Protein 6NAN (pdb70)

Foldseek 3Di:
DLLVLQVFWWQDADPDPPAKWWFNDLVQQGIDIGHDDRPDIISGTHPDRQVNQVSVQPHPPQLLSHDDDLDDAQAFDWWWFAHNVVRAIDIDGRRPHRHHNRTHRDRCCNVVSVVPHD

Organism: Ixodes scapularis (NCBI:txid6945)

Radius of gyration: 14.97 Å; Cα contacts (8 Å, |Δi|>4): 282; chains: 1; bounding box: 37×30×39 Å

InterPro domains:
  IPR002223 Pancreatic trypsin inhibitor Kunitz domain [PF00014] (101-152)
  IPR002223 Pancreatic trypsin inhibitor Kunitz domain [PR00759] (126-136)
  IPR002223 Pancreatic trypsin inhibitor Kunitz domain [PR00759] (136-151)
  IPR002223 Pancreatic trypsin inhibitor Kunitz domain [PS50279] (101-151)
  IPR002223 Pancreatic trypsin inhibitor Kunitz domain [SM00131] (99-152)
  IPR036880 Pancreatic trypsin inhibitor Kunitz domain superfamily [G3DSA:4.10.410.10] (41-96)
  IPR036880 Pancreatic trypsin inhibitor Kunitz domain superfamily [G3DSA:4.10.410.10] (98-155)
  IPR036880 Pancreatic trypsin inhibitor Kunitz domain superfamily [SSF57362] (42-94)
  IPR036880 Pancreatic trypsin inhibitor Kunitz domain superfamily [SSF57362] (95-153)

Structure (mmCIF, N/CA/C/O backbone):
data_6NAN
#
_entry.id   6NAN
#
loop_
_atom_site.group_PDB
_atom_site.id
_atom_site.type_symbol
_atom_site.label_atom_id
_atom_site.label_alt_id
_atom_site.label_comp_id
_atom_site.label_asym_id
_atom_site.label_entity_id
_atom_site.label_seq_id
_atom_site.pdbx_PDB_ins_code
_atom_site.Cartn_x
_atom_site.Cartn_y
_atom_site.Cartn_z
_atom_site.occupancy
_atom_site.B_iso_or_equiv
_atom_site.auth_seq_id
_atom_site.auth_comp_id
_atom_site.auth_asym_id
_atom_site.auth_atom_id
_atom_site.pdbx_PDB_model_num
ATOM 1 N N . GLU A 1 13 ? 1.722 -1.051 1.393 1.00 0.00 13 GLU A N 1
ATOM 2 C CA . GLU A 1 13 ? 1.996 -0.404 0.116 1.00 0.00 13 GLU A CA 1
ATOM 3 C C . GLU A 1 13 ? 2.327 1.071 0.305 1.00 0.00 13 GLU A C 1
ATOM 4 O O . GLU A 1 13 ? 1.535 1.945 -0.047 1.00 0.00 13 GLU A O 1
ATOM 16 N N . SER A 1 14 ? 3.501 1.342 0.865 1.00 0.00 14 SER A N 1
ATOM 17 C CA . SER A 1 14 ? 3.904 2.708 1.178 1.00 0.00 14 SER A CA 1
ATOM 18 C C . SER A 1 14 ? 4.196 3.501 -0.089 1.00 0.00 14 SER A C 1
ATOM 19 O O . SER A 1 14 ? 4.208 4.732 -0.073 1.00 0.00 14 SER A O 1
ATOM 27 N N . TRP A 1 15 ? 4.432 2.788 -1.185 1.00 0.00 15 TRP A N 1
ATOM 28 C CA . TRP A 1 15 ? 4.662 3.424 -2.477 1.00 0.00 15 TRP A CA 1
ATOM 29 C C . TRP A 1 15 ? 3.434 4.199 -2.936 1.00 0.00 15 TRP A C 1
ATOM 30 O O . TRP A 1 15 ? 3.529 5.083 -3.787 1.00 0.00 15 TRP A O 1
ATOM 51 N N . VAL A 1 16 ? 2.282 3.862 -2.367 1.00 0.00 16 VAL A N 1
ATOM 52 C CA . VAL A 1 16 ? 1.052 4.599 -2.633 1.00 0.00 16 VAL A CA 1
ATOM 53 C C . VAL A 1 16 ? 1.143 6.028 -2.114 1.00 0.00 16 VAL A C 1
ATOM 54 O O . VAL A 1 16 ? 0.756 6.974 -2.800 1.00 0.00 16 VAL A O 1
ATOM 67 N N . SER A 1 17 ? 1.656 6.179 -0.897 1.00 0.00 17 SER A N 1
ATOM 68 C CA . SER A 1 17 ? 1.868 7.498 -0.313 1.00 0.00 17 SER A CA 1
ATOM 69 C C . SER A 1 17 ? 2.777 8.349 -1.190 1.00 0.00 17 SER A C 1
ATOM 70 O O . SER A 1 17 ? 2.538 9.543 -1.374 1.00 0.00 17 SER A O 1
ATOM 78 N N . CYS A 1 18 ? 3.821 7.729 -1.730 1.00 0.00 18 CYS A N 1
ATOM 79 C CA . CYS A 1 18 ? 4.725 8.409 -2.649 1.00 0.00 18 CYS A CA 1
ATOM 80 C C . CYS A 1 18 ? 3.962 9.045 -3.804 1.00 0.00 18 CYS A C 1
ATOM 81 O O . CYS A 1 18 ? 4.235 10.182 -4.190 1.00 0.00 18 CYS A O 1
ATOM 88 N N . LEU A 1 19 ? 3.005 8.304 -4.353 1.00 0.00 19 LEU A N 1
ATOM 89 C CA . LEU A 1 19 ? 2.277 8.748 -5.535 1.00 0.00 19 LEU A CA 1
ATOM 90 C C . LEU A 1 19 ? 0.967 9.425 -5.154 1.00 0.00 19 LEU A C 1
ATOM 91 O O . LEU A 1 19 ? 0.085 9.609 -5.993 1.00 0.00 19 LEU A O 1
ATOM 107 N N . ASP A 1 20 ? 0.845 9.794 -3.883 1.00 0.00 20 ASP A N 1
ATOM 108 C CA . ASP A 1 20 ? -0.302 10.563 -3.415 1.00 0.00 20 ASP A CA 1
ATOM 109 C C . ASP A 1 20 ? -0.003 12.057 -3.423 1.00 0.00 20 ASP A C 1
ATOM 110 O O . ASP A 1 20 ? 1.157 12.467 -3.470 1.00 0.00 20 ASP A O 1
ATOM 119 N N . PRO A 1 21 ? -1.056 12.866 -3.375 1.00 0.00 21 PRO A N 1
ATOM 120 C CA . PRO A 1 21 ? -0.907 14.313 -3.288 1.00 0.00 21 PRO A CA 1
ATOM 121 C C . PRO A 1 21 ? -0.011 14.705 -2.119 1.00 0.00 21 PRO A C 1
ATOM 122 O O . PRO A 1 21 ? -0.087 14.115 -1.042 1.00 0.00 21 PRO A O 1
ATOM 133 N N . GLU A 1 22 ? 0.837 15.704 -2.339 1.00 0.00 22 GLU A N 1
ATOM 134 C CA . GLU A 1 22 ? 1.835 16.093 -1.350 1.00 0.00 22 GLU A CA 1
ATOM 135 C C . GLU A 1 22 ? 1.183 16.447 -0.020 1.00 0.00 22 GLU A C 1
ATOM 136 O O . GLU A 1 22 ? 0.109 17.048 0.016 1.00 0.00 22 GLU A O 1
ATOM 148 N N . GLN A 1 23 ? 1.838 16.071 1.073 1.00 0.00 23 GLN A N 1
ATOM 149 C CA . GLN A 1 23 ? 1.431 16.513 2.401 1.00 0.00 23 GLN A CA 1
ATOM 150 C C . GLN A 1 23 ? 1.620 18.016 2.563 1.00 0.00 23 GLN A C 1
ATOM 151 O O . GLN A 1 23 ? 2.680 18.556 2.246 1.00 0.00 23 GLN A O 1
ATOM 165 N N . VAL A 1 24 ? 0.585 18.687 3.058 1.00 0.00 24 VAL A N 1
ATOM 166 C CA . VAL A 1 24 ? 0.637 20.130 3.266 1.00 0.00 24 VAL A CA 1
ATOM 167 C C . VAL A 1 24 ? 1.406 20.476 4.534 1.00 0.00 24 VAL A C 1
ATOM 168 O O . VAL A 1 24 ? 1.225 19.842 5.574 1.00 0.00 24 VAL A O 1
ATOM 181 N N . THR A 1 25 ? 2.266 21.484 4.442 1.00 0.00 25 THR A N 1
ATOM 182 C CA . THR A 1 25 ? 3.093 21.892 5.572 1.00 0.00 25 THR A CA 1
ATOM 183 C C . THR A 1 25 ? 2.254 22.553 6.658 1.00 0.00 25 THR A C 1
ATOM 184 O O . THR A 1 25 ? 1.117 22.959 6.417 1.00 0.00 25 THR A O 1
ATOM 195 N N . CYS A 1 26 ? 2.822 22.659 7.854 1.00 0.00 26 CYS A N 1
ATOM 196 C CA . CYS A 1 26 ? 2.082 23.146 9.013 1.00 0.00 26 CYS A CA 1
ATOM 197 C C . CYS A 1 26 ? 2.961 24.017 9.901 1.00 0.00 26 CYS A C 1
ATOM 198 O O . CYS A 1 26 ? 4.124 23.695 10.147 1.00 0.00 26 CYS A O 1
ATOM 205 N N . GLU A 1 27 ? 2.399 25.121 10.381 1.00 0.00 27 GLU A N 1
ATOM 206 C CA . GLU A 1 27 ? 3.148 26.069 11.197 1.00 0.00 27 GLU A CA 1
ATOM 207 C C . GLU A 1 27 ? 2.805 25.918 12.673 1.00 0.00 27 GLU A C 1
ATOM 208 O O . GLU A 1 27 ? 3.142 26.775 13.490 1.00 0.00 27 GLU A O 1
ATOM 220 N N . SER A 1 28 ? 2.133 24.822 13.010 1.00 0.00 28 SER A N 1
ATOM 221 C CA . SER A 1 28 ? 1.768 24.542 14.393 1.00 0.00 28 SER A CA 1
ATOM 222 C C . SER A 1 28 ? 2.929 23.914 15.153 1.00 0.00 28 SER A C 1
ATOM 223 O O . SER A 1 28 ? 3.327 24.402 16.211 1.00 0.00 28 SER A O 1
ATOM 231 N N . GLN A 1 29 ? 3.470 22.830 14.608 1.00 0.00 29 GLN A N 1
ATOM 232 C CA . GLN A 1 29 ? 4.563 22.111 15.252 1.00 0.00 29 GLN A CA 1
ATOM 233 C C . GLN A 1 29 ? 5.890 22.392 14.559 1.00 0.00 29 GLN A C 1
ATOM 234 O O . GLN A 1 29 ? 5.921 22.857 13.420 1.00 0.00 29 GLN A O 1
ATOM 248 N N . GLU A 1 30 ? 6.986 22.107 15.254 1.00 0.00 30 GLU A N 1
ATOM 249 C CA . GLU A 1 30 ? 8.319 22.321 14.704 1.00 0.00 30 GLU A CA 1
ATOM 250 C C . GLU A 1 30 ? 8.878 21.040 14.100 1.00 0.00 30 GLU A C 1
ATOM 251 O O . GLU A 1 30 ? 9.982 21.029 13.554 1.00 0.00 30 GLU A O 1
ATOM 263 N N . GLY A 1 31 ? 8.110 19.960 14.200 1.00 0.00 31 GLY A N 1
ATOM 264 C CA . GLY A 1 31 ? 8.533 18.668 13.673 1.00 0.00 31 GLY A CA 1
ATOM 265 C C . GLY A 1 31 ? 8.516 18.662 12.150 1.00 0.00 31 GLY A C 1
ATOM 266 O O . GLY A 1 31 ? 7.686 19.323 11.526 1.00 0.00 31 GLY A O 1
ATOM 270 N N . THR A 1 32 ? 9.437 17.911 11.556 1.00 0.00 32 THR A N 1
ATOM 271 C CA . THR A 1 32 ? 9.547 17.838 10.104 1.00 0.00 32 THR A CA 1
ATOM 272 C C . THR A 1 32 ? 9.307 16.419 9.604 1.00 0.00 32 THR A C 1
ATOM 273 O O . THR A 1 32 ? 9.309 15.467 10.384 1.00 0.00 32 THR A O 1
ATOM 284 N N . HIS A 1 33 ? 9.100 16.285 8.299 1.00 0.00 33 HIS A N 1
ATOM 285 C CA . HIS A 1 33 ? 8.858 14.982 7.691 1.00 0.00 33 HIS A CA 1
ATOM 286 C C . HIS A 1 33 ? 9.301 14.962 6.234 1.00 0.00 33 HIS A C 1
ATOM 287 O O . HIS A 1 33 ? 9.535 16.010 5.632 1.00 0.00 33 HIS A O 1
ATOM 301 N N . ALA A 1 34 ? 9.416 13.763 5.672 1.00 0.00 34 ALA A N 1
ATOM 302 C CA . ALA A 1 34 ? 9.777 13.607 4.269 1.00 0.00 34 ALA A CA 1
ATOM 303 C C . ALA A 1 34 ? 8.539 13.462 3.394 1.00 0.00 34 ALA A C 1
ATOM 304 O O . ALA A 1 34 ? 7.534 12.888 3.813 1.00 0.00 34 ALA A O 1
ATOM 311 N N . SER A 1 35 ? 8.617 13.985 2.175 1.00 0.00 35 SER A N 1
ATOM 312 C CA . SER A 1 35 ? 7.520 13.872 1.221 1.00 0.00 35 SER A CA 1
ATOM 313 C C . SER A 1 35 ? 8.032 13.914 -0.214 1.00 0.00 35 SER A C 1
ATOM 314 O O . SER A 1 35 ? 8.953 14.666 -0.533 1.00 0.00 35 SER A O 1
ATOM 322 N N . TYR A 1 36 ? 7.429 13.102 -1.075 1.00 0.00 36 TYR A N 1
ATOM 323 C CA . TYR A 1 36 ? 7.816 13.051 -2.480 1.00 0.00 36 TYR A CA 1
ATOM 324 C C . TYR A 1 36 ? 7.204 14.206 -3.263 1.00 0.00 36 TYR A C 1
ATOM 325 O O . TYR A 1 36 ? 5.995 14.240 -3.493 1.00 0.00 36 TYR A O 1
ATOM 343 N N . ASN A 1 37 ? 8.045 15.151 -3.669 1.00 0.00 37 ASN A N 1
ATOM 344 C CA . ASN A 1 37 ? 7.586 16.318 -4.411 1.00 0.00 37 ASN A CA 1
ATOM 345 C C . ASN A 1 37 ? 7.549 16.040 -5.908 1.00 0.00 37 ASN A C 1
ATOM 346 O O . ASN A 1 37 ? 8.590 15.891 -6.548 1.00 0.00 37 ASN A O 1
ATOM 357 N N . ARG A 1 38 ? 6.343 15.971 -6.463 1.00 0.00 38 ARG A N 1
ATOM 358 C CA . ARG A 1 38 ? 6.161 15.573 -7.854 1.00 0.00 38 ARG A CA 1
ATOM 359 C C . ARG A 1 38 ? 6.658 16.653 -8.806 1.00 0.00 38 ARG A C 1
ATOM 360 O O . ARG A 1 38 ? 6.892 16.394 -9.986 1.00 0.00 38 ARG A O 1
ATOM 381 N N . LYS A 1 39 ? 6.818 17.865 -8.285 1.00 0.00 39 LYS A N 1
ATOM 382 C CA . LYS A 1 39 ? 7.264 18.993 -9.094 1.00 0.00 39 LYS A CA 1
ATOM 383 C C . LYS A 1 39 ? 8.764 18.929 -9.351 1.00 0.00 39 LYS A C 1
ATOM 384 O O . LYS A 1 39 ? 9.269 19.541 -10.292 1.00 0.00 39 LYS A O 1
ATOM 403 N N . THR A 1 40 ? 9.471 18.183 -8.510 1.00 0.00 40 THR A N 1
ATOM 404 C CA . THR A 1 40 ? 10.921 18.069 -8.619 1.00 0.00 40 THR A CA 1
ATOM 405 C C . THR A 1 40 ? 11.345 16.622 -8.835 1.00 0.00 40 THR A C 1
ATOM 406 O O . THR A 1 40 ? 12.463 16.352 -9.275 1.00 0.00 40 THR A O 1
ATOM 417 N N . GLY A 1 41 ? 10.446 15.694 -8.523 1.00 0.00 41 GLY A N 1
ATOM 418 C CA . GLY A 1 41 ? 10.692 14.278 -8.764 1.00 0.00 41 GLY A CA 1
ATOM 419 C C . GLY A 1 41 ? 11.667 13.706 -7.743 1.00 0.00 41 GLY A C 1
ATOM 420 O O . GLY A 1 41 ? 12.532 12.898 -8.080 1.00 0.00 41 GLY A O 1
ATOM 424 N N . GLN A 1 42 ? 11.521 14.130 -6.492 1.00 0.00 42 GLN A N 1
ATOM 425 C CA . GLN A 1 42 ? 12.424 13.705 -5.429 1.00 0.00 42 GLN A CA 1
ATOM 426 C C . GLN A 1 42 ? 11.774 13.859 -4.060 1.00 0.00 42 GLN A C 1
ATOM 427 O O . GLN A 1 42 ? 10.792 14.585 -3.906 1.00 0.00 42 GLN A O 1
ATOM 441 N N . CYS A 1 43 ? 12.327 13.172 -3.067 1.00 0.00 43 CYS A N 1
ATOM 442 C CA . CYS A 1 43 ? 11.845 13.283 -1.695 1.00 0.00 43 CYS A CA 1
ATOM 443 C C . CYS A 1 43 ? 12.491 14.462 -0.979 1.00 0.00 43 CYS A C 1
ATOM 444 O O . CYS A 1 43 ? 13.711 14.619 -0.997 1.00 0.00 43 CYS A O 1
ATOM 451 N N . GLU A 1 44 ? 11.664 15.289 -0.348 1.00 0.00 44 GLU A N 1
ATOM 452 C CA . GLU A 1 44 ? 12.142 16.509 0.292 1.00 0.00 44 GLU A CA 1
ATOM 453 C C . GLU A 1 44 ? 11.628 16.619 1.722 1.00 0.00 44 GLU A C 1
ATOM 454 O O . GLU A 1 44 ? 10.523 16.173 2.031 1.00 0.00 44 GLU A O 1
ATOM 466 N N . GLU A 1 45 ? 12.436 17.215 2.592 1.00 0.00 45 GLU A N 1
ATOM 467 C CA . GLU A 1 45 ? 12.054 17.407 3.986 1.00 0.00 45 GLU A CA 1
ATOM 468 C C . GLU A 1 45 ? 11.313 18.724 4.178 1.00 0.00 45 GLU A C 1
ATOM 469 O O . GLU A 1 45 ? 11.720 19.759 3.650 1.00 0.00 45 GLU A O 1
ATOM 481 N N . GLN A 1 46 ? 10.223 18.678 4.936 1.00 0.00 46 GLN A N 1
ATOM 482 C CA . GLN A 1 46 ? 9.403 19.861 5.170 1.00 0.00 46 GLN A CA 1
ATOM 483 C C . GLN A 1 46 ? 8.786 19.836 6.563 1.00 0.00 46 GLN A C 1
ATOM 484 O O . GLN A 1 46 ? 8.577 18.770 7.141 1.00 0.00 46 GLN A O 1
ATOM 498 N N . LYS A 1 47 ? 8.496 21.018 7.097 1.00 0.00 47 LYS A N 1
ATOM 499 C CA . LYS A 1 47 ? 7.975 21.138 8.453 1.00 0.00 47 LYS A CA 1
ATOM 500 C C . LYS A 1 47 ? 6.455 21.047 8.470 1.00 0.00 47 LYS A C 1
ATOM 501 O O . LYS A 1 47 ? 5.774 21.720 7.696 1.00 0.00 47 LYS A O 1
ATOM 520 N N . GLY A 1 48 ? 5.927 20.210 9.356 1.00 0.00 48 GLY A N 1
ATOM 521 C CA . GLY A 1 48 ? 4.484 20.071 9.515 1.00 0.00 48 GLY A CA 1
ATOM 522 C C . GLY A 1 48 ? 4.121 18.704 10.080 1.00 0.00 48 GLY A C 1
ATOM 523 O O . GLY A 1 48 ? 4.911 17.763 10.012 1.00 0.00 48 GLY A O 1
ATOM 527 N N . THR A 1 49 ? 2.919 18.601 10.638 1.00 0.00 49 THR A N 1
ATOM 528 C CA . THR A 1 49 ? 2.459 17.355 11.239 1.00 0.00 49 THR A CA 1
ATOM 529 C C . THR A 1 49 ? 1.054 17.001 10.766 1.00 0.00 49 THR A C 1
ATOM 530 O O . THR A 1 49 ? 0.097 17.057 11.538 1.00 0.00 49 THR A O 1
ATOM 541 N N . GLU A 1 50 ? 0.938 16.637 9.494 1.00 0.00 50 GLU A N 1
ATOM 542 C CA . GLU A 1 50 ? -0.299 16.072 8.969 1.00 0.00 50 GLU A CA 1
ATOM 543 C C . GLU A 1 50 ? -1.450 17.063 9.086 1.00 0.00 50 GLU A C 1
ATOM 544 O O . GLU A 1 50 ? -2.588 16.678 9.354 1.00 0.00 50 GLU A O 1
ATOM 556 N N . CYS A 1 51 ? -1.147 18.341 8.883 1.00 0.00 51 CYS A N 1
ATOM 557 C CA . CYS A 1 51 ? -2.168 19.382 8.902 1.00 0.00 51 CYS A CA 1
ATOM 558 C C . CYS A 1 51 ? -2.832 19.527 7.539 1.00 0.00 51 CYS A C 1
ATOM 559 O O . CYS A 1 51 ? -2.710 20.563 6.885 1.00 0.00 51 CYS A O 1
ATOM 566 N N . GLY A 1 52 ? -3.536 18.482 7.116 1.00 0.00 52 GLY A N 1
ATOM 567 C CA . GLY A 1 52 ? -4.254 18.506 5.847 1.00 0.00 52 GLY A CA 1
ATOM 568 C C . GLY A 1 52 ? -3.355 18.072 4.697 1.00 0.00 52 GLY A C 1
ATOM 569 O O . GLY A 1 52 ? -2.145 17.922 4.865 1.00 0.00 52 GLY A O 1
ATOM 573 N N . GLY A 1 53 ? -3.953 17.874 3.527 1.00 0.00 53 GLY A N 1
ATOM 574 C CA . GLY A 1 53 ? -3.214 17.418 2.356 1.00 0.00 53 GLY A CA 1
ATOM 575 C C . GLY A 1 53 ? -3.476 15.943 2.078 1.00 0.00 53 GLY A C 1
ATOM 576 O O . GLY A 1 53 ? -4.490 15.392 2.506 1.00 0.00 53 GLY A O 1
ATOM 580 N N . GLY A 1 54 ? -2.556 15.309 1.359 1.00 0.00 54 GLY A N 1
ATOM 581 C CA . GLY A 1 54 ? -2.680 13.894 1.032 1.00 0.00 54 GLY A CA 1
ATOM 582 C C . GLY A 1 54 ? -1.958 13.027 2.055 1.00 0.00 54 GLY A C 1
ATOM 583 O O . GLY A 1 54 ? -1.644 13.479 3.156 1.00 0.00 54 GLY A O 1
ATOM 587 N N . GLU A 1 55 ? -1.696 11.778 1.684 1.00 0.00 55 GLU A N 1
ATOM 588 C CA . GLU A 1 55 ? -0.976 10.856 2.554 1.00 0.00 55 GLU A CA 1
ATOM 589 C C . GLU A 1 55 ? 0.506 10.811 2.203 1.00 0.00 55 GLU A C 1
ATOM 590 O O . GLU A 1 55 ? 1.242 9.950 2.686 1.00 0.00 55 GLU A O 1
ATOM 602 N N . ASN A 1 56 ? 0.938 11.743 1.361 1.00 0.00 56 ASN A N 1
ATOM 603 C CA . ASN A 1 56 ? 2.315 11.764 0.882 1.00 0.00 56 ASN A CA 1
ATOM 604 C C . ASN A 1 56 ? 3.252 12.352 1.929 1.00 0.00 56 ASN A C 1
ATOM 605 O O . ASN A 1 56 ? 3.651 13.513 1.837 1.00 0.00 56 ASN A O 1
ATOM 616 N N . HIS A 1 57 ? 3.601 11.543 2.924 1.00 0.00 57 HIS A N 1
ATOM 617 C CA . HIS A 1 57 ? 4.611 11.925 3.904 1.00 0.00 57 HIS A CA 1
ATOM 618 C C . HIS A 1 57 ? 5.211 10.701 4.583 1.00 0.00 57 HIS A C 1
ATOM 619 O O . HIS A 1 57 ? 4.554 9.669 4.716 1.00 0.00 57 HIS A O 1
ATOM 633 N N . PHE A 1 58 ? 6.463 10.823 5.010 1.00 0.00 58 PHE A N 1
ATOM 634 C CA . PHE A 1 58 ? 7.212 9.681 5.523 1.00 0.00 58 PHE A CA 1
ATOM 635 C C . PHE A 1 58 ? 8.010 10.059 6.764 1.00 0.00 58 PHE A C 1
ATOM 636 O O . PHE A 1 58 ? 8.268 11.236 7.014 1.00 0.00 58 PHE A O 1
ATOM 653 N N . GLU A 1 59 ? 8.400 9.053 7.540 1.00 0.00 59 GLU A N 1
ATOM 654 C CA . GLU A 1 59 ? 9.152 9.279 8.768 1.00 0.00 59 GLU A CA 1
ATOM 655 C C . GLU A 1 59 ? 10.496 9.936 8.478 1.00 0.00 59 GLU A C 1
ATOM 656 O O . GLU A 1 59 ? 10.948 10.802 9.226 1.00 0.00 59 GLU A O 1
ATOM 668 N N . THR A 1 60 ? 11.129 9.519 7.387 1.00 0.00 60 THR A N 1
ATOM 669 C CA . THR A 1 60 ? 12.409 10.087 6.980 1.00 0.00 60 THR A CA 1
ATOM 670 C C . THR A 1 60 ? 12.620 9.949 5.478 1.00 0.00 60 THR A C 1
ATOM 671 O O . THR A 1 60 ? 11.807 9.342 4.780 1.00 0.00 60 THR A O 1
ATOM 682 N N . LEU A 1 61 ? 13.716 10.515 4.985 1.00 0.00 61 LEU A N 1
ATOM 683 C CA . LEU A 1 61 ? 13.963 10.586 3.549 1.00 0.00 61 LEU A CA 1
ATOM 684 C C . LEU A 1 61 ? 14.235 9.205 2.968 1.00 0.00 61 LEU A C 1
ATOM 685 O O . LEU A 1 61 ? 13.852 8.911 1.836 1.00 0.00 61 LEU A O 1
ATOM 701 N N . LEU A 1 62 ? 14.899 8.360 3.750 1.00 0.00 62 LEU A N 1
ATOM 702 C CA . LEU A 1 62 ? 15.218 7.005 3.316 1.00 0.00 62 LEU A CA 1
ATOM 703 C C . LEU A 1 62 ? 13.954 6.181 3.110 1.00 0.00 62 LEU A C 1
ATOM 704 O O . LEU A 1 62 ? 13.852 5.411 2.154 1.00 0.00 62 LEU A O 1
ATOM 720 N N . LYS A 1 63 ? 12.991 6.346 4.011 1.00 0.00 63 LYS A N 1
ATOM 721 C CA . LYS A 1 63 ? 11.706 5.667 3.893 1.00 0.00 63 LYS A CA 1
ATOM 722 C C . LYS A 1 63 ? 10.944 6.140 2.662 1.00 0.00 63 LYS A C 1
ATOM 723 O O . LYS A 1 63 ? 10.325 5.341 1.959 1.00 0.00 63 LYS A O 1
ATOM 742 N N . CYS A 1 64 ? 10.992 7.443 2.407 1.00 0.00 64 CYS A N 1
ATOM 743 C CA . CYS A 1 64 ? 10.385 8.012 1.210 1.00 0.00 64 CYS A CA 1
ATOM 744 C C . CYS A 1 64 ? 11.036 7.460 -0.052 1.00 0.00 64 CYS A C 1
ATOM 745 O O . CYS A 1 64 ? 10.349 7.020 -0.974 1.00 0.00 64 CYS A O 1
ATOM 752 N N . ASN A 1 65 ? 12.364 7.487 -0.088 1.00 0.00 65 ASN A N 1
ATOM 753 C CA . ASN A 1 65 ? 13.108 7.046 -1.261 1.00 0.00 65 ASN A CA 1
ATOM 754 C C . ASN A 1 65 ? 12.814 5.587 -1.584 1.00 0.00 65 ASN A C 1
ATOM 755 O O . ASN A 1 65 ? 12.582 5.231 -2.739 1.00 0.00 65 ASN A O 1
ATOM 766 N N . GLU A 1 66 ? 12.825 4.745 -0.555 1.00 0.00 66 GLU A N 1
ATOM 767 C CA . GLU A 1 66 ? 12.550 3.324 -0.726 1.00 0.00 66 GLU A CA 1
ATOM 768 C C . GLU A 1 66 ? 11.125 3.092 -1.211 1.00 0.00 66 GLU A C 1
ATOM 769 O O . GLU A 1 66 ? 10.881 2.242 -2.068 1.00 0.00 66 GLU A O 1
ATOM 781 N N . SER A 1 67 ? 10.187 3.854 -0.659 1.00 0.00 67 SER A N 1
ATOM 782 C CA . SER A 1 67 ? 8.789 3.760 -1.062 1.00 0.00 67 SER A CA 1
ATOM 783 C C . SER A 1 67 ? 8.612 4.134 -2.528 1.00 0.00 67 SER A C 1
ATOM 784 O O . SER A 1 67 ? 7.838 3.506 -3.250 1.00 0.00 67 SER A O 1
ATOM 792 N N . CYS A 1 68 ? 9.333 5.162 -2.962 1.00 0.00 68 CYS A N 1
ATOM 793 C CA . CYS A 1 68 ? 9.234 5.642 -4.335 1.00 0.00 68 CYS A CA 1
ATOM 794 C C . CYS A 1 68 ? 10.033 4.760 -5.286 1.00 0.00 68 CYS A C 1
ATOM 795 O O . CYS A 1 68 ? 9.801 4.764 -6.495 1.00 0.00 68 CYS A O 1
ATOM 802 N N . ASN A 1 69 ? 10.976 4.005 -4.733 1.00 0.00 69 ASN A N 1
ATOM 803 C CA . ASN A 1 69 ? 11.684 2.983 -5.495 1.00 0.00 69 ASN A CA 1
ATOM 804 C C . ASN A 1 69 ? 10.805 1.761 -5.726 1.00 0.00 69 ASN A C 1
ATOM 805 O O . ASN A 1 69 ? 10.937 1.071 -6.738 1.00 0.00 69 ASN A O 1
ATOM 816 N N . ASP A 1 70 ? 9.907 1.497 -4.783 1.00 0.00 70 ASP A N 1
ATOM 817 C CA . ASP A 1 70 ? 8.965 0.391 -4.910 1.00 0.00 70 ASP A CA 1
ATOM 818 C C . ASP A 1 70 ? 7.744 0.798 -5.724 1.00 0.00 70 ASP A C 1
ATOM 819 O O . ASP A 1 70 ? 6.916 -0.041 -6.081 1.00 0.00 70 ASP A O 1
ATOM 828 N N . ALA A 1 71 ? 7.636 2.090 -6.015 1.00 0.00 71 ALA A N 1
ATOM 829 C CA . ALA A 1 71 ? 6.534 2.606 -6.818 1.00 0.00 71 ALA A CA 1
ATOM 830 C C . ALA A 1 71 ? 6.643 2.143 -8.265 1.00 0.00 71 ALA A C 1
ATOM 831 O O . ALA A 1 71 ? 7.743 1.976 -8.792 1.00 0.00 71 ALA A O 1
ATOM 838 N N . PRO A 1 72 ? 5.496 1.938 -8.903 1.00 0.00 72 PRO A N 1
ATOM 839 C CA . PRO A 1 72 ? 5.460 1.455 -10.278 1.00 0.00 72 PRO A CA 1
ATOM 840 C C . PRO A 1 72 ? 5.844 2.556 -11.259 1.00 0.00 72 PRO A C 1
ATOM 841 O O . PRO A 1 72 ? 6.106 2.291 -12.432 1.00 0.00 72 PRO A O 1
ATOM 852 N N . LYS A 1 73 ? 5.875 3.791 -10.771 1.00 0.00 73 LYS A N 1
ATOM 853 C CA . LYS A 1 73 ? 6.233 4.934 -11.602 1.00 0.00 73 LYS A CA 1
ATOM 854 C C . LYS A 1 73 ? 7.575 4.716 -12.289 1.00 0.00 73 LYS A C 1
ATOM 855 O O . LYS A 1 73 ? 8.586 4.467 -11.633 1.00 0.00 73 LYS A O 1
ATOM 874 N N . PRO A 1 74 ? 7.578 4.812 -13.615 1.00 0.00 74 PRO A N 1
ATOM 875 C CA . PRO A 1 74 ? 8.795 4.623 -14.394 1.00 0.00 74 PRO A CA 1
ATOM 876 C C . PRO A 1 74 ? 9.896 5.570 -13.933 1.00 0.00 74 PRO A C 1
ATOM 877 O O . PRO A 1 74 ? 9.629 6.710 -13.553 1.00 0.00 74 PRO A O 1
ATOM 888 N N . PRO A 1 75 ? 11.135 5.091 -13.969 1.00 0.00 75 PRO A N 1
ATOM 889 C CA . PRO A 1 75 ? 12.280 5.897 -13.562 1.00 0.00 75 PRO A CA 1
ATOM 890 C C . PRO A 1 75 ? 12.492 7.071 -14.509 1.00 0.00 75 PRO A C 1
ATOM 891 O O . PRO A 1 75 ? 13.081 8.085 -14.135 1.00 0.00 75 PRO A O 1
ATOM 902 N N . CYS A 1 76 ? 12.007 6.928 -15.738 1.00 0.00 76 CYS A N 1
ATOM 903 C CA . CYS A 1 76 ? 12.158 7.969 -16.747 1.00 0.00 76 CYS A CA 1
ATOM 904 C C . CYS A 1 76 ? 11.166 9.103 -16.522 1.00 0.00 76 CYS A C 1
ATOM 905 O O . CYS A 1 76 ? 11.220 10.131 -17.196 1.00 0.00 76 CYS A O 1
ATOM 912 N N . SER A 1 77 ? 10.259 8.908 -15.570 1.00 0.00 77 SER A N 1
ATOM 913 C CA . SER A 1 77 ? 9.296 9.941 -15.208 1.00 0.00 77 SER A CA 1
ATOM 914 C C . SER A 1 77 ? 9.816 10.802 -14.064 1.00 0.00 77 SER A C 1
ATOM 915 O O . SER A 1 77 ? 9.131 11.713 -13.599 1.00 0.00 77 SER A O 1
ATOM 923 N N . LEU A 1 78 ? 11.032 10.509 -13.615 1.00 0.00 78 LEU A N 1
ATOM 924 C CA . LEU A 1 78 ? 11.662 11.281 -12.550 1.00 0.00 78 LEU A CA 1
ATOM 925 C C . LEU A 1 78 ? 12.895 12.016 -13.059 1.00 0.00 78 LEU A C 1
ATOM 926 O O . LEU A 1 78 ? 13.507 11.612 -14.047 1.00 0.00 78 LEU A O 1
ATOM 942 N N . GLU A 1 79 ? 13.255 13.099 -12.377 1.00 0.00 79 GLU A N 1
ATOM 943 C CA . GLU A 1 79 ? 14.361 13.944 -12.811 1.00 0.00 79 GLU A CA 1
ATOM 944 C C . GLU A 1 79 ? 15.698 13.387 -12.340 1.00 0.00 79 GLU A C 1
ATOM 945 O O . GLU A 1 79 ? 15.749 12.540 -11.448 1.00 0.00 79 GLU A O 1
ATOM 957 N N . VAL A 1 80 ? 16.779 13.867 -12.944 1.00 0.00 80 VAL A N 1
ATOM 958 C CA . VAL A 1 80 ? 18.119 13.409 -12.596 1.00 0.00 80 VAL A CA 1
ATOM 959 C C . VAL A 1 80 ? 18.457 13.746 -11.149 1.00 0.00 80 VAL A C 1
ATOM 960 O O . VAL A 1 80 ? 18.292 14.885 -10.712 1.00 0.00 80 VAL A O 1
ATOM 973 N N . ASP A 1 81 ? 18.931 12.748 -10.410 1.00 0.00 81 ASP A N 1
ATOM 974 C CA . ASP A 1 81 ? 19.349 12.950 -9.028 1.00 0.00 81 ASP A CA 1
ATOM 975 C C . ASP A 1 81 ? 20.504 12.027 -8.662 1.00 0.00 81 ASP A C 1
ATOM 976 O O . ASP A 1 81 ? 20.298 10.859 -8.335 1.00 0.00 81 ASP A O 1
ATOM 985 N N . TYR A 1 82 ? 21.721 12.559 -8.719 1.00 0.00 82 TYR A N 1
ATOM 986 C CA . TYR A 1 82 ? 22.914 11.775 -8.424 1.00 0.00 82 TYR A CA 1
ATOM 987 C C . TYR A 1 82 ? 23.502 12.153 -7.071 1.00 0.00 82 TYR A C 1
ATOM 988 O O . TYR A 1 82 ? 24.676 11.902 -6.801 1.00 0.00 82 TYR A O 1
ATOM 1006 N N . GLY A 1 83 ? 22.677 12.758 -6.222 1.00 0.00 83 GLY A N 1
ATOM 1007 C CA . GLY A 1 83 ? 23.090 13.100 -4.866 1.00 0.00 83 GLY A CA 1
ATOM 1008 C C . GLY A 1 83 ? 23.916 14.380 -4.849 1.00 0.00 83 GLY A C 1
ATOM 1009 O O . GLY A 1 83 ? 24.195 14.965 -5.895 1.00 0.00 83 GLY A O 1
ATOM 1013 N N . VAL A 1 84 ? 24.306 14.810 -3.654 1.00 0.00 84 VAL A N 1
ATOM 1014 C CA . VAL A 1 84 ? 25.137 15.999 -3.501 1.00 0.00 84 VAL A CA 1
ATOM 1015 C C . VAL A 1 84 ? 26.388 15.696 -2.687 1.00 0.00 84 VAL A C 1
ATOM 1016 O O . VAL A 1 84 ? 26.854 16.532 -1.912 1.00 0.00 84 VAL A O 1
ATOM 1029 N N . GLY A 1 85 ? 26.929 14.496 -2.867 1.00 0.00 85 GLY A N 1
ATOM 1030 C CA . GLY A 1 85 ? 28.084 14.053 -2.096 1.00 0.00 85 GLY A CA 1
ATOM 1031 C C . GLY A 1 85 ? 29.385 14.361 -2.826 1.00 0.00 85 GLY A C 1
ATOM 1032 O O . GLY A 1 85 ? 29.428 15.229 -3.698 1.00 0.00 85 GLY A O 1
ATOM 1036 N N . ARG A 1 86 ? 30.444 13.646 -2.464 1.00 0.00 86 ARG A N 1
ATOM 1037 C CA . ARG A 1 86 ? 31.761 13.880 -3.044 1.00 0.00 86 ARG A CA 1
ATOM 1038 C C . ARG A 1 86 ? 32.410 12.574 -3.483 1.00 0.00 86 ARG A C 1
ATOM 1039 O O . ARG A 1 86 ? 33.634 12.477 -3.572 1.00 0.00 86 ARG A O 1
ATOM 1060 N N . ALA A 1 87 ? 31.583 11.571 -3.757 1.00 0.00 87 ALA A N 1
ATOM 1061 C CA . ALA A 1 87 ? 32.058 10.327 -4.351 1.00 0.00 87 ALA A CA 1
ATOM 1062 C C . ALA A 1 87 ? 32.207 10.459 -5.861 1.00 0.00 87 ALA A C 1
ATOM 1063 O O . ALA A 1 87 ? 31.741 11.429 -6.458 1.00 0.00 87 ALA A O 1
ATOM 1070 N N . ASN A 1 88 ? 32.860 9.477 -6.474 1.00 0.00 88 ASN A N 1
ATOM 1071 C CA . ASN A 1 88 ? 33.072 9.483 -7.916 1.00 0.00 88 ASN A CA 1
ATOM 1072 C C . ASN A 1 88 ? 32.668 8.152 -8.537 1.00 0.00 88 ASN A C 1
ATOM 1073 O O . ASN A 1 88 ? 33.518 7.367 -8.956 1.00 0.00 88 ASN A O 1
ATOM 1084 N N . ILE A 1 89 ? 31.363 7.904 -8.595 1.00 0.00 89 ILE A N 1
ATOM 1085 C CA . ILE A 1 89 ? 30.842 6.684 -9.199 1.00 0.00 89 ILE A CA 1
ATOM 1086 C C . ILE A 1 89 ? 30.004 6.994 -10.433 1.00 0.00 89 ILE A C 1
ATOM 1087 O O . ILE A 1 89 ? 28.875 7.472 -10.324 1.00 0.00 89 ILE A O 1
ATOM 1103 N N . PRO A 1 90 ? 30.564 6.720 -11.606 1.00 0.00 90 PRO A N 1
ATOM 1104 C CA . PRO A 1 90 ? 29.857 6.937 -12.862 1.00 0.00 90 PRO A CA 1
ATOM 1105 C C . PRO A 1 90 ? 28.554 6.149 -12.904 1.00 0.00 90 PRO A C 1
ATOM 1106 O O . PRO A 1 90 ? 28.555 4.924 -12.786 1.00 0.00 90 PRO A O 1
ATOM 1117 N N . ARG A 1 91 ? 27.444 6.859 -13.072 1.00 0.00 91 ARG A N 1
ATOM 1118 C CA . ARG A 1 91 ? 26.141 6.221 -13.219 1.00 0.00 91 ARG A CA 1
ATOM 1119 C C . ARG A 1 91 ? 25.277 6.959 -14.234 1.00 0.00 91 ARG A C 1
ATOM 1120 O O . ARG A 1 91 ? 25.522 8.125 -14.541 1.00 0.00 91 ARG A O 1
ATOM 1141 N N . TRP A 1 92 ? 24.266 6.271 -14.753 1.00 0.00 92 TRP A N 1
ATOM 1142 C CA . TRP A 1 92 ? 23.461 6.801 -15.848 1.00 0.00 92 TRP A CA 1
ATOM 1143 C C . TRP A 1 92 ? 22.124 7.329 -15.343 1.00 0.00 92 TRP A C 1
ATOM 1144 O O . TRP A 1 92 ? 21.449 6.677 -14.547 1.00 0.00 92 TRP A O 1
ATOM 1165 N N . TYR A 1 93 ? 21.748 8.514 -15.811 1.00 0.00 93 TYR A N 1
ATOM 1166 C CA . TYR A 1 93 ? 20.475 9.118 -15.433 1.00 0.00 93 TYR A CA 1
ATOM 1167 C C . TYR A 1 93 ? 19.738 9.658 -16.652 1.00 0.00 93 TYR A C 1
ATOM 1168 O O . TYR A 1 93 ? 20.358 10.127 -17.607 1.00 0.00 93 TYR A O 1
ATOM 1186 N N . TYR A 1 94 ? 18.412 9.590 -16.613 1.00 0.00 94 TYR A N 1
ATOM 1187 C CA . TYR A 1 94 ? 17.588 10.083 -17.710 1.00 0.00 94 TYR A CA 1
ATOM 1188 C C . TYR A 1 94 ? 17.266 11.562 -17.535 1.00 0.00 94 TYR A C 1
ATOM 1189 O O . TYR A 1 94 ? 16.692 11.967 -16.524 1.00 0.00 94 TYR A O 1
ATOM 1207 N N . ASP A 1 95 ? 17.637 12.365 -18.526 1.00 0.00 95 ASP A N 1
ATOM 1208 C CA . ASP A 1 95 ? 17.306 13.785 -18.528 1.00 0.00 95 ASP A CA 1
ATOM 1209 C C . ASP A 1 95 ? 15.927 14.028 -19.128 1.00 0.00 95 ASP A C 1
ATOM 1210 O O . ASP A 1 95 ? 15.728 13.871 -20.333 1.00 0.00 95 ASP A O 1
ATOM 1219 N N . THR A 1 96 ? 14.978 14.411 -18.281 1.00 0.00 96 THR A N 1
ATOM 1220 C CA . THR A 1 96 ? 13.587 14.539 -18.697 1.00 0.00 96 THR A CA 1
ATOM 1221 C C . THR A 1 96 ? 13.366 15.817 -19.497 1.00 0.00 96 THR A C 1
ATOM 1222 O O . THR A 1 96 ? 12.388 15.938 -20.234 1.00 0.00 96 THR A O 1
ATOM 1233 N N . ASN A 1 97 ? 14.281 16.768 -19.346 1.00 0.00 97 ASN A N 1
ATOM 1234 C CA . ASN A 1 97 ? 14.166 18.056 -20.021 1.00 0.00 97 ASN A CA 1
ATOM 1235 C C . ASN A 1 97 ? 14.698 17.980 -21.446 1.00 0.00 97 ASN A C 1
ATOM 1236 O O . ASN A 1 97 ? 14.169 18.627 -22.351 1.00 0.00 97 ASN A O 1
ATOM 1247 N N . ASN A 1 98 ? 15.746 17.188 -21.640 1.00 0.00 98 ASN A N 1
ATOM 1248 C CA . ASN A 1 98 ? 16.327 16.996 -22.964 1.00 0.00 98 ASN A CA 1
ATOM 1249 C C . ASN A 1 98 ? 15.954 15.634 -23.537 1.00 0.00 98 ASN A C 1
ATOM 1250 O O . ASN A 1 98 ? 16.278 15.323 -24.683 1.00 0.00 98 ASN A O 1
ATOM 1261 N N . ALA A 1 99 ? 15.272 14.826 -22.732 1.00 0.00 99 ALA A N 1
ATOM 1262 C CA . ALA A 1 99 ? 14.804 13.519 -23.177 1.00 0.00 99 ALA A CA 1
ATOM 1263 C C . ALA A 1 99 ? 15.959 12.664 -23.684 1.00 0.00 99 ALA A C 1
ATOM 1264 O O . ALA A 1 99 ? 15.912 12.137 -24.795 1.00 0.00 99 ALA A O 1
ATOM 1271 N N . THR A 1 100 ? 16.995 12.532 -22.863 1.00 0.00 100 THR A N 1
ATOM 1272 C CA . THR A 1 100 ? 18.189 11.790 -23.251 1.00 0.00 100 THR A CA 1
ATOM 1273 C C . THR A 1 100 ? 18.884 11.190 -22.035 1.00 0.00 100 THR A C 1
ATOM 1274 O O . THR A 1 100 ? 18.765 11.706 -20.923 1.00 0.00 100 THR A O 1
ATOM 1285 N N . CYS A 1 101 ? 19.609 10.098 -22.253 1.00 0.00 101 CYS A N 1
ATOM 1286 C CA . CYS A 1 101 ? 20.332 9.432 -21.176 1.00 0.00 101 CYS A CA 1
ATOM 1287 C C . CYS A 1 101 ? 21.788 9.877 -21.132 1.00 0.00 101 CYS A C 1
ATOM 1288 O O . CYS A 1 101 ? 22.500 9.803 -22.133 1.00 0.00 101 CYS A O 1
ATOM 1295 N N . GLU A 1 102 ? 22.224 10.340 -19.965 1.00 0.00 102 GLU A N 1
ATOM 1296 C CA . GLU A 1 102 ? 23.579 10.855 -19.804 1.00 0.00 102 GLU A CA 1
ATOM 1297 C C . GLU A 1 102 ? 24.236 10.291 -18.550 1.00 0.00 102 GLU A C 1
ATOM 1298 O O . GLU A 1 102 ? 23.554 9.901 -17.602 1.00 0.00 102 GLU A O 1
ATOM 1310 N N . MET A 1 103 ? 25.564 10.251 -18.552 1.00 0.00 103 MET A N 1
ATOM 1311 C CA . MET A 1 103 ? 26.318 9.787 -17.393 1.00 0.00 103 MET A CA 1
ATOM 1312 C C . MET A 1 103 ? 26.610 10.932 -16.432 1.00 0.00 103 MET A C 1
ATOM 1313 O O . MET A 1 103 ? 27.066 11.999 -16.843 1.00 0.00 103 MET A O 1
ATOM 1327 N N . PHE A 1 104 ? 26.346 10.704 -15.150 1.00 0.00 104 PHE A N 1
ATOM 1328 C CA . PHE A 1 104 ? 26.634 11.695 -14.121 1.00 0.00 104 PHE A CA 1
ATOM 1329 C C . PHE A 1 104 ? 27.505 11.107 -13.018 1.00 0.00 104 PHE A C 1
ATOM 1330 O O . PHE A 1 104 ? 27.581 9.888 -12.858 1.00 0.00 104 PHE A O 1
ATOM 1347 N N . THR A 1 105 ? 28.160 11.979 -12.260 1.00 0.00 105 THR A N 1
ATOM 1348 C CA . THR A 1 105 ? 29.014 11.547 -11.159 1.00 0.00 105 THR A CA 1
ATOM 1349 C C . THR A 1 105 ? 28.212 11.371 -9.876 1.00 0.00 105 THR A C 1
ATOM 1350 O O . THR A 1 105 ? 27.832 12.349 -9.231 1.00 0.00 105 THR A O 1
ATOM 1361 N N . TYR A 1 106 ? 27.957 10.120 -9.511 1.00 0.00 106 TYR A N 1
ATOM 1362 C CA . TYR A 1 106 ? 27.177 9.814 -8.317 1.00 0.00 106 TYR A CA 1
ATOM 1363 C C . TYR A 1 106 ? 27.919 10.231 -7.054 1.00 0.00 106 TYR A C 1
ATOM 1364 O O . TYR A 1 106 ? 29.049 9.806 -6.817 1.00 0.00 106 TYR A O 1
ATOM 1382 N N . GLY A 1 107 ? 27.275 11.066 -6.244 1.00 0.00 107 GLY A N 1
ATOM 1383 C CA . GLY A 1 107 ? 27.925 11.661 -5.083 1.00 0.00 107 GLY A CA 1
ATOM 1384 C C . GLY A 1 107 ? 27.875 10.724 -3.883 1.00 0.00 107 GLY A C 1
ATOM 1385 O O . GLY A 1 107 ? 28.660 10.860 -2.945 1.00 0.00 107 GLY A O 1
ATOM 1389 N N . GLY A 1 108 ? 26.948 9.774 -3.920 1.00 0.00 108 GLY A N 1
ATOM 1390 C CA . GLY A 1 108 ? 26.844 8.764 -2.873 1.00 0.00 108 GLY A CA 1
ATOM 1391 C C . GLY A 1 108 ? 25.710 9.086 -1.908 1.00 0.00 108 GLY A C 1
ATOM 1392 O O . GLY A 1 108 ? 25.526 8.402 -0.901 1.00 0.00 108 GLY A O 1
ATOM 1396 N N . ILE A 1 109 ? 24.952 10.131 -2.221 1.00 0.00 109 ILE A N 1
ATOM 1397 C CA . ILE A 1 109 ? 23.883 10.592 -1.344 1.00 0.00 109 ILE A CA 1
ATOM 1398 C C . ILE A 1 109 ? 22.517 10.178 -1.875 1.00 0.00 109 ILE A C 1
ATOM 1399 O O . ILE A 1 109 ? 21.936 10.858 -2.721 1.00 0.00 109 ILE A O 1
ATOM 1415 N N . THR A 1 110 ? 22.007 9.058 -1.374 1.00 0.00 110 THR A N 1
ATOM 1416 C CA . THR A 1 110 ? 20.661 8.611 -1.710 1.00 0.00 110 THR A CA 1
ATOM 1417 C C . THR A 1 110 ? 20.403 8.716 -3.207 1.00 0.00 110 THR A C 1
ATOM 1418 O O . THR A 1 110 ? 21.234 8.310 -4.020 1.00 0.00 110 THR A O 1
ATOM 1429 N N . GLY A 1 111 ? 19.247 9.262 -3.567 1.00 0.00 111 GLY A N 1
ATOM 1430 C CA . GLY A 1 111 ? 18.851 9.368 -4.966 1.00 0.00 111 GLY A CA 1
ATOM 1431 C C . GLY A 1 111 ? 17.352 9.157 -5.132 1.00 0.00 111 GLY A C 1
ATOM 1432 O O . GLY A 1 111 ? 16.584 9.314 -4.183 1.00 0.00 111 GLY A O 1
ATOM 1436 N N . ASN A 1 112 ? 16.940 8.801 -6.344 1.00 0.00 112 ASN A N 1
ATOM 1437 C CA . ASN A 1 112 ? 15.538 8.515 -6.624 1.00 0.00 112 ASN A CA 1
ATOM 1438 C C . ASN A 1 112 ? 15.396 7.351 -7.596 1.00 0.00 112 ASN A C 1
ATOM 1439 O O . ASN A 1 112 ? 16.373 6.673 -7.914 1.00 0.00 112 ASN A O 1
ATOM 1450 N N . LYS A 1 113 ? 14.174 7.123 -8.065 1.00 0.00 113 LYS A N 1
ATOM 1451 C CA . LYS A 1 113 ? 13.895 6.016 -8.971 1.00 0.00 113 LYS A CA 1
ATOM 1452 C C . LYS A 1 113 ? 14.697 6.142 -10.259 1.00 0.00 113 LYS A C 1
ATOM 1453 O O . LYS A 1 113 ? 15.120 5.142 -10.840 1.00 0.00 113 LYS A O 1
ATOM 1472 N N . ASN A 1 114 ? 14.905 7.378 -10.702 1.00 0.00 114 ASN A N 1
ATOM 1473 C CA . ASN A 1 114 ? 15.733 7.643 -11.872 1.00 0.00 114 ASN A CA 1
ATOM 1474 C C . ASN A 1 114 ? 17.202 7.360 -11.583 1.00 0.00 114 ASN A C 1
ATOM 1475 O O . ASN A 1 114 ? 17.960 8.262 -11.227 1.00 0.00 114 ASN A O 1
ATOM 1486 N N . ASN A 1 115 ? 17.598 6.101 -11.739 1.00 0.00 115 ASN A N 1
ATOM 1487 C CA . ASN A 1 115 ? 18.970 5.691 -11.465 1.00 0.00 115 ASN A CA 1
ATOM 1488 C C . ASN A 1 115 ? 19.306 4.384 -12.172 1.00 0.00 115 ASN A C 1
ATOM 1489 O O . ASN A 1 115 ? 18.783 3.326 -11.823 1.00 0.00 115 ASN A O 1
ATOM 1500 N N . PHE A 1 116 ? 20.181 4.464 -13.169 1.00 0.00 116 PHE A N 1
ATOM 1501 C CA . PHE A 1 116 ? 20.413 3.347 -14.076 1.00 0.00 116 PHE A CA 1
ATOM 1502 C C . PHE A 1 116 ? 21.862 2.880 -14.015 1.00 0.00 116 PHE A C 1
ATOM 1503 O O . PHE A 1 116 ? 22.764 3.662 -13.711 1.00 0.00 116 PHE A O 1
ATOM 1520 N N . GLU A 1 117 ? 22.080 1.602 -14.305 1.00 0.00 117 GLU A N 1
ATOM 1521 C CA . GLU A 1 117 ? 23.425 1.040 -14.331 1.00 0.00 117 GLU A CA 1
ATOM 1522 C C . GLU A 1 117 ? 24.088 1.261 -15.685 1.00 0.00 117 GLU A C 1
ATOM 1523 O O . GLU A 1 117 ? 25.311 1.363 -15.778 1.00 0.00 117 GLU A O 1
ATOM 1535 N N . SER A 1 118 ? 23.273 1.334 -16.732 1.00 0.00 118 SER A N 1
ATOM 1536 C CA . SER A 1 118 ? 23.783 1.414 -18.095 1.00 0.00 118 SER A CA 1
ATOM 1537 C C . SER A 1 118 ? 22.894 2.293 -18.966 1.00 0.00 118 SER A C 1
ATOM 1538 O O . SER A 1 118 ? 21.723 2.511 -18.652 1.00 0.00 118 SER A O 1
ATOM 1546 N N . GLU A 1 119 ? 23.456 2.795 -20.060 1.00 0.00 119 GLU A N 1
ATOM 1547 C CA . GLU A 1 119 ? 22.689 3.568 -21.029 1.00 0.00 119 GLU A CA 1
ATOM 1548 C C . GLU A 1 119 ? 21.548 2.743 -21.612 1.00 0.00 119 GLU A C 1
ATOM 1549 O O . GLU A 1 119 ? 20.429 3.233 -21.762 1.00 0.00 119 GLU A O 1
ATOM 1561 N N . GLU A 1 120 ? 21.839 1.489 -21.939 1.00 0.00 120 GLU A N 1
ATOM 1562 C CA . GLU A 1 120 ? 20.826 0.578 -22.459 1.00 0.00 120 GLU A CA 1
ATOM 1563 C C . GLU A 1 120 ? 19.632 0.488 -21.517 1.00 0.00 120 GLU A C 1
ATOM 1564 O O . GLU A 1 120 ? 18.485 0.645 -21.936 1.00 0.00 120 GLU A O 1
ATOM 1576 N N . GLU A 1 121 ? 19.908 0.233 -20.243 1.00 0.00 121 GLU A N 1
ATOM 1577 C CA . GLU A 1 121 ? 18.860 0.167 -19.230 1.00 0.00 121 GLU A CA 1
ATOM 1578 C C . GLU A 1 121 ? 18.012 1.433 -19.232 1.00 0.00 121 GLU A C 1
ATOM 1579 O O . GLU A 1 121 ? 16.783 1.368 -19.271 1.00 0.00 121 GLU A O 1
ATOM 1591 N N . CYS A 1 122 ? 18.675 2.583 -19.190 1.00 0.00 122 CYS A N 1
ATOM 1592 C CA . CYS A 1 122 ? 17.984 3.867 -19.223 1.00 0.00 122 CYS A CA 1
ATOM 1593 C C . CYS A 1 122 ? 16.979 3.923 -20.365 1.00 0.00 122 CYS A C 1
ATOM 1594 O O . CYS A 1 122 ? 15.796 4.187 -20.152 1.00 0.00 122 CYS A O 1
ATOM 1601 N N . LYS A 1 123 ? 17.456 3.672 -21.580 1.00 0.00 123 LYS A N 1
ATOM 1602 C CA . LYS A 1 123 ? 16.634 3.828 -22.774 1.00 0.00 123 LYS A CA 1
ATOM 1603 C C . LYS A 1 123 ? 15.492 2.819 -22.791 1.00 0.00 123 LYS A C 1
ATOM 1604 O O . LYS A 1 123 ? 14.373 3.141 -23.191 1.00 0.00 123 LYS A O 1
ATOM 1623 N N . GLU A 1 124 ? 15.781 1.598 -22.357 1.00 0.00 124 GLU A N 1
ATOM 1624 C CA . GLU A 1 124 ? 14.812 0.511 -22.424 1.00 0.00 124 GLU A CA 1
ATOM 1625 C C . GLU A 1 124 ? 13.679 0.722 -21.427 1.00 0.00 124 GLU A C 1
ATOM 1626 O O . GLU A 1 124 ? 12.525 0.394 -21.706 1.00 0.00 124 GLU A O 1
ATOM 1638 N N . THR A 1 125 ? 14.014 1.270 -20.265 1.00 0.00 125 THR A N 1
ATOM 1639 C CA . THR A 1 125 ? 13.017 1.574 -19.245 1.00 0.00 125 THR A CA 1
ATOM 1640 C C . THR A 1 125 ? 12.149 2.755 -19.659 1.00 0.00 125 THR A C 1
ATOM 1641 O O . THR A 1 125 ? 11.000 2.873 -19.231 1.00 0.00 125 THR A O 1
ATOM 1652 N N . CYS A 1 126 ? 12.704 3.628 -20.493 1.00 0.00 126 CYS A N 1
ATOM 1653 C CA . CYS A 1 126 ? 11.930 4.700 -21.106 1.00 0.00 126 CYS A CA 1
ATOM 1654 C C . CYS A 1 126 ? 10.980 4.157 -22.167 1.00 0.00 126 CYS A C 1
ATOM 1655 O O . CYS A 1 126 ? 9.877 4.672 -22.348 1.00 0.00 126 CYS A O 1
ATOM 1662 N N . LYS A 1 127 ? 11.416 3.114 -22.865 1.00 0.00 127 LYS A N 1
ATOM 1663 C CA . LYS A 1 127 ? 10.543 2.385 -23.778 1.00 0.00 127 LYS A CA 1
ATOM 1664 C C . LYS A 1 127 ? 9.408 1.701 -23.028 1.00 0.00 127 LYS A C 1
ATOM 1665 O O . LYS A 1 127 ? 8.300 1.568 -23.547 1.00 0.00 127 LYS A O 1
ATOM 1684 N N . GLY A 1 128 ? 9.691 1.268 -21.804 1.00 0.00 128 GLY A N 1
ATOM 1685 C CA . GLY A 1 128 ? 8.680 0.641 -20.961 1.00 0.00 128 GLY A CA 1
ATOM 1686 C C . GLY A 1 128 ? 9.104 -0.762 -20.544 1.00 0.00 128 GLY A C 1
ATOM 1687 O O . GLY A 1 128 ? 8.269 -1.653 -20.393 1.00 0.00 128 GLY A O 1
ATOM 1691 N N . PHE A 1 129 ? 10.406 -0.951 -20.360 1.00 0.00 129 PHE A N 1
ATOM 1692 C CA . PHE A 1 129 ? 10.935 -2.220 -19.873 1.00 0.00 129 PHE A CA 1
ATOM 1693 C C . PHE A 1 129 ? 10.558 -2.450 -18.415 1.00 0.00 129 PHE A C 1
ATOM 1694 O O . PHE A 1 129 ? 10.787 -1.592 -17.562 1.00 0.00 129 PHE A O 1
ATOM 1711 N N . SER A 1 130 ? 9.980 -3.613 -18.135 1.00 0.00 130 SER A N 1
ATOM 1712 C CA . SER A 1 130 ? 9.572 -3.959 -16.779 1.00 0.00 130 SER A CA 1
ATOM 1713 C C . SER A 1 130 ? 9.350 -5.459 -16.636 1.00 0.00 130 SER A C 1
ATOM 1714 O O . SER A 1 130 ? 10.287 -6.193 -16.489 1.00 0.00 130 SER A O 1
ATOM 1722 N N . GLU A 1 13 ? -0.115 0.670 0.624 1.00 0.00 13 GLU A N 2
ATOM 1723 C CA . GLU A 1 13 ? 1.323 0.590 0.399 1.00 0.00 13 GLU A CA 2
ATOM 1724 C C . GLU A 1 13 ? 1.934 1.977 0.241 1.00 0.00 13 GLU A C 2
ATOM 1725 O O . GLU A 1 13 ? 1.314 2.878 -0.325 1.00 0.00 13 GLU A O 2
ATOM 1737 N N . SER A 1 14 ? 3.152 2.143 0.746 1.00 0.00 14 SER A N 2
ATOM 1738 C CA . SER A 1 14 ? 3.704 3.469 0.993 1.00 0.00 14 SER A CA 2
ATOM 1739 C C . SER A 1 14 ? 4.075 4.163 -0.311 1.00 0.00 14 SER A C 2
ATOM 1740 O O . SER A 1 14 ? 4.158 5.390 -0.370 1.00 0.00 14 SER A O 2
ATOM 1748 N N . TRP A 1 15 ? 4.295 3.372 -1.355 1.00 0.00 15 TRP A N 2
ATOM 1749 C CA . TRP A 1 15 ? 4.793 3.896 -2.622 1.00 0.00 15 TRP A CA 2
ATOM 1750 C C . TRP A 1 15 ? 3.809 4.885 -3.233 1.00 0.00 15 TRP A C 2
ATOM 1751 O O . TRP A 1 15 ? 4.189 5.734 -4.040 1.00 0.00 15 TRP A O 2
ATOM 1772 N N . VAL A 1 16 ? 2.544 4.772 -2.843 1.00 0.00 16 VAL A N 2
ATOM 1773 C CA . VAL A 1 16 ? 1.500 5.643 -3.369 1.00 0.00 16 VAL A CA 2
ATOM 1774 C C . VAL A 1 16 ? 1.724 7.089 -2.946 1.00 0.00 16 VAL A C 2
ATOM 1775 O O . VAL A 1 16 ? 1.248 8.018 -3.598 1.00 0.00 16 VAL A O 2
ATOM 1788 N N . SER A 1 17 ? 2.453 7.274 -1.850 1.00 0.00 17 SER A N 2
ATOM 1789 C CA . SER A 1 17 ? 2.666 8.602 -1.287 1.00 0.00 17 SER A CA 2
ATOM 1790 C C . SER A 1 17 ? 3.525 9.459 -2.207 1.00 0.00 17 SER A C 2
ATOM 1791 O O . SER A 1 17 ? 3.539 10.685 -2.095 1.00 0.00 17 SER A O 2
ATOM 1799 N N . CYS A 1 18 ? 4.241 8.808 -3.117 1.00 0.00 18 CYS A N 2
ATOM 1800 C CA . CYS A 1 18 ? 5.088 9.511 -4.073 1.00 0.00 18 CYS A CA 2
ATOM 1801 C C . CYS A 1 18 ? 4.260 10.114 -5.201 1.00 0.00 18 CYS A C 2
ATOM 1802 O O . CYS A 1 18 ? 4.748 10.948 -5.964 1.00 0.00 18 CYS A O 2
ATOM 1809 N N . LEU A 1 19 ? 3.006 9.688 -5.301 1.00 0.00 19 LEU A N 2
ATOM 1810 C CA . LEU A 1 19 ? 2.091 10.227 -6.301 1.00 0.00 19 LEU A CA 2
ATOM 1811 C C . LEU A 1 19 ? 1.029 11.109 -5.657 1.00 0.00 19 LEU A C 2
ATOM 1812 O O . LEU A 1 19 ? 0.459 11.986 -6.307 1.00 0.00 19 LEU A O 2
ATOM 1828 N N . ASP A 1 20 ? 0.767 10.872 -4.376 1.00 0.00 20 ASP A N 2
ATOM 1829 C CA . ASP A 1 20 ? -0.244 11.629 -3.648 1.00 0.00 20 ASP A CA 2
ATOM 1830 C C . ASP A 1 20 ? 0.180 13.082 -3.469 1.00 0.00 20 ASP A C 2
ATOM 1831 O O . ASP A 1 20 ? 1.369 13.399 -3.494 1.00 0.00 20 ASP A O 2
ATOM 1840 N N . PRO A 1 21 ? -0.801 13.960 -3.288 1.00 0.00 21 PRO A N 2
ATOM 1841 C CA . PRO A 1 21 ? -0.531 15.379 -3.090 1.00 0.00 21 PRO A CA 2
ATOM 1842 C C . PRO A 1 21 ? 0.422 15.601 -1.923 1.00 0.00 21 PRO A C 2
ATOM 1843 O O . PRO A 1 21 ? 0.323 14.935 -0.892 1.00 0.00 21 PRO A O 2
ATOM 1854 N N . GLU A 1 22 ? 1.347 16.540 -2.091 1.00 0.00 22 GLU A N 2
ATOM 1855 C CA . GLU A 1 22 ? 2.341 16.829 -1.064 1.00 0.00 22 GLU A CA 2
ATOM 1856 C C . GLU A 1 22 ? 1.677 17.188 0.260 1.00 0.00 22 GLU A C 2
ATOM 1857 O O . GLU A 1 22 ? 0.718 17.959 0.295 1.00 0.00 22 GLU A O 2
ATOM 1869 N N . GLN A 1 23 ? 2.194 16.625 1.346 1.00 0.00 23 GLN A N 2
ATOM 1870 C CA . GLN A 1 23 ? 1.682 16.920 2.679 1.00 0.00 23 GLN A CA 2
ATOM 1871 C C . GLN A 1 23 ? 1.783 18.407 2.992 1.00 0.00 23 GLN A C 2
ATOM 1872 O O . GLN A 1 23 ? 2.831 19.022 2.796 1.00 0.00 23 GLN A O 2
ATOM 1886 N N . VAL A 1 24 ? 0.688 18.980 3.479 1.00 0.00 24 VAL A N 2
ATOM 1887 C CA . VAL A 1 24 ? 0.643 20.403 3.795 1.00 0.00 24 VAL A CA 2
ATOM 1888 C C . VAL A 1 24 ? 1.527 20.728 4.992 1.00 0.00 24 VAL A C 2
ATOM 1889 O O . VAL A 1 24 ? 1.468 20.055 6.021 1.00 0.00 24 VAL A O 2
ATOM 1902 N N . THR A 1 25 ? 2.345 21.765 4.852 1.00 0.00 25 THR A N 2
ATOM 1903 C CA . THR A 1 25 ? 3.203 22.217 5.941 1.00 0.00 25 THR A CA 2
ATOM 1904 C C . THR A 1 25 ? 2.381 22.642 7.151 1.00 0.00 25 THR A C 2
ATOM 1905 O O . THR A 1 25 ? 1.394 23.366 7.019 1.00 0.00 25 THR A O 2
ATOM 1916 N N . CYS A 1 26 ? 2.792 22.187 8.330 1.00 0.00 26 CYS A N 2
ATOM 1917 C CA . CYS A 1 26 ? 2.006 22.379 9.542 1.00 0.00 26 CYS A CA 2
ATOM 1918 C C . CYS A 1 26 ? 2.892 22.766 10.719 1.00 0.00 26 CYS A C 2
ATOM 1919 O O . CYS A 1 26 ? 3.957 22.184 10.924 1.00 0.00 26 CYS A O 2
ATOM 1926 N N . GLU A 1 27 ? 2.447 23.753 11.489 1.00 0.00 27 GLU A N 2
ATOM 1927 C CA . GLU A 1 27 ? 3.178 24.192 12.671 1.00 0.00 27 GLU A CA 2
ATOM 1928 C C . GLU A 1 27 ? 2.976 23.229 13.833 1.00 0.00 27 GLU A C 2
ATOM 1929 O O . GLU A 1 27 ? 2.346 23.571 14.834 1.00 0.00 27 GLU A O 2
ATOM 1941 N N . SER A 1 28 ? 3.514 22.022 13.695 1.00 0.00 28 SER A N 2
ATOM 1942 C CA . SER A 1 28 ? 3.381 21.001 14.727 1.00 0.00 28 SER A CA 2
ATOM 1943 C C . SER A 1 28 ? 4.539 21.062 15.715 1.00 0.00 28 SER A C 2
ATOM 1944 O O . SER A 1 28 ? 5.692 21.243 15.323 1.00 0.00 28 SER A O 2
ATOM 1952 N N . GLN A 1 29 ? 4.226 20.910 16.997 1.00 0.00 29 GLN A N 2
ATOM 1953 C CA . GLN A 1 29 ? 5.227 21.027 18.050 1.00 0.00 29 GLN A CA 2
ATOM 1954 C C . GLN A 1 29 ? 6.262 19.914 17.952 1.00 0.00 29 GLN A C 2
ATOM 1955 O O . GLN A 1 29 ? 5.968 18.752 18.234 1.00 0.00 29 GLN A O 2
ATOM 1969 N N . GLU A 1 30 ? 7.476 20.275 17.550 1.00 0.00 30 GLU A N 2
ATOM 1970 C CA . GLU A 1 30 ? 8.537 19.297 17.341 1.00 0.00 30 GLU A CA 2
ATOM 1971 C C . GLU A 1 30 ? 8.094 18.200 16.382 1.00 0.00 30 GLU A C 2
ATOM 1972 O O . GLU A 1 30 ? 8.441 17.032 16.556 1.00 0.00 30 GLU A O 2
ATOM 1984 N N . GLY A 1 31 ? 7.325 18.583 15.368 1.00 0.00 31 GLY A N 2
ATOM 1985 C CA . GLY A 1 31 ? 6.841 17.635 14.372 1.00 0.00 31 GLY A CA 2
ATOM 1986 C C . GLY A 1 31 ? 7.492 17.878 13.017 1.00 0.00 31 GLY A C 2
ATOM 1987 O O . GLY A 1 31 ? 7.497 19.001 12.513 1.00 0.00 31 GLY A O 2
ATOM 1991 N N . THR A 1 32 ? 8.040 16.819 12.431 1.00 0.00 32 THR A N 2
ATOM 1992 C CA . THR A 1 32 ? 8.735 16.924 11.154 1.00 0.00 32 THR A CA 2
ATOM 1993 C C . THR A 1 32 ? 8.642 15.623 10.367 1.00 0.00 32 THR A C 2
ATOM 1994 O O . THR A 1 32 ? 8.517 14.544 10.946 1.00 0.00 32 THR A O 2
ATOM 2005 N N . HIS A 1 33 ? 8.704 15.731 9.044 1.00 0.00 33 HIS A N 2
ATOM 2006 C CA . HIS A 1 33 ? 8.582 14.568 8.174 1.00 0.00 33 HIS A CA 2
ATOM 2007 C C . HIS A 1 33 ? 9.258 14.812 6.830 1.00 0.00 33 HIS A C 2
ATOM 2008 O O . HIS A 1 33 ? 9.554 15.952 6.472 1.00 0.00 33 HIS A O 2
ATOM 2022 N N . ALA A 1 34 ? 9.499 13.735 6.091 1.00 0.00 34 ALA A N 2
ATOM 2023 C CA . ALA A 1 34 ? 9.973 13.840 4.716 1.00 0.00 34 ALA A CA 2
ATOM 2024 C C . ALA A 1 34 ? 8.816 13.779 3.728 1.00 0.00 34 ALA A C 2
ATOM 2025 O O . ALA A 1 34 ? 7.772 13.195 4.016 1.00 0.00 34 ALA A O 2
ATOM 2032 N N . SER A 1 35 ? 9.008 14.386 2.562 1.00 0.00 35 SER A N 2
ATOM 2033 C CA . SER A 1 35 ? 7.969 14.426 1.539 1.00 0.00 35 SER A CA 2
ATOM 2034 C C . SER A 1 35 ? 8.573 14.404 0.140 1.00 0.00 35 SER A C 2
ATOM 2035 O O . SER A 1 35 ? 9.662 14.931 -0.084 1.00 0.00 35 SER A O 2
ATOM 2043 N N . TYR A 1 36 ? 7.858 13.792 -0.797 1.00 0.00 36 TYR A N 2
ATOM 2044 C CA . TYR A 1 36 ? 8.312 13.718 -2.181 1.00 0.00 36 TYR A CA 2
ATOM 2045 C C . TYR A 1 36 ? 7.766 14.878 -3.003 1.00 0.00 36 TYR A C 2
ATOM 2046 O O . TYR A 1 36 ? 6.569 14.945 -3.281 1.00 0.00 36 TYR A O 2
ATOM 2064 N N . ASN A 1 37 ? 8.650 15.791 -3.389 1.00 0.00 37 ASN A N 2
ATOM 2065 C CA . ASN A 1 37 ? 8.257 16.957 -4.171 1.00 0.00 37 ASN A CA 2
ATOM 2066 C C . ASN A 1 37 ? 8.175 16.623 -5.655 1.00 0.00 37 ASN A C 2
ATOM 2067 O O . ASN A 1 37 ? 9.196 16.494 -6.329 1.00 0.00 37 ASN A O 2
ATOM 2078 N N . ARG A 1 38 ? 6.953 16.482 -6.158 1.00 0.00 38 ARG A N 2
ATOM 2079 C CA . ARG A 1 38 ? 6.732 15.939 -7.493 1.00 0.00 38 ARG A CA 2
ATOM 2080 C C . ARG A 1 38 ? 7.160 16.930 -8.568 1.00 0.00 38 ARG A C 2
ATOM 2081 O O . ARG A 1 38 ? 7.362 16.557 -9.724 1.00 0.00 38 ARG A O 2
ATOM 2102 N N . LYS A 1 39 ? 7.296 18.194 -8.181 1.00 0.00 39 LYS A N 2
ATOM 2103 C CA . LYS A 1 39 ? 7.679 19.244 -9.116 1.00 0.00 39 LYS A CA 2
ATOM 2104 C C . LYS A 1 39 ? 9.168 19.186 -9.431 1.00 0.00 39 LYS A C 2
ATOM 2105 O O . LYS A 1 39 ? 9.620 19.720 -10.444 1.00 0.00 39 LYS A O 2
ATOM 2124 N N . THR A 1 40 ? 9.927 18.534 -8.556 1.00 0.00 40 THR A N 2
ATOM 2125 C CA . THR A 1 40 ? 11.370 18.418 -8.731 1.00 0.00 40 THR A CA 2
ATOM 2126 C C . THR A 1 40 ? 11.789 16.964 -8.905 1.00 0.00 40 THR A C 2
ATOM 2127 O O . THR A 1 40 ? 12.835 16.675 -9.486 1.00 0.00 40 THR A O 2
ATOM 2138 N N . GLY A 1 41 ? 10.966 16.052 -8.398 1.00 0.00 41 GLY A N 2
ATOM 2139 C CA . GLY A 1 41 ? 11.288 14.631 -8.425 1.00 0.00 41 GLY A CA 2
ATOM 2140 C C . GLY A 1 41 ? 12.232 14.259 -7.289 1.00 0.00 41 GLY A C 2
ATOM 2141 O O . GLY A 1 41 ? 12.956 13.266 -7.369 1.00 0.00 41 GLY A O 2
ATOM 2145 N N . GLN A 1 42 ? 12.221 15.061 -6.230 1.00 0.00 42 GLN A N 2
ATOM 2146 C CA . GLN A 1 42 ? 13.168 14.897 -5.134 1.00 0.00 42 GLN A CA 2
ATOM 2147 C C . GLN A 1 42 ? 12.448 14.786 -3.796 1.00 0.00 42 GLN A C 2
ATOM 2148 O O . GLN A 1 42 ? 11.253 15.062 -3.699 1.00 0.00 42 GLN A O 2
ATOM 2162 N N . CYS A 1 43 ? 13.183 14.379 -2.766 1.00 0.00 43 CYS A N 2
ATOM 2163 C CA . CYS A 1 43 ? 12.635 14.299 -1.418 1.00 0.00 43 CYS A CA 2
ATOM 2164 C C . CYS A 1 43 ? 13.231 15.372 -0.516 1.00 0.00 43 CYS A C 2
ATOM 2165 O O . CYS A 1 43 ? 14.399 15.735 -0.656 1.00 0.00 43 CYS A O 2
ATOM 2172 N N . GLU A 1 44 ? 12.423 15.876 0.410 1.00 0.00 44 GLU A N 2
ATOM 2173 C CA . GLU A 1 44 ? 12.862 16.926 1.321 1.00 0.00 44 GLU A CA 2
ATOM 2174 C C . GLU A 1 44 ? 12.135 16.837 2.657 1.00 0.00 44 GLU A C 2
ATOM 2175 O O . GLU A 1 44 ? 11.036 16.287 2.741 1.00 0.00 44 GLU A O 2
ATOM 2187 N N . GLU A 1 45 ? 12.754 17.380 3.699 1.00 0.00 45 GLU A N 2
ATOM 2188 C CA . GLU A 1 45 ? 12.158 17.380 5.030 1.00 0.00 45 GLU A CA 2
ATOM 2189 C C . GLU A 1 45 ? 11.451 18.699 5.316 1.00 0.00 45 GLU A C 2
ATOM 2190 O O . GLU A 1 45 ? 11.957 19.770 4.982 1.00 0.00 45 GLU A O 2
ATOM 2202 N N . GLN A 1 46 ? 10.280 18.614 5.937 1.00 0.00 46 GLN A N 2
ATOM 2203 C CA . GLN A 1 46 ? 9.485 19.798 6.238 1.00 0.00 46 GLN A CA 2
ATOM 2204 C C . GLN A 1 46 ? 8.744 19.643 7.560 1.00 0.00 46 GLN A C 2
ATOM 2205 O O . GLN A 1 46 ? 8.498 18.527 8.018 1.00 0.00 46 GLN A O 2
ATOM 2219 N N . LYS A 1 47 ? 8.390 20.769 8.170 1.00 0.00 47 LYS A N 2
ATOM 2220 C CA . LYS A 1 47 ? 7.699 20.761 9.454 1.00 0.00 47 LYS A CA 2
ATOM 2221 C C . LYS A 1 47 ? 6.219 20.445 9.280 1.00 0.00 47 LYS A C 2
ATOM 2222 O O . LYS A 1 47 ? 5.567 20.959 8.371 1.00 0.00 47 LYS A O 2
ATOM 2241 N N . GLY A 1 48 ? 5.693 19.598 10.158 1.00 0.00 48 GLY A N 2
ATOM 2242 C CA . GLY A 1 48 ? 4.264 19.308 10.182 1.00 0.00 48 GLY A CA 2
ATOM 2243 C C . GLY A 1 48 ? 4.005 17.842 10.505 1.00 0.00 48 GLY A C 2
ATOM 2244 O O . GLY A 1 48 ? 4.877 16.993 10.325 1.00 0.00 48 GLY A O 2
ATOM 2248 N N . THR A 1 49 ? 2.800 17.552 10.984 1.00 0.00 49 THR A N 2
ATOM 2249 C CA . THR A 1 49 ? 2.393 16.178 11.253 1.00 0.00 49 THR A CA 2
ATOM 2250 C C . THR A 1 49 ? 0.962 15.927 10.795 1.00 0.00 49 THR A C 2
ATOM 2251 O O . THR A 1 49 ? 0.036 15.905 11.606 1.00 0.00 49 THR A O 2
ATOM 2262 N N . GLU A 1 50 ? 0.788 15.737 9.492 1.00 0.00 50 GLU A N 2
ATOM 2263 C CA . GLU A 1 50 ? -0.480 15.263 8.949 1.00 0.00 50 GLU A CA 2
ATOM 2264 C C . GLU A 1 50 ? -1.603 16.253 9.227 1.00 0.00 50 GLU A C 2
ATOM 2265 O O . GLU A 1 50 ? -2.632 15.894 9.800 1.00 0.00 50 GLU A O 2
ATOM 2277 N N . CYS A 1 51 ? -1.400 17.501 8.818 1.00 0.00 51 CYS A N 2
ATOM 2278 C CA . CYS A 1 51 ? -2.435 18.522 8.931 1.00 0.00 51 CYS A CA 2
ATOM 2279 C C . CYS A 1 51 ? -3.033 18.853 7.570 1.00 0.00 51 CYS A C 2
ATOM 2280 O O . CYS A 1 51 ? -2.897 19.973 7.077 1.00 0.00 51 CYS A O 2
ATOM 2287 N N . GLY A 1 52 ? -3.696 17.872 6.967 1.00 0.00 52 GLY A N 2
ATOM 2288 C CA . GLY A 1 52 ? -4.358 18.072 5.683 1.00 0.00 52 GLY A CA 2
ATOM 2289 C C . GLY A 1 52 ? -3.420 17.758 4.525 1.00 0.00 52 GLY A C 2
ATOM 2290 O O . GLY A 1 52 ? -2.221 17.560 4.721 1.00 0.00 52 GLY A O 2
ATOM 2294 N N . GLY A 1 53 ? -3.972 17.715 3.317 1.00 0.00 53 GLY A N 2
ATOM 2295 C CA . GLY A 1 53 ? -3.200 17.356 2.134 1.00 0.00 53 GLY A CA 2
ATOM 2296 C C . GLY A 1 53 ? -3.406 15.893 1.764 1.00 0.00 53 GLY A C 2
ATOM 2297 O O . GLY A 1 53 ? -4.428 15.295 2.102 1.00 0.00 53 GLY A O 2
ATOM 2301 N N . GLY A 1 54 ? -2.430 15.321 1.068 1.00 0.00 54 GLY A N 2
ATOM 2302 C CA . GLY A 1 54 ? -2.478 13.912 0.696 1.00 0.00 54 GLY A CA 2
ATOM 2303 C C . GLY A 1 54 ? -1.753 13.047 1.719 1.00 0.00 54 GLY A C 2
ATOM 2304 O O . GLY A 1 54 ? -1.565 13.451 2.866 1.00 0.00 54 GLY A O 2
ATOM 2308 N N . GLU A 1 55 ? -1.347 11.854 1.296 1.00 0.00 55 GLU A N 2
ATOM 2309 C CA . GLU A 1 55 ? -0.581 10.958 2.153 1.00 0.00 55 GLU A CA 2
ATOM 2310 C C . GLU A 1 55 ? 0.910 11.049 1.854 1.00 0.00 55 GLU A C 2
ATOM 2311 O O . GLU A 1 55 ? 1.682 10.162 2.217 1.00 0.00 55 GLU A O 2
ATOM 2323 N N . ASN A 1 56 ? 1.310 12.128 1.190 1.00 0.00 56 ASN A N 2
ATOM 2324 C CA . ASN A 1 56 ? 2.696 12.302 0.774 1.00 0.00 56 ASN A CA 2
ATOM 2325 C C . ASN A 1 56 ? 3.568 12.753 1.938 1.00 0.00 56 ASN A C 2
ATOM 2326 O O . ASN A 1 56 ? 3.930 13.926 2.038 1.00 0.00 56 ASN A O 2
ATOM 2337 N N . HIS A 1 57 ? 3.903 11.816 2.818 1.00 0.00 57 HIS A N 2
ATOM 2338 C CA . HIS A 1 57 ? 4.847 12.079 3.897 1.00 0.00 57 HIS A CA 2
ATOM 2339 C C . HIS A 1 57 ? 5.499 10.792 4.385 1.00 0.00 57 HIS A C 2
ATOM 2340 O O . HIS A 1 57 ? 4.887 9.724 4.354 1.00 0.00 57 HIS A O 2
ATOM 2354 N N . PHE A 1 58 ? 6.744 10.900 4.836 1.00 0.00 58 PHE A N 2
ATOM 2355 C CA . PHE A 1 58 ? 7.556 9.725 5.132 1.00 0.00 58 PHE A CA 2
ATOM 2356 C C . PHE A 1 58 ? 8.307 9.892 6.446 1.00 0.00 58 PHE A C 2
ATOM 2357 O O . PHE A 1 58 ? 8.511 11.010 6.919 1.00 0.00 58 PHE A O 2
ATOM 2374 N N . GLU A 1 59 ? 8.718 8.772 7.033 1.00 0.00 59 GLU A N 2
ATOM 2375 C CA . GLU A 1 59 ? 9.542 8.796 8.236 1.00 0.00 59 GLU A CA 2
ATOM 2376 C C . GLU A 1 59 ? 10.820 9.594 8.013 1.00 0.00 59 GLU A C 2
ATOM 2377 O O . GLU A 1 59 ? 11.178 10.449 8.823 1.00 0.00 59 GLU A O 2
ATOM 2389 N N . THR A 1 60 ? 11.504 9.311 6.910 1.00 0.00 60 THR A N 2
ATOM 2390 C CA . THR A 1 60 ? 12.725 10.027 6.561 1.00 0.00 60 THR A CA 2
ATOM 2391 C C . THR A 1 60 ? 12.966 10.004 5.057 1.00 0.00 60 THR A C 2
ATOM 2392 O O . THR A 1 60 ? 12.120 9.546 4.289 1.00 0.00 60 THR A O 2
ATOM 2403 N N . LEU A 1 61 ? 14.126 10.501 4.641 1.00 0.00 61 LEU A N 2
ATOM 2404 C CA . LEU A 1 61 ? 14.424 10.668 3.224 1.00 0.00 61 LEU A CA 2
ATOM 2405 C C . LEU A 1 61 ? 14.722 9.328 2.562 1.00 0.00 61 LEU A C 2
ATOM 2406 O O . LEU A 1 61 ? 14.435 9.131 1.381 1.00 0.00 61 LEU A O 2
ATOM 2422 N N . LEU A 1 62 ? 15.298 8.410 3.330 1.00 0.00 62 LEU A N 2
ATOM 2423 C CA . LEU A 1 62 ? 15.556 7.059 2.846 1.00 0.00 62 LEU A CA 2
ATOM 2424 C C . LEU A 1 62 ? 14.257 6.319 2.556 1.00 0.00 62 LEU A C 2
ATOM 2425 O O . LEU A 1 62 ? 14.185 5.509 1.632 1.00 0.00 62 LEU A O 2
ATOM 2441 N N . LYS A 1 63 ? 13.230 6.603 3.350 1.00 0.00 63 LYS A N 2
ATOM 2442 C CA . LYS A 1 63 ? 11.928 5.971 3.176 1.00 0.00 63 LYS A CA 2
ATOM 2443 C C . LYS A 1 63 ? 11.142 6.629 2.050 1.00 0.00 63 LYS A C 2
ATOM 2444 O O . LYS A 1 63 ? 10.342 5.980 1.376 1.00 0.00 63 LYS A O 2
ATOM 2463 N N . CYS A 1 64 ? 11.375 7.922 1.850 1.00 0.00 64 CYS A N 2
ATOM 2464 C CA . CYS A 1 64 ? 10.825 8.630 0.700 1.00 0.00 64 CYS A CA 2
ATOM 2465 C C . CYS A 1 64 ? 11.353 8.053 -0.607 1.00 0.00 64 CYS A C 2
ATOM 2466 O O . CYS A 1 64 ? 10.580 7.704 -1.499 1.00 0.00 64 CYS A O 2
ATOM 2473 N N . ASN A 1 65 ? 12.674 7.954 -0.714 1.00 0.00 65 ASN A N 2
ATOM 2474 C CA . ASN A 1 65 ? 13.306 7.396 -1.903 1.00 0.00 65 ASN A CA 2
ATOM 2475 C C . ASN A 1 65 ? 12.932 5.931 -2.090 1.00 0.00 65 ASN A C 2
ATOM 2476 O O . ASN A 1 65 ? 12.606 5.500 -3.196 1.00 0.00 65 ASN A O 2
ATOM 2487 N N . GLU A 1 66 ? 12.981 5.170 -1.002 1.00 0.00 66 GLU A N 2
ATOM 2488 C CA . GLU A 1 66 ? 12.645 3.751 -1.044 1.00 0.00 66 GLU A CA 2
ATOM 2489 C C . GLU A 1 66 ? 11.239 3.534 -1.589 1.00 0.00 66 GLU A C 2
ATOM 2490 O O . GLU A 1 66 ? 11.030 2.715 -2.485 1.00 0.00 66 GLU A O 2
ATOM 2502 N N . SER A 1 67 ? 10.278 4.272 -1.044 1.00 0.00 67 SER A N 2
ATOM 2503 C CA . SER A 1 67 ? 8.885 4.137 -1.452 1.00 0.00 67 SER A CA 2
ATOM 2504 C C . SER A 1 67 ? 8.715 4.429 -2.937 1.00 0.00 67 SER A C 2
ATOM 2505 O O . SER A 1 67 ? 7.965 3.744 -3.633 1.00 0.00 67 SER A O 2
ATOM 2513 N N . CYS A 1 68 ? 9.415 5.451 -3.418 1.00 0.00 68 CYS A N 2
ATOM 2514 C CA . CYS A 1 68 ? 9.325 5.850 -4.817 1.00 0.00 68 CYS A CA 2
ATOM 2515 C C . CYS A 1 68 ? 9.917 4.786 -5.733 1.00 0.00 68 CYS A C 2
ATOM 2516 O O . CYS A 1 68 ? 9.469 4.609 -6.866 1.00 0.00 68 CYS A O 2
ATOM 2523 N N . ASN A 1 69 ? 10.925 4.079 -5.234 1.00 0.00 69 ASN A N 2
ATOM 2524 C CA . ASN A 1 69 ? 11.499 2.948 -5.956 1.00 0.00 69 ASN A CA 2
ATOM 2525 C C . ASN A 1 69 ? 10.564 1.746 -5.928 1.00 0.00 69 ASN A C 2
ATOM 2526 O O . ASN A 1 69 ? 10.522 0.958 -6.872 1.00 0.00 69 ASN A O 2
ATOM 2537 N N . ASP A 1 70 ? 9.814 1.611 -4.839 1.00 0.00 70 ASP A N 2
ATOM 2538 C CA . ASP A 1 70 ? 8.842 0.532 -4.707 1.00 0.00 70 ASP A CA 2
ATOM 2539 C C . ASP A 1 70 ? 7.666 0.732 -5.653 1.00 0.00 70 ASP A C 2
ATOM 2540 O O . ASP A 1 70 ? 7.035 -0.231 -6.089 1.00 0.00 70 ASP A O 2
ATOM 2549 N N . ALA A 1 71 ? 7.374 1.990 -5.969 1.00 0.00 71 ALA A N 2
ATOM 2550 C CA . ALA A 1 71 ? 6.316 2.316 -6.917 1.00 0.00 71 ALA A CA 2
ATOM 2551 C C . ALA A 1 71 ? 6.512 1.580 -8.236 1.00 0.00 71 ALA A C 2
ATOM 2552 O O . ALA A 1 71 ? 7.630 1.483 -8.744 1.00 0.00 71 ALA A O 2
ATOM 2559 N N . PRO A 1 72 ? 5.420 1.062 -8.787 1.00 0.00 72 PRO A N 2
ATOM 2560 C CA . PRO A 1 72 ? 5.479 0.277 -10.015 1.00 0.00 72 PRO A CA 2
ATOM 2561 C C . PRO A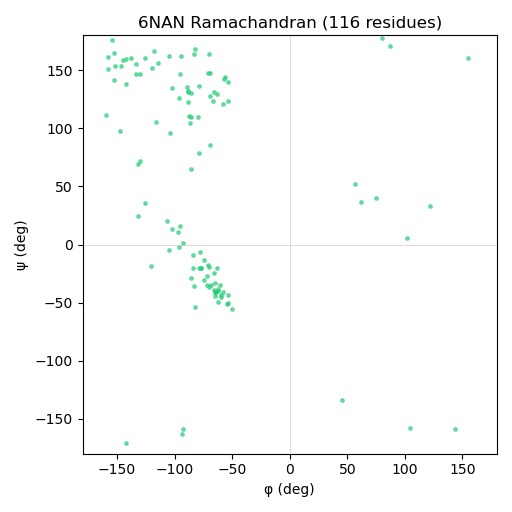 1 72 ? 5.693 1.169 -11.230 1.00 0.00 72 PRO A C 2
ATOM 2562 O O . PRO A 1 72 ? 6.047 0.692 -12.308 1.00 0.00 72 PRO A O 2
ATOM 2573 N N . LYS A 1 73 ? 5.476 2.468 -11.050 1.00 0.00 73 LYS A N 2
ATOM 2574 C CA . LYS A 1 73 ? 5.656 3.432 -12.129 1.00 0.00 73 LYS A CA 2
ATOM 2575 C C . LYS A 1 73 ? 7.049 3.325 -12.736 1.00 0.00 73 LYS A C 2
ATOM 2576 O O . LYS A 1 73 ? 8.053 3.491 -12.043 1.00 0.00 73 LYS A O 2
ATOM 2595 N N . PRO A 1 74 ? 7.104 3.049 -14.034 1.00 0.00 74 PRO A N 2
ATOM 2596 C CA . PRO A 1 74 ? 8.375 2.909 -14.735 1.00 0.00 74 PRO A CA 2
ATOM 2597 C C . PRO A 1 74 ? 9.237 4.154 -14.565 1.00 0.00 74 PRO A C 2
ATOM 2598 O O . PRO A 1 74 ? 8.752 5.278 -14.690 1.00 0.00 74 PRO A O 2
ATOM 2609 N N . PRO A 1 75 ? 10.518 3.945 -14.278 1.00 0.00 75 PRO A N 2
ATOM 2610 C CA . PRO A 1 75 ? 11.456 5.050 -14.119 1.00 0.00 75 PRO A CA 2
ATOM 2611 C C . PRO A 1 75 ? 11.774 5.700 -15.459 1.00 0.00 75 PRO A C 2
ATOM 2612 O O . PRO A 1 75 ? 12.300 6.812 -15.511 1.00 0.00 75 PRO A O 2
ATOM 2623 N N . CYS A 1 76 ? 11.453 5.000 -16.542 1.00 0.00 76 CYS A N 2
ATOM 2624 C CA . CYS A 1 76 ? 11.703 5.508 -17.885 1.00 0.00 76 CYS A CA 2
ATOM 2625 C C . CYS A 1 76 ? 10.610 6.475 -18.320 1.00 0.00 76 CYS A C 2
ATOM 2626 O O . CYS A 1 76 ? 10.645 7.009 -19.429 1.00 0.00 76 CYS A O 2
ATOM 2633 N N . SER A 1 77 ? 9.639 6.697 -17.441 1.00 0.00 77 SER A N 2
ATOM 2634 C CA . SER A 1 77 ? 8.654 7.755 -17.637 1.00 0.00 77 SER A CA 2
ATOM 2635 C C . SER A 1 77 ? 9.069 9.033 -16.919 1.00 0.00 77 SER A C 2
ATOM 2636 O O . SER A 1 77 ? 8.370 10.045 -16.979 1.00 0.00 77 SER A O 2
ATOM 2644 N N . LEU A 1 78 ? 10.209 8.980 -16.239 1.00 0.00 78 LEU A N 2
ATOM 2645 C CA . LEU A 1 78 ? 10.676 10.106 -15.438 1.00 0.00 78 LEU A CA 2
ATOM 2646 C C . LEU A 1 78 ? 11.838 10.820 -16.117 1.00 0.00 78 LEU A C 2
ATOM 2647 O O . LEU A 1 78 ? 12.522 10.246 -16.964 1.00 0.00 78 LEU A O 2
ATOM 2663 N N . GLU A 1 79 ? 12.056 12.075 -15.740 1.00 0.00 79 GLU A N 2
ATOM 2664 C CA . GLU A 1 79 ? 13.152 12.862 -16.292 1.00 0.00 79 GLU A CA 2
ATOM 2665 C C . GLU A 1 79 ? 14.425 12.683 -15.475 1.00 0.00 79 GLU A C 2
ATOM 2666 O O . GLU A 1 79 ? 14.392 12.152 -14.365 1.00 0.00 79 GLU A O 2
ATOM 2678 N N . VAL A 1 80 ? 15.547 13.128 -16.031 1.00 0.00 80 VAL A N 2
ATOM 2679 C CA . VAL A 1 80 ? 16.831 13.036 -15.347 1.00 0.00 80 VAL A CA 2
ATOM 2680 C C . VAL A 1 80 ? 16.836 13.869 -14.072 1.00 0.00 80 VAL A C 2
ATOM 2681 O O . VAL A 1 80 ? 16.402 15.021 -14.069 1.00 0.00 80 VAL A O 2
ATOM 2694 N N . ASP A 1 81 ? 17.331 13.280 -12.988 1.00 0.00 81 ASP A N 2
ATOM 2695 C CA . ASP A 1 81 ? 17.436 13.983 -11.715 1.00 0.00 81 ASP A CA 2
ATOM 2696 C C . ASP A 1 81 ? 18.630 13.488 -10.909 1.00 0.00 81 ASP A C 2
ATOM 2697 O O . ASP A 1 81 ? 18.545 12.477 -10.212 1.00 0.00 81 ASP A O 2
ATOM 2706 N N . TYR A 1 82 ? 19.744 14.206 -11.010 1.00 0.00 82 TYR A N 2
ATOM 2707 C CA . TYR A 1 82 ? 20.972 13.816 -10.328 1.00 0.00 82 TYR A CA 2
ATOM 2708 C C . TYR A 1 82 ? 21.207 14.666 -9.086 1.00 0.00 82 TYR A C 2
ATOM 2709 O O . TYR A 1 82 ? 22.318 14.717 -8.558 1.00 0.00 82 TYR A O 2
ATOM 2727 N N . GLY A 1 83 ? 20.154 15.332 -8.624 1.00 0.00 83 GLY A N 2
ATOM 2728 C CA . GLY A 1 83 ? 20.226 16.125 -7.402 1.00 0.00 83 GLY A CA 2
ATOM 2729 C C . GLY A 1 83 ? 20.863 17.484 -7.664 1.00 0.00 83 GLY A C 2
ATOM 2730 O O . GLY A 1 83 ? 21.291 17.775 -8.782 1.00 0.00 83 GLY A O 2
ATOM 2734 N N . VAL A 1 84 ? 20.924 18.313 -6.628 1.00 0.00 84 VAL A N 2
ATOM 2735 C CA . VAL A 1 84 ? 21.575 19.614 -6.725 1.00 0.00 84 VAL A CA 2
ATOM 2736 C C . VAL A 1 84 ? 22.559 19.824 -5.581 1.00 0.00 84 VAL A C 2
ATOM 2737 O O . VAL A 1 84 ? 22.596 20.891 -4.969 1.00 0.00 84 VAL A O 2
ATOM 2750 N N . GLY A 1 85 ? 23.355 18.799 -5.296 1.00 0.00 85 GLY A N 2
ATOM 2751 C CA . GLY A 1 85 ? 24.215 18.800 -4.118 1.00 0.00 85 GLY A CA 2
ATOM 2752 C C . GLY A 1 85 ? 25.640 19.200 -4.477 1.00 0.00 85 GLY A C 2
ATOM 2753 O O . GLY A 1 85 ? 25.857 20.132 -5.251 1.00 0.00 85 GLY A O 2
ATOM 2757 N N . ARG A 1 86 ? 26.609 18.489 -3.910 1.00 0.00 86 ARG A N 2
ATOM 2758 C CA . ARG A 1 86 ? 28.010 18.875 -4.026 1.00 0.00 86 ARG A CA 2
ATOM 2759 C C . ARG A 1 86 ? 28.903 17.656 -4.216 1.00 0.00 86 ARG A C 2
ATOM 2760 O O . ARG A 1 86 ? 30.104 17.785 -4.453 1.00 0.00 86 ARG A O 2
ATOM 2781 N N . ALA A 1 87 ? 28.310 16.471 -4.112 1.00 0.00 87 ALA A N 2
ATOM 2782 C CA . ALA A 1 87 ? 29.041 15.227 -4.318 1.00 0.00 87 ALA A CA 2
ATOM 2783 C C . ALA A 1 87 ? 29.347 15.006 -5.794 1.00 0.00 87 ALA A C 2
ATOM 2784 O O . ALA A 1 87 ? 28.754 15.646 -6.663 1.00 0.00 87 ALA A O 2
ATOM 2791 N N . ASN A 1 88 ? 30.275 14.097 -6.072 1.00 0.00 88 ASN A N 2
ATOM 2792 C CA . ASN A 1 88 ? 30.669 13.797 -7.443 1.00 0.00 88 ASN A CA 2
ATOM 2793 C C . ASN A 1 88 ? 30.638 12.298 -7.710 1.00 0.00 88 ASN A C 2
ATOM 2794 O O . ASN A 1 88 ? 31.682 11.662 -7.857 1.00 0.00 88 ASN A O 2
ATOM 2805 N N . ILE A 1 89 ? 29.435 11.738 -7.771 1.00 0.00 89 ILE A N 2
ATOM 2806 C CA . ILE A 1 89 ? 29.265 10.315 -8.041 1.00 0.00 89 ILE A CA 2
ATOM 2807 C C . ILE A 1 89 ? 28.655 10.084 -9.418 1.00 0.00 89 ILE A C 2
ATOM 2808 O O . ILE A 1 89 ? 27.547 10.538 -9.701 1.00 0.00 89 ILE A O 2
ATOM 2824 N N . PRO A 1 90 ? 29.387 9.376 -10.272 1.00 0.00 90 PRO A N 2
ATOM 2825 C CA . PRO A 1 90 ? 28.922 9.088 -11.623 1.00 0.00 90 PRO A CA 2
ATOM 2826 C C . PRO A 1 90 ? 27.789 8.070 -11.612 1.00 0.00 90 PRO A C 2
ATOM 2827 O O . PRO A 1 90 ? 27.987 6.911 -11.249 1.00 0.00 90 PRO A O 2
ATOM 2838 N N . ARG A 1 91 ? 26.600 8.511 -12.010 1.00 0.00 91 ARG A N 2
ATOM 2839 C CA . ARG A 1 91 ? 25.434 7.637 -12.053 1.00 0.00 91 ARG A CA 2
ATOM 2840 C C . ARG A 1 91 ? 24.634 7.848 -13.332 1.00 0.00 91 ARG A C 2
ATOM 2841 O O . ARG A 1 91 ? 24.672 8.924 -13.928 1.00 0.00 91 ARG A O 2
ATOM 2862 N N . TRP A 1 92 ? 23.910 6.815 -13.748 1.00 0.00 92 TRP A N 2
ATOM 2863 C CA . TRP A 1 92 ? 23.220 6.831 -15.033 1.00 0.00 92 TRP A CA 2
ATOM 2864 C C . TRP A 1 92 ? 21.751 7.197 -14.864 1.00 0.00 92 TRP A C 2
ATOM 2865 O O . TRP A 1 92 ? 21.072 6.685 -13.973 1.00 0.00 92 TRP A O 2
ATOM 2886 N N . TYR A 1 93 ? 21.264 8.085 -15.724 1.00 0.00 93 TYR A N 2
ATOM 2887 C CA . TYR A 1 93 ? 19.868 8.503 -15.686 1.00 0.00 93 TYR A CA 2
ATOM 2888 C C . TYR A 1 93 ? 19.248 8.479 -17.077 1.00 0.00 93 TYR A C 2
ATOM 2889 O O . TYR A 1 93 ? 19.906 8.800 -18.067 1.00 0.00 93 TYR A O 2
ATOM 2907 N N . TYR A 1 94 ? 17.977 8.096 -17.146 1.00 0.00 94 TYR A N 2
ATOM 2908 C CA . TYR A 1 94 ? 17.258 8.054 -18.414 1.00 0.00 94 TYR A CA 2
ATOM 2909 C C . TYR A 1 94 ? 16.627 9.403 -18.734 1.00 0.00 94 TYR A C 2
ATOM 2910 O O . TYR A 1 94 ? 15.857 9.943 -17.940 1.00 0.00 94 TYR A O 2
ATOM 2928 N N . ASP A 1 95 ? 16.957 9.942 -19.903 1.00 0.00 95 ASP A N 2
ATOM 2929 C CA . ASP A 1 95 ? 16.313 11.153 -20.397 1.00 0.00 95 ASP A CA 2
ATOM 2930 C C . ASP A 1 95 ? 15.103 10.820 -21.261 1.00 0.00 95 ASP A C 2
ATOM 2931 O O . ASP A 1 95 ? 15.242 10.481 -22.436 1.00 0.00 95 ASP A O 2
ATOM 2940 N N . THR A 1 96 ? 13.917 10.919 -20.672 1.00 0.00 96 THR A N 2
ATOM 2941 C CA . THR A 1 96 ? 12.686 10.554 -21.363 1.00 0.00 96 THR A CA 2
ATOM 2942 C C . THR A 1 96 ? 12.421 11.481 -22.543 1.00 0.00 96 THR A C 2
ATOM 2943 O O . THR A 1 96 ? 11.951 11.045 -23.593 1.00 0.00 96 THR A O 2
ATOM 2954 N N . ASN A 1 97 ? 12.727 12.761 -22.363 1.00 0.00 97 ASN A N 2
ATOM 2955 C CA . ASN A 1 97 ? 12.432 13.769 -23.374 1.00 0.00 97 ASN A CA 2
ATOM 2956 C C . ASN A 1 97 ? 13.227 13.519 -24.650 1.00 0.00 97 ASN A C 2
ATOM 2957 O O . ASN A 1 97 ? 12.726 13.724 -25.755 1.00 0.00 97 ASN A O 2
ATOM 2968 N N . ASN A 1 98 ? 14.469 13.075 -24.489 1.00 0.00 98 ASN A N 2
ATOM 2969 C CA . ASN A 1 98 ? 15.324 12.764 -25.628 1.00 0.00 98 ASN A CA 2
ATOM 2970 C C . ASN A 1 98 ? 15.434 11.259 -25.839 1.00 0.00 98 ASN A C 2
ATOM 2971 O O . ASN A 1 98 ? 16.033 10.801 -26.812 1.00 0.00 98 ASN A O 2
ATOM 2982 N N . ALA A 1 99 ? 14.853 10.494 -24.921 1.00 0.00 99 ALA A N 2
ATOM 2983 C CA . ALA A 1 99 ? 14.819 9.041 -25.044 1.00 0.00 99 ALA A CA 2
ATOM 2984 C C . ALA A 1 99 ? 16.225 8.466 -25.166 1.00 0.00 99 ALA A C 2
ATOM 2985 O O . ALA A 1 99 ? 16.527 7.733 -26.107 1.00 0.00 99 ALA A O 2
ATOM 2992 N N . THR A 1 100 ? 17.081 8.804 -24.208 1.00 0.00 100 THR A N 2
ATOM 2993 C CA . THR A 1 100 ? 18.468 8.355 -24.227 1.00 0.00 100 THR A CA 2
ATOM 2994 C C . THR A 1 100 ? 19.009 8.175 -22.814 1.00 0.00 100 THR A C 2
ATOM 2995 O O . THR A 1 100 ? 18.562 8.839 -21.879 1.00 0.00 100 THR A O 2
ATOM 3006 N N . CYS A 1 101 ? 19.973 7.273 -22.666 1.00 0.00 101 CYS A N 2
ATOM 3007 C CA . CYS A 1 101 ? 20.621 7.049 -21.379 1.00 0.00 101 CYS A CA 2
ATOM 3008 C C . CYS A 1 101 ? 21.967 7.758 -21.309 1.00 0.00 101 CYS A C 2
ATOM 3009 O O . CYS A 1 101 ? 22.829 7.559 -22.165 1.00 0.00 101 CYS A O 2
ATOM 3016 N N . GLU A 1 102 ? 22.141 8.587 -20.285 1.00 0.00 102 GLU A N 2
ATOM 3017 C CA . GLU A 1 102 ? 23.374 9.346 -20.115 1.00 0.00 102 GLU A CA 2
ATOM 3018 C C . GLU A 1 102 ? 23.839 9.325 -18.665 1.00 0.00 102 GLU A C 2
ATOM 3019 O O . GLU A 1 102 ? 23.044 9.105 -17.751 1.00 0.00 102 GLU A O 2
ATOM 3031 N N . MET A 1 103 ? 25.131 9.555 -18.460 1.00 0.00 103 MET A N 2
ATOM 3032 C CA . MET A 1 103 ? 25.708 9.544 -17.121 1.00 0.00 103 MET A CA 2
ATOM 3033 C C . MET A 1 103 ? 25.885 10.959 -16.585 1.00 0.00 103 MET A C 2
ATOM 3034 O O . MET A 1 103 ? 26.448 11.822 -17.258 1.00 0.00 103 MET A O 2
ATOM 3048 N N . PHE A 1 104 ? 25.400 11.191 -15.370 1.00 0.00 104 PHE A N 2
ATOM 3049 C CA . PHE A 1 104 ? 25.416 12.524 -14.781 1.00 0.00 104 PHE A CA 2
ATOM 3050 C C . PHE A 1 104 ? 26.116 12.521 -13.428 1.00 0.00 104 PHE A C 2
ATOM 3051 O O . PHE A 1 104 ? 26.344 11.464 -12.839 1.00 0.00 104 PHE A O 2
ATOM 3068 N N . THR A 1 105 ? 26.455 13.709 -12.940 1.00 0.00 105 THR A N 2
ATOM 3069 C CA . THR A 1 105 ? 27.117 13.846 -11.648 1.00 0.00 105 THR A CA 2
ATOM 3070 C C . THR A 1 105 ? 26.103 13.920 -10.514 1.00 0.00 105 THR A C 2
ATOM 3071 O O . THR A 1 105 ? 25.331 14.875 -10.420 1.00 0.00 105 THR A O 2
ATOM 3082 N N . TYR A 1 106 ? 26.110 12.908 -9.654 1.00 0.00 106 TYR A N 2
ATOM 3083 C CA . TYR A 1 106 ? 25.143 12.820 -8.566 1.00 0.00 106 TYR A CA 2
ATOM 3084 C C . TYR A 1 106 ? 25.590 13.642 -7.364 1.00 0.00 106 TYR A C 2
ATOM 3085 O O . TYR A 1 106 ? 26.668 13.420 -6.814 1.00 0.00 106 TYR A O 2
ATOM 3103 N N . GLY A 1 107 ? 24.754 14.594 -6.961 1.00 0.00 107 GLY A N 2
ATOM 3104 C CA . GLY A 1 107 ? 25.143 15.582 -5.962 1.00 0.00 107 GLY A CA 2
ATOM 3105 C C . GLY A 1 107 ? 24.864 15.079 -4.552 1.00 0.00 107 GLY A C 2
ATOM 3106 O O . GLY A 1 107 ? 25.385 15.618 -3.575 1.00 0.00 107 GLY A O 2
ATOM 3110 N N . GLY A 1 108 ? 24.039 14.042 -4.451 1.00 0.00 108 GLY A N 2
ATOM 3111 C CA . GLY A 1 108 ? 23.772 13.397 -3.171 1.00 0.00 108 GLY A CA 2
ATOM 3112 C C . GLY A 1 108 ? 22.482 13.917 -2.551 1.00 0.00 108 GLY A C 2
ATOM 3113 O O . GLY A 1 108 ? 22.289 13.837 -1.337 1.00 0.00 108 GLY A O 2
ATOM 3117 N N . ILE A 1 109 ? 21.601 14.451 -3.390 1.00 0.00 109 ILE A N 2
ATOM 3118 C CA . ILE A 1 109 ? 20.336 15.005 -2.922 1.00 0.00 109 ILE A CA 2
ATOM 3119 C C . ILE A 1 109 ? 19.173 14.078 -3.255 1.00 0.00 109 ILE A C 2
ATOM 3120 O O . ILE A 1 109 ? 18.437 14.310 -4.214 1.00 0.00 109 ILE A O 2
ATOM 3136 N N . THR A 1 110 ? 19.013 13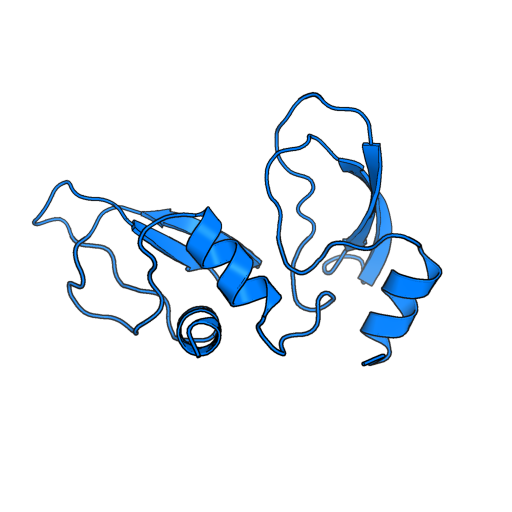.029 -2.456 1.00 0.00 110 THR A N 2
ATOM 3137 C CA . THR A 1 110 ? 17.911 12.091 -2.636 1.00 0.00 110 THR A CA 2
ATOM 3138 C C . THR A 1 110 ? 17.748 11.706 -4.101 1.00 0.00 110 THR A C 2
ATOM 3139 O O . THR A 1 110 ? 18.725 11.399 -4.784 1.00 0.00 110 THR A O 2
ATOM 3150 N N . GLY A 1 111 ? 16.508 11.725 -4.578 1.00 0.00 111 GLY A N 2
ATOM 3151 C CA . GLY A 1 111 ? 16.219 11.408 -5.971 1.00 0.00 111 GLY A CA 2
ATOM 3152 C C . GLY A 1 111 ? 14.940 10.589 -6.096 1.00 0.00 111 GLY A C 2
ATOM 3153 O O . GLY A 1 111 ? 14.064 10.654 -5.233 1.00 0.00 111 GLY A O 2
ATOM 3157 N N . ASN A 1 112 ? 14.839 9.819 -7.174 1.00 0.00 112 ASN A N 2
ATOM 3158 C CA . ASN A 1 112 ? 13.658 9.001 -7.423 1.00 0.00 112 ASN A CA 2
ATOM 3159 C C . ASN A 1 112 ? 14.029 7.694 -8.111 1.00 0.00 112 ASN A C 2
ATOM 3160 O O . ASN A 1 112 ? 15.206 7.352 -8.224 1.00 0.00 112 ASN A O 2
ATOM 3171 N N . LYS A 1 113 ? 13.017 6.965 -8.570 1.00 0.00 113 LYS A N 2
ATOM 3172 C CA . LYS A 1 113 ? 13.219 5.622 -9.101 1.00 0.00 113 LYS A CA 2
ATOM 3173 C C . LYS A 1 113 ? 14.171 5.637 -10.290 1.00 0.00 113 LYS A C 2
ATOM 3174 O O . LYS A 1 113 ? 14.907 4.677 -10.520 1.00 0.00 113 LYS A O 2
ATOM 3193 N N . ASN A 1 114 ? 14.151 6.731 -11.043 1.00 0.00 114 ASN A N 2
ATOM 3194 C CA . ASN A 1 114 ? 15.051 6.895 -12.179 1.00 0.00 114 ASN A CA 2
ATOM 3195 C C . ASN A 1 114 ? 16.488 7.099 -11.718 1.00 0.00 114 ASN A C 2
ATOM 3196 O O . ASN A 1 114 ? 16.969 8.229 -11.632 1.00 0.00 114 ASN A O 2
ATOM 3207 N N . ASN A 1 115 ? 17.171 5.998 -11.423 1.00 0.00 115 ASN A N 2
ATOM 3208 C CA . ASN A 1 115 ? 18.516 6.057 -10.863 1.00 0.00 115 ASN A CA 2
ATOM 3209 C C . ASN A 1 115 ? 19.272 4.757 -11.106 1.00 0.00 115 ASN A C 2
ATOM 3210 O O . ASN A 1 115 ? 19.086 3.776 -10.386 1.00 0.00 115 ASN A O 2
ATOM 3221 N N . PHE A 1 116 ? 20.125 4.756 -12.125 1.00 0.00 116 PHE A N 2
ATOM 3222 C CA . PHE A 1 116 ? 20.804 3.540 -12.554 1.00 0.00 116 PHE A CA 2
ATOM 3223 C C . PHE A 1 116 ? 22.303 3.626 -12.299 1.00 0.00 116 PHE A C 2
ATOM 3224 O O . PHE A 1 116 ? 22.866 4.718 -12.213 1.00 0.00 116 PHE A O 2
ATOM 3241 N N . GLU A 1 117 ? 22.945 2.470 -12.178 1.00 0.00 117 GLU A N 2
ATOM 3242 C CA . GLU A 1 117 ? 24.383 2.412 -11.941 1.00 0.00 117 GLU A CA 2
ATOM 3243 C C . GLU A 1 117 ? 25.119 1.849 -13.150 1.00 0.00 117 GLU A C 2
ATOM 3244 O O . GLU A 1 117 ? 26.322 1.597 -13.094 1.00 0.00 117 GLU A O 2
ATOM 3256 N N . SER A 1 118 ? 24.388 1.652 -14.242 1.00 0.00 118 SER A N 2
ATOM 3257 C CA . SER A 1 118 ? 24.976 1.145 -15.476 1.00 0.00 118 SER A CA 2
ATOM 3258 C C . SER A 1 118 ? 24.115 1.498 -16.682 1.00 0.00 118 SER A C 2
ATOM 3259 O O . SER A 1 118 ? 22.889 1.553 -16.587 1.00 0.00 118 SER A O 2
ATOM 3267 N N . GLU A 1 119 ? 24.765 1.737 -17.816 1.00 0.00 119 GLU A N 2
ATOM 3268 C CA . GLU A 1 119 ? 24.057 1.995 -19.064 1.00 0.00 119 GLU A CA 2
ATOM 3269 C C . GLU A 1 119 ? 23.103 0.857 -19.403 1.00 0.00 119 GLU A C 2
ATOM 3270 O O . GLU A 1 119 ? 21.973 1.088 -19.833 1.00 0.00 119 GLU A O 2
ATOM 3282 N N . GLU A 1 120 ? 23.565 -0.373 -19.206 1.00 0.00 120 GLU A N 2
ATOM 3283 C CA . GLU A 1 120 ? 22.738 -1.550 -19.448 1.00 0.00 120 GLU A CA 2
ATOM 3284 C C . GLU A 1 120 ? 21.458 -1.502 -18.624 1.00 0.00 120 GLU A C 2
ATOM 3285 O O . GLU A 1 120 ? 20.367 -1.740 -19.141 1.00 0.00 120 GLU A O 2
ATOM 3297 N N . GLU A 1 121 ? 21.598 -1.195 -17.339 1.00 0.00 121 GLU A N 2
ATOM 3298 C CA . GLU A 1 121 ? 20.452 -1.112 -16.442 1.00 0.00 121 GLU A CA 2
ATOM 3299 C C . GLU A 1 121 ? 19.423 -0.113 -16.954 1.00 0.00 121 GLU A C 2
ATOM 3300 O O . GLU A 1 121 ? 18.223 -0.387 -16.952 1.00 0.00 121 GLU A O 2
ATOM 3312 N N . CYS A 1 122 ? 19.899 1.048 -17.391 1.00 0.00 122 CYS A N 2
ATOM 3313 C CA . CYS A 1 122 ? 19.022 2.084 -17.923 1.00 0.00 122 CYS A CA 2
ATOM 3314 C C . CYS A 1 122 ? 18.242 1.579 -19.130 1.00 0.00 122 CYS A C 2
ATOM 3315 O O . CYS A 1 122 ? 17.014 1.659 -19.165 1.00 0.00 122 CYS A O 2
ATOM 3322 N N . LYS A 1 123 ? 18.962 1.059 -20.118 1.00 0.00 123 LYS A N 2
ATOM 3323 C CA . LYS A 1 123 ? 18.357 0.679 -21.389 1.00 0.00 123 LYS A CA 2
ATOM 3324 C C . LYS A 1 123 ? 17.454 -0.538 -21.227 1.00 0.00 123 LYS A C 2
ATOM 3325 O O . LYS A 1 123 ? 16.347 -0.577 -21.764 1.00 0.00 123 LYS A O 2
ATOM 3344 N N . GLU A 1 124 ? 17.934 -1.529 -20.484 1.00 0.00 124 GLU A N 2
ATOM 3345 C CA . GLU A 1 124 ? 17.221 -2.793 -20.340 1.00 0.00 124 GLU A CA 2
ATOM 3346 C C . GLU A 1 124 ? 15.948 -2.617 -19.523 1.00 0.00 124 GLU A C 2
ATOM 3347 O O . GLU A 1 124 ? 14.942 -3.282 -19.772 1.00 0.00 124 GLU A O 2
ATOM 3359 N N . THR A 1 125 ? 15.997 -1.718 -18.546 1.00 0.00 125 THR A N 2
ATOM 3360 C CA . THR A 1 125 ? 14.818 -1.374 -17.761 1.00 0.00 125 THR A CA 2
ATOM 3361 C C . THR A 1 125 ? 13.725 -0.780 -18.639 1.00 0.00 125 THR A C 2
ATOM 3362 O O . THR A 1 125 ? 12.548 -1.110 -18.490 1.00 0.00 125 THR A O 2
ATOM 3373 N N . CYS A 1 126 ? 14.120 0.097 -19.556 1.00 0.00 126 CYS A N 2
ATOM 3374 C CA . CYS A 1 126 ? 13.180 0.707 -20.488 1.00 0.00 126 CYS A CA 2
ATOM 3375 C C . CYS A 1 126 ? 12.610 -0.326 -21.451 1.00 0.00 126 CYS A C 2
ATOM 3376 O O . CYS A 1 126 ? 11.453 -0.235 -21.861 1.00 0.00 126 CYS A O 2
ATOM 3383 N N . LYS A 1 127 ? 13.429 -1.309 -21.810 1.00 0.00 127 LYS A N 2
ATOM 3384 C CA . LYS A 1 127 ? 12.970 -2.433 -22.616 1.00 0.00 127 LYS A CA 2
ATOM 3385 C C . LYS A 1 127 ? 11.909 -3.242 -21.881 1.00 0.00 127 LYS A C 2
ATOM 3386 O O . LYS A 1 127 ? 10.936 -3.698 -22.480 1.00 0.00 127 LYS A O 2
ATOM 3405 N N . GLY A 1 128 ? 12.103 -3.416 -20.578 1.00 0.00 128 GLY A N 2
ATOM 3406 C CA . GLY A 1 128 ? 11.146 -4.142 -19.751 1.00 0.00 128 GLY A CA 2
ATOM 3407 C C . GLY A 1 128 ? 11.799 -5.343 -19.079 1.00 0.00 128 GLY A C 2
ATOM 3408 O O . GLY A 1 128 ? 11.162 -6.378 -18.881 1.00 0.00 128 GLY A O 2
ATOM 3412 N N . PHE A 1 129 ? 13.072 -5.199 -18.729 1.00 0.00 129 PHE A N 2
ATOM 3413 C CA . PHE A 1 129 ? 13.811 -6.269 -18.070 1.00 0.00 129 PHE A CA 2
ATOM 3414 C C . PHE A 1 129 ? 13.288 -6.513 -16.660 1.00 0.00 129 PHE A C 2
ATOM 3415 O O . PHE A 1 129 ? 13.185 -5.585 -15.857 1.00 0.00 129 PHE A O 2
ATOM 3432 N N . SER A 1 130 ? 12.959 -7.766 -16.365 1.00 0.00 130 SER A N 2
ATOM 3433 C CA . SER A 1 130 ? 12.450 -8.134 -15.049 1.00 0.00 130 SER A CA 2
ATOM 3434 C C . SER A 1 130 ? 12.755 -9.592 -14.729 1.00 0.00 130 SER A C 2
ATOM 3435 O O . SER A 1 130 ? 13.847 -9.906 -14.341 1.00 0.00 130 SER A O 2
ATOM 3443 N N . GLU A 1 13 ? -0.456 0.287 0.871 1.00 0.00 13 GLU A N 3
ATOM 3444 C CA . GLU A 1 13 ? 0.992 0.117 0.900 1.00 0.00 13 GLU A CA 3
ATOM 3445 C C . GLU A 1 13 ? 1.707 1.454 0.748 1.00 0.00 13 GLU A C 3
ATOM 3446 O O . GLU A 1 13 ? 1.179 2.385 0.141 1.00 0.00 13 GLU A O 3
ATOM 3458 N N . SER A 1 14 ? 2.911 1.541 1.302 1.00 0.00 14 SER A N 3
ATOM 3459 C CA . SER A 1 14 ? 3.577 2.825 1.488 1.00 0.00 14 SER A CA 3
ATOM 3460 C C . SER A 1 14 ? 3.980 3.435 0.152 1.00 0.00 14 SER A C 3
ATOM 3461 O O . SER A 1 14 ? 4.044 4.656 0.011 1.00 0.00 14 SER A O 3
ATOM 3469 N N . TRP A 1 15 ? 4.251 2.578 -0.826 1.00 0.00 15 TRP A N 3
ATOM 3470 C CA . TRP A 1 15 ? 4.725 3.028 -2.130 1.00 0.00 15 TRP A CA 3
ATOM 3471 C C . TRP A 1 15 ? 3.684 3.896 -2.824 1.00 0.00 15 TRP A C 3
ATOM 3472 O O . TRP A 1 15 ? 4.010 4.674 -3.721 1.00 0.00 15 TRP A O 3
ATOM 3493 N N . VAL A 1 16 ? 2.431 3.759 -2.405 1.00 0.00 16 VAL A N 3
ATOM 3494 C CA . VAL A 1 16 ? 1.338 4.523 -2.994 1.00 0.00 16 VAL A CA 3
ATOM 3495 C C . VAL A 1 16 ? 1.524 6.018 -2.765 1.00 0.00 16 VAL A C 3
ATOM 3496 O O . VAL A 1 16 ? 1.121 6.837 -3.592 1.00 0.00 16 VAL A O 3
ATOM 3509 N N . SER A 1 17 ? 2.135 6.367 -1.639 1.00 0.00 17 SER A N 3
ATOM 3510 C CA . SER A 1 17 ? 2.280 7.763 -1.247 1.00 0.00 17 SER A CA 3
ATOM 3511 C C . SER A 1 17 ? 3.356 8.459 -2.071 1.00 0.00 17 SER A C 3
ATOM 3512 O O . SER A 1 17 ? 3.543 9.671 -1.969 1.00 0.00 17 SER A O 3
ATOM 3520 N N . CYS A 1 18 ? 4.060 7.684 -2.889 1.00 0.00 18 CYS A N 3
ATOM 3521 C CA . CYS A 1 18 ? 5.027 8.240 -3.828 1.00 0.00 18 CYS A CA 3
ATOM 3522 C C . CYS A 1 18 ? 4.330 8.850 -5.038 1.00 0.00 18 CYS A C 3
ATOM 3523 O O . CYS A 1 18 ? 4.920 9.645 -5.771 1.00 0.00 18 CYS A O 3
ATOM 3530 N N . LEU A 1 19 ? 3.073 8.473 -5.243 1.00 0.00 19 LEU A N 3
ATOM 3531 C CA . LEU A 1 19 ? 2.292 8.986 -6.363 1.00 0.00 19 LEU A CA 3
ATOM 3532 C C . LEU A 1 19 ? 1.230 9.969 -5.889 1.00 0.00 19 LEU A C 3
ATOM 3533 O O . LEU A 1 19 ? 0.737 10.787 -6.667 1.00 0.00 19 LEU A O 3
ATOM 3549 N N . ASP A 1 20 ? 0.881 9.886 -4.610 1.00 0.00 20 ASP A N 3
ATOM 3550 C CA . ASP A 1 20 ? -0.131 10.762 -4.033 1.00 0.00 20 ASP A CA 3
ATOM 3551 C C . ASP A 1 20 ? 0.325 12.215 -4.048 1.00 0.00 20 ASP A C 3
ATOM 3552 O O . ASP A 1 20 ? 1.522 12.500 -4.076 1.00 0.00 20 ASP A O 3
ATOM 3561 N N . PRO A 1 21 ? -0.637 13.132 -4.029 1.00 0.00 21 PRO A N 3
ATOM 3562 C CA . PRO A 1 21 ? -0.336 14.558 -4.007 1.00 0.00 21 PRO A CA 3
ATOM 3563 C C . PRO A 1 21 ? 0.512 14.924 -2.795 1.00 0.00 21 PRO A C 3
ATOM 3564 O O . PRO A 1 21 ? 0.386 14.316 -1.732 1.00 0.00 21 PRO A O 3
ATOM 3575 N N . GLU A 1 22 ? 1.375 15.920 -2.962 1.00 0.00 22 GLU A N 3
ATOM 3576 C CA . GLU A 1 22 ? 2.243 16.371 -1.880 1.00 0.00 22 GLU A CA 3
ATOM 3577 C C . GLU A 1 22 ? 1.430 16.822 -0.674 1.00 0.00 22 GLU A C 3
ATOM 3578 O O . GLU A 1 22 ? 0.421 17.513 -0.816 1.00 0.00 22 GLU A O 3
ATOM 3590 N N . GLN A 1 23 ? 1.875 16.428 0.515 1.00 0.00 23 GLN A N 3
ATOM 3591 C CA . GLN A 1 23 ? 1.281 16.911 1.755 1.00 0.00 23 GLN A CA 3
ATOM 3592 C C . GLN A 1 23 ? 1.752 18.323 2.078 1.00 0.00 23 GLN A C 3
ATOM 3593 O O . GLN A 1 23 ? 2.927 18.650 1.908 1.00 0.00 23 GLN A O 3
ATOM 3607 N N . VAL A 1 24 ? 0.829 19.158 2.544 1.00 0.00 24 VAL A N 3
ATOM 3608 C CA . VAL A 1 24 ? 1.125 20.563 2.798 1.00 0.00 24 VAL A CA 3
ATOM 3609 C C . VAL A 1 24 ? 1.886 20.738 4.105 1.00 0.00 24 VAL A C 3
ATOM 3610 O O . VAL A 1 24 ? 1.510 20.176 5.134 1.00 0.00 24 VAL A O 3
ATOM 3623 N N . THR A 1 25 ? 2.959 21.520 4.059 1.00 0.00 25 THR A N 3
ATOM 3624 C CA . THR A 1 25 ? 3.785 21.759 5.237 1.00 0.00 25 THR A CA 3
ATOM 3625 C C . THR A 1 25 ? 3.209 22.876 6.096 1.00 0.00 25 THR A C 3
ATOM 3626 O O . THR A 1 25 ? 2.296 23.588 5.677 1.00 0.00 25 THR A O 3
ATOM 3637 N N . CYS A 1 26 ? 3.747 23.026 7.302 1.00 0.00 26 CYS A N 3
ATOM 3638 C CA . CYS A 1 26 ? 3.217 23.985 8.264 1.00 0.00 26 CYS A CA 3
ATOM 3639 C C . CYS A 1 26 ? 4.251 25.048 8.610 1.00 0.00 26 CYS A C 3
ATOM 3640 O O . CYS A 1 26 ? 5.443 24.875 8.353 1.00 0.00 26 CYS A O 3
ATOM 3647 N N . GLU A 1 27 ? 3.789 26.147 9.195 1.00 0.00 27 GLU A N 3
ATOM 3648 C CA . GLU A 1 27 ? 4.686 27.174 9.713 1.00 0.00 27 GLU A CA 3
ATOM 3649 C C . GLU A 1 27 ? 5.422 26.687 10.954 1.00 0.00 27 GLU A C 3
ATOM 3650 O O . GLU A 1 27 ? 6.591 27.013 11.162 1.00 0.00 27 GLU A O 3
ATOM 3662 N N . SER A 1 28 ? 4.731 25.905 11.777 1.00 0.00 28 SER A N 3
ATOM 3663 C CA . SER A 1 28 ? 5.350 25.281 12.940 1.00 0.00 28 SER A CA 3
ATOM 3664 C C . SER A 1 28 ? 6.277 24.145 12.528 1.00 0.00 28 SER A C 3
ATOM 3665 O O . SER A 1 28 ? 6.015 23.439 11.554 1.00 0.00 28 SER A O 3
ATOM 3673 N N . GLN A 1 29 ? 7.363 23.974 13.274 1.00 0.00 29 GLN A N 3
ATOM 3674 C CA . GLN A 1 29 ? 8.327 22.916 12.993 1.00 0.00 29 GLN A CA 3
ATOM 3675 C C . GLN A 1 29 ? 8.271 21.824 14.055 1.00 0.00 29 GLN A C 3
ATOM 3676 O O . GLN A 1 29 ? 9.221 21.060 14.223 1.00 0.00 29 GLN A O 3
ATOM 3690 N N . GLU A 1 30 ? 7.153 21.757 14.769 1.00 0.00 30 GLU A N 3
ATOM 3691 C CA . GLU A 1 30 ? 6.961 20.743 15.799 1.00 0.00 30 GLU A CA 3
ATOM 3692 C C . GLU A 1 30 ? 7.036 19.340 15.210 1.00 0.00 30 GLU A C 3
ATOM 3693 O O . GLU A 1 30 ? 7.807 18.501 15.676 1.00 0.00 30 GLU A O 3
ATOM 3705 N N . GLY A 1 31 ? 6.230 19.091 14.183 1.00 0.00 31 GLY A N 3
ATOM 3706 C CA . GLY A 1 31 ? 6.224 17.797 13.510 1.00 0.00 31 GLY A CA 3
ATOM 3707 C C . GLY A 1 31 ? 7.137 17.807 12.291 1.00 0.00 31 GLY A C 3
ATOM 3708 O O . GLY A 1 31 ? 7.751 18.825 11.970 1.00 0.00 31 GLY A O 3
ATOM 3712 N N . THR A 1 32 ? 7.224 16.667 11.613 1.00 0.00 32 THR A N 3
ATOM 3713 C CA . THR A 1 32 ? 8.058 16.544 10.424 1.00 0.00 32 THR A CA 3
ATOM 3714 C C . THR A 1 32 ? 7.644 15.343 9.583 1.00 0.00 32 THR A C 3
ATOM 3715 O O . THR A 1 32 ? 7.063 14.386 10.094 1.00 0.00 32 THR A O 3
ATOM 3726 N N . HIS A 1 33 ? 7.946 15.401 8.290 1.00 0.00 33 HIS A N 3
ATOM 3727 C CA . HIS A 1 33 ? 7.635 14.303 7.381 1.00 0.00 33 HIS A CA 3
ATOM 3728 C C . HIS A 1 33 ? 8.430 14.418 6.087 1.00 0.00 33 HIS A C 3
ATOM 3729 O O . HIS A 1 33 ? 8.788 15.517 5.663 1.00 0.00 33 HIS A O 3
ATOM 3743 N N . ALA A 1 34 ? 8.704 13.277 5.463 1.00 0.00 34 ALA A N 3
ATOM 3744 C CA . ALA A 1 34 ? 9.383 13.253 4.173 1.00 0.00 34 ALA A CA 3
ATOM 3745 C C . ALA A 1 34 ? 8.386 13.121 3.029 1.00 0.00 34 ALA A C 3
ATOM 3746 O O . ALA A 1 34 ? 7.441 12.335 3.103 1.00 0.00 34 ALA A O 3
ATOM 3753 N N . SER A 1 35 ? 8.602 13.895 1.971 1.00 0.00 35 SER A N 3
ATOM 3754 C CA . SER A 1 35 ? 7.669 13.941 0.851 1.00 0.00 35 SER A CA 3
ATOM 3755 C C . SER A 1 35 ? 8.390 14.245 -0.455 1.00 0.00 35 SER A C 3
ATOM 3756 O O . SER A 1 35 ? 9.325 15.045 -0.488 1.00 0.00 35 SER A O 3
ATOM 3764 N N . TYR A 1 36 ? 7.951 13.602 -1.532 1.00 0.00 36 TYR A N 3
ATOM 3765 C CA . TYR A 1 36 ? 8.524 13.836 -2.851 1.00 0.00 36 TYR A CA 3
ATOM 3766 C C . TYR A 1 36 ? 8.246 15.255 -3.329 1.00 0.00 36 TYR A C 3
ATOM 3767 O O . TYR A 1 36 ? 7.121 15.583 -3.709 1.00 0.00 36 TYR A O 3
ATOM 3785 N N . ASN A 1 37 ? 9.276 16.094 -3.309 1.00 0.00 37 ASN A N 3
ATOM 3786 C CA . ASN A 1 37 ? 9.146 17.477 -3.750 1.00 0.00 37 ASN A CA 3
ATOM 3787 C C . ASN A 1 37 ? 9.307 17.592 -5.260 1.00 0.00 37 ASN A C 3
ATOM 3788 O O . ASN A 1 37 ? 10.413 17.469 -5.787 1.00 0.00 37 ASN A O 3
ATOM 3799 N N . ARG A 1 38 ? 8.198 17.827 -5.952 1.00 0.00 38 ARG A N 3
ATOM 3800 C CA . ARG A 1 38 ? 8.186 17.812 -7.410 1.00 0.00 38 ARG A CA 3
ATOM 3801 C C . ARG A 1 38 ? 8.891 19.037 -7.979 1.00 0.00 38 ARG A C 3
ATOM 3802 O O . ARG A 1 38 ? 9.235 19.074 -9.160 1.00 0.00 38 ARG A O 3
ATOM 3823 N N . LYS A 1 39 ? 9.102 20.039 -7.132 1.00 0.00 39 LYS A N 3
ATOM 3824 C CA . LYS A 1 39 ? 9.782 21.261 -7.544 1.00 0.00 39 LYS A CA 3
ATOM 3825 C C . LYS A 1 39 ? 11.281 21.032 -7.695 1.00 0.00 39 LYS A C 3
ATOM 3826 O O . LYS A 1 39 ? 11.963 21.773 -8.403 1.00 0.00 39 LYS A O 3
ATOM 3845 N N . THR A 1 40 ? 11.788 20.002 -7.025 1.00 0.00 40 THR A N 3
ATOM 3846 C CA . THR A 1 40 ? 13.206 19.670 -7.089 1.00 0.00 40 THR A CA 3
ATOM 3847 C C . THR A 1 40 ? 13.419 18.269 -7.650 1.00 0.00 40 THR A C 3
ATOM 3848 O O . THR A 1 40 ? 14.514 17.929 -8.095 1.00 0.00 40 THR A O 3
ATOM 3859 N N . GLY A 1 41 ? 12.364 17.461 -7.624 1.00 0.00 41 GLY A N 3
ATOM 3860 C CA . GLY A 1 41 ? 12.408 16.126 -8.210 1.00 0.00 41 GLY A CA 3
ATOM 3861 C C . GLY A 1 41 ? 13.093 15.137 -7.275 1.00 0.00 41 GLY A C 3
ATOM 3862 O O . GLY A 1 41 ? 13.842 14.267 -7.718 1.00 0.00 41 GLY A O 3
ATOM 3866 N N . GLN A 1 42 ? 12.831 15.276 -5.980 1.00 0.00 42 GLN A N 3
ATOM 3867 C CA . GLN A 1 42 ? 13.443 14.412 -4.978 1.00 0.00 42 GLN A CA 3
ATOM 3868 C C . GLN A 1 42 ? 12.644 14.422 -3.681 1.00 0.00 42 GLN A C 3
ATOM 3869 O O . GLN A 1 42 ? 11.904 15.365 -3.403 1.00 0.00 42 GLN A O 3
ATOM 3883 N N . CYS A 1 43 ? 12.798 13.366 -2.889 1.00 0.00 43 CYS A N 3
ATOM 3884 C CA . CYS A 1 43 ? 12.163 13.291 -1.579 1.00 0.00 43 CYS A CA 3
ATOM 3885 C C . CYS A 1 43 ? 12.922 14.119 -0.550 1.00 0.00 43 CYS A C 3
ATOM 3886 O O . CYS A 1 43 ? 14.129 13.949 -0.371 1.00 0.00 43 CYS A O 3
ATOM 3893 N N . GLU A 1 44 ? 12.210 15.015 0.124 1.00 0.00 44 GLU A N 3
ATOM 3894 C CA . GLU A 1 44 ? 12.825 15.905 1.101 1.00 0.00 44 GLU A CA 3
ATOM 3895 C C . GLU A 1 44 ? 12.098 15.844 2.438 1.00 0.00 44 GLU A C 3
ATOM 3896 O O . GLU A 1 44 ? 10.876 15.703 2.485 1.00 0.00 44 GLU A O 3
ATOM 3908 N N . GLU A 1 45 ? 12.856 15.950 3.524 1.00 0.00 45 GLU A N 3
ATOM 3909 C CA . GLU A 1 45 ? 12.280 15.958 4.863 1.00 0.00 45 GLU A CA 3
ATOM 3910 C C . GLU A 1 45 ? 11.828 17.357 5.260 1.00 0.00 45 GLU A C 3
ATOM 3911 O O . GLU A 1 45 ? 12.650 18.226 5.551 1.00 0.00 45 GLU A O 3
ATOM 3923 N N . GLN A 1 46 ? 10.516 17.569 5.271 1.00 0.00 46 GLN A N 3
ATOM 3924 C CA . GLN A 1 46 ? 9.954 18.881 5.568 1.00 0.00 46 GLN A CA 3
ATOM 3925 C C . GLN A 1 46 ? 9.439 18.947 7.000 1.00 0.00 46 GLN A C 3
ATOM 3926 O O . GLN A 1 46 ? 9.275 17.921 7.659 1.00 0.00 46 GLN A O 3
ATOM 3940 N N . LYS A 1 47 ? 9.186 20.162 7.476 1.00 0.00 47 LYS A N 3
ATOM 3941 C CA . LYS A 1 47 ? 8.651 20.362 8.818 1.00 0.00 47 LYS A CA 3
ATOM 3942 C C . LYS A 1 47 ? 7.170 20.715 8.774 1.00 0.00 47 LYS A C 3
ATOM 3943 O O . LYS A 1 47 ? 6.706 21.370 7.840 1.00 0.00 47 LYS A O 3
ATOM 3962 N N . GLY A 1 48 ? 6.432 20.277 9.788 1.00 0.00 48 GLY A N 3
ATOM 3963 C CA . GLY A 1 48 ? 5.015 20.600 9.900 1.00 0.00 48 GLY A CA 3
ATOM 3964 C C . GLY A 1 48 ? 4.219 19.412 10.423 1.00 0.00 48 GLY A C 3
ATOM 3965 O O . GLY A 1 48 ? 4.643 18.263 10.295 1.00 0.00 48 GLY A O 3
ATOM 3969 N N . THR A 1 49 ? 3.063 19.694 11.014 1.00 0.00 49 THR A N 3
ATOM 3970 C CA . THR A 1 49 ? 2.218 18.651 11.583 1.00 0.00 49 THR A CA 3
ATOM 3971 C C . THR A 1 49 ? 1.096 18.268 10.625 1.00 0.00 49 THR A C 3
ATOM 3972 O O . THR A 1 49 ? -0.058 18.131 11.029 1.00 0.00 49 THR A O 3
ATOM 3983 N N . GLU A 1 50 ? 1.443 18.096 9.354 1.00 0.00 50 GLU A N 3
ATOM 3984 C CA . GLU A 1 50 ? 0.514 17.548 8.374 1.00 0.00 50 GLU A CA 3
ATOM 3985 C C . GLU A 1 50 ? -0.693 18.458 8.190 1.00 0.00 50 GLU A C 3
ATOM 3986 O O . GLU A 1 50 ? -1.837 18.024 8.334 1.00 0.00 50 GLU A O 3
ATOM 3998 N N . CYS A 1 51 ? -0.433 19.721 7.872 1.00 0.00 51 CYS A N 3
ATOM 3999 C CA . CYS A 1 51 ? -1.494 20.713 7.741 1.00 0.00 51 CYS A CA 3
ATOM 4000 C C . CYS A 1 51 ? -2.212 20.578 6.405 1.00 0.00 51 CYS A C 3
ATOM 4001 O O . CYS A 1 51 ? -2.176 21.487 5.575 1.00 0.00 51 CYS A O 3
ATOM 4008 N N . GLY A 1 52 ? -2.864 19.438 6.201 1.00 0.00 52 GLY A N 3
ATOM 4009 C CA . GLY A 1 52 ? -3.646 19.208 4.992 1.00 0.00 52 GLY A CA 3
ATOM 4010 C C . GLY A 1 52 ? -2.760 18.739 3.845 1.00 0.00 52 GLY A C 3
ATOM 4011 O O . GLY A 1 52 ? -1.581 18.443 4.039 1.00 0.00 52 GLY A O 3
ATOM 4015 N N . GLY A 1 53 ? -3.335 18.672 2.649 1.00 0.00 53 GLY A N 3
ATOM 4016 C CA . GLY A 1 53 ? -2.608 18.207 1.474 1.00 0.00 53 GLY A CA 3
ATOM 4017 C C . GLY A 1 53 ? -2.969 16.766 1.137 1.00 0.00 53 GLY A C 3
ATOM 4018 O O . GLY A 1 53 ? -4.015 16.265 1.551 1.00 0.00 53 GLY A O 3
ATOM 4022 N N . GLY A 1 54 ? -2.098 16.103 0.384 1.00 0.00 54 GLY A N 3
ATOM 4023 C CA . GLY A 1 54 ? -2.317 14.714 0.002 1.00 0.00 54 GLY A CA 3
ATOM 4024 C C . GLY A 1 54 ? -1.699 13.759 1.015 1.00 0.00 54 GLY A C 3
ATOM 4025 O O . GLY A 1 54 ? -1.364 14.156 2.131 1.00 0.00 54 GLY A O 3
ATOM 4029 N N . GLU A 1 55 ? -1.551 12.499 0.620 1.00 0.00 55 GLU A N 3
ATOM 4030 C CA . GLU A 1 55 ? -1.026 11.473 1.513 1.00 0.00 55 GLU A CA 3
ATOM 4031 C C . GLU A 1 55 ? 0.448 11.205 1.237 1.00 0.00 55 GLU A C 3
ATOM 4032 O O . GLU A 1 55 ? 1.020 10.244 1.751 1.00 0.00 55 GLU A O 3
ATOM 4044 N N . ASN A 1 56 ? 1.057 12.060 0.424 1.00 0.00 56 ASN A N 3
ATOM 4045 C CA . ASN A 1 56 ? 2.482 11.957 0.131 1.00 0.00 56 ASN A CA 3
ATOM 4046 C C . ASN A 1 56 ? 3.322 12.416 1.316 1.00 0.00 56 ASN A C 3
ATOM 4047 O O . ASN A 1 56 ? 3.776 13.559 1.362 1.00 0.00 56 ASN A O 3
ATOM 4058 N N . HIS A 1 57 ? 3.526 11.517 2.274 1.00 0.00 57 HIS A N 3
ATOM 4059 C CA . HIS A 1 57 ? 4.373 11.803 3.425 1.00 0.00 57 HIS A CA 3
ATOM 4060 C C . HIS A 1 57 ? 4.916 10.520 4.042 1.00 0.00 57 HIS A C 3
ATOM 4061 O O . HIS A 1 57 ? 4.243 9.490 4.048 1.00 0.00 57 HIS A O 3
ATOM 4075 N N . PHE A 1 58 ? 6.138 10.590 4.560 1.00 0.00 58 PHE A N 3
ATOM 4076 C CA . PHE A 1 58 ? 6.787 9.426 5.150 1.00 0.00 58 PHE A CA 3
ATOM 4077 C C . PHE A 1 58 ? 7.466 9.782 6.466 1.00 0.00 58 PHE A C 3
ATOM 4078 O O . PHE A 1 58 ? 7.690 10.956 6.762 1.00 0.00 58 PHE A O 3
ATOM 4095 N N . GLU A 1 59 ? 7.793 8.763 7.253 1.00 0.00 59 GLU A N 3
ATOM 4096 C CA . GLU A 1 59 ? 8.425 8.968 8.551 1.00 0.00 59 GLU A CA 3
ATOM 4097 C C . GLU A 1 59 ? 9.782 9.643 8.401 1.00 0.00 59 GLU A C 3
ATOM 4098 O O . GLU A 1 59 ? 10.147 10.509 9.197 1.00 0.00 59 GLU A O 3
ATOM 4110 N N . THR A 1 60 ? 10.528 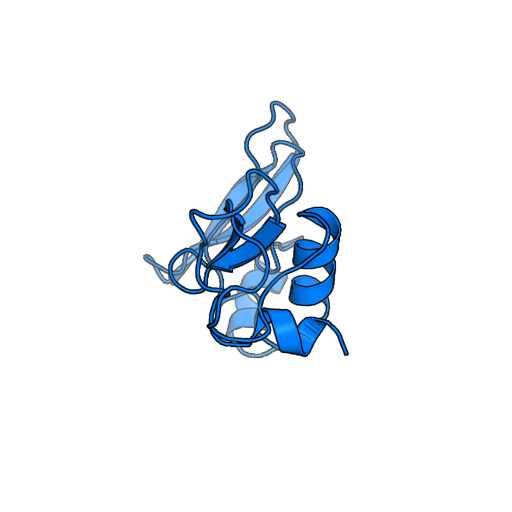9.242 7.377 1.00 0.00 60 THR A N 3
ATOM 4111 C CA . THR A 1 60 ? 11.875 9.758 7.162 1.00 0.00 60 THR A CA 3
ATOM 4112 C C . THR A 1 60 ? 12.314 9.563 5.716 1.00 0.00 60 THR A C 3
ATOM 4113 O O . THR A 1 60 ? 11.659 8.859 4.948 1.00 0.00 60 THR A O 3
ATOM 4124 N N . LEU A 1 61 ? 13.428 10.190 5.352 1.00 0.00 61 LEU A N 3
ATOM 4125 C CA . LEU A 1 61 ? 13.942 10.109 3.990 1.00 0.00 61 LEU A CA 3
ATOM 4126 C C . LEU A 1 61 ? 14.132 8.661 3.558 1.00 0.00 61 LEU A C 3
ATOM 4127 O O . LEU A 1 61 ? 13.788 8.287 2.436 1.00 0.00 61 LEU A O 3
ATOM 4143 N N . LEU A 1 62 ? 14.681 7.848 4.454 1.00 0.00 62 LEU A N 3
ATOM 4144 C CA . LEU A 1 62 ? 14.999 6.461 4.138 1.00 0.00 62 LEU A CA 3
ATOM 4145 C C . LEU A 1 62 ? 13.751 5.688 3.732 1.00 0.00 62 LEU A C 3
ATOM 4146 O O . LEU A 1 62 ? 13.793 4.850 2.832 1.00 0.00 62 LEU A O 3
ATOM 4162 N N . LYS A 1 63 ? 12.640 5.975 4.403 1.00 0.00 63 LYS A N 3
ATOM 4163 C CA . LYS A 1 63 ? 11.390 5.266 4.153 1.00 0.00 63 LYS A CA 3
ATOM 4164 C C . LYS A 1 63 ? 10.823 5.616 2.784 1.00 0.00 63 LYS A C 3
ATOM 4165 O O . LYS A 1 63 ? 10.372 4.740 2.046 1.00 0.00 63 LYS A O 3
ATOM 4184 N N . CYS A 1 64 ? 10.848 6.902 2.449 1.00 0.00 64 CYS A N 3
ATOM 4185 C CA . CYS A 1 64 ? 10.286 7.377 1.190 1.00 0.00 64 CYS A CA 3
ATOM 4186 C C . CYS A 1 64 ? 11.125 6.917 0.005 1.00 0.00 64 CYS A C 3
ATOM 4187 O O . CYS A 1 64 ? 10.612 6.741 -1.100 1.00 0.00 64 CYS A O 3
ATOM 4194 N N . ASN A 1 65 ? 12.418 6.724 0.241 1.00 0.00 65 ASN A N 3
ATOM 4195 C CA . ASN A 1 65 ? 13.318 6.217 -0.789 1.00 0.00 65 ASN A CA 3
ATOM 4196 C C . ASN A 1 65 ? 13.036 4.751 -1.094 1.00 0.00 65 ASN A C 3
ATOM 4197 O O . ASN A 1 65 ? 12.901 4.363 -2.254 1.00 0.00 65 ASN A O 3
ATOM 4208 N N . GLU A 1 66 ? 12.947 3.940 -0.045 1.00 0.00 66 GLU A N 3
ATOM 4209 C CA . GLU A 1 66 ? 12.677 2.516 -0.198 1.00 0.00 66 GLU A CA 3
ATOM 4210 C C . GLU A 1 66 ? 11.282 2.278 -0.761 1.00 0.00 66 GLU A C 3
ATOM 4211 O O . GLU A 1 66 ? 11.085 1.412 -1.613 1.00 0.00 66 GLU A O 3
ATOM 4223 N N . SER A 1 67 ? 10.315 3.051 -0.278 1.00 0.00 67 SER A N 3
ATOM 4224 C CA . SER A 1 67 ? 8.930 2.906 -0.711 1.00 0.00 67 SER A CA 3
ATOM 4225 C C . SER A 1 67 ? 8.788 3.176 -2.203 1.00 0.00 67 SER A C 3
ATOM 4226 O O . SER A 1 67 ? 8.101 2.443 -2.914 1.00 0.00 67 SER A O 3
ATOM 4234 N N . CYS A 1 68 ? 9.441 4.234 -2.673 1.00 0.00 68 CYS A N 3
ATOM 4235 C CA . CYS A 1 68 ? 9.405 4.592 -4.086 1.00 0.00 68 CYS A CA 3
ATOM 4236 C C . CYS A 1 68 ? 10.165 3.577 -4.930 1.00 0.00 68 CYS A C 3
ATOM 4237 O O . CYS A 1 68 ? 9.755 3.252 -6.044 1.00 0.00 68 CYS A O 3
ATOM 4244 N N . ASN A 1 69 ? 11.274 3.081 -4.393 1.00 0.00 69 ASN A N 3
ATOM 4245 C CA . ASN A 1 69 ? 12.085 2.089 -5.090 1.00 0.00 69 ASN A CA 3
ATOM 4246 C C . ASN A 1 69 ? 11.329 0.777 -5.255 1.00 0.00 69 ASN A C 3
ATOM 4247 O O . ASN A 1 69 ? 11.523 0.057 -6.234 1.00 0.00 69 ASN A O 3
ATOM 4258 N N . ASP A 1 70 ? 10.466 0.472 -4.292 1.00 0.00 70 ASP A N 3
ATOM 4259 C CA . ASP A 1 70 ? 9.722 -0.782 -4.299 1.00 0.00 70 ASP A CA 3
ATOM 4260 C C . ASP A 1 70 ? 8.361 -0.612 -4.963 1.00 0.00 70 ASP A C 3
ATOM 4261 O O . ASP A 1 70 ? 7.525 -1.514 -4.927 1.00 0.00 70 ASP A O 3
ATOM 4270 N N . ALA A 1 71 ? 8.145 0.551 -5.568 1.00 0.00 71 ALA A N 3
ATOM 4271 C CA . ALA A 1 71 ? 6.901 0.827 -6.277 1.00 0.00 71 ALA A CA 3
ATOM 4272 C C . ALA A 1 71 ? 6.844 0.077 -7.601 1.00 0.00 71 ALA A C 3
ATOM 4273 O O . ALA A 1 71 ? 7.864 -0.108 -8.265 1.00 0.00 71 ALA A O 3
ATOM 4280 N N . PRO A 1 72 ? 5.645 -0.353 -7.981 1.00 0.00 72 PRO A N 3
ATOM 4281 C CA . PRO A 1 72 ? 5.440 -1.017 -9.263 1.00 0.00 72 PRO A CA 3
ATOM 4282 C C . PRO A 1 72 ? 5.918 -0.146 -10.417 1.00 0.00 72 PRO A C 3
ATOM 4283 O O . PRO A 1 72 ? 6.330 -0.653 -11.461 1.00 0.00 72 PRO A O 3
ATOM 4294 N N . LYS A 1 73 ? 5.861 1.168 -10.224 1.00 0.00 73 LYS A N 3
ATOM 4295 C CA . LYS A 1 73 ? 6.222 2.113 -11.274 1.00 0.00 73 LYS A CA 3
ATOM 4296 C C . LYS A 1 73 ? 7.698 2.003 -11.631 1.00 0.00 73 LYS A C 3
ATOM 4297 O O . LYS A 1 73 ? 8.533 1.704 -10.776 1.00 0.00 73 LYS A O 3
ATOM 4316 N N . PRO A 1 74 ? 8.016 2.246 -12.898 1.00 0.00 74 PRO A N 3
ATOM 4317 C CA . PRO A 1 74 ? 9.381 2.099 -13.387 1.00 0.00 74 PRO A CA 3
ATOM 4318 C C . PRO A 1 74 ? 10.253 3.267 -12.944 1.00 0.00 74 PRO A C 3
ATOM 4319 O O . PRO A 1 74 ? 9.749 4.291 -12.482 1.00 0.00 74 PRO A O 3
ATOM 4330 N N . PRO A 1 75 ? 11.565 3.107 -13.086 1.00 0.00 75 PRO A N 3
ATOM 4331 C CA . PRO A 1 75 ? 12.506 4.173 -12.766 1.00 0.00 75 PRO A CA 3
ATOM 4332 C C . PRO A 1 75 ? 12.155 5.458 -13.505 1.00 0.00 75 PRO A C 3
ATOM 4333 O O . PRO A 1 75 ? 12.417 6.557 -13.018 1.00 0.00 75 PRO A O 3
ATOM 4344 N N . CYS A 1 76 ? 11.560 5.313 -14.685 1.00 0.00 76 CYS A N 3
ATOM 4345 C CA . CYS A 1 76 ? 11.294 6.452 -15.554 1.00 0.00 76 CYS A CA 3
ATOM 4346 C C . CYS A 1 76 ? 10.129 7.284 -15.031 1.00 0.00 76 CYS A C 3
ATOM 4347 O O . CYS A 1 76 ? 9.820 8.345 -15.572 1.00 0.00 76 CYS A O 3
ATOM 4354 N N . SER A 1 77 ? 9.487 6.795 -13.975 1.00 0.00 77 SER A N 3
ATOM 4355 C CA . SER A 1 77 ? 8.369 7.503 -13.364 1.00 0.00 77 SER A CA 3
ATOM 4356 C C . SER A 1 77 ? 8.858 8.599 -12.425 1.00 0.00 77 SER A C 3
ATOM 4357 O O . SER A 1 77 ? 8.102 9.497 -12.056 1.00 0.00 77 SER A O 3
ATOM 4365 N N . LEU A 1 78 ? 10.128 8.518 -12.041 1.00 0.00 78 LEU A N 3
ATOM 4366 C CA . LEU A 1 78 ? 10.710 9.479 -11.111 1.00 0.00 78 LEU A CA 3
ATOM 4367 C C . LEU A 1 78 ? 11.668 10.425 -11.824 1.00 0.00 78 LEU A C 3
ATOM 4368 O O . LEU A 1 78 ? 12.229 10.086 -12.866 1.00 0.00 78 LEU A O 3
ATOM 4384 N N . GLU A 1 79 ? 11.852 11.612 -11.256 1.00 0.00 79 GLU A N 3
ATOM 4385 C CA . GLU A 1 79 ? 12.675 12.641 -11.880 1.00 0.00 79 GLU A CA 3
ATOM 4386 C C . GLU A 1 79 ? 14.142 12.476 -11.504 1.00 0.00 79 GLU A C 3
ATOM 4387 O O . GLU A 1 79 ? 14.488 11.641 -10.668 1.00 0.00 79 GLU A O 3
ATOM 4399 N N . VAL A 1 80 ? 15.000 13.277 -12.126 1.00 0.00 80 VAL A N 3
ATOM 4400 C CA . VAL A 1 80 ? 16.437 13.185 -11.896 1.00 0.00 80 VAL A CA 3
ATOM 4401 C C . VAL A 1 80 ? 16.787 13.524 -10.453 1.00 0.00 80 VAL A C 3
ATOM 4402 O O . VAL A 1 80 ? 16.349 14.544 -9.921 1.00 0.00 80 VAL A O 3
ATOM 4415 N N . ASP A 1 81 ? 17.578 12.662 -9.824 1.00 0.00 81 ASP A N 3
ATOM 4416 C CA . ASP A 1 81 ? 18.036 12.898 -8.460 1.00 0.00 81 ASP A CA 3
ATOM 4417 C C . ASP A 1 81 ? 19.434 12.333 -8.242 1.00 0.00 81 ASP A C 3
ATOM 4418 O O . ASP A 1 81 ? 19.600 11.139 -7.996 1.00 0.00 81 ASP A O 3
ATOM 4427 N N . TYR A 1 82 ? 20.437 13.199 -8.335 1.00 0.00 82 TYR A N 3
ATOM 4428 C CA . TYR A 1 82 ? 21.827 12.780 -8.195 1.00 0.00 82 TYR A CA 3
ATOM 4429 C C . TYR A 1 82 ? 22.397 13.205 -6.848 1.00 0.00 82 TYR A C 3
ATOM 4430 O O . TYR A 1 82 ? 23.613 13.246 -6.663 1.00 0.00 82 TYR A O 3
ATOM 4448 N N . GLY A 1 83 ? 21.511 13.520 -5.909 1.00 0.00 83 GLY A N 3
ATOM 4449 C CA . GLY A 1 83 ? 21.921 13.852 -4.550 1.00 0.00 83 GLY A CA 3
ATOM 4450 C C . GLY A 1 83 ? 22.495 15.262 -4.476 1.00 0.00 83 GLY A C 3
ATOM 4451 O O . GLY A 1 83 ? 22.525 15.983 -5.473 1.00 0.00 83 GLY A O 3
ATOM 4455 N N . VAL A 1 84 ? 22.949 15.648 -3.289 1.00 0.00 84 VAL A N 3
ATOM 4456 C CA . VAL A 1 84 ? 23.575 16.951 -3.095 1.00 0.00 84 VAL A CA 3
ATOM 4457 C C . VAL A 1 84 ? 24.897 16.822 -2.349 1.00 0.00 84 VAL A C 3
ATOM 4458 O O . VAL A 1 84 ? 25.168 17.573 -1.413 1.00 0.00 84 VAL A O 3
ATOM 4471 N N . GLY A 1 85 ? 25.717 15.865 -2.770 1.00 0.00 85 GLY A N 3
ATOM 4472 C CA . GLY A 1 85 ? 26.938 15.529 -2.047 1.00 0.00 85 GLY A CA 3
ATOM 4473 C C . GLY A 1 85 ? 28.147 16.231 -2.651 1.00 0.00 85 GLY A C 3
ATOM 4474 O O . GLY A 1 85 ? 28.063 17.389 -3.062 1.00 0.00 85 GLY A O 3
ATOM 4478 N N . ARG A 1 86 ? 29.271 15.524 -2.703 1.00 0.00 86 ARG A N 3
ATOM 4479 C CA . ARG A 1 86 ? 30.537 16.126 -3.104 1.00 0.00 86 ARG A CA 3
ATOM 4480 C C . ARG A 1 86 ? 31.341 15.181 -3.987 1.00 0.00 86 ARG A C 3
ATOM 4481 O O . ARG A 1 86 ? 32.381 15.556 -4.528 1.00 0.00 86 ARG A O 3
ATOM 4502 N N . ALA A 1 87 ? 30.853 13.954 -4.130 1.00 0.00 87 ALA A N 3
ATOM 4503 C CA . ALA A 1 87 ? 31.491 12.971 -4.998 1.00 0.00 87 ALA A CA 3
ATOM 4504 C C . ALA A 1 87 ? 31.249 13.294 -6.467 1.00 0.00 87 ALA A C 3
ATOM 4505 O O . ALA A 1 87 ? 30.372 14.091 -6.801 1.00 0.00 87 ALA A O 3
ATOM 4512 N N . ASN A 1 88 ? 32.032 12.671 -7.341 1.00 0.00 88 ASN A N 3
ATOM 4513 C CA . ASN A 1 88 ? 31.907 12.894 -8.776 1.00 0.00 88 ASN A CA 3
ATOM 4514 C C . ASN A 1 88 ? 31.768 11.577 -9.529 1.00 0.00 88 ASN A C 3
ATOM 4515 O O . ASN A 1 88 ? 32.680 11.159 -10.241 1.00 0.00 88 ASN A O 3
ATOM 4526 N N . ILE A 1 89 ? 30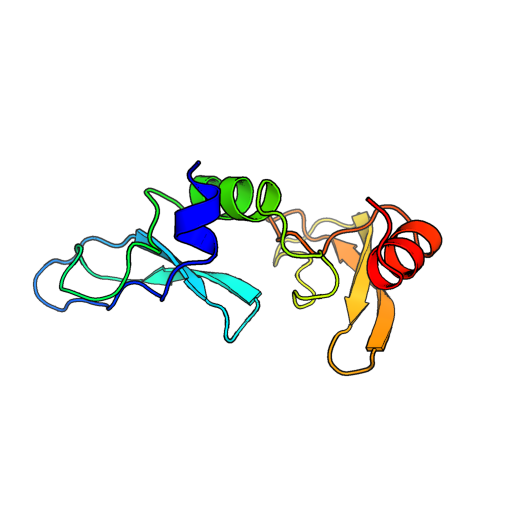.620 10.927 -9.366 1.00 0.00 89 ILE A N 3
ATOM 4527 C CA . ILE A 1 89 ? 30.365 9.648 -10.019 1.00 0.00 89 ILE A CA 3
ATOM 4528 C C . ILE A 1 89 ? 29.440 9.817 -11.218 1.00 0.00 89 ILE A C 3
ATOM 4529 O O . ILE A 1 89 ? 28.331 10.335 -11.090 1.00 0.00 89 ILE A O 3
ATOM 4545 N N . PRO A 1 90 ? 29.904 9.378 -12.382 1.00 0.00 90 PRO A N 3
ATOM 4546 C CA . PRO A 1 90 ? 29.134 9.511 -13.613 1.00 0.00 90 PRO A CA 3
ATOM 4547 C C . PRO A 1 90 ? 27.966 8.533 -13.641 1.00 0.00 90 PRO A C 3
ATOM 4548 O O . PRO A 1 90 ? 28.123 7.375 -14.028 1.00 0.00 90 PRO A O 3
ATOM 4559 N N . ARG A 1 91 ? 26.795 9.006 -13.230 1.00 0.00 91 ARG A N 3
ATOM 4560 C CA . ARG A 1 91 ? 25.581 8.200 -13.284 1.00 0.00 91 ARG A CA 3
ATOM 4561 C C . ARG A 1 91 ? 24.585 8.771 -14.284 1.00 0.00 91 ARG A C 3
ATOM 4562 O O . ARG A 1 91 ? 24.571 9.974 -14.543 1.00 0.00 91 ARG A O 3
ATOM 4583 N N . TRP A 1 92 ? 23.750 7.901 -14.843 1.00 0.00 92 TRP A N 3
ATOM 4584 C CA . TRP A 1 92 ? 22.764 8.314 -15.834 1.00 0.00 92 TRP A CA 3
ATOM 4585 C C . TRP A 1 92 ? 21.383 8.463 -15.207 1.00 0.00 92 TRP A C 3
ATOM 4586 O O . TRP A 1 92 ? 20.951 7.617 -14.425 1.00 0.00 92 TRP A O 3
ATOM 4607 N N . TYR A 1 93 ? 20.695 9.545 -15.556 1.00 0.00 93 TYR A N 3
ATOM 4608 C CA . TYR A 1 93 ? 19.346 9.788 -15.059 1.00 0.00 93 TYR A CA 3
ATOM 4609 C C . TYR A 1 93 ? 18.402 10.172 -16.191 1.00 0.00 93 TYR A C 3
ATOM 4610 O O . TYR A 1 93 ? 18.782 10.896 -17.111 1.00 0.00 93 TYR A O 3
ATOM 4628 N N . TYR A 1 94 ? 17.169 9.681 -16.119 1.00 0.00 94 TYR A N 3
ATOM 4629 C CA . TYR A 1 94 ? 16.154 10.011 -17.112 1.00 0.00 94 TYR A CA 3
ATOM 4630 C C . TYR A 1 94 ? 15.377 11.259 -16.711 1.00 0.00 94 TYR A C 3
ATOM 4631 O O . TYR A 1 94 ? 14.756 11.301 -15.649 1.00 0.00 94 TYR A O 3
ATOM 4649 N N . ASP A 1 95 ? 15.414 12.274 -17.568 1.00 0.00 95 ASP A N 3
ATOM 4650 C CA . ASP A 1 95 ? 14.656 13.498 -17.339 1.00 0.00 95 ASP A CA 3
ATOM 4651 C C . ASP A 1 95 ? 13.236 13.374 -17.876 1.00 0.00 95 ASP A C 3
ATOM 4652 O O . ASP A 1 95 ? 13.019 13.353 -19.088 1.00 0.00 95 ASP A O 3
ATOM 4661 N N . THR A 1 96 ? 12.270 13.291 -16.967 1.00 0.00 96 THR A N 3
ATOM 4662 C CA . THR A 1 96 ? 10.885 13.034 -17.342 1.00 0.00 96 THR A CA 3
ATOM 4663 C C . THR A 1 96 ? 10.228 14.284 -17.914 1.00 0.00 96 THR A C 3
ATOM 4664 O O . THR A 1 96 ? 9.195 14.205 -18.579 1.00 0.00 96 THR A O 3
ATOM 4675 N N . ASN A 1 97 ? 10.833 15.437 -17.651 1.00 0.00 97 ASN A N 3
ATOM 4676 C CA . ASN A 1 97 ? 10.262 16.714 -18.064 1.00 0.00 97 ASN A CA 3
ATOM 4677 C C . ASN A 1 97 ? 10.722 17.095 -19.466 1.00 0.00 97 ASN A C 3
ATOM 4678 O O . ASN A 1 97 ? 9.985 17.731 -20.219 1.00 0.00 97 ASN A O 3
ATOM 4689 N N . ASN A 1 98 ? 11.944 16.702 -19.809 1.00 0.00 98 ASN A N 3
ATOM 4690 C CA . ASN A 1 98 ? 12.473 16.929 -21.149 1.00 0.00 98 ASN A CA 3
ATOM 4691 C C . ASN A 1 98 ? 12.519 15.633 -21.949 1.00 0.00 98 ASN A C 3
ATOM 4692 O O . ASN A 1 98 ? 12.890 15.631 -23.123 1.00 0.00 98 ASN A O 3
ATOM 4703 N N . ALA A 1 99 ? 12.140 14.533 -21.307 1.00 0.00 99 ALA A N 3
ATOM 4704 C CA . ALA A 1 99 ? 12.074 13.240 -21.977 1.00 0.00 99 ALA A CA 3
ATOM 4705 C C . ALA A 1 99 ? 13.415 12.874 -22.601 1.00 0.00 99 ALA A C 3
ATOM 4706 O O . ALA A 1 99 ? 13.491 12.548 -23.785 1.00 0.00 99 ALA A O 3
ATOM 4713 N N . THR A 1 100 ? 14.471 12.929 -21.796 1.00 0.00 100 THR A N 3
ATOM 4714 C CA . THR A 1 100 ? 15.813 12.618 -22.272 1.00 0.00 100 THR A CA 3
ATOM 4715 C C . THR A 1 100 ? 16.687 12.082 -21.145 1.00 0.00 100 THR A C 3
ATOM 4716 O O . THR A 1 100 ? 16.536 12.476 -19.988 1.00 0.00 100 THR A O 3
ATOM 4727 N N . CYS A 1 101 ? 17.601 11.181 -21.489 1.00 0.00 101 CYS A N 3
ATOM 4728 C CA . CYS A 1 101 ? 18.492 10.579 -20.504 1.00 0.00 101 CYS A CA 3
ATOM 4729 C C . CYS A 1 101 ? 19.900 11.149 -20.613 1.00 0.00 101 CYS A C 3
ATOM 4730 O O . CYS A 1 101 ? 20.539 11.054 -21.661 1.00 0.00 101 CYS A O 3
ATOM 4737 N N . GLU A 1 102 ? 20.379 11.742 -19.525 1.00 0.00 102 GLU A N 3
ATOM 4738 C CA . GLU A 1 102 ? 21.667 12.425 -19.528 1.00 0.00 102 GLU A CA 3
ATOM 4739 C C . GLU A 1 102 ? 22.516 12.004 -18.336 1.00 0.00 102 GLU A C 3
ATOM 4740 O O . GLU A 1 102 ? 22.001 11.483 -17.347 1.00 0.00 102 GLU A O 3
ATOM 4752 N N . MET A 1 103 ? 23.821 12.235 -18.435 1.00 0.00 103 MET A N 3
ATOM 4753 C CA . MET A 1 103 ? 24.736 11.943 -17.338 1.00 0.00 103 MET A CA 3
ATOM 4754 C C . MET A 1 103 ? 24.799 13.101 -16.351 1.00 0.00 103 MET A C 3
ATOM 4755 O O . MET A 1 103 ? 24.973 14.255 -16.743 1.00 0.00 103 MET A O 3
ATOM 4769 N N . PHE A 1 104 ? 24.656 12.786 -15.068 1.00 0.00 104 PHE A N 3
ATOM 4770 C CA . PHE A 1 104 ? 24.736 13.795 -14.018 1.00 0.00 104 PHE A CA 3
ATOM 4771 C C . PHE A 1 104 ? 25.785 13.424 -12.977 1.00 0.00 104 PHE A C 3
ATOM 4772 O O . PHE A 1 104 ? 26.159 12.259 -12.847 1.00 0.00 104 PHE A O 3
ATOM 4789 N N . THR A 1 105 ? 26.257 14.423 -12.238 1.00 0.00 105 THR A N 3
ATOM 4790 C CA . THR A 1 105 ? 27.272 14.205 -11.215 1.00 0.00 105 THR A CA 3
ATOM 4791 C C . THR A 1 105 ? 26.648 13.709 -9.917 1.00 0.00 105 THR A C 3
ATOM 4792 O O . THR A 1 105 ? 25.967 14.458 -9.217 1.00 0.00 105 THR A O 3
ATOM 4803 N N . TYR A 1 106 ? 26.885 12.440 -9.600 1.00 0.00 106 TYR A N 3
ATOM 4804 C CA . TYR A 1 106 ? 26.313 11.829 -8.406 1.00 0.00 106 TYR A CA 3
ATOM 4805 C C . TYR A 1 106 ? 27.161 12.124 -7.176 1.00 0.00 106 TYR A C 3
ATOM 4806 O O . TYR A 1 106 ? 28.335 11.761 -7.118 1.00 0.00 106 TYR A O 3
ATOM 4824 N N . GLY A 1 107 ? 26.558 12.786 -6.194 1.00 0.00 107 GLY A N 3
ATOM 4825 C CA . GLY A 1 107 ? 27.306 13.333 -5.068 1.00 0.00 107 GLY A CA 3
ATOM 4826 C C . GLY A 1 107 ? 27.483 12.295 -3.967 1.00 0.00 107 GLY A C 3
ATOM 4827 O O . GLY A 1 107 ? 28.280 12.481 -3.048 1.00 0.00 107 GLY A O 3
ATOM 4831 N N . GLY A 1 108 ? 26.736 11.201 -4.067 1.00 0.00 108 GLY A N 3
ATOM 4832 C CA . GLY A 1 108 ? 26.868 10.094 -3.127 1.00 0.00 108 GLY A CA 3
ATOM 4833 C C . GLY A 1 108 ? 25.801 10.162 -2.042 1.00 0.00 108 GLY A C 3
ATOM 4834 O O . GLY A 1 108 ? 25.866 9.439 -1.048 1.00 0.00 108 GLY A O 3
ATOM 4838 N N . ILE A 1 109 ? 24.819 11.035 -2.240 1.00 0.00 109 ILE A N 3
ATOM 4839 C CA . ILE A 1 109 ? 23.757 11.228 -1.259 1.00 0.00 109 ILE A CA 3
ATOM 4840 C C . ILE A 1 109 ? 22.470 10.541 -1.698 1.00 0.00 109 ILE A C 3
ATOM 4841 O O . ILE A 1 109 ? 21.719 11.073 -2.516 1.00 0.00 109 ILE A O 3
ATOM 4857 N N . THR A 1 110 ? 22.221 9.356 -1.151 1.00 0.00 110 THR A N 3
ATOM 4858 C CA . THR A 1 110 ? 20.984 8.633 -1.420 1.00 0.00 110 THR A CA 3
ATOM 4859 C C . THR A 1 110 ? 20.655 8.637 -2.907 1.00 0.00 110 THR A C 3
ATOM 4860 O O . THR A 1 110 ? 21.521 8.384 -3.744 1.00 0.00 110 THR A O 3
ATOM 4871 N N . GLY A 1 111 ? 19.399 8.926 -3.229 1.00 0.00 111 GLY A N 3
ATOM 4872 C CA . GLY A 1 111 ? 18.942 8.916 -4.614 1.00 0.00 111 GLY A CA 3
ATOM 4873 C C . GLY A 1 111 ? 17.538 8.337 -4.726 1.00 0.00 111 GLY A C 3
ATOM 4874 O O . GLY A 1 111 ? 16.779 8.332 -3.757 1.00 0.00 111 GLY A O 3
ATOM 4878 N N . ASN A 1 112 ? 17.197 7.850 -5.915 1.00 0.00 112 ASN A N 3
ATOM 4879 C CA . ASN A 1 112 ? 15.901 7.223 -6.143 1.00 0.00 112 ASN A CA 3
ATOM 4880 C C . ASN A 1 112 ? 16.003 6.106 -7.173 1.00 0.00 112 ASN A C 3
ATOM 4881 O O . ASN A 1 112 ? 17.094 5.777 -7.640 1.00 0.00 112 ASN A O 3
ATOM 4892 N N . LYS A 1 113 ? 14.861 5.524 -7.523 1.00 0.00 113 LYS A N 3
ATOM 4893 C CA . LYS A 1 113 ? 14.825 4.408 -8.460 1.00 0.00 113 LYS A CA 3
ATOM 4894 C C . LYS A 1 113 ? 15.368 4.817 -9.824 1.00 0.00 113 LYS A C 3
ATOM 4895 O O . LYS A 1 113 ? 15.930 3.997 -10.550 1.00 0.00 113 LYS A O 3
ATOM 4914 N N . ASN A 1 114 ? 15.196 6.089 -10.166 1.00 0.00 114 ASN A N 3
ATOM 4915 C CA . ASN A 1 114 ? 15.721 6.623 -11.418 1.00 0.00 114 ASN A CA 3
ATOM 4916 C C . ASN A 1 114 ? 17.242 6.689 -11.393 1.00 0.00 114 ASN A C 3
ATOM 4917 O O . ASN A 1 114 ? 17.823 7.723 -11.061 1.00 0.00 114 ASN A O 3
ATOM 4928 N N . ASN A 1 115 ? 17.884 5.581 -11.747 1.00 0.00 115 ASN A N 3
ATOM 4929 C CA . ASN A 1 115 ? 19.340 5.512 -11.769 1.00 0.00 115 ASN A CA 3
ATOM 4930 C C . ASN A 1 115 ? 19.826 4.438 -12.734 1.00 0.00 115 ASN A C 3
ATOM 4931 O O . ASN A 1 115 ? 19.623 3.246 -12.504 1.00 0.00 115 ASN A O 3
ATOM 4942 N N . PHE A 1 116 ? 20.469 4.867 -13.814 1.00 0.00 116 PHE A N 3
ATOM 4943 C CA . PHE A 1 116 ? 20.788 3.974 -14.921 1.00 0.00 116 PHE A CA 3
ATOM 4944 C C . PHE A 1 116 ? 22.294 3.850 -15.113 1.00 0.00 116 PHE A C 3
ATOM 4945 O O . PHE A 1 116 ? 23.056 4.728 -14.706 1.00 0.00 116 PHE A O 3
ATOM 4962 N N . GLU A 1 117 ? 22.719 2.755 -15.734 1.00 0.00 117 GLU A N 3
ATOM 4963 C CA . GLU A 1 117 ? 24.121 2.568 -16.085 1.00 0.00 117 GLU A CA 3
ATOM 4964 C C . GLU A 1 117 ? 24.440 3.197 -17.436 1.00 0.00 117 GLU A C 3
ATOM 4965 O O . GLU A 1 117 ? 25.590 3.530 -17.721 1.00 0.00 117 GLU A O 3
ATOM 4977 N N . SER A 1 118 ? 23.414 3.356 -18.265 1.00 0.00 118 SER A N 3
ATOM 4978 C CA . SER A 1 118 ? 23.591 3.894 -19.609 1.00 0.00 118 SER A CA 3
ATOM 4979 C C . SER A 1 118 ? 22.301 4.517 -20.127 1.00 0.00 118 SER A C 3
ATOM 4980 O O . SER A 1 118 ? 21.224 4.283 -19.580 1.00 0.00 118 SER A O 3
ATOM 4988 N N . GLU A 1 119 ? 22.418 5.313 -21.185 1.00 0.00 119 GLU A N 3
ATOM 4989 C CA . GLU A 1 119 ? 21.254 5.926 -21.815 1.00 0.00 119 GLU A CA 3
ATOM 4990 C C . GLU A 1 119 ? 20.434 4.894 -22.578 1.00 0.00 119 GLU A C 3
ATOM 4991 O O . GLU A 1 119 ? 19.265 5.124 -22.890 1.00 0.00 119 GLU A O 3
ATOM 5003 N N . GLU A 1 120 ? 21.052 3.757 -22.876 1.00 0.00 120 GLU A N 3
ATOM 5004 C CA . GLU A 1 120 ? 20.354 2.653 -23.525 1.00 0.00 120 GLU A CA 3
ATOM 5005 C C . GLU A 1 120 ? 19.410 1.952 -22.556 1.00 0.00 120 GLU A C 3
ATOM 5006 O O . GLU A 1 120 ? 18.338 1.488 -22.945 1.00 0.00 120 GLU A O 3
ATOM 5018 N N . GLU A 1 121 ? 19.814 1.879 -21.293 1.00 0.00 121 GLU A N 3
ATOM 5019 C CA . GLU A 1 121 ? 18.938 1.390 -20.235 1.00 0.00 121 GLU A CA 3
ATOM 5020 C C . GLU A 1 121 ? 17.763 2.334 -20.012 1.00 0.00 121 GLU A C 3
ATOM 5021 O O . GLU A 1 121 ? 16.641 1.895 -19.763 1.00 0.00 121 GLU A O 3
ATOM 5033 N N . CYS A 1 122 ? 18.028 3.633 -20.105 1.00 0.00 122 CYS A N 3
ATOM 5034 C CA . CYS A 1 122 ? 16.971 4.636 -20.062 1.00 0.00 122 CYS A CA 3
ATOM 5035 C C . CYS A 1 122 ? 15.933 4.388 -21.149 1.00 0.00 122 CYS A C 3
ATOM 5036 O O . CYS A 1 122 ? 14.730 4.395 -20.886 1.00 0.00 122 CYS A O 3
ATOM 5043 N N . LYS A 1 123 ? 16.405 4.171 -22.372 1.00 0.00 123 LYS A N 3
ATOM 5044 C CA . LYS A 1 123 ? 15.517 3.944 -23.506 1.00 0.00 123 LYS A CA 3
ATOM 5045 C C . LYS A 1 123 ? 14.597 2.756 -23.257 1.00 0.00 123 LYS A C 3
ATOM 5046 O O . LYS A 1 123 ? 13.374 2.891 -23.279 1.00 0.00 123 LYS A O 3
ATOM 5065 N N . GLU A 1 124 ? 15.193 1.592 -23.021 1.00 0.00 124 GLU A N 3
ATOM 5066 C CA . GLU A 1 124 ? 14.445 0.341 -22.991 1.00 0.00 124 GLU A CA 3
ATOM 5067 C C . GLU A 1 124 ? 13.580 0.246 -21.741 1.00 0.00 124 GLU A C 3
ATOM 5068 O O . GLU A 1 124 ? 12.485 -0.316 -21.773 1.00 0.00 124 GLU A O 3
ATOM 5080 N N . THR A 1 125 ? 14.077 0.800 -20.640 1.00 0.00 125 THR A N 3
ATOM 5081 C CA . THR A 1 125 ? 13.329 0.822 -19.389 1.00 0.00 125 THR A CA 3
ATOM 5082 C C . THR A 1 125 ? 12.063 1.660 -19.518 1.00 0.00 125 THR A C 3
ATOM 5083 O O . THR A 1 125 ? 10.994 1.262 -19.057 1.00 0.00 125 THR A O 3
ATOM 5094 N N . CYS A 1 126 ? 12.192 2.823 -20.148 1.00 0.00 126 CYS A N 3
ATOM 5095 C CA . CYS A 1 126 ? 11.051 3.703 -20.372 1.00 0.00 126 CYS A CA 3
ATOM 5096 C C . CYS A 1 126 ? 10.055 3.078 -21.341 1.00 0.00 126 CYS A C 3
ATOM 5097 O O . CYS A 1 126 ? 8.849 3.299 -21.234 1.00 0.00 126 CYS A O 3
ATOM 5104 N N . LYS A 1 127 ? 10.568 2.298 -22.286 1.00 0.00 127 LYS A N 3
ATOM 5105 C CA . LYS A 1 127 ? 9.720 1.500 -23.164 1.00 0.00 127 LYS A CA 3
ATOM 5106 C C . LYS A 1 127 ? 8.919 0.473 -22.374 1.00 0.00 127 LYS A C 3
ATOM 5107 O O . LYS A 1 127 ? 7.745 0.236 -22.656 1.00 0.00 127 LYS A O 3
ATOM 5126 N N . GLY A 1 128 ? 9.562 -0.135 -21.382 1.00 0.00 128 GLY A N 3
ATOM 5127 C CA . GLY A 1 128 ? 8.901 -1.112 -20.526 1.00 0.00 128 GLY A CA 3
ATOM 5128 C C . GLY A 1 128 ? 9.609 -2.459 -20.579 1.00 0.00 128 GLY A C 3
ATOM 5129 O O . GLY A 1 128 ? 8.971 -3.510 -20.505 1.00 0.00 128 GLY A O 3
ATOM 5133 N N . PHE A 1 129 ? 10.931 -2.423 -20.707 1.00 0.00 129 PHE A N 3
ATOM 5134 C CA . PHE A 1 129 ? 11.731 -3.641 -20.747 1.00 0.00 129 PHE A CA 3
ATOM 5135 C C . PHE A 1 129 ? 12.759 -3.663 -19.623 1.00 0.00 129 PHE A C 3
ATOM 5136 O O . PHE A 1 129 ? 13.271 -2.620 -19.217 1.00 0.00 129 PHE A O 3
ATOM 5153 N N . SER A 1 130 ? 13.056 -4.858 -19.123 1.00 0.00 130 SER A N 3
ATOM 5154 C CA . SER A 1 130 ? 14.027 -5.018 -18.047 1.00 0.00 130 SER A CA 3
ATOM 5155 C C . SER A 1 130 ? 14.475 -6.468 -17.921 1.00 0.00 130 SER A C 3
ATOM 5156 O O . SER A 1 130 ? 15.304 -6.907 -18.669 1.00 0.00 130 SER A O 3
ATOM 5164 N N . GLU A 1 13 ? 2.205 -1.373 1.169 1.00 0.00 13 GLU A N 4
ATOM 5165 C CA . GLU A 1 13 ? 2.467 -0.664 -0.078 1.00 0.00 13 GLU A CA 4
ATOM 5166 C C . GLU A 1 13 ? 2.729 0.815 0.174 1.00 0.00 13 GLU A C 4
ATOM 5167 O O . GLU A 1 13 ? 1.902 1.666 -0.154 1.00 0.00 13 GLU A O 4
ATOM 5179 N N . SER A 1 14 ? 3.883 1.115 0.759 1.00 0.00 14 SER A N 4
ATOM 5180 C CA . SER A 1 14 ? 4.223 2.485 1.127 1.00 0.00 14 SER A CA 4
ATOM 5181 C C . SER A 1 14 ? 4.477 3.340 -0.108 1.00 0.00 14 SER A C 4
ATOM 5182 O O . SER A 1 14 ? 4.402 4.567 -0.051 1.00 0.00 14 SER A O 4
ATOM 5190 N N . TRP A 1 15 ? 4.779 2.684 -1.224 1.00 0.00 15 TRP A N 4
ATOM 5191 C CA . TRP A 1 15 ? 5.025 3.382 -2.480 1.00 0.00 15 TRP A CA 4
ATOM 5192 C C . TRP A 1 15 ? 3.787 4.138 -2.942 1.00 0.00 15 TRP A C 4
ATOM 5193 O O . TRP A 1 15 ? 3.873 5.042 -3.773 1.00 0.00 15 TRP A O 4
ATOM 5214 N N . VAL A 1 16 ? 2.633 3.763 -2.399 1.00 0.00 16 VAL A N 4
ATOM 5215 C CA . VAL A 1 16 ? 1.382 4.444 -2.710 1.00 0.00 16 VAL A CA 4
ATOM 5216 C C . VAL A 1 16 ? 1.420 5.898 -2.257 1.00 0.00 16 VAL A C 4
ATOM 5217 O O . VAL A 1 16 ? 0.916 6.786 -2.945 1.00 0.00 16 VAL A O 4
ATOM 5230 N N . SER A 1 17 ? 2.019 6.135 -1.095 1.00 0.00 17 SER A N 4
ATOM 5231 C CA . SER A 1 17 ? 2.079 7.475 -0.524 1.00 0.00 17 SER A CA 4
ATOM 5232 C C . SER A 1 17 ? 2.800 8.440 -1.456 1.00 0.00 17 SER A C 4
ATOM 5233 O O . SER A 1 17 ? 2.445 9.615 -1.545 1.00 0.00 17 SER A O 4
ATOM 5241 N N . CYS A 1 18 ? 3.815 7.936 -2.150 1.00 0.00 18 CYS A N 4
ATOM 5242 C CA . CYS A 1 18 ? 4.590 8.753 -3.076 1.00 0.00 18 CYS A CA 4
ATOM 5243 C C . CYS A 1 18 ? 3.711 9.310 -4.189 1.00 0.00 18 CYS A C 4
ATOM 5244 O O . CYS A 1 18 ? 4.004 10.361 -4.758 1.00 0.00 18 CYS A O 4
ATOM 5251 N N . LEU A 1 19 ? 2.631 8.598 -4.495 1.00 0.00 19 LEU A N 4
ATOM 5252 C CA . LEU A 1 19 ? 1.749 8.977 -5.592 1.00 0.00 19 LEU A CA 4
ATOM 5253 C C . LEU A 1 19 ? 0.486 9.652 -5.075 1.00 0.00 19 LEU A C 4
ATOM 5254 O O . LEU A 1 19 ? -0.431 9.945 -5.842 1.00 0.00 19 LEU A O 4
ATOM 5270 N N . ASP A 1 20 ? 0.444 9.898 -3.770 1.00 0.00 20 ASP A N 4
ATOM 5271 C CA . ASP A 1 20 ? -0.701 10.554 -3.150 1.00 0.00 20 ASP A CA 4
ATOM 5272 C C . ASP A 1 20 ? -0.507 12.064 -3.096 1.00 0.00 20 ASP A C 4
ATOM 5273 O O . ASP A 1 20 ? 0.609 12.562 -3.238 1.00 0.00 20 ASP A O 4
ATOM 5282 N N . PRO A 1 21 ? -1.602 12.789 -2.889 1.00 0.00 21 PRO A N 4
ATOM 5283 C CA . PRO A 1 21 ? -1.543 14.237 -2.731 1.00 0.00 21 PRO A CA 4
ATOM 5284 C C . PRO A 1 21 ? -0.524 14.635 -1.672 1.00 0.00 21 PRO A C 4
ATOM 5285 O O . PRO A 1 21 ? -0.484 14.056 -0.586 1.00 0.00 21 PRO A O 4
ATOM 5296 N N . GLU A 1 22 ? 0.300 15.626 -1.994 1.00 0.00 22 GLU A N 4
ATOM 5297 C CA . GLU A 1 22 ? 1.388 16.035 -1.113 1.00 0.00 22 GLU A CA 4
ATOM 5298 C C . GLU A 1 22 ? 0.864 16.430 0.262 1.00 0.00 22 GLU A C 4
ATOM 5299 O O . GLU A 1 22 ? -0.203 17.032 0.381 1.00 0.00 22 GLU A O 4
ATOM 5311 N N . GLN A 1 23 ? 1.622 16.087 1.298 1.00 0.00 23 GLN A N 4
ATOM 5312 C CA . GLN A 1 23 ? 1.349 16.582 2.643 1.00 0.00 23 GLN A CA 4
ATOM 5313 C C . GLN A 1 23 ? 1.577 18.085 2.733 1.00 0.00 23 GLN A C 4
ATOM 5314 O O . GLN A 1 23 ? 2.631 18.588 2.343 1.00 0.00 23 GLN A O 4
ATOM 5328 N N . VAL A 1 24 ? 0.583 18.799 3.250 1.00 0.00 24 VAL A N 4
ATOM 5329 C CA . VAL A 1 24 ? 0.643 20.254 3.325 1.00 0.00 24 VAL A CA 4
ATOM 5330 C C . VAL A 1 24 ? 1.619 20.710 4.402 1.00 0.00 24 VAL A C 4
ATOM 5331 O O . VAL A 1 24 ? 1.578 20.228 5.535 1.00 0.00 24 VAL A O 4
ATOM 5344 N N . THR A 1 25 ? 2.495 21.642 4.044 1.00 0.00 25 THR A N 4
ATOM 5345 C CA . THR A 1 25 ? 3.421 22.232 5.002 1.00 0.00 25 THR A CA 4
ATOM 5346 C C . THR A 1 25 ? 2.674 22.922 6.136 1.00 0.00 25 THR A C 4
ATOM 5347 O O . THR A 1 25 ? 1.751 23.702 5.900 1.00 0.00 25 THR A O 4
ATOM 5358 N N . CYS A 1 26 ? 3.079 22.632 7.368 1.00 0.00 26 CYS A N 4
ATOM 5359 C CA . CYS A 1 26 ? 2.370 23.122 8.543 1.00 0.00 26 CYS A CA 4
ATOM 5360 C C . CYS A 1 26 ? 3.217 24.121 9.321 1.00 0.00 26 CYS A C 4
ATOM 5361 O O . CYS A 1 26 ? 4.424 23.936 9.479 1.00 0.00 26 CYS A O 4
ATOM 5368 N N . GLU A 1 27 ? 2.578 25.181 9.805 1.00 0.00 27 GLU A N 4
ATOM 5369 C CA . GLU A 1 27 ? 3.279 26.229 10.537 1.00 0.00 27 GLU A CA 4
ATOM 5370 C C . GLU A 1 27 ? 3.607 25.785 11.957 1.00 0.00 27 GLU A C 4
ATOM 5371 O O . GLU A 1 27 ? 2.996 26.248 12.920 1.00 0.00 27 GLU A O 4
ATOM 5383 N N . SER A 1 28 ? 4.576 24.884 12.080 1.00 0.00 28 SER A N 4
ATOM 5384 C CA . SER A 1 28 ? 4.968 24.354 13.380 1.00 0.00 28 SER A CA 4
ATOM 5385 C C . SER A 1 28 ? 6.423 23.902 13.375 1.00 0.00 28 SER A C 4
ATOM 5386 O O . SER A 1 28 ? 6.932 23.428 12.359 1.00 0.00 28 SER A O 4
ATOM 5394 N N . GLN A 1 29 ? 7.088 24.052 14.515 1.00 0.00 29 GLN A N 4
ATOM 5395 C CA . GLN A 1 29 ? 8.472 23.615 14.658 1.00 0.00 29 GLN A CA 4
ATOM 5396 C C . GLN A 1 29 ? 8.563 22.336 15.481 1.00 0.00 29 GLN A C 4
ATOM 5397 O O . GLN A 1 29 ? 9.630 21.988 15.988 1.00 0.00 29 GLN A O 4
ATOM 5411 N N . GLU A 1 30 ? 7.439 21.640 15.609 1.00 0.00 30 GLU A N 4
ATOM 5412 C CA . GLU A 1 30 ? 7.381 20.418 16.403 1.00 0.00 30 GLU A CA 4
ATOM 5413 C C . GLU A 1 30 ? 8.220 19.312 15.776 1.00 0.00 30 GLU A C 4
ATOM 5414 O O . GLU A 1 30 ? 8.856 18.527 16.479 1.00 0.00 30 GLU A O 4
ATOM 5426 N N . GLY A 1 31 ? 8.216 19.255 14.448 1.00 0.00 31 GLY A N 4
ATOM 5427 C CA . GLY A 1 31 ? 8.981 18.248 13.723 1.00 0.00 31 GLY A CA 4
ATOM 5428 C C . GLY A 1 31 ? 8.824 18.416 12.217 1.00 0.00 31 GLY A C 4
ATOM 5429 O O . GLY A 1 31 ? 8.118 19.311 11.753 1.00 0.00 31 GLY A O 4
ATOM 5433 N N . THR A 1 32 ? 9.485 17.549 11.458 1.00 0.00 32 THR A N 4
ATOM 5434 C CA . THR A 1 32 ? 9.460 17.630 10.002 1.00 0.00 32 THR A CA 4
ATOM 5435 C C . THR A 1 32 ? 9.034 16.305 9.384 1.00 0.00 32 THR A C 4
ATOM 5436 O O . THR A 1 32 ? 8.793 15.328 10.092 1.00 0.00 32 THR A O 4
ATOM 5447 N N . HIS A 1 33 ? 8.943 16.279 8.059 1.00 0.00 33 HIS A N 4
ATOM 5448 C CA . HIS A 1 33 ? 8.588 15.061 7.339 1.00 0.00 33 HIS A CA 4
ATOM 5449 C C . HIS A 1 33 ? 9.151 15.073 5.924 1.00 0.00 33 HIS A C 4
ATOM 5450 O O . HIS A 1 33 ? 9.498 16.128 5.393 1.00 0.00 33 HIS A O 4
ATOM 5464 N N . ALA A 1 34 ? 9.240 13.894 5.318 1.00 0.00 34 ALA A N 4
ATOM 5465 C CA . ALA A 1 34 ? 9.649 13.779 3.923 1.00 0.00 34 ALA A CA 4
ATOM 5466 C C . ALA A 1 34 ? 8.461 13.457 3.026 1.00 0.00 34 ALA A C 4
ATOM 5467 O O . ALA A 1 34 ? 7.593 12.663 3.390 1.00 0.00 34 ALA A O 4
ATOM 5474 N N . SER A 1 35 ? 8.428 14.077 1.851 1.00 0.00 35 SER A N 4
ATOM 5475 C CA . SER A 1 35 ? 7.293 13.943 0.946 1.00 0.00 35 SER A CA 4
ATOM 5476 C C . SER A 1 35 ? 7.738 14.017 -0.509 1.00 0.00 35 SER A C 4
ATOM 5477 O O . SER A 1 35 ? 8.629 14.792 -0.857 1.00 0.00 35 SER A O 4
ATOM 5485 N N . TYR A 1 36 ? 7.111 13.208 -1.356 1.00 0.00 36 TYR A N 4
ATOM 5486 C CA . TYR A 1 36 ? 7.432 13.190 -2.779 1.00 0.00 36 TYR A CA 4
ATOM 5487 C C . TYR A 1 36 ? 6.696 14.297 -3.523 1.00 0.00 36 TYR A C 4
ATOM 5488 O O . TYR A 1 36 ? 5.480 14.233 -3.706 1.00 0.00 36 TYR A O 4
ATOM 5506 N N . ASN A 1 37 ? 7.440 15.312 -3.950 1.00 0.00 37 ASN A N 4
ATOM 5507 C CA . ASN A 1 37 ? 6.855 16.450 -4.649 1.00 0.00 37 ASN A CA 4
ATOM 5508 C C . ASN A 1 37 ? 6.706 16.164 -6.138 1.00 0.00 37 ASN A C 4
ATOM 5509 O O . ASN A 1 37 ? 7.688 16.156 -6.879 1.00 0.00 37 ASN A O 4
ATOM 5520 N N . ARG A 1 38 ? 5.471 15.930 -6.570 1.00 0.00 38 ARG A N 4
ATOM 5521 C CA . ARG A 1 38 ? 5.212 15.429 -7.914 1.00 0.00 38 ARG A CA 4
ATOM 5522 C C . ARG A 1 38 ? 5.453 16.509 -8.961 1.00 0.00 38 ARG A C 4
ATOM 5523 O O . ARG A 1 38 ? 5.602 16.215 -10.147 1.00 0.00 38 ARG A O 4
ATOM 5544 N N . LYS A 1 39 ? 5.491 17.760 -8.515 1.00 0.00 39 LYS A N 4
ATOM 5545 C CA . LYS A 1 39 ? 5.715 18.886 -9.413 1.00 0.00 39 LYS A CA 4
ATOM 5546 C C . LYS A 1 39 ? 7.185 19.000 -9.797 1.00 0.00 39 LYS A C 4
ATOM 5547 O O . LYS A 1 39 ? 7.531 19.661 -10.776 1.00 0.00 39 LYS A O 4
ATOM 5566 N N . THR A 1 40 ? 8.046 18.351 -9.021 1.00 0.00 40 THR A N 4
ATOM 5567 C CA . THR A 1 40 ? 9.481 18.385 -9.274 1.00 0.00 40 THR A CA 4
ATOM 5568 C C . THR A 1 40 ? 10.003 17.011 -9.674 1.00 0.00 40 THR A C 4
ATOM 5569 O O . THR A 1 40 ? 10.986 16.898 -10.406 1.00 0.00 40 THR A O 4
ATOM 5580 N N . GLY A 1 41 ? 9.339 15.968 -9.188 1.00 0.00 41 GLY A N 4
ATOM 5581 C CA . GLY A 1 41 ? 9.741 14.598 -9.484 1.00 0.00 41 GLY A CA 4
ATOM 5582 C C . GLY A 1 41 ? 10.824 14.122 -8.525 1.00 0.00 41 GLY A C 4
ATOM 5583 O O . GLY A 1 41 ? 11.717 13.365 -8.907 1.00 0.00 41 GLY A O 4
ATOM 5587 N N . GLN A 1 42 ? 10.741 14.570 -7.277 1.00 0.00 42 GLN A N 4
ATOM 5588 C CA . GLN A 1 42 ? 11.715 14.191 -6.260 1.00 0.00 42 GLN A CA 4
ATOM 5589 C C . GLN A 1 42 ? 11.138 14.348 -4.859 1.00 0.00 42 GLN A C 4
ATOM 5590 O O . GLN A 1 42 ? 10.142 15.045 -4.662 1.00 0.00 42 GLN A O 4
ATOM 5604 N N . CYS A 1 43 ? 11.769 13.696 -3.888 1.00 0.00 43 CYS A N 4
ATOM 5605 C CA . CYS A 1 43 ? 11.322 13.767 -2.502 1.00 0.00 43 CYS A CA 4
ATOM 5606 C C . CYS A 1 43 ? 12.088 14.834 -1.731 1.00 0.00 43 CYS A C 4
ATOM 5607 O O . CYS A 1 43 ? 13.306 14.956 -1.864 1.00 0.00 43 CYS A O 4
ATOM 5614 N N . GLU A 1 44 ? 11.368 15.606 -0.924 1.00 0.00 44 GLU A N 4
ATOM 5615 C CA . GLU A 1 44 ? 11.969 16.702 -0.174 1.00 0.00 44 GLU A CA 4
ATOM 5616 C C . GLU A 1 44 ? 11.471 16.722 1.266 1.00 0.00 44 GLU A C 4
ATOM 5617 O O . GLU A 1 44 ? 10.443 16.125 1.586 1.00 0.00 44 GLU A O 4
ATOM 5629 N N . GLU A 1 45 ? 12.207 17.411 2.131 1.00 0.00 45 GLU A N 4
ATOM 5630 C CA . GLU A 1 45 ? 11.833 17.523 3.536 1.00 0.00 45 GLU A CA 4
ATOM 5631 C C . GLU A 1 45 ? 11.087 18.824 3.806 1.00 0.00 45 GLU A C 4
ATOM 5632 O O . GLU A 1 45 ? 11.550 19.904 3.439 1.00 0.00 45 GLU A O 4
ATOM 5644 N N . GLN A 1 46 ? 9.929 18.713 4.449 1.00 0.00 46 GLN A N 4
ATOM 5645 C CA . GLN A 1 46 ? 9.139 19.884 4.810 1.00 0.00 46 GLN A CA 4
ATOM 5646 C C . GLN A 1 46 ? 8.849 19.914 6.305 1.00 0.00 46 GLN A C 4
ATOM 5647 O O . GLN A 1 46 ? 8.768 18.870 6.952 1.00 0.00 46 GLN A O 4
ATOM 5661 N N . LYS A 1 47 ? 8.695 21.116 6.849 1.00 0.00 47 LYS A N 4
ATOM 5662 C CA . LYS A 1 47 ? 8.307 21.282 8.245 1.00 0.00 47 LYS A CA 4
ATOM 5663 C C . LYS A 1 47 ? 6.804 21.113 8.423 1.00 0.00 47 LYS A C 4
ATOM 5664 O O . LYS A 1 47 ? 6.015 21.593 7.608 1.00 0.00 47 LYS A O 4
ATOM 5683 N N . GLY A 1 48 ? 6.413 20.429 9.492 1.00 0.00 48 GLY A N 4
ATOM 5684 C CA . GLY A 1 48 ? 5.003 20.269 9.826 1.00 0.00 48 GLY A CA 4
ATOM 5685 C C . GLY A 1 48 ? 4.704 18.850 10.293 1.00 0.00 48 GLY A C 4
ATOM 5686 O O . GLY A 1 48 ? 5.447 17.917 9.988 1.00 0.00 48 GLY A O 4
ATOM 5690 N N . THR A 1 49 ? 3.613 18.694 11.035 1.00 0.00 49 THR A N 4
ATOM 5691 C CA . THR A 1 49 ? 3.219 17.389 11.553 1.00 0.00 49 THR A CA 4
ATOM 5692 C C . THR A 1 49 ? 1.773 17.069 11.197 1.00 0.00 49 THR A C 4
ATOM 5693 O O . THR A 1 49 ? 0.885 17.140 12.046 1.00 0.00 49 THR A O 4
ATOM 5704 N N . GLU A 1 50 ? 1.543 16.717 9.937 1.00 0.00 50 GLU A N 4
ATOM 5705 C CA . GLU A 1 50 ? 0.223 16.290 9.489 1.00 0.00 50 GLU A CA 4
ATOM 5706 C C . GLU A 1 50 ? -0.833 17.342 9.806 1.00 0.00 50 GLU A C 4
ATOM 5707 O O . GLU A 1 50 ? -1.660 17.156 10.699 1.00 0.00 50 GLU A O 4
ATOM 5719 N N . CYS A 1 51 ? -0.800 18.447 9.069 1.00 0.00 51 CYS A N 4
ATOM 5720 C CA . CYS A 1 51 ? -1.825 19.477 9.186 1.00 0.00 51 CYS A CA 4
ATOM 5721 C C . CYS A 1 51 ? -2.604 19.629 7.886 1.00 0.00 51 CYS A C 4
ATOM 5722 O O . CYS A 1 51 ? -2.653 20.712 7.303 1.00 0.00 51 CYS A O 4
ATOM 5729 N N . GLY A 1 52 ? -3.214 18.537 7.437 1.00 0.00 52 GLY A N 4
ATOM 5730 C CA . GLY A 1 52 ? -3.998 18.549 6.208 1.00 0.00 52 GLY A CA 4
ATOM 5731 C C . GLY A 1 52 ? -3.167 18.081 5.020 1.00 0.00 52 GLY A C 4
ATOM 5732 O O . GLY A 1 52 ? -1.937 18.071 5.075 1.00 0.00 52 GLY A O 4
ATOM 5736 N N . GLY A 1 53 ? -3.846 17.693 3.945 1.00 0.00 53 GLY A N 4
ATOM 5737 C CA . GLY A 1 53 ? -3.174 17.169 2.762 1.00 0.00 53 GLY A CA 4
ATOM 5738 C C . GLY A 1 53 ? -3.480 15.690 2.564 1.00 0.00 53 GLY A C 4
ATOM 5739 O O . GLY A 1 53 ? -4.436 15.162 3.133 1.00 0.00 53 GLY A O 4
ATOM 5743 N N . GLY A 1 54 ? -2.662 15.025 1.756 1.00 0.00 54 GLY A N 4
ATOM 5744 C CA . GLY A 1 54 ? -2.840 13.603 1.485 1.00 0.00 54 GLY A CA 4
ATOM 5745 C C . GLY A 1 54 ? -1.995 12.754 2.425 1.00 0.00 54 GLY A C 4
ATOM 5746 O O . GLY A 1 54 ? -1.574 13.215 3.486 1.00 0.00 54 GLY A O 4
ATOM 5750 N N . GLU A 1 55 ? -1.748 11.509 2.030 1.00 0.00 55 GLU A N 4
ATOM 5751 C CA . GLU A 1 55 ? -0.931 10.601 2.824 1.00 0.00 55 GLU A CA 4
ATOM 5752 C C . GLU A 1 55 ? 0.522 10.622 2.364 1.00 0.00 55 GLU A C 4
ATOM 5753 O O . GLU A 1 55 ? 1.329 9.794 2.787 1.00 0.00 55 GLU A O 4
ATOM 5765 N N . ASN A 1 56 ? 0.848 11.574 1.497 1.00 0.00 56 ASN A N 4
ATOM 5766 C CA . ASN A 1 56 ? 2.188 11.667 0.930 1.00 0.00 56 ASN A CA 4
ATOM 5767 C C . ASN A 1 56 ? 3.161 12.300 1.916 1.00 0.00 56 ASN A C 4
ATOM 5768 O O . ASN A 1 56 ? 3.512 13.473 1.791 1.00 0.00 56 ASN A O 4
ATOM 5779 N N . HIS A 1 57 ? 3.594 11.516 2.898 1.00 0.00 57 HIS A N 4
ATOM 5780 C CA . HIS A 1 57 ? 4.651 11.942 3.808 1.00 0.00 57 HIS A CA 4
ATOM 5781 C C . HIS A 1 57 ? 5.271 10.750 4.527 1.00 0.00 57 HIS A C 4
ATOM 5782 O O . HIS A 1 57 ? 4.620 9.725 4.725 1.00 0.00 57 HIS A O 4
ATOM 5796 N N . PHE A 1 58 ? 6.533 10.893 4.916 1.00 0.00 58 PHE A N 4
ATOM 5797 C CA . PHE A 1 58 ? 7.296 9.778 5.465 1.00 0.00 58 PHE A CA 4
ATOM 5798 C C . PHE A 1 58 ? 8.078 10.201 6.702 1.00 0.00 58 PHE A C 4
ATOM 5799 O O . PHE A 1 58 ? 8.308 11.389 6.926 1.00 0.00 58 PHE A O 4
ATOM 5816 N N . GLU A 1 59 ? 8.485 9.222 7.502 1.00 0.00 59 GLU A N 4
ATOM 5817 C CA . GLU A 1 59 ? 9.205 9.494 8.740 1.00 0.00 59 GLU A CA 4
ATOM 5818 C C . GLU A 1 59 ? 10.525 10.203 8.465 1.00 0.00 59 GLU A C 4
ATOM 5819 O O . GLU A 1 59 ? 10.929 11.094 9.212 1.00 0.00 59 GLU A O 4
ATOM 5831 N N . THR A 1 60 ? 11.193 9.803 7.389 1.00 0.00 60 THR A N 4
ATOM 5832 C CA . THR A 1 60 ? 12.456 10.418 6.998 1.00 0.00 60 THR A CA 4
ATOM 5833 C C . THR A 1 60 ? 12.700 10.271 5.502 1.00 0.00 60 THR A C 4
ATOM 5834 O O . THR A 1 60 ? 11.894 9.675 4.787 1.00 0.00 60 THR A O 4
ATOM 5845 N N . LEU A 1 61 ? 13.816 10.819 5.033 1.00 0.00 61 LEU A N 4
ATOM 5846 C CA . LEU A 1 61 ? 14.112 10.853 3.606 1.00 0.00 61 LEU A CA 4
ATOM 5847 C C . LEU A 1 61 ? 14.397 9.456 3.069 1.00 0.00 61 LEU A C 4
ATOM 5848 O O . LEU A 1 61 ? 13.942 9.093 1.985 1.00 0.00 61 LEU A O 4
ATOM 5864 N N . LEU A 1 62 ? 15.153 8.677 3.835 1.00 0.00 62 LEU A N 4
ATOM 5865 C CA . LEU A 1 62 ? 15.450 7.298 3.467 1.00 0.00 62 LEU A CA 4
ATOM 5866 C C . LEU A 1 62 ? 14.173 6.515 3.188 1.00 0.00 62 LEU A C 4
ATOM 5867 O O . LEU A 1 62 ? 14.035 5.887 2.138 1.00 0.00 62 LEU A O 4
ATOM 5883 N N . LYS A 1 63 ? 13.241 6.557 4.134 1.00 0.00 63 LYS A N 4
ATOM 5884 C CA . LYS A 1 63 ? 11.966 5.866 3.984 1.00 0.00 63 LYS A CA 4
ATOM 5885 C C . LYS A 1 63 ? 11.216 6.354 2.751 1.00 0.00 63 LYS A C 4
ATOM 5886 O O . LYS A 1 63 ? 10.614 5.563 2.025 1.00 0.00 63 LYS A O 4
ATOM 5905 N N . CYS A 1 64 ? 11.256 7.662 2.520 1.00 0.00 64 CYS A N 4
ATOM 5906 C CA . CYS A 1 64 ? 10.598 8.256 1.362 1.00 0.00 64 CYS A CA 4
ATOM 5907 C C . CYS A 1 64 ? 11.185 7.722 0.061 1.00 0.00 64 CYS A C 4
ATOM 5908 O O . CYS A 1 64 ? 10.456 7.252 -0.812 1.00 0.00 64 CYS A O 4
ATOM 5915 N N . ASN A 1 65 ? 12.506 7.799 -0.061 1.00 0.00 65 ASN A N 4
ATOM 5916 C CA . ASN A 1 65 ? 13.184 7.412 -1.292 1.00 0.00 65 ASN A CA 4
ATOM 5917 C C . ASN A 1 65 ? 13.040 5.918 -1.555 1.00 0.00 65 ASN A C 4
ATOM 5918 O O . ASN A 1 65 ? 12.844 5.494 -2.694 1.00 0.00 65 ASN A O 4
ATOM 5929 N N . GLU A 1 66 ? 13.138 5.124 -0.494 1.00 0.00 66 GLU A N 4
ATOM 5930 C CA . GLU A 1 66 ? 13.018 3.676 -0.607 1.00 0.00 66 GLU A CA 4
ATOM 5931 C C . GLU A 1 66 ? 11.601 3.268 -0.988 1.00 0.00 66 GLU A C 4
ATOM 5932 O O . GLU A 1 66 ? 11.400 2.311 -1.737 1.00 0.00 66 GLU A O 4
ATOM 5944 N N . SER A 1 67 ? 10.621 4.000 -0.470 1.00 0.00 67 SER A N 4
ATOM 5945 C CA . SER A 1 67 ? 9.223 3.758 -0.808 1.00 0.00 67 SER A CA 4
ATOM 5946 C C . SER A 1 67 ? 8.940 4.108 -2.263 1.00 0.00 67 SER A C 4
ATOM 5947 O O . SER A 1 67 ? 8.306 3.338 -2.984 1.00 0.00 67 SER A O 4
ATOM 5955 N N . CYS A 1 68 ? 9.413 5.275 -2.688 1.00 0.00 68 CYS A N 4
ATOM 5956 C CA . CYS A 1 68 ? 9.183 5.744 -4.049 1.00 0.00 68 CYS A CA 4
ATOM 5957 C C . CYS A 1 68 ? 9.881 4.849 -5.066 1.00 0.00 68 CYS A C 4
ATOM 5958 O O . CYS A 1 68 ? 9.449 4.742 -6.213 1.00 0.00 68 CYS A O 4
ATOM 5965 N N . ASN A 1 69 ? 10.964 4.209 -4.637 1.00 0.00 69 ASN A N 4
ATOM 5966 C CA . ASN A 1 69 ? 11.704 3.295 -5.499 1.00 0.00 69 ASN A CA 4
ATOM 5967 C C . ASN A 1 69 ? 10.841 2.114 -5.922 1.00 0.00 69 ASN A C 4
ATOM 5968 O O . ASN A 1 69 ? 11.078 1.500 -6.962 1.00 0.00 69 ASN A O 4
ATOM 5979 N N . ASP A 1 70 ? 9.838 1.800 -5.109 1.00 0.00 70 ASP A N 4
ATOM 5980 C CA . ASP A 1 70 ? 8.997 0.632 -5.344 1.00 0.00 70 ASP A CA 4
ATOM 5981 C C . ASP A 1 70 ? 7.709 1.016 -6.061 1.00 0.00 70 ASP A C 4
ATOM 5982 O O . ASP A 1 70 ? 6.817 0.187 -6.241 1.00 0.00 70 ASP A O 4
ATOM 5991 N N . ALA A 1 71 ? 7.618 2.277 -6.469 1.00 0.00 71 ALA A N 4
ATOM 5992 C CA . ALA A 1 71 ? 6.450 2.766 -7.191 1.00 0.00 71 ALA A CA 4
ATOM 5993 C C . ALA A 1 71 ? 6.451 2.281 -8.635 1.00 0.00 71 ALA A C 4
ATOM 5994 O O . ALA A 1 71 ? 7.509 2.040 -9.218 1.00 0.00 71 ALA A O 4
ATOM 6001 N N . PRO A 1 72 ? 5.261 2.140 -9.208 1.00 0.00 72 PRO A N 4
ATOM 6002 C CA . PRO A 1 72 ? 5.123 1.681 -10.585 1.00 0.00 72 PRO A CA 4
ATOM 6003 C C . PRO A 1 72 ? 5.497 2.779 -11.572 1.00 0.00 72 PRO A C 4
ATOM 6004 O O . PRO A 1 72 ? 5.686 2.521 -12.760 1.00 0.00 72 PRO A O 4
ATOM 6015 N N . LYS A 1 73 ? 5.604 4.006 -11.072 1.00 0.00 73 LYS A N 4
ATOM 6016 C CA . LYS A 1 73 ? 5.970 5.144 -11.906 1.00 0.00 73 LYS A CA 4
ATOM 6017 C C . LYS A 1 73 ? 7.269 4.882 -12.657 1.00 0.00 73 LYS A C 4
ATOM 6018 O O . LYS A 1 73 ? 8.285 4.533 -12.055 1.00 0.00 73 LYS A O 4
ATOM 6037 N N . PRO A 1 74 ? 7.231 5.052 -13.974 1.00 0.00 74 PRO A N 4
ATOM 6038 C CA . PRO A 1 74 ? 8.399 4.811 -14.812 1.00 0.00 74 PRO A CA 4
ATOM 6039 C C . PRO A 1 74 ? 9.609 5.586 -14.307 1.00 0.00 74 PRO A C 4
ATOM 6040 O O . PRO A 1 74 ? 9.507 6.766 -13.972 1.00 0.00 74 PRO A O 4
ATOM 6051 N N . PRO A 1 75 ? 10.755 4.915 -14.253 1.00 0.00 75 PRO A N 4
ATOM 6052 C CA . PRO A 1 75 ? 11.990 5.542 -13.799 1.00 0.00 75 PRO A CA 4
ATOM 6053 C C . PRO A 1 75 ? 12.265 6.832 -14.561 1.00 0.00 75 PRO A C 4
ATOM 6054 O O . PRO A 1 75 ? 12.798 7.792 -14.004 1.00 0.00 75 PRO A O 4
ATOM 6065 N N . CYS A 1 76 ? 11.900 6.848 -15.838 1.00 0.00 76 CYS A N 4
ATOM 6066 C CA . CYS A 1 76 ? 12.218 7.970 -16.713 1.00 0.00 76 CYS A CA 4
ATOM 6067 C C . CYS A 1 76 ? 11.312 9.162 -16.432 1.00 0.00 76 CYS A C 4
ATOM 6068 O O . CYS A 1 76 ? 11.502 10.243 -16.988 1.00 0.00 76 CYS A O 4
ATOM 6075 N N . SER A 1 77 ? 10.325 8.957 -15.566 1.00 0.00 77 SER A N 4
ATOM 6076 C CA . SER A 1 77 ? 9.417 10.028 -15.172 1.00 0.00 77 SER A CA 4
ATOM 6077 C C . SER A 1 77 ? 9.874 10.690 -13.879 1.00 0.00 77 SER A C 4
ATOM 6078 O O . SER A 1 77 ? 9.233 11.617 -13.385 1.00 0.00 77 SER A O 4
ATOM 6086 N N . LEU A 1 78 ? 10.986 10.207 -13.334 1.00 0.00 78 LEU A N 4
ATOM 6087 C CA . LEU A 1 78 ? 11.534 10.756 -12.100 1.00 0.00 78 LEU A CA 4
ATOM 6088 C C . LEU A 1 78 ? 12.776 11.595 -12.374 1.00 0.00 78 LEU A C 4
ATOM 6089 O O . LEU A 1 78 ? 13.505 11.346 -13.333 1.00 0.00 78 LEU A O 4
ATOM 6105 N N . GLU A 1 79 ? 13.010 12.590 -11.525 1.00 0.00 79 GLU A N 4
ATOM 6106 C CA . GLU A 1 79 ? 14.108 13.527 -11.728 1.00 0.00 79 GLU A CA 4
ATOM 6107 C C . GLU A 1 79 ? 15.447 12.892 -11.373 1.00 0.00 79 GLU A C 4
ATOM 6108 O O . GLU A 1 79 ? 15.524 12.037 -10.491 1.00 0.00 79 GLU A O 4
ATOM 6120 N N . VAL A 1 80 ? 16.499 13.315 -12.065 1.00 0.00 80 VAL A N 4
ATOM 6121 C CA . VAL A 1 80 ? 17.846 12.836 -11.781 1.00 0.00 80 VAL A CA 4
ATOM 6122 C C . VAL A 1 80 ? 18.216 13.067 -10.321 1.00 0.00 80 VAL A C 4
ATOM 6123 O O . VAL A 1 80 ? 18.066 14.172 -9.800 1.00 0.00 80 VAL A O 4
ATOM 6136 N N . ASP A 1 81 ? 18.701 12.017 -9.666 1.00 0.00 81 ASP A N 4
ATOM 6137 C CA . ASP A 1 81 ? 19.130 12.113 -8.276 1.00 0.00 81 ASP A CA 4
ATOM 6138 C C . ASP A 1 81 ? 20.299 11.178 -7.994 1.00 0.00 81 ASP A C 4
ATOM 6139 O O . ASP A 1 81 ? 20.108 9.987 -7.748 1.00 0.00 81 ASP A O 4
ATOM 6148 N N . TYR A 1 82 ? 21.509 11.725 -8.032 1.00 0.00 82 TYR A N 4
ATOM 6149 C CA . TYR A 1 82 ? 22.713 10.938 -7.788 1.00 0.00 82 TYR A CA 4
ATOM 6150 C C . TYR A 1 82 ? 23.233 11.152 -6.372 1.00 0.00 82 TYR A C 4
ATOM 6151 O O . TYR A 1 82 ? 24.383 10.835 -6.069 1.00 0.00 82 TYR A O 4
ATOM 6169 N N . GLY A 1 83 ? 22.379 11.691 -5.509 1.00 0.00 83 GLY A N 4
ATOM 6170 C CA . GLY A 1 83 ? 22.718 11.862 -4.101 1.00 0.00 83 GLY A CA 4
ATOM 6171 C C . GLY A 1 83 ? 23.564 13.111 -3.886 1.00 0.00 83 GLY A C 4
ATOM 6172 O O . GLY A 1 83 ? 23.941 13.789 -4.842 1.00 0.00 83 GLY A O 4
ATOM 6176 N N . VAL A 1 84 ? 23.858 13.410 -2.626 1.00 0.00 84 VAL A N 4
ATOM 6177 C CA . VAL A 1 84 ? 24.725 14.532 -2.287 1.00 0.00 84 VAL A CA 4
ATOM 6178 C C . VAL A 1 84 ? 25.820 14.109 -1.316 1.00 0.00 84 VAL A C 4
ATOM 6179 O O . VAL A 1 84 ? 26.095 14.801 -0.336 1.00 0.00 84 VAL A O 4
ATOM 6192 N N . GLY A 1 85 ? 26.442 12.968 -1.594 1.00 0.00 85 GLY A N 4
ATOM 6193 C CA . GLY A 1 85 ? 27.382 12.361 -0.660 1.00 0.00 85 GLY A CA 4
ATOM 6194 C C . GLY A 1 85 ? 28.820 12.703 -1.025 1.00 0.00 85 GLY A C 4
ATOM 6195 O O . GLY A 1 85 ? 29.135 13.852 -1.337 1.00 0.00 85 GLY A O 4
ATOM 6199 N N . ARG A 1 86 ? 29.691 11.700 -0.984 1.00 0.00 86 ARG A N 4
ATOM 6200 C CA . ARG A 1 86 ? 31.124 11.923 -1.130 1.00 0.00 86 ARG A CA 4
ATOM 6201 C C . ARG A 1 86 ? 31.770 10.827 -1.968 1.00 0.00 86 ARG A C 4
ATOM 6202 O O . ARG A 1 86 ? 32.956 10.896 -2.291 1.00 0.00 86 ARG A O 4
ATOM 6223 N N . ALA A 1 87 ? 30.982 9.815 -2.318 1.00 0.00 87 ALA A N 4
ATOM 6224 C CA . ALA A 1 87 ? 31.466 8.719 -3.148 1.00 0.00 87 ALA A CA 4
ATOM 6225 C C . ALA A 1 87 ? 31.635 9.159 -4.597 1.00 0.00 87 ALA A C 4
ATOM 6226 O O . ALA A 1 87 ? 31.109 10.193 -5.007 1.00 0.00 87 ALA A O 4
ATOM 6233 N N . ASN A 1 88 ? 32.372 8.366 -5.368 1.00 0.00 88 ASN A N 4
ATOM 6234 C CA . ASN A 1 88 ? 32.610 8.671 -6.774 1.00 0.00 88 ASN A CA 4
ATOM 6235 C C . ASN A 1 88 ? 32.320 7.463 -7.656 1.00 0.00 88 ASN A C 4
ATOM 6236 O O . ASN A 1 88 ? 33.238 6.830 -8.179 1.00 0.00 88 ASN A O 4
ATOM 6247 N N . ILE A 1 89 ? 31.040 7.148 -7.818 1.00 0.00 89 ILE A N 4
ATOM 6248 C CA . ILE A 1 89 ? 30.627 6.014 -8.635 1.00 0.00 89 ILE A CA 4
ATOM 6249 C C . ILE A 1 89 ? 29.852 6.472 -9.863 1.00 0.00 89 ILE A C 4
ATOM 6250 O O . ILE A 1 89 ? 28.700 6.894 -9.761 1.00 0.00 89 ILE A O 4
ATOM 6266 N N . PRO A 1 90 ? 30.491 6.388 -11.025 1.00 0.00 90 PRO A N 4
ATOM 6267 C CA . PRO A 1 90 ? 29.846 6.748 -12.282 1.00 0.00 90 PRO A CA 4
ATOM 6268 C C . PRO A 1 90 ? 28.589 5.919 -12.514 1.00 0.00 90 PRO A C 4
ATOM 6269 O O . PRO A 1 90 ? 28.644 4.690 -12.562 1.00 0.00 90 PRO A O 4
ATOM 6280 N N . ARG A 1 91 ? 27.456 6.598 -12.657 1.00 0.00 91 ARG A N 4
ATOM 6281 C CA . ARG A 1 91 ? 26.192 5.930 -12.942 1.00 0.00 91 ARG A CA 4
ATOM 6282 C C . ARG A 1 91 ? 25.344 6.745 -13.909 1.00 0.00 91 ARG A C 4
ATOM 6283 O O . ARG A 1 91 ? 25.545 7.949 -14.064 1.00 0.00 91 ARG A O 4
ATOM 6304 N N . TRP A 1 92 ? 24.394 6.081 -14.559 1.00 0.00 92 TRP A N 4
ATOM 6305 C CA . TRP A 1 92 ? 23.626 6.698 -15.634 1.00 0.00 92 TRP A CA 4
ATOM 6306 C C . TRP A 1 92 ? 22.265 7.170 -15.137 1.00 0.00 92 TRP A C 4
ATOM 6307 O O . TRP A 1 92 ? 21.556 6.436 -14.449 1.00 0.00 92 TRP A O 4
ATOM 6328 N N . TYR A 1 93 ? 21.906 8.399 -15.491 1.00 0.00 93 TYR A N 4
ATOM 6329 C CA . TYR A 1 93 ? 20.611 8.956 -15.120 1.00 0.00 93 TYR A CA 4
ATOM 6330 C C . TYR A 1 93 ? 19.922 9.595 -16.318 1.00 0.00 93 TYR A C 4
ATOM 6331 O O . TYR A 1 93 ? 20.577 10.146 -17.202 1.00 0.00 93 TYR A O 4
ATOM 6349 N N . TYR A 1 94 ? 18.595 9.517 -16.343 1.00 0.00 94 TYR A N 4
ATOM 6350 C CA . TYR A 1 94 ? 17.813 10.101 -17.426 1.00 0.00 94 TYR A CA 4
ATOM 6351 C C . TYR A 1 94 ? 17.449 11.549 -17.124 1.00 0.00 94 TYR A C 4
ATOM 6352 O O . TYR A 1 94 ? 16.778 11.836 -16.133 1.00 0.00 94 TYR A O 4
ATOM 6370 N N . ASP A 1 95 ? 17.896 12.458 -17.984 1.00 0.00 95 ASP A N 4
ATOM 6371 C CA . ASP A 1 95 ? 17.551 13.868 -17.856 1.00 0.00 95 ASP A CA 4
ATOM 6372 C C . ASP A 1 95 ? 16.179 14.156 -18.452 1.00 0.00 95 ASP A C 4
ATOM 6373 O O . ASP A 1 95 ? 16.002 14.124 -19.669 1.00 0.00 95 ASP A O 4
ATOM 6382 N N . THR A 1 96 ? 15.211 14.438 -17.586 1.00 0.00 96 THR A N 4
ATOM 6383 C CA . THR A 1 96 ? 13.823 14.583 -18.010 1.00 0.00 96 THR A CA 4
ATOM 6384 C C . THR A 1 96 ? 13.590 15.930 -18.681 1.00 0.00 96 THR A C 4
ATOM 6385 O O . THR A 1 96 ? 12.618 16.109 -19.415 1.00 0.00 96 THR A O 4
ATOM 6396 N N . ASN A 1 97 ? 14.487 16.876 -18.426 1.00 0.00 97 ASN A N 4
ATOM 6397 C CA . ASN A 1 97 ? 14.354 18.224 -18.965 1.00 0.00 97 ASN A CA 4
ATOM 6398 C C . ASN A 1 97 ? 14.918 18.311 -20.377 1.00 0.00 97 ASN A C 4
ATOM 6399 O O . ASN A 1 97 ? 14.389 19.031 -21.224 1.00 0.00 97 ASN A O 4
ATOM 6410 N N . ASN A 1 98 ? 15.995 17.574 -20.625 1.00 0.00 98 ASN A N 4
ATOM 6411 C CA . ASN A 1 98 ? 16.621 17.550 -21.941 1.00 0.00 98 ASN A CA 4
ATOM 6412 C C . ASN A 1 98 ? 16.318 16.248 -22.672 1.00 0.00 98 ASN A C 4
ATOM 6413 O O . ASN A 1 98 ? 16.690 16.076 -23.833 1.00 0.00 98 ASN A O 4
ATOM 6424 N N . ALA A 1 99 ? 15.642 15.334 -21.985 1.00 0.00 99 ALA A N 4
ATOM 6425 C CA . ALA A 1 99 ? 15.245 14.065 -22.584 1.00 0.00 99 ALA A CA 4
ATOM 6426 C C . ALA A 1 99 ? 16.452 13.312 -23.128 1.00 0.00 99 ALA A C 4
ATOM 6427 O O . ALA A 1 99 ? 16.473 12.910 -24.291 1.00 0.00 99 ALA A O 4
ATOM 6434 N N . THR A 1 100 ? 17.457 13.123 -22.279 1.00 0.00 100 THR A N 4
ATOM 6435 C CA . THR A 1 100 ? 18.691 12.463 -22.688 1.00 0.00 100 THR A CA 4
ATOM 6436 C C . THR A 1 100 ? 19.350 11.751 -21.514 1.00 0.00 100 THR A C 4
ATOM 6437 O O . THR A 1 100 ? 19.172 12.139 -20.360 1.00 0.00 100 THR A O 4
ATOM 6448 N N . CYS A 1 101 ? 20.113 10.705 -21.815 1.00 0.00 101 CYS A N 4
ATOM 6449 C CA . CYS A 1 101 ? 20.796 9.933 -20.785 1.00 0.00 101 CYS A CA 4
ATOM 6450 C C . CYS A 1 101 ? 22.228 10.416 -20.592 1.00 0.00 101 CYS A C 4
ATOM 6451 O O . CYS A 1 101 ? 22.994 10.517 -21.551 1.00 0.00 101 CYS A O 4
ATOM 6458 N N . GLU A 1 102 ? 22.584 10.715 -19.348 1.00 0.00 102 GLU A N 4
ATOM 6459 C CA . GLU A 1 102 ? 23.911 11.230 -19.033 1.00 0.00 102 GLU A CA 4
ATOM 6460 C C . GLU A 1 102 ? 24.512 10.509 -17.833 1.00 0.00 102 GLU A C 4
ATOM 6461 O O . GLU A 1 102 ? 23.795 9.890 -17.046 1.00 0.00 102 GLU A O 4
ATOM 6473 N N . MET A 1 103 ? 25.831 10.594 -17.698 1.00 0.00 103 MET A N 4
ATOM 6474 C CA . MET A 1 103 ? 26.528 9.971 -16.579 1.00 0.00 103 MET A CA 4
ATOM 6475 C C . MET A 1 103 ? 26.794 10.977 -15.467 1.00 0.00 103 MET A C 4
ATOM 6476 O O . MET A 1 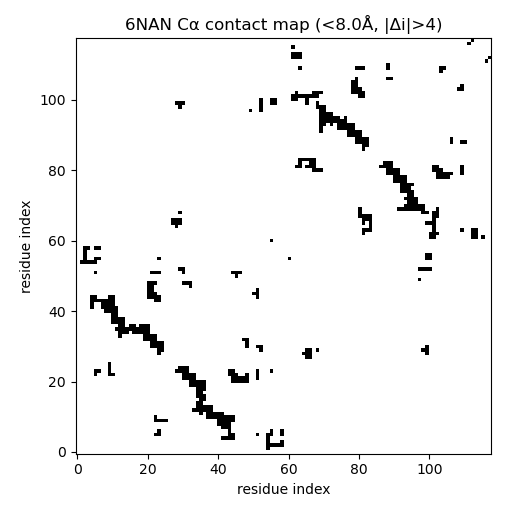103 ? 27.305 1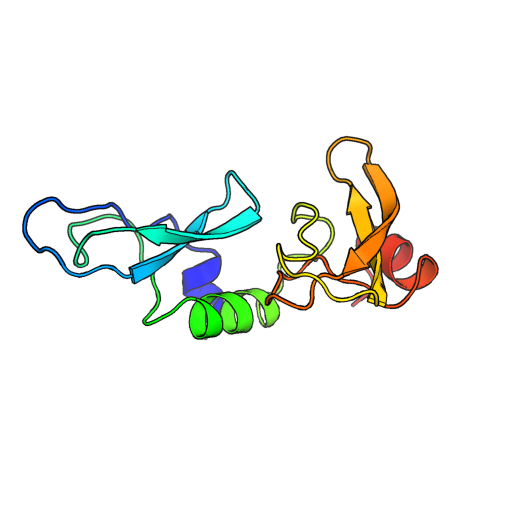2.070 -15.715 1.00 0.00 103 MET A O 4
ATOM 6490 N N . PHE A 1 104 ? 26.446 10.603 -14.241 1.00 0.00 104 PHE A N 4
ATOM 6491 C CA . PHE A 1 104 ? 26.650 11.471 -13.087 1.00 0.00 104 PHE A CA 4
ATOM 6492 C C . PHE A 1 104 ? 27.454 10.767 -12.003 1.00 0.00 104 PHE A C 4
ATOM 6493 O O . PHE A 1 104 ? 27.572 9.541 -12.001 1.00 0.00 104 PHE A O 4
ATOM 6510 N N . THR A 1 105 ? 28.007 11.548 -11.081 1.00 0.00 105 THR A N 4
ATOM 6511 C CA . THR A 1 105 ? 28.805 11.001 -9.991 1.00 0.00 105 THR A CA 4
ATOM 6512 C C . THR A 1 105 ? 27.934 10.655 -8.790 1.00 0.00 105 THR A C 4
ATOM 6513 O O . THR A 1 105 ? 27.478 11.540 -8.066 1.00 0.00 105 THR A O 4
ATOM 6524 N N . TYR A 1 106 ? 27.706 9.362 -8.584 1.00 0.00 106 TYR A N 4
ATOM 6525 C CA . TYR A 1 106 ? 26.878 8.897 -7.478 1.00 0.00 106 TYR A CA 4
ATOM 6526 C C . TYR A 1 106 ? 27.575 9.109 -6.140 1.00 0.00 106 TYR A C 4
ATOM 6527 O O . TYR A 1 106 ? 28.689 8.630 -5.927 1.00 0.00 106 TYR A O 4
ATOM 6545 N N . GLY A 1 107 ? 26.914 9.829 -5.241 1.00 0.00 107 GLY A N 4
ATOM 6546 C CA . GLY A 1 107 ? 27.530 10.243 -3.986 1.00 0.00 107 GLY A CA 4
ATOM 6547 C C . GLY A 1 107 ? 27.301 9.208 -2.892 1.00 0.00 107 GLY A C 4
ATOM 6548 O O . GLY A 1 107 ? 27.966 9.229 -1.856 1.00 0.00 107 GLY A O 4
ATOM 6552 N N . GLY A 1 108 ? 26.358 8.303 -3.129 1.00 0.00 108 GLY A N 4
ATOM 6553 C CA . GLY A 1 108 ? 26.110 7.197 -2.212 1.00 0.00 108 GLY A CA 4
ATOM 6554 C C . GLY A 1 108 ? 24.965 7.518 -1.259 1.00 0.00 108 GLY A C 4
ATOM 6555 O O . GLY A 1 108 ? 24.847 6.916 -0.191 1.00 0.00 108 GLY A O 4
ATOM 6559 N N . ILE A 1 109 ? 24.124 8.468 -1.651 1.00 0.00 109 ILE A N 4
ATOM 6560 C CA . ILE A 1 109 ? 23.004 8.891 -0.819 1.00 0.00 109 ILE A CA 4
ATOM 6561 C C . ILE A 1 109 ? 21.676 8.437 -1.411 1.00 0.00 109 ILE A C 4
ATOM 6562 O O . ILE A 1 109 ? 21.008 9.195 -2.115 1.00 0.00 109 ILE A O 4
ATOM 6578 N N . THR A 1 110 ? 21.298 7.197 -1.122 1.00 0.00 110 THR A N 4
ATOM 6579 C CA . THR A 1 110 ? 20.024 6.657 -1.581 1.00 0.00 110 THR A CA 4
ATOM 6580 C C . THR A 1 110 ? 19.787 6.981 -3.051 1.00 0.00 110 THR A C 4
ATOM 6581 O O . THR A 1 110 ? 20.678 6.818 -3.884 1.00 0.00 110 THR A O 4
ATOM 6592 N N . GLY A 1 111 ? 18.579 7.440 -3.363 1.00 0.00 111 GLY A N 4
ATOM 6593 C CA . GLY A 1 111 ? 18.211 7.754 -4.738 1.00 0.00 111 GLY A CA 4
ATOM 6594 C C . GLY A 1 111 ? 16.786 7.309 -5.042 1.00 0.00 111 GLY A C 4
ATOM 6595 O O . GLY A 1 111 ? 16.061 6.866 -4.152 1.00 0.00 111 GLY A O 4
ATOM 6599 N N . ASN A 1 112 ? 16.391 7.430 -6.305 1.00 0.00 112 ASN A N 4
ATOM 6600 C CA . ASN A 1 112 ? 15.061 7.014 -6.734 1.00 0.00 112 ASN A CA 4
ATOM 6601 C C . ASN A 1 112 ? 15.137 6.084 -7.938 1.00 0.00 112 ASN A C 4
ATOM 6602 O O . ASN A 1 112 ? 16.213 5.607 -8.299 1.00 0.00 112 ASN A O 4
ATOM 6613 N N . LYS A 1 113 ? 13.989 5.829 -8.556 1.00 0.00 113 LYS A N 4
ATOM 6614 C CA . LYS A 1 113 ? 13.897 4.842 -9.625 1.00 0.00 113 LYS A CA 4
ATOM 6615 C C . LYS A 1 113 ? 14.789 5.219 -10.801 1.00 0.00 113 LYS A C 4
ATOM 6616 O O . LYS A 1 113 ? 15.312 4.351 -11.499 1.00 0.00 113 LYS A O 4
ATOM 6635 N N . ASN A 1 114 ? 14.959 6.520 -11.015 1.00 0.00 114 ASN A N 4
ATOM 6636 C CA . ASN A 1 114 ? 15.828 7.014 -12.076 1.00 0.00 114 ASN A CA 4
ATOM 6637 C C . ASN A 1 114 ? 17.295 6.777 -11.741 1.00 0.00 114 ASN A C 4
ATOM 6638 O O . ASN A 1 114 ? 17.972 7.660 -11.215 1.00 0.00 114 ASN A O 4
ATOM 6649 N N . ASN A 1 115 ? 17.781 5.580 -12.050 1.00 0.00 115 ASN A N 4
ATOM 6650 C CA . ASN A 1 115 ? 19.135 5.184 -11.681 1.00 0.00 115 ASN A CA 4
ATOM 6651 C C . ASN A 1 115 ? 19.549 3.904 -12.396 1.00 0.00 115 ASN A C 4
ATOM 6652 O O . ASN A 1 115 ? 19.129 2.809 -12.022 1.00 0.00 115 ASN A O 4
ATOM 6663 N N . PHE A 1 116 ? 20.376 4.049 -13.425 1.00 0.00 116 PHE A N 4
ATOM 6664 C CA . PHE A 1 116 ? 20.634 2.960 -14.360 1.00 0.00 116 PHE A CA 4
ATOM 6665 C C . PHE A 1 116 ? 22.098 2.542 -14.329 1.00 0.00 116 PHE A C 4
ATOM 6666 O O . PHE A 1 116 ? 22.976 3.344 -14.009 1.00 0.00 116 PHE A O 4
ATOM 6683 N N . GLU A 1 117 ? 22.356 1.282 -14.664 1.00 0.00 117 GLU A N 4
ATOM 6684 C CA . GLU A 1 117 ? 23.717 0.760 -14.691 1.00 0.00 117 GLU A CA 4
ATOM 6685 C C . GLU A 1 117 ? 24.416 1.112 -15.998 1.00 0.00 117 GLU A C 4
ATOM 6686 O O . GLU A 1 117 ? 25.641 1.220 -16.049 1.00 0.00 117 GLU A O 4
ATOM 6698 N N . SER A 1 118 ? 23.629 1.290 -17.054 1.00 0.00 118 SER A N 4
ATOM 6699 C CA . SER A 1 118 ? 24.176 1.532 -18.384 1.00 0.00 118 SER A CA 4
ATOM 6700 C C . SER A 1 118 ? 23.283 2.472 -19.184 1.00 0.00 118 SER A C 4
ATOM 6701 O O . SER A 1 118 ? 22.098 2.623 -18.885 1.00 0.00 118 SER A O 4
ATOM 6709 N N . GLU A 1 119 ? 23.858 3.101 -20.203 1.00 0.00 119 GLU A N 4
ATOM 6710 C CA . GLU A 1 119 ? 23.089 3.933 -21.122 1.00 0.00 119 GLU A CA 4
ATOM 6711 C C . GLU A 1 119 ? 21.968 3.138 -21.777 1.00 0.00 119 GLU A C 4
ATOM 6712 O O . GLU A 1 119 ? 20.870 3.653 -21.989 1.00 0.00 119 GLU A O 4
ATOM 6724 N N . GLU A 1 120 ? 22.250 1.879 -22.097 1.00 0.00 120 GLU A N 4
ATOM 6725 C CA . GLU A 1 120 ? 21.249 0.994 -22.679 1.00 0.00 120 GLU A CA 4
ATOM 6726 C C . GLU A 1 120 ? 20.013 0.901 -21.793 1.00 0.00 120 GLU A C 4
ATOM 6727 O O . GLU A 1 120 ? 18.889 1.088 -22.258 1.00 0.00 120 GLU A O 4
ATOM 6739 N N . GLU A 1 121 ? 20.229 0.611 -20.515 1.00 0.00 121 GLU A N 4
ATOM 6740 C CA . GLU A 1 121 ? 19.134 0.505 -19.558 1.00 0.00 121 GLU A CA 4
ATOM 6741 C C . GLU A 1 121 ? 18.330 1.797 -19.496 1.00 0.00 121 GLU A C 4
ATOM 6742 O O . GLU A 1 121 ? 17.099 1.773 -19.475 1.00 0.00 121 GLU A O 4
ATOM 6754 N N . CYS A 1 122 ? 19.032 2.924 -19.466 1.00 0.00 122 CYS A N 4
ATOM 6755 C CA . CYS A 1 122 ? 18.384 4.230 -19.439 1.00 0.00 122 CYS A CA 4
ATOM 6756 C C . CYS A 1 122 ? 17.423 4.393 -20.609 1.00 0.00 122 CYS A C 4
ATOM 6757 O O . CYS A 1 122 ? 16.233 4.645 -20.418 1.00 0.00 122 CYS A O 4
ATOM 6764 N N . LYS A 1 123 ? 17.946 4.247 -21.822 1.00 0.00 123 LYS A N 4
ATOM 6765 C CA . LYS A 1 123 ? 17.175 4.528 -23.027 1.00 0.00 123 LYS A CA 4
ATOM 6766 C C . LYS A 1 123 ? 16.060 3.508 -23.218 1.00 0.00 123 LYS A C 4
ATOM 6767 O O . LYS A 1 123 ? 14.934 3.863 -23.569 1.00 0.00 123 LYS A O 4
ATOM 6786 N N . GLU A 1 124 ? 16.379 2.239 -22.985 1.00 0.00 124 GLU A N 4
ATOM 6787 C CA . GLU A 1 124 ? 15.435 1.155 -23.228 1.00 0.00 124 GLU A CA 4
ATOM 6788 C C . GLU A 1 124 ? 14.287 1.189 -22.227 1.00 0.00 124 GLU A C 4
ATOM 6789 O O . GLU A 1 124 ? 13.151 0.851 -22.559 1.00 0.00 124 GLU A O 4
ATOM 6801 N N . THR A 1 125 ? 14.590 1.600 -21.001 1.00 0.00 125 THR A N 4
ATOM 6802 C CA . THR A 1 125 ? 13.564 1.808 -19.986 1.00 0.00 125 THR A CA 4
ATOM 6803 C C . THR A 1 125 ? 12.591 2.903 -20.404 1.00 0.00 125 THR A C 4
ATOM 6804 O O . THR A 1 125 ? 11.379 2.770 -20.230 1.00 0.00 125 THR A O 4
ATOM 6815 N N . CYS A 1 126 ? 13.128 3.986 -20.954 1.00 0.00 126 CYS A N 4
ATOM 6816 C CA . CYS A 1 126 ? 12.304 5.086 -21.443 1.00 0.00 126 CYS A CA 4
ATOM 6817 C C . CYS A 1 126 ? 11.448 4.651 -22.625 1.00 0.00 126 CYS A C 4
ATOM 6818 O O . CYS A 1 126 ? 10.322 5.118 -22.794 1.00 0.00 126 CYS A O 4
ATOM 6825 N N . LYS A 1 127 ? 11.989 3.752 -23.441 1.00 0.00 127 LYS A N 4
ATOM 6826 C CA . LYS A 1 127 ? 11.225 3.143 -24.523 1.00 0.00 127 LYS A CA 4
ATOM 6827 C C . LYS A 1 127 ? 10.076 2.302 -23.981 1.00 0.00 127 LYS A C 4
ATOM 6828 O O . LYS A 1 127 ? 8.980 2.295 -24.542 1.00 0.00 127 LYS A O 4
ATOM 6847 N N . GLY A 1 128 ? 10.333 1.594 -22.887 1.00 0.00 128 GLY A N 4
ATOM 6848 C CA . GLY A 1 128 ? 9.308 0.783 -22.240 1.00 0.00 128 GLY A CA 4
ATOM 6849 C C . GLY A 1 128 ? 9.726 -0.680 -22.169 1.00 0.00 128 GLY A C 4
ATOM 6850 O O . GLY A 1 128 ? 8.894 -1.580 -22.281 1.00 0.00 128 GLY A O 4
ATOM 6854 N N . PHE A 1 129 ? 11.021 -0.911 -21.982 1.00 0.00 129 PHE A N 4
ATOM 6855 C CA . PHE A 1 129 ? 11.551 -2.265 -21.877 1.00 0.00 129 PHE A CA 4
ATOM 6856 C C . PHE A 1 129 ? 12.258 -2.479 -20.545 1.00 0.00 129 PHE A C 4
ATOM 6857 O O . PHE A 1 129 ? 12.857 -1.555 -19.994 1.00 0.00 129 PHE A O 4
ATOM 6874 N N . SER A 1 130 ? 12.186 -3.702 -20.031 1.00 0.00 130 SER A N 4
ATOM 6875 C CA . SER A 1 130 ? 12.823 -4.040 -18.764 1.00 0.00 130 SER A CA 4
ATOM 6876 C C . SER A 1 130 ? 12.939 -5.549 -18.591 1.00 0.00 130 SER A C 4
ATOM 6877 O O . SER A 1 130 ? 13.821 -6.149 -19.138 1.00 0.00 130 SER A O 4
ATOM 6885 N N . GLU A 1 13 ? -0.000 -0.000 -0.000 1.00 0.00 13 GLU A N 5
ATOM 6886 C CA . GLU A 1 13 ? 1.458 -0.000 -0.000 1.00 0.00 13 GLU A CA 5
ATOM 6887 C C . GLU A 1 13 ? 2.009 1.420 -0.000 1.00 0.00 13 GLU A C 5
ATOM 6888 O O . GLU A 1 13 ? 1.377 2.341 -0.517 1.00 0.00 13 GLU A O 5
ATOM 6900 N N . SER A 1 14 ? 3.190 1.591 0.583 1.00 0.00 14 SER A N 5
ATOM 6901 C CA . SER A 1 14 ? 3.684 2.916 0.939 1.00 0.00 14 SER A CA 5
ATOM 6902 C C . SER A 1 14 ? 4.054 3.718 -0.302 1.00 0.00 14 SER A C 5
ATOM 6903 O O . SER A 1 14 ? 4.018 4.948 -0.291 1.00 0.00 14 SER A O 5
ATOM 6911 N N . TRP A 1 15 ? 4.409 3.014 -1.371 1.00 0.00 15 TRP A N 5
ATOM 6912 C CA . TRP A 1 15 ? 4.850 3.659 -2.602 1.00 0.00 15 TRP A CA 5
ATOM 6913 C C . TRP A 1 15 ? 3.738 4.504 -3.210 1.00 0.00 15 TRP A C 5
ATOM 6914 O O . TRP A 1 15 ? 3.997 5.413 -3.999 1.00 0.00 15 TRP A O 5
ATOM 6935 N N . VAL A 1 16 ? 2.500 4.198 -2.839 1.00 0.00 16 VAL A N 5
ATOM 6936 C CA . VAL A 1 16 ? 1.346 4.936 -3.340 1.00 0.00 16 VAL A CA 5
ATOM 6937 C C . VAL A 1 16 ? 1.384 6.390 -2.889 1.00 0.00 16 VAL A C 5
ATOM 6938 O O . VAL A 1 16 ? 0.905 7.281 -3.590 1.00 0.00 16 VAL A O 5
ATOM 6951 N N . SER A 1 17 ? 1.957 6.625 -1.713 1.00 0.00 17 SER A N 5
ATOM 6952 C CA . SER A 1 17 ? 1.977 7.958 -1.123 1.00 0.00 17 SER A CA 5
ATOM 6953 C C . SER A 1 17 ? 2.835 8.912 -1.944 1.00 0.00 17 SER A C 5
ATOM 6954 O O . SER A 1 17 ? 2.725 10.131 -1.812 1.00 0.00 17 SER A O 5
ATOM 6962 N N . CYS A 1 18 ? 3.689 8.349 -2.792 1.00 0.00 18 CYS A N 5
ATOM 6963 C CA . CYS A 1 18 ? 4.557 9.149 -3.648 1.00 0.00 18 CYS A CA 5
ATOM 6964 C C . CYS A 1 18 ? 3.782 9.745 -4.816 1.00 0.00 18 CYS A C 5
ATOM 6965 O O . CYS A 1 18 ? 4.258 10.660 -5.488 1.00 0.00 18 CYS A O 5
ATOM 6972 N N . LEU A 1 19 ? 2.584 9.222 -5.053 1.00 0.00 19 LEU A N 5
ATOM 6973 C CA . LEU A 1 19 ? 1.710 9.748 -6.095 1.00 0.00 19 LEU A CA 5
ATOM 6974 C C . LEU A 1 19 ? 0.545 10.526 -5.496 1.00 0.00 19 LEU A C 5
ATOM 6975 O O . LEU A 1 19 ? -0.088 11.334 -6.175 1.00 0.00 19 LEU A O 5
ATOM 6991 N N . ASP A 1 20 ? 0.268 10.278 -4.221 1.00 0.00 20 ASP A N 5
ATOM 6992 C CA . ASP A 1 20 ? -0.801 10.978 -3.519 1.00 0.00 20 ASP A CA 5
ATOM 6993 C C . ASP A 1 20 ? -0.493 12.464 -3.387 1.00 0.00 20 ASP A C 5
ATOM 6994 O O . ASP A 1 20 ? 0.665 12.876 -3.452 1.00 0.00 20 ASP A O 5
ATOM 7003 N N . PRO A 1 21 ? -1.537 13.265 -3.202 1.00 0.00 21 PRO A N 5
ATOM 7004 C CA . PRO A 1 21 ? -1.378 14.705 -3.038 1.00 0.00 21 PRO A CA 5
ATOM 7005 C C . PRO A 1 21 ? -0.400 15.027 -1.915 1.00 0.00 21 PRO A C 5
ATOM 7006 O O . PRO A 1 21 ? -0.418 14.391 -0.862 1.00 0.00 21 PRO A O 5
ATOM 7017 N N . GLU A 1 22 ? 0.453 16.019 -2.147 1.00 0.00 22 GLU A N 5
ATOM 7018 C CA . GLU A 1 22 ? 1.508 16.359 -1.200 1.00 0.00 22 GLU A CA 5
ATOM 7019 C C . GLU A 1 22 ? 0.933 16.690 0.171 1.00 0.00 22 GLU A C 5
ATOM 7020 O O . GLU A 1 22 ? -0.130 17.301 0.278 1.00 0.00 22 GLU A O 5
ATOM 7032 N N . GLN A 1 23 ? 1.642 16.282 1.218 1.00 0.00 23 GLN A N 5
ATOM 7033 C CA . GLN A 1 23 ? 1.325 16.716 2.574 1.00 0.00 23 GLN A CA 5
ATOM 7034 C C . GLN A 1 23 ? 1.635 18.195 2.765 1.00 0.00 23 GLN A C 5
ATOM 7035 O O . GLN A 1 23 ? 2.722 18.660 2.424 1.00 0.00 23 GLN A O 5
ATOM 7049 N N . VAL A 1 24 ? 0.673 18.930 3.313 1.00 0.00 24 VAL A N 5
ATOM 7050 C CA . VAL A 1 24 ? 0.827 20.365 3.516 1.00 0.00 24 VAL A CA 5
ATOM 7051 C C . VAL A 1 24 ? 1.604 20.660 4.793 1.00 0.00 24 VAL A C 5
ATOM 7052 O O . VAL A 1 24 ? 1.326 20.087 5.847 1.00 0.00 24 VAL A O 5
ATOM 7065 N N . THR A 1 25 ? 2.579 21.557 4.692 1.00 0.00 25 THR A N 5
ATOM 7066 C CA . THR A 1 25 ? 3.373 21.959 5.847 1.00 0.00 25 THR A CA 5
ATOM 7067 C C . THR A 1 25 ? 2.519 22.690 6.875 1.00 0.00 25 THR A C 5
ATOM 7068 O O . THR A 1 25 ? 1.600 23.428 6.520 1.00 0.00 25 THR A O 5
ATOM 7079 N N . CYS A 1 26 ? 2.827 22.480 8.150 1.00 0.00 26 CYS A N 5
ATOM 7080 C CA . CYS A 1 26 ? 2.059 23.083 9.233 1.00 0.00 26 CYS A CA 5
ATOM 7081 C C . CYS A 1 26 ? 2.924 24.019 10.067 1.00 0.00 26 CYS A C 5
ATOM 7082 O O . CYS A 1 26 ? 4.123 23.793 10.230 1.00 0.00 26 CYS A O 5
ATOM 7089 N N . GLU A 1 27 ? 2.308 25.072 10.595 1.00 0.00 27 GLU A N 5
ATOM 7090 C CA . GLU A 1 27 ? 3.026 26.060 11.390 1.00 0.00 27 GLU A CA 5
ATOM 7091 C C . GLU A 1 27 ? 3.323 25.532 12.788 1.00 0.00 27 GLU A C 5
ATOM 7092 O O . GLU A 1 27 ? 2.689 25.936 13.763 1.00 0.00 27 GLU A O 5
ATOM 7104 N N . SER A 1 28 ? 4.292 24.627 12.880 1.00 0.00 28 SER A N 5
ATOM 7105 C CA . SER A 1 28 ? 4.661 24.027 14.156 1.00 0.00 28 SER A CA 5
ATOM 7106 C C . SER A 1 28 ? 6.154 23.729 14.212 1.00 0.00 28 SER A C 5
ATOM 7107 O O . SER A 1 28 ? 6.757 23.336 13.213 1.00 0.00 28 SER A O 5
ATOM 7115 N N . GLN A 1 29 ? 6.746 23.917 15.387 1.00 0.00 29 GLN A N 5
ATOM 7116 C CA . GLN A 1 29 ? 8.165 23.643 15.583 1.00 0.00 29 GLN A CA 5
ATOM 7117 C C . GLN A 1 29 ? 8.374 22.361 16.377 1.00 0.00 29 GLN A C 5
ATOM 7118 O O . GLN A 1 29 ? 9.478 22.082 16.844 1.00 0.00 29 GLN A O 5
ATOM 7132 N N . GLU A 1 30 ? 7.307 21.583 16.527 1.00 0.00 30 GLU A N 5
ATOM 7133 C CA . GLU A 1 30 ? 7.354 20.363 17.323 1.00 0.00 30 GLU A CA 5
ATOM 7134 C C . GLU A 1 30 ? 8.237 19.310 16.666 1.00 0.00 30 GLU A C 5
ATOM 7135 O O . GLU A 1 30 ? 8.880 18.511 17.348 1.00 0.00 30 GLU A O 5
ATOM 7147 N N . GLY A 1 31 ? 8.265 19.314 15.338 1.00 0.00 31 GLY A N 5
ATOM 7148 C CA . GLY A 1 31 ? 9.084 18.370 14.586 1.00 0.00 31 GLY A CA 5
ATOM 7149 C C . GLY A 1 31 ? 8.893 18.549 13.085 1.00 0.00 31 GLY A C 5
ATOM 7150 O O . GLY A 1 31 ? 8.253 19.502 12.640 1.00 0.00 31 GLY A O 5
ATOM 7154 N N . THR A 1 32 ? 9.451 17.626 12.309 1.00 0.00 32 THR A N 5
ATOM 7155 C CA . THR A 1 32 ? 9.376 17.702 10.855 1.00 0.00 32 THR A CA 5
ATOM 7156 C C . THR A 1 32 ? 8.878 16.391 10.260 1.00 0.00 32 THR A C 5
ATOM 7157 O O . THR A 1 32 ? 8.696 15.404 10.973 1.00 0.00 32 THR A O 5
ATOM 7168 N N . HIS A 1 33 ? 8.658 16.387 8.950 1.00 0.00 33 HIS A N 5
ATOM 7169 C CA . HIS A 1 33 ? 8.277 15.172 8.240 1.00 0.00 33 HIS A CA 5
ATOM 7170 C C . HIS A 1 33 ? 8.688 15.237 6.775 1.00 0.00 33 HIS A C 5
ATOM 7171 O O . HIS A 1 33 ? 9.014 16.306 6.259 1.00 0.00 33 HIS A O 5
ATOM 7185 N N . ALA A 1 34 ? 8.672 14.087 6.109 1.00 0.00 34 ALA A N 5
ATOM 7186 C CA . ALA A 1 34 ? 9.107 13.999 4.721 1.00 0.00 34 ALA A CA 5
ATOM 7187 C C . ALA A 1 34 ? 7.921 13.831 3.781 1.00 0.00 34 ALA A C 5
ATOM 7188 O O . ALA A 1 34 ? 6.922 13.204 4.133 1.00 0.00 34 ALA A O 5
ATOM 7195 N N . SER A 1 35 ? 8.036 14.395 2.583 1.00 0.00 35 SER A N 5
ATOM 7196 C CA . SER A 1 35 ? 7.000 14.256 1.567 1.00 0.00 35 SER A CA 5
ATOM 7197 C C . SER A 1 35 ? 7.588 14.345 0.165 1.00 0.00 35 SER A C 5
ATOM 7198 O O . SER A 1 35 ? 8.506 15.127 -0.085 1.00 0.00 35 SER A O 5
ATOM 7206 N N . TYR A 1 36 ? 7.053 13.541 -0.748 1.00 0.00 36 TYR A N 5
ATOM 7207 C CA . TYR A 1 36 ? 7.524 13.528 -2.128 1.00 0.00 36 TYR A CA 5
ATOM 7208 C C . TYR A 1 36 ? 6.883 14.647 -2.939 1.00 0.00 36 TYR A C 5
ATOM 7209 O O . TYR A 1 36 ? 5.695 14.593 -3.257 1.00 0.00 36 TYR A O 5
ATOM 7227 N N . ASN A 1 37 ? 7.676 15.659 -3.272 1.00 0.00 37 ASN A N 5
ATOM 7228 C CA . ASN A 1 37 ? 7.179 16.808 -4.019 1.00 0.00 37 ASN A CA 5
ATOM 7229 C C . ASN A 1 37 ? 7.207 16.543 -5.519 1.00 0.00 37 ASN A C 5
ATOM 7230 O O . ASN A 1 37 ? 8.273 16.509 -6.133 1.00 0.00 37 ASN A O 5
ATOM 7241 N N . ARG A 1 38 ? 6.029 16.357 -6.104 1.00 0.00 38 ARG A N 5
ATOM 7242 C CA . ARG A 1 38 ? 5.922 15.936 -7.496 1.00 0.00 38 ARG A CA 5
ATOM 7243 C C . ARG A 1 38 ? 6.291 17.069 -8.444 1.00 0.00 38 ARG A C 5
ATOM 7244 O O . ARG A 1 38 ? 6.559 16.842 -9.624 1.00 0.00 38 ARG A O 5
ATOM 7265 N N . LYS A 1 39 ? 6.303 18.291 -7.921 1.00 0.00 39 LYS A N 5
ATOM 7266 C CA . LYS A 1 39 ? 6.658 19.461 -8.716 1.00 0.00 39 LYS A CA 5
ATOM 7267 C C . LYS A 1 39 ? 8.162 19.531 -8.950 1.00 0.00 39 LYS A C 5
ATOM 7268 O O . LYS A 1 39 ? 8.623 20.174 -9.893 1.00 0.00 39 LYS A O 5
ATOM 7287 N N . THR A 1 40 ? 8.922 18.867 -8.086 1.00 0.00 40 THR A N 5
ATOM 7288 C CA . THR A 1 40 ? 10.375 18.841 -8.205 1.00 0.00 40 THR A CA 5
ATOM 7289 C C . THR A 1 40 ? 10.881 17.429 -8.466 1.00 0.00 40 THR A C 5
ATOM 7290 O O . THR A 1 40 ? 12.002 17.238 -8.937 1.00 0.00 40 THR A O 5
ATOM 7301 N N . GLY A 1 41 ? 10.048 16.440 -8.157 1.00 0.00 41 GLY A N 5
ATOM 7302 C CA . GLY A 1 41 ? 10.368 15.049 -8.452 1.00 0.00 41 GLY A CA 5
ATOM 7303 C C . GLY A 1 41 ? 11.373 14.491 -7.453 1.00 0.00 41 GLY A C 5
ATOM 7304 O O . GLY A 1 41 ? 12.286 13.751 -7.823 1.00 0.00 41 GLY A O 5
ATOM 7308 N N . GLN A 1 42 ? 11.201 14.848 -6.185 1.00 0.00 42 GLN A N 5
ATOM 7309 C CA . GLN A 1 42 ? 12.120 14.421 -5.137 1.00 0.00 42 GLN A CA 5
ATOM 7310 C C . GLN A 1 42 ? 11.456 14.478 -3.767 1.00 0.00 42 GLN A C 5
ATOM 7311 O O . GLN A 1 42 ? 10.447 15.158 -3.583 1.00 0.00 42 GLN A O 5
ATOM 7325 N N . CYS A 1 43 ? 12.030 13.760 -2.807 1.00 0.00 43 CYS A N 5
ATOM 7326 C CA . CYS A 1 43 ? 11.558 13.807 -1.429 1.00 0.00 43 CYS A CA 5
ATOM 7327 C C . CYS A 1 43 ? 12.140 15.005 -0.688 1.00 0.00 43 CYS A C 5
ATOM 7328 O O . CYS A 1 43 ? 13.350 15.227 -0.701 1.00 0.00 43 CYS A O 5
ATOM 7335 N N . GLU A 1 44 ? 11.270 15.775 -0.043 1.00 0.00 44 GLU A N 5
ATOM 7336 C CA . GLU A 1 44 ? 11.684 16.997 0.635 1.00 0.00 44 GLU A CA 5
ATOM 7337 C C . GLU A 1 44 ? 11.195 17.020 2.077 1.00 0.00 44 GLU A C 5
ATOM 7338 O O . GLU A 1 44 ? 10.102 16.542 2.380 1.00 0.00 44 GLU A O 5
ATOM 7350 N N . GLU A 1 45 ? 12.012 17.577 2.965 1.00 0.00 45 GLU A N 5
ATOM 7351 C CA . GLU A 1 45 ? 11.669 17.653 4.380 1.00 0.00 45 GLU A CA 5
ATOM 7352 C C . GLU A 1 45 ? 11.065 19.007 4.729 1.00 0.00 45 GLU A C 5
ATOM 7353 O O . GLU A 1 45 ? 11.538 20.046 4.267 1.00 0.00 45 GLU A O 5
ATOM 7365 N N . GLN A 1 46 ? 10.018 18.989 5.546 1.00 0.00 46 GLN A N 5
ATOM 7366 C CA . GLN A 1 46 ? 9.317 20.212 5.920 1.00 0.00 46 GLN A CA 5
ATOM 7367 C C . GLN A 1 46 ? 8.812 20.141 7.356 1.00 0.00 46 GLN A C 5
ATOM 7368 O O . GLN A 1 46 ? 8.612 19.055 7.900 1.00 0.00 46 GLN A O 5
ATOM 7382 N N . LYS A 1 47 ? 8.608 21.304 7.964 1.00 0.00 47 LYS A N 5
ATOM 7383 C CA . LYS A 1 47 ? 8.127 21.376 9.339 1.00 0.00 47 LYS A CA 5
ATOM 7384 C C . LYS A 1 47 ? 6.617 21.183 9.405 1.00 0.00 47 LYS A C 5
ATOM 7385 O O . LYS A 1 47 ? 5.897 21.521 8.465 1.00 0.00 47 LYS A O 5
ATOM 7404 N N . GLY A 1 48 ? 6.144 20.639 10.520 1.00 0.00 48 GLY A N 5
ATOM 7405 C CA . GLY A 1 48 ? 4.712 20.501 10.757 1.00 0.00 48 GLY A CA 5
ATOM 7406 C C . GLY A 1 48 ? 4.390 19.172 11.428 1.00 0.00 48 GLY A C 5
ATOM 7407 O O . GLY A 1 48 ? 5.289 18.396 11.752 1.00 0.00 48 GLY A O 5
ATOM 7411 N N . THR A 1 49 ? 3.103 18.915 11.634 1.00 0.00 49 THR A N 5
ATOM 7412 C CA . THR A 1 49 ? 2.662 17.699 12.307 1.00 0.00 49 THR A CA 5
ATOM 7413 C C . THR A 1 49 ? 1.715 16.894 11.426 1.00 0.00 49 THR A C 5
ATOM 7414 O O . THR A 1 49 ? 0.898 16.119 11.923 1.00 0.00 49 THR A O 5
ATOM 7425 N N . GLU A 1 50 ? 1.829 17.083 10.116 1.00 0.00 50 GLU A N 5
ATOM 7426 C CA . GLU A 1 50 ? 1.005 16.351 9.161 1.00 0.00 50 GLU A CA 5
ATOM 7427 C C . GLU A 1 50 ? -0.473 16.657 9.362 1.00 0.00 50 GLU A C 5
ATOM 7428 O O . GLU A 1 50 ? -1.286 15.749 9.540 1.00 0.00 50 GLU A O 5
ATOM 7440 N N . CYS A 1 51 ? -0.816 17.940 9.332 1.00 0.00 51 CYS A N 5
ATOM 7441 C CA . CYS A 1 51 ? -2.150 18.386 9.717 1.00 0.00 51 CYS A CA 5
ATOM 7442 C C . CYS A 1 51 ? -2.886 19.006 8.536 1.00 0.00 51 CYS A C 5
ATOM 7443 O O . CYS A 1 51 ? -3.265 20.176 8.574 1.00 0.00 51 CYS A O 5
ATOM 7450 N N . GLY A 1 52 ? -3.084 18.215 7.487 1.00 0.00 52 GLY A N 5
ATOM 7451 C CA . GLY A 1 52 ? -3.826 18.667 6.316 1.00 0.00 52 GLY A CA 5
ATOM 7452 C C . GLY A 1 52 ? -3.070 18.355 5.031 1.00 0.00 52 GLY A C 5
ATOM 7453 O O . GLY A 1 52 ? -1.848 18.497 4.967 1.00 0.00 52 GLY A O 5
ATOM 7457 N N . GLY A 1 53 ? -3.803 17.929 4.007 1.00 0.00 53 GLY A N 5
ATOM 7458 C CA . GLY A 1 53 ? -3.197 17.546 2.738 1.00 0.00 53 GLY A CA 5
ATOM 7459 C C . GLY A 1 53 ? -3.585 16.126 2.348 1.00 0.00 53 GLY A C 5
ATOM 7460 O O . GLY A 1 53 ? -4.621 15.616 2.776 1.00 0.00 53 GLY A O 5
ATOM 7464 N N . GLY A 1 54 ? -2.748 15.491 1.535 1.00 0.00 54 GLY A N 5
ATOM 7465 C CA . GLY A 1 54 ? -2.983 14.115 1.115 1.00 0.00 54 GLY A CA 5
ATOM 7466 C C . GLY A 1 54 ? -2.284 13.128 2.041 1.00 0.00 54 GLY A C 5
ATOM 7467 O O . GLY A 1 54 ? -1.932 13.466 3.172 1.00 0.00 54 GLY A O 5
ATOM 7471 N N . GLU A 1 55 ? -2.084 11.908 1.556 1.00 0.00 55 GLU A N 5
ATOM 7472 C CA . GLU A 1 55 ? -1.385 10.883 2.322 1.00 0.00 55 GLU A CA 5
ATOM 7473 C C . GLU A 1 55 ? 0.100 10.860 1.985 1.00 0.00 55 GLU A C 5
ATOM 7474 O O . GLU A 1 55 ? 0.826 9.956 2.397 1.00 0.00 55 GLU A O 5
ATOM 7486 N N . ASN A 1 56 ? 0.546 11.861 1.234 1.00 0.00 56 ASN A N 5
ATOM 7487 C CA . ASN A 1 56 ? 1.942 11.945 0.821 1.00 0.00 56 ASN A CA 5
ATOM 7488 C C . ASN A 1 56 ? 2.823 12.453 1.955 1.00 0.00 56 ASN A C 5
ATOM 7489 O O . ASN A 1 56 ? 3.245 13.609 1.957 1.00 0.00 56 ASN A O 5
ATOM 7500 N N . HIS A 1 57 ? 3.098 11.581 2.920 1.00 0.00 57 HIS A N 5
ATOM 7501 C CA . HIS A 1 57 ? 3.964 11.926 4.040 1.00 0.00 57 HIS A CA 5
ATOM 7502 C C . HIS A 1 57 ? 4.700 10.700 4.565 1.00 0.00 57 HIS A C 5
ATOM 7503 O O . HIS A 1 57 ? 4.180 9.585 4.521 1.00 0.00 57 HIS A O 5
ATOM 7517 N N . PHE A 1 58 ? 5.914 10.913 5.062 1.00 0.00 58 PHE A N 5
ATOM 7518 C CA . PHE A 1 58 ? 6.764 9.814 5.505 1.00 0.00 58 PHE A CA 5
ATOM 7519 C C . PHE A 1 58 ? 7.479 10.160 6.805 1.00 0.00 58 PHE A C 5
ATOM 7520 O O . PHE A 1 58 ? 7.654 11.333 7.135 1.00 0.00 58 PHE A O 5
ATOM 7537 N N . GLU A 1 59 ? 7.890 9.132 7.540 1.00 0.00 59 GLU A N 5
ATOM 7538 C CA . GLU A 1 59 ? 8.581 9.325 8.809 1.00 0.00 59 GLU A CA 5
ATOM 7539 C C . GLU A 1 59 ? 9.901 10.059 8.611 1.00 0.00 59 GLU A C 5
ATOM 7540 O O . GLU A 1 59 ? 10.297 10.880 9.438 1.00 0.00 59 GLU A O 5
ATOM 7552 N N . THR A 1 60 ? 10.580 9.757 7.509 1.00 0.00 60 THR A N 5
ATOM 7553 C CA . THR A 1 60 ? 11.834 10.422 7.176 1.00 0.00 60 THR A CA 5
ATOM 7554 C C . THR A 1 60 ? 12.130 10.325 5.685 1.00 0.00 60 THR A C 5
ATOM 7555 O O . THR A 1 60 ? 11.383 9.698 4.933 1.00 0.00 60 THR A O 5
ATOM 7566 N N . LEU A 1 61 ? 13.224 10.950 5.262 1.00 0.00 61 LEU A N 5
ATOM 7567 C CA . LEU A 1 61 ? 13.543 11.061 3.843 1.00 0.00 61 LEU A CA 5
ATOM 7568 C C . LEU A 1 61 ? 13.943 9.711 3.262 1.00 0.00 61 LEU A C 5
ATOM 7569 O O . LEU A 1 61 ? 13.676 9.423 2.095 1.00 0.00 61 LEU A O 5
ATOM 7585 N N . LEU A 1 62 ? 14.584 8.886 4.082 1.00 0.00 62 LEU A N 5
ATOM 7586 C CA . LEU A 1 62 ? 14.983 7.547 3.664 1.00 0.00 62 LEU A CA 5
ATOM 7587 C C . LEU A 1 62 ? 13.768 6.679 3.362 1.00 0.00 62 LEU A C 5
ATOM 7588 O O . LEU A 1 62 ? 13.755 5.933 2.383 1.00 0.00 62 LEU A O 5
ATOM 7604 N N . LYS A 1 63 ? 12.749 6.782 4.208 1.00 0.00 63 LYS A N 5
ATOM 7605 C CA . LYS A 1 63 ? 11.506 6.048 4.002 1.00 0.00 63 LYS A CA 5
ATOM 7606 C C . LYS A 1 63 ? 10.785 6.526 2.748 1.00 0.00 63 LYS A C 5
ATOM 7607 O O . LYS A 1 63 ? 10.222 5.727 2.001 1.00 0.00 63 LYS A O 5
ATOM 7626 N N . CYS A 1 64 ? 10.805 7.836 2.523 1.00 0.00 64 CYS A N 5
ATOM 7627 C CA . CYS A 1 64 ? 10.230 8.415 1.315 1.00 0.00 64 CYS A CA 5
ATOM 7628 C C . CYS A 1 64 ? 10.935 7.898 0.067 1.00 0.00 64 CYS A C 5
ATOM 7629 O O . CYS A 1 64 ? 10.290 7.437 -0.875 1.00 0.00 64 CYS A O 5
ATOM 7636 N N . ASN A 1 65 ? 12.261 7.977 0.067 1.00 0.00 65 ASN A N 5
ATOM 7637 C CA . ASN A 1 65 ? 13.053 7.566 -1.086 1.00 0.00 65 ASN A CA 5
ATOM 7638 C C . ASN A 1 65 ? 12.838 6.092 -1.405 1.00 0.00 65 ASN A C 5
ATOM 7639 O O . ASN A 1 65 ? 12.650 5.718 -2.562 1.00 0.00 65 ASN A O 5
ATOM 7650 N N . GLU A 1 66 ? 12.867 5.258 -0.371 1.00 0.00 66 GLU A N 5
ATOM 7651 C CA . GLU A 1 66 ? 12.681 3.822 -0.539 1.00 0.00 66 GLU A CA 5
ATOM 7652 C C . GLU A 1 66 ? 11.285 3.504 -1.057 1.00 0.00 66 GLU A C 5
ATOM 7653 O O . GLU A 1 66 ? 11.121 2.703 -1.978 1.00 0.00 66 GLU A O 5
ATOM 7665 N N . SER A 1 67 ? 10.280 4.136 -0.460 1.00 0.00 67 SER A N 5
ATOM 7666 C CA . SER A 1 67 ? 8.894 3.915 -0.855 1.00 0.00 67 SER A CA 5
ATOM 7667 C C . SER A 1 67 ? 8.676 4.266 -2.321 1.00 0.00 67 SER A C 5
ATOM 7668 O O . SER A 1 67 ? 8.007 3.535 -3.051 1.00 0.00 67 SER A O 5
ATOM 7676 N N . CYS A 1 68 ? 9.245 5.388 -2.747 1.00 0.00 68 CYS A N 5
ATOM 7677 C CA . CYS A 1 68 ? 9.121 5.834 -4.129 1.00 0.00 68 CYS A CA 5
ATOM 7678 C C . CYS A 1 68 ? 9.841 4.887 -5.080 1.00 0.00 68 CYS A C 5
ATOM 7679 O O . CYS A 1 68 ? 9.401 4.672 -6.209 1.00 0.00 68 CYS A O 5
ATOM 7686 N N . ASN A 1 69 ? 10.952 4.324 -4.617 1.00 0.00 69 ASN A N 5
ATOM 7687 C CA . ASN A 1 69 ? 11.718 3.373 -5.414 1.00 0.00 69 ASN A CA 5
ATOM 7688 C C . ASN A 1 69 ? 11.050 2.004 -5.431 1.00 0.00 69 ASN A C 5
ATOM 7689 O O . ASN A 1 69 ? 11.375 1.154 -6.260 1.00 0.00 69 ASN A O 5
ATOM 7700 N N . ASP A 1 70 ? 10.113 1.797 -4.511 1.00 0.00 70 ASP A N 5
ATOM 7701 C CA . ASP A 1 70 ? 9.319 0.574 -4.489 1.00 0.00 70 ASP A CA 5
ATOM 7702 C C . ASP A 1 70 ? 8.092 0.698 -5.383 1.00 0.00 70 ASP A C 5
ATOM 7703 O O . ASP A 1 70 ? 7.291 -0.231 -5.485 1.00 0.00 70 ASP A O 5
ATOM 7712 N N . ALA A 1 71 ? 7.950 1.850 -6.028 1.00 0.00 71 ALA A N 5
ATOM 7713 C CA . ALA A 1 71 ? 6.865 2.069 -6.977 1.00 0.00 71 ALA A CA 5
ATOM 7714 C C . ALA A 1 71 ? 7.101 1.299 -8.270 1.00 0.00 71 ALA A C 5
ATOM 7715 O O . ALA A 1 71 ? 8.243 1.037 -8.649 1.00 0.00 71 ALA A O 5
ATOM 7722 N N . PRO A 1 72 ? 6.014 0.938 -8.944 1.00 0.00 72 PRO A N 5
ATOM 7723 C CA . PRO A 1 72 ? 6.100 0.172 -10.182 1.00 0.00 72 PRO A CA 5
ATOM 7724 C C . PRO A 1 72 ? 6.526 1.054 -11.348 1.00 0.00 72 PRO A C 5
ATOM 7725 O O . PRO A 1 72 ? 6.854 0.559 -12.426 1.00 0.00 72 PRO A O 5
ATOM 7736 N N . LYS A 1 73 ? 6.520 2.364 -11.125 1.00 0.00 73 LYS A N 5
ATOM 7737 C CA . LYS A 1 73 ? 6.871 3.320 -12.169 1.00 0.00 73 LYS A CA 5
ATOM 7738 C C . LYS A 1 73 ? 8.257 3.036 -12.733 1.00 0.00 73 LYS A C 5
ATOM 7739 O O . LYS A 1 73 ? 9.237 2.966 -11.991 1.00 0.00 73 LYS A O 5
ATOM 7758 N N . PRO A 1 74 ? 8.332 2.872 -14.049 1.00 0.00 74 PRO A N 5
ATOM 7759 C CA . PRO A 1 74 ? 9.598 2.589 -14.715 1.00 0.00 74 PRO A CA 5
ATOM 7760 C C . PRO A 1 74 ? 10.631 3.668 -14.414 1.00 0.00 74 PRO A C 5
ATOM 7761 O O . PRO A 1 74 ? 10.297 4.847 -14.304 1.00 0.00 74 PRO A O 5
ATOM 7772 N N . PRO A 1 75 ? 11.888 3.256 -14.283 1.00 0.00 75 PRO A N 5
ATOM 7773 C CA . PRO A 1 75 ? 12.984 4.194 -14.074 1.00 0.00 75 PRO A CA 5
ATOM 7774 C C . PRO A 1 75 ? 12.975 5.295 -15.127 1.00 0.00 75 PRO A C 5
ATOM 7775 O O . PRO A 1 75 ? 13.321 6.441 -14.843 1.00 0.00 75 PRO A O 5
ATOM 7786 N N . CYS A 1 76 ? 12.576 4.939 -16.344 1.00 0.00 76 CYS A N 5
ATOM 7787 C CA . CYS A 1 76 ? 12.559 5.887 -17.451 1.00 0.00 76 CYS A CA 5
ATOM 7788 C C . CYS A 1 76 ? 11.632 7.060 -17.158 1.00 0.00 76 CYS A C 5
ATOM 7789 O O . CYS A 1 76 ? 11.868 8.179 -17.615 1.00 0.00 76 CYS A O 5
ATOM 7796 N N . SER A 1 77 ? 10.578 6.798 -16.394 1.00 0.00 77 SER A N 5
ATOM 7797 C CA . SER A 1 77 ? 9.552 7.801 -16.133 1.00 0.00 77 SER A CA 5
ATOM 7798 C C . SER A 1 77 ? 10.019 8.808 -15.091 1.00 0.00 77 SER A C 5
ATOM 7799 O O . SER A 1 77 ? 9.376 9.835 -14.874 1.00 0.00 77 SER A O 5
ATOM 7807 N N . LEU A 1 78 ? 11.142 8.509 -14.447 1.00 0.00 78 LEU A N 5
ATOM 7808 C CA . LEU A 1 78 ? 11.687 9.378 -13.411 1.00 0.00 78 LEU A CA 5
ATOM 7809 C C . LEU A 1 78 ? 12.814 10.246 -13.956 1.00 0.00 78 LEU A C 5
ATOM 7810 O O . LEU A 1 78 ? 13.456 9.896 -14.946 1.00 0.00 78 LEU A O 5
ATOM 7826 N N . GLU A 1 79 ? 13.050 11.379 -13.304 1.00 0.00 79 GLU A N 5
ATOM 7827 C CA . GLU A 1 79 ? 14.049 12.335 -13.766 1.00 0.00 79 GLU A CA 5
ATOM 7828 C C . GLU A 1 79 ? 15.435 11.980 -13.244 1.00 0.00 79 GLU A C 5
ATOM 7829 O O . GLU A 1 79 ? 15.583 11.100 -12.397 1.00 0.00 79 GLU A O 5
ATOM 7841 N N . VAL A 1 80 ? 16.449 12.671 -13.755 1.00 0.00 80 VAL A N 5
ATOM 7842 C CA . VAL A 1 80 ? 17.825 12.432 -13.338 1.00 0.00 80 VAL A CA 5
ATOM 7843 C C . VAL A 1 80 ? 18.010 12.727 -11.855 1.00 0.00 80 VAL A C 5
ATOM 7844 O O . VAL A 1 80 ? 17.640 13.798 -11.374 1.00 0.00 80 VAL A O 5
ATOM 7857 N N . ASP A 1 81 ? 18.584 11.769 -11.134 1.00 0.00 81 ASP A N 5
ATOM 7858 C CA . ASP A 1 81 ? 18.887 11.952 -9.720 1.00 0.00 81 ASP A CA 5
ATOM 7859 C C . ASP A 1 81 ? 20.136 11.178 -9.319 1.00 0.00 81 ASP A C 5
ATOM 7860 O O . ASP A 1 81 ? 20.068 9.987 -9.015 1.00 0.00 81 ASP A O 5
ATOM 7869 N N . TYR A 1 82 ? 21.275 11.861 -9.320 1.00 0.00 82 TYR A N 5
ATOM 7870 C CA . TYR A 1 82 ? 22.553 11.220 -9.034 1.00 0.00 82 TYR A CA 5
ATOM 7871 C C . TYR A 1 82 ? 22.924 11.361 -7.564 1.00 0.00 82 TYR A C 5
ATOM 7872 O O . TYR A 1 82 ? 24.102 11.344 -7.206 1.00 0.00 82 TYR A O 5
ATOM 7890 N N . GLY A 1 83 ? 21.912 11.500 -6.714 1.00 0.00 83 GLY A N 5
ATOM 7891 C CA . GLY A 1 83 ? 22.110 11.445 -5.271 1.00 0.00 83 GLY A CA 5
ATOM 7892 C C . GLY A 1 83 ? 22.527 12.802 -4.720 1.00 0.00 83 GLY A C 5
ATOM 7893 O O . GLY A 1 83 ? 22.652 13.774 -5.465 1.00 0.00 83 GLY A O 5
ATOM 7897 N N . VAL A 1 84 ? 22.742 12.862 -3.410 1.00 0.00 84 VAL A N 5
ATOM 7898 C CA . VAL A 1 84 ? 23.156 14.099 -2.757 1.00 0.00 84 VAL A CA 5
ATOM 7899 C C . VAL A 1 84 ? 24.421 13.891 -1.935 1.00 0.00 84 VAL A C 5
ATOM 7900 O O . VAL A 1 84 ? 24.564 14.447 -0.847 1.00 0.00 84 VAL A O 5
ATOM 7913 N N . GLY A 1 85 ? 25.338 13.086 -2.463 1.00 0.00 85 GLY A N 5
ATOM 7914 C CA . GLY A 1 85 ? 26.555 12.734 -1.741 1.00 0.00 85 GLY A CA 5
ATOM 7915 C C . GLY A 1 85 ? 27.725 13.606 -2.176 1.00 0.00 85 GLY A C 5
ATOM 7916 O O . GLY A 1 85 ? 27.559 14.796 -2.446 1.00 0.00 85 GLY A O 5
ATOM 7920 N N . ARG A 1 86 ? 28.910 13.008 -2.241 1.00 0.00 86 ARG A N 5
ATOM 7921 C CA . ARG A 1 86 ? 30.131 13.755 -2.518 1.00 0.00 86 ARG A CA 5
ATOM 7922 C C . ARG A 1 86 ? 31.059 12.973 -3.439 1.00 0.00 86 ARG A C 5
ATOM 7923 O O . ARG A 1 86 ? 32.088 13.485 -3.879 1.00 0.00 86 ARG A O 5
ATOM 7944 N N . ALA A 1 87 ? 30.688 11.730 -3.726 1.00 0.00 87 ALA A N 5
ATOM 7945 C CA . ALA A 1 87 ? 31.478 10.880 -4.609 1.00 0.00 87 ALA A CA 5
ATOM 7946 C C . ALA A 1 87 ? 31.247 11.239 -6.071 1.00 0.00 87 ALA A C 5
ATOM 7947 O O . ALA A 1 87 ? 30.321 11.981 -6.399 1.00 0.00 87 ALA A O 5
ATOM 7954 N N . ASN A 1 88 ? 32.095 10.709 -6.946 1.00 0.00 88 ASN A N 5
ATOM 7955 C CA . ASN A 1 88 ? 31.944 10.917 -8.381 1.00 0.00 88 ASN A CA 5
ATOM 7956 C C . ASN A 1 88 ? 31.970 9.594 -9.136 1.00 0.00 88 ASN A C 5
ATOM 7957 O O . ASN A 1 88 ? 32.925 9.297 -9.853 1.00 0.00 88 ASN A O 5
ATOM 7968 N N . ILE A 1 89 ? 30.916 8.803 -8.969 1.00 0.00 89 ILE A N 5
ATOM 7969 C CA . ILE A 1 89 ? 30.836 7.490 -9.599 1.00 0.00 89 ILE A CA 5
ATOM 7970 C C . ILE A 1 89 ? 30.106 7.563 -10.934 1.00 0.00 89 ILE A C 5
ATOM 7971 O O . ILE A 1 89 ? 28.938 7.946 -10.993 1.00 0.00 89 ILE A O 5
ATOM 7987 N N . PRO A 1 90 ? 30.801 7.193 -12.003 1.00 0.00 90 PRO A N 5
ATOM 7988 C CA . PRO A 1 90 ? 30.220 7.213 -13.340 1.00 0.00 90 PRO A CA 5
ATOM 7989 C C . PRO A 1 90 ? 28.960 6.359 -13.406 1.00 0.00 90 PRO A C 5
ATOM 7990 O O . PRO A 1 90 ? 29.031 5.130 -13.402 1.00 0.00 90 PRO A O 5
ATOM 8001 N N . ARG A 1 91 ? 27.808 7.018 -13.468 1.00 0.00 91 ARG A N 5
ATOM 8002 C CA . ARG A 1 91 ? 26.539 6.325 -13.661 1.00 0.00 91 ARG A CA 5
ATOM 8003 C C . ARG A 1 91 ? 25.682 7.027 -14.707 1.00 0.00 91 ARG A C 5
ATOM 8004 O O . ARG A 1 91 ? 25.791 8.238 -14.901 1.00 0.00 91 ARG A O 5
ATOM 8025 N N . TRP A 1 92 ? 24.831 6.260 -15.378 1.00 0.00 92 TRP A N 5
ATOM 8026 C CA . TRP A 1 92 ? 24.026 6.786 -16.475 1.00 0.00 92 TRP A CA 5
ATOM 8027 C C . TRP A 1 92 ? 22.617 7.128 -16.008 1.00 0.00 92 TRP A C 5
ATOM 8028 O O . TRP A 1 92 ? 21.998 6.368 -15.263 1.00 0.00 92 TRP A O 5
ATOM 8049 N N . TYR A 1 93 ? 22.114 8.275 -16.452 1.00 0.00 93 TYR A N 5
ATOM 8050 C CA . TYR A 1 93 ? 20.781 8.726 -16.070 1.00 0.00 93 TYR A CA 5
ATOM 8051 C C . TYR A 1 93 ? 20.000 9.222 -17.280 1.00 0.00 93 TYR A C 5
ATOM 8052 O O . TYR A 1 93 ? 20.546 9.905 -18.146 1.00 0.00 93 TYR A O 5
ATOM 8070 N N . TYR A 1 94 ? 18.719 8.873 -17.335 1.00 0.00 94 TYR A N 5
ATOM 8071 C CA . TYR A 1 94 ? 17.859 9.283 -18.438 1.00 0.00 94 TYR A CA 5
ATOM 8072 C C . TYR A 1 94 ? 17.208 10.631 -18.157 1.00 0.00 94 TYR A C 5
ATOM 8073 O O . TYR A 1 94 ? 16.495 10.792 -17.166 1.00 0.00 94 TYR A O 5
ATOM 8091 N N . ASP A 1 95 ? 17.457 11.598 -19.034 1.00 0.00 95 ASP A N 5
ATOM 8092 C CA . ASP A 1 95 ? 16.828 12.909 -18.929 1.00 0.00 95 ASP A CA 5
ATOM 8093 C C . ASP A 1 95 ? 15.493 12.939 -19.663 1.00 0.00 95 ASP A C 5
ATOM 8094 O O . ASP A 1 95 ? 15.448 12.875 -20.891 1.00 0.00 95 ASP A O 5
ATOM 8103 N N . THR A 1 96 ? 14.408 13.039 -18.903 1.00 0.00 96 THR A N 5
ATOM 8104 C CA . THR A 1 96 ? 13.067 12.932 -19.465 1.00 0.00 96 THR A CA 5
ATOM 8105 C C . THR A 1 96 ? 12.675 14.206 -20.202 1.00 0.00 96 THR A C 5
ATOM 8106 O O . THR A 1 96 ? 11.788 14.193 -21.056 1.00 0.00 96 THR A O 5
ATOM 8117 N N . ASN A 1 97 ? 13.341 15.306 -19.868 1.00 0.00 97 ASN A N 5
ATOM 8118 C CA . ASN A 1 97 ? 13.027 16.602 -20.457 1.00 0.00 97 ASN A CA 5
ATOM 8119 C C . ASN A 1 97 ? 13.721 16.779 -21.801 1.00 0.00 97 ASN A C 5
ATOM 8120 O O . ASN A 1 97 ? 13.178 17.399 -22.715 1.00 0.00 97 ASN A O 5
ATOM 8131 N N . ASN A 1 98 ? 14.926 16.231 -21.915 1.00 0.00 98 ASN A N 5
ATOM 8132 C CA . ASN A 1 98 ? 15.680 16.290 -23.162 1.00 0.00 98 ASN A CA 5
ATOM 8133 C C . ASN A 1 98 ? 15.654 14.949 -23.885 1.00 0.00 98 ASN A C 5
ATOM 8134 O O . ASN A 1 98 ? 16.174 14.821 -24.994 1.00 0.00 98 ASN A O 5
ATOM 8145 N N . ALA A 1 99 ? 15.045 13.952 -23.252 1.00 0.00 99 ALA A N 5
ATOM 8146 C CA . ALA A 1 99 ? 14.897 12.636 -23.860 1.00 0.00 99 ALA A CA 5
ATOM 8147 C C . ALA A 1 99 ? 16.247 12.067 -24.278 1.00 0.00 99 ALA A C 5
ATOM 8148 O O . ALA A 1 99 ? 16.424 11.640 -25.419 1.00 0.00 99 ALA A O 5
ATOM 8155 N N . THR A 1 100 ? 17.196 12.064 -23.348 1.00 0.00 100 THR A N 5
ATOM 8156 C CA . THR A 1 100 ? 18.541 11.576 -23.628 1.00 0.00 100 THR A CA 5
ATOM 8157 C C . THR A 1 100 ? 19.195 11.014 -22.373 1.00 0.00 100 THR A C 5
ATOM 8158 O O . THR A 1 100 ? 18.948 11.491 -21.265 1.00 0.00 100 THR A O 5
ATOM 8169 N N . CYS A 1 101 ? 20.031 9.996 -22.553 1.00 0.00 101 CYS A N 5
ATOM 8170 C CA . CYS A 1 101 ? 20.703 9.349 -21.432 1.00 0.00 101 CYS A CA 5
ATOM 8171 C C . CYS A 1 101 ? 22.161 9.780 -21.341 1.00 0.00 101 CYS A C 5
ATOM 8172 O O . CYS A 1 101 ? 22.937 9.577 -22.274 1.00 0.00 101 CYS A O 5
ATOM 8179 N N . GLU A 1 102 ? 22.527 10.375 -20.211 1.00 0.00 102 GLU A N 5
ATOM 8180 C CA . GLU A 1 102 ? 23.859 10.945 -20.042 1.00 0.00 102 GLU A CA 5
ATOM 8181 C C . GLU A 1 102 ? 24.503 10.467 -18.747 1.00 0.00 102 GLU A C 5
ATOM 8182 O O . GLU A 1 102 ? 23.818 9.997 -17.839 1.00 0.00 102 GLU A O 5
ATOM 8194 N N . MET A 1 103 ? 25.823 10.590 -18.669 1.00 0.00 103 MET A N 5
ATOM 8195 C CA . MET A 1 103 ? 26.563 10.168 -17.485 1.00 0.00 103 MET A CA 5
ATOM 8196 C C . MET A 1 103 ? 26.662 11.297 -16.466 1.00 0.00 103 MET A C 5
ATOM 8197 O O . MET A 1 103 ? 27.013 12.426 -16.808 1.00 0.00 103 MET A O 5
ATOM 8211 N N . PHE A 1 104 ? 26.351 10.984 -15.213 1.00 0.00 104 PHE A N 5
ATOM 8212 C CA . PHE A 1 104 ? 26.461 11.955 -14.131 1.00 0.00 104 PHE A CA 5
ATOM 8213 C C . PHE A 1 104 ? 27.301 11.410 -12.984 1.00 0.00 104 PHE A C 5
ATOM 8214 O O . PHE A 1 104 ? 27.559 10.209 -12.907 1.00 0.00 104 PHE A O 5
ATOM 8231 N N . THR A 1 105 ? 27.727 12.300 -12.094 1.00 0.00 105 THR A N 5
ATOM 8232 C CA . THR A 1 105 ? 28.575 11.916 -10.972 1.00 0.00 105 THR A CA 5
ATOM 8233 C C . THR A 1 105 ? 27.740 11.491 -9.770 1.00 0.00 105 THR A C 5
ATOM 8234 O O . THR A 1 105 ? 27.308 12.326 -8.976 1.00 0.00 105 THR A O 5
ATOM 8245 N N . TYR A 1 106 ? 27.516 10.187 -9.643 1.00 0.00 106 TYR A N 5
ATOM 8246 C CA . TYR A 1 106 ? 26.723 9.649 -8.544 1.00 0.00 106 TYR A CA 5
ATOM 8247 C C . TYR A 1 106 ? 27.391 9.916 -7.201 1.00 0.00 106 TYR A C 5
ATOM 8248 O O . TYR A 1 106 ? 28.545 9.545 -6.986 1.00 0.00 106 TYR A O 5
ATOM 8266 N N . GLY A 1 107 ? 26.659 10.563 -6.300 1.00 0.00 107 GLY A N 5
ATOM 8267 C CA . GLY A 1 107 ? 27.237 11.057 -5.056 1.00 0.00 107 GLY A CA 5
ATOM 8268 C C . GLY A 1 107 ? 27.389 9.936 -4.036 1.00 0.00 107 GLY A C 5
ATOM 8269 O O . GLY A 1 107 ? 28.203 10.026 -3.117 1.00 0.00 107 GLY A O 5
ATOM 8273 N N . GLY A 1 108 ? 26.602 8.879 -4.204 1.00 0.00 108 GLY A N 5
ATOM 8274 C CA . GLY A 1 108 ? 26.701 7.706 -3.344 1.00 0.00 108 GLY A CA 5
ATOM 8275 C C . GLY A 1 108 ? 25.556 7.659 -2.341 1.00 0.00 108 GLY A C 5
ATOM 8276 O O . GLY A 1 108 ? 25.390 6.676 -1.619 1.00 0.00 108 GLY A O 5
ATOM 8280 N N . ILE A 1 109 ? 24.767 8.727 -2.301 1.00 0.00 109 ILE A N 5
ATOM 8281 C CA . ILE A 1 109 ? 23.693 8.851 -1.322 1.00 0.00 109 ILE A CA 5
ATOM 8282 C C . ILE A 1 109 ? 22.328 8.701 -1.980 1.00 0.00 109 ILE A C 5
ATOM 8283 O O . ILE A 1 109 ? 21.941 9.512 -2.821 1.00 0.00 109 ILE A O 5
ATOM 8299 N N . THR A 1 110 ? 21.601 7.658 -1.593 1.00 0.00 110 THR A N 5
ATOM 8300 C CA . THR A 1 110 ? 20.258 7.425 -2.110 1.00 0.00 110 THR A CA 5
ATOM 8301 C C . THR A 1 110 ? 20.215 7.584 -3.624 1.00 0.00 110 THR A C 5
ATOM 8302 O O . THR A 1 110 ? 21.084 7.080 -4.336 1.00 0.00 110 THR A O 5
ATOM 8313 N N . GLY A 1 111 ? 19.199 8.288 -4.112 1.00 0.00 111 GLY A N 5
ATOM 8314 C CA . GLY A 1 111 ? 18.901 8.315 -5.538 1.00 0.00 111 GLY A CA 5
ATOM 8315 C C . GLY A 1 111 ? 17.623 7.547 -5.849 1.00 0.00 111 GLY A C 5
ATOM 8316 O O . GLY A 1 111 ? 17.110 6.810 -5.007 1.00 0.00 111 GLY A O 5
ATOM 8320 N N . ASN A 1 112 ? 17.112 7.723 -7.063 1.00 0.00 112 ASN A N 5
ATOM 8321 C CA . ASN A 1 112 ? 15.867 7.084 -7.471 1.00 0.00 112 ASN A CA 5
ATOM 8322 C C . ASN A 1 112 ? 16.132 5.902 -8.394 1.00 0.00 112 ASN A C 5
ATOM 8323 O O . ASN A 1 112 ? 17.281 5.528 -8.626 1.00 0.00 112 ASN A O 5
ATOM 8334 N N . LYS A 1 113 ? 15.060 5.316 -8.918 1.00 0.00 113 LYS A N 5
ATOM 8335 C CA . LYS A 1 113 ? 15.171 4.137 -9.769 1.00 0.00 113 LYS A CA 5
ATOM 8336 C C . LYS A 1 113 ? 15.932 4.452 -11.050 1.00 0.00 113 LYS A C 5
ATOM 8337 O O . LYS A 1 113 ? 16.566 3.576 -11.639 1.00 0.00 113 LYS A O 5
ATOM 8356 N N . ASN A 1 114 ? 15.866 5.708 -11.478 1.00 0.00 114 ASN A N 5
ATOM 8357 C CA . ASN A 1 114 ? 16.561 6.145 -12.683 1.00 0.00 114 ASN A CA 5
ATOM 8358 C C . ASN A 1 114 ? 18.071 6.120 -12.488 1.00 0.00 114 ASN A C 5
ATOM 8359 O O . ASN A 1 114 ? 18.681 7.138 -12.161 1.00 0.00 114 ASN A O 5
ATOM 8370 N N . ASN A 1 115 ? 18.670 4.951 -12.690 1.00 0.00 115 ASN A N 5
ATOM 8371 C CA . ASN A 1 115 ? 20.111 4.791 -12.537 1.00 0.00 115 ASN A CA 5
ATOM 8372 C C . ASN A 1 115 ? 20.614 3.571 -13.297 1.00 0.00 115 ASN A C 5
ATOM 8373 O O . ASN A 1 115 ? 20.333 2.433 -12.920 1.00 0.00 115 ASN A O 5
ATOM 8384 N N . PHE A 1 116 ? 21.359 3.814 -14.370 1.00 0.00 116 PHE A N 5
ATOM 8385 C CA . PHE A 1 116 ? 21.683 2.767 -15.331 1.00 0.00 116 PHE A CA 5
ATOM 8386 C C . PHE A 1 116 ? 23.189 2.563 -15.437 1.00 0.00 116 PHE A C 5
ATOM 8387 O O . PHE A 1 116 ? 23.971 3.432 -15.053 1.00 0.00 116 PHE A O 5
ATOM 8404 N N . GLU A 1 117 ? 23.589 1.409 -15.960 1.00 0.00 117 GLU A N 5
ATOM 8405 C CA . GLU A 1 117 ? 25.001 1.109 -16.164 1.00 0.00 117 GLU A CA 5
ATOM 8406 C C . GLU A 1 117 ? 25.436 1.439 -17.586 1.00 0.00 117 GLU A C 5
ATOM 8407 O O . GLU A 1 117 ? 26.626 1.431 -17.899 1.00 0.00 117 GLU A O 5
ATOM 8419 N N . SER A 1 118 ? 24.463 1.731 -18.443 1.00 0.00 118 SER A N 5
ATOM 8420 C CA . SER A 1 118 ? 24.746 2.098 -19.826 1.00 0.00 118 SER A CA 5
ATOM 8421 C C . SER A 1 118 ? 23.588 2.877 -20.436 1.00 0.00 118 SER A C 5
ATOM 8422 O O . SER A 1 118 ? 22.462 2.825 -19.941 1.00 0.00 118 SER A O 5
ATOM 8430 N N . GLU A 1 119 ? 23.872 3.600 -21.515 1.00 0.00 119 GLU A N 5
ATOM 8431 C CA . GLU A 1 119 ? 22.841 4.336 -22.236 1.00 0.00 119 GLU A CA 5
ATOM 8432 C C . GLU A 1 119 ? 21.926 3.392 -23.006 1.00 0.00 119 GLU A C 5
ATOM 8433 O O . GLU A 1 119 ? 20.830 3.773 -23.418 1.00 0.00 119 GLU A O 5
ATOM 8445 N N . GLU A 1 120 ? 22.384 2.160 -23.199 1.00 0.00 120 GLU A N 5
ATOM 8446 C CA . GLU A 1 120 ? 21.567 1.130 -23.830 1.00 0.00 120 GLU A CA 5
ATOM 8447 C C . GLU A 1 120 ? 20.489 0.622 -22.881 1.00 0.00 120 GLU A C 5
ATOM 8448 O O . GLU A 1 120 ? 19.383 0.288 -23.305 1.00 0.00 120 GLU A O 5
ATOM 8460 N N . GLU A 1 121 ? 20.818 0.567 -21.595 1.00 0.00 121 GLU A N 5
ATOM 8461 C CA . GLU A 1 121 ? 19.836 0.248 -20.566 1.00 0.00 121 GLU A CA 5
ATOM 8462 C C . GLU A 1 121 ? 18.776 1.337 -20.459 1.00 0.00 121 GLU A C 5
ATOM 8463 O O . GLU A 1 121 ? 17.601 1.052 -20.226 1.00 0.00 121 GLU A O 5
ATOM 8475 N N . CYS A 1 122 ? 19.198 2.585 -20.631 1.00 0.00 122 CYS A N 5
ATOM 8476 C CA . CYS A 1 122 ? 18.265 3.701 -20.739 1.00 0.00 122 CYS A CA 5
ATOM 8477 C C . CYS A 1 122 ? 17.281 3.487 -21.881 1.00 0.00 122 CYS A C 5
ATOM 8478 O O . CYS A 1 122 ? 16.074 3.668 -21.715 1.00 0.00 122 CYS A O 5
ATOM 8485 N N . LYS A 1 123 ? 17.802 3.102 -23.041 1.00 0.00 123 LYS A N 5
ATOM 8486 C CA . LYS A 1 123 ? 16.971 2.874 -24.217 1.00 0.00 123 LYS A CA 5
ATOM 8487 C C . LYS A 1 123 ? 15.945 1.776 -23.962 1.00 0.00 123 LYS A C 5
ATOM 8488 O O . LYS A 1 123 ? 14.745 1.982 -24.139 1.00 0.00 123 LYS A O 5
ATOM 8507 N N . GLU A 1 124 ? 16.426 0.610 -23.545 1.00 0.00 124 GLU A N 5
ATOM 8508 C CA . GLU A 1 124 ? 15.584 -0.577 -23.452 1.00 0.00 124 GLU A CA 5
ATOM 8509 C C . GLU A 1 124 ? 14.564 -0.442 -22.329 1.00 0.00 124 GLU A C 5
ATOM 8510 O O . GLU A 1 124 ? 13.445 -0.946 -22.430 1.00 0.00 124 GLU A O 5
ATOM 8522 N N . THR A 1 125 ? 14.956 0.241 -21.259 1.00 0.00 125 THR A N 5
ATOM 8523 C CA . THR A 1 125 ? 14.048 0.517 -20.152 1.00 0.00 125 THR A CA 5
ATOM 8524 C C . THR A 1 125 ? 12.881 1.388 -20.600 1.00 0.00 125 THR A C 5
ATOM 8525 O O . THR A 1 125 ? 11.732 1.136 -20.238 1.00 0.00 125 THR A O 5
ATOM 8536 N N . CYS A 1 126 ? 13.183 2.413 -21.389 1.00 0.00 126 CYS A N 5
ATOM 8537 C CA . CYS A 1 126 ? 12.157 3.308 -21.910 1.00 0.00 126 CYS A CA 5
ATOM 8538 C C . CYS A 1 126 ? 11.267 2.596 -22.922 1.00 0.00 126 CYS A C 5
ATOM 8539 O O . CYS A 1 126 ? 10.080 2.900 -23.041 1.00 0.00 126 CYS A O 5
ATOM 8546 N N . LYS A 1 127 ? 11.848 1.648 -23.648 1.00 0.00 127 LYS A N 5
ATOM 8547 C CA . LYS A 1 127 ? 11.081 0.793 -24.547 1.00 0.00 127 LYS A CA 5
ATOM 8548 C C . LYS A 1 127 ? 10.078 -0.055 -23.777 1.00 0.00 127 LYS A C 5
ATOM 8549 O O . LYS A 1 127 ? 8.941 -0.237 -24.213 1.00 0.00 127 LYS A O 5
ATOM 8568 N N . GLY A 1 128 ? 10.505 -0.574 -22.631 1.00 0.00 128 GLY A N 5
ATOM 8569 C CA . GLY A 1 128 ? 9.624 -1.348 -21.765 1.00 0.00 128 GLY A CA 5
ATOM 8570 C C . GLY A 1 128 ? 10.163 -2.756 -21.547 1.00 0.00 128 GLY A C 5
ATOM 8571 O O . GLY A 1 128 ? 9.398 -3.713 -21.435 1.00 0.00 128 GLY A O 5
ATOM 8575 N N . PHE A 1 129 ? 11.485 -2.875 -21.490 1.00 0.00 129 PHE A N 5
ATOM 8576 C CA . PHE A 1 129 ? 12.129 -4.168 -21.290 1.00 0.00 129 PHE A CA 5
ATOM 8577 C C . PHE A 1 129 ? 12.830 -4.231 -19.938 1.00 0.00 129 PHE A C 5
ATOM 8578 O O . PHE A 1 129 ? 13.877 -4.864 -19.800 1.00 0.00 129 PHE A O 5
ATOM 8595 N N . SER A 1 130 ? 12.247 -3.571 -18.944 1.00 0.00 130 SER A N 5
ATOM 8596 C CA . SER A 1 130 ? 12.808 -3.561 -17.598 1.00 0.00 130 SER A CA 5
ATOM 8597 C C . SER A 1 130 ? 11.714 -3.421 -16.547 1.00 0.00 130 SER A C 5
ATOM 8598 O O . SER A 1 130 ? 11.071 -4.379 -16.219 1.00 0.00 130 SER A O 5
ATOM 8606 N N . GLU A 1 13 ? -0.080 0.457 -0.033 1.00 0.00 13 GLU A N 6
ATOM 8607 C CA . GLU A 1 13 ? 1.375 0.379 0.003 1.00 0.00 13 GLU A CA 6
ATOM 8608 C C . GLU A 1 13 ? 2.001 1.768 0.014 1.00 0.00 13 GLU A C 6
ATOM 8609 O O . GLU A 1 13 ? 1.416 2.727 -0.490 1.00 0.00 13 GLU A O 6
ATOM 8621 N N . SER A 1 14 ? 3.193 1.869 0.591 1.00 0.00 14 SER A N 6
ATOM 8622 C CA . SER A 1 14 ? 3.771 3.163 0.934 1.00 0.00 14 SER A CA 6
ATOM 8623 C C . SER A 1 14 ? 4.151 3.945 -0.316 1.00 0.00 14 SER A C 6
ATOM 8624 O O . SER A 1 14 ? 4.149 5.176 -0.315 1.00 0.00 14 SER A O 6
ATOM 8632 N N . TRP A 1 15 ? 4.478 3.224 -1.383 1.00 0.00 15 TRP A N 6
ATOM 8633 C CA . TRP A 1 15 ? 4.928 3.848 -2.622 1.00 0.00 15 TRP A CA 6
ATOM 8634 C C . TRP A 1 15 ? 3.832 4.710 -3.235 1.00 0.00 15 TRP A C 6
ATOM 8635 O O . TRP A 1 15 ? 4.106 5.602 -4.036 1.00 0.00 15 TRP A O 6
ATOM 8656 N N . VAL A 1 16 ? 2.589 4.437 -2.852 1.00 0.00 16 VAL A N 6
ATOM 8657 C CA . VAL A 1 16 ? 1.447 5.180 -3.372 1.00 0.00 16 VAL A CA 6
ATOM 8658 C C . VAL A 1 16 ? 1.510 6.646 -2.960 1.00 0.00 16 VAL A C 6
ATOM 8659 O O . VAL A 1 16 ? 1.030 7.523 -3.678 1.00 0.00 16 VAL A O 6
ATOM 8672 N N . SER A 1 17 ? 2.104 6.904 -1.800 1.00 0.00 17 SER A N 6
ATOM 8673 C CA . SER A 1 17 ? 2.161 8.254 -1.252 1.00 0.00 17 SER A CA 6
ATOM 8674 C C . SER A 1 17 ? 3.023 9.164 -2.118 1.00 0.00 17 SER A C 6
ATOM 8675 O O . SER A 1 17 ? 2.951 10.388 -2.010 1.00 0.00 17 SER A O 6
ATOM 8683 N N . CYS A 1 18 ? 3.837 8.559 -2.976 1.00 0.00 18 CYS A N 6
ATOM 8684 C CA . CYS A 1 18 ? 4.693 9.314 -3.883 1.00 0.00 18 CYS A CA 6
ATOM 8685 C C . CYS A 1 18 ? 3.881 9.954 -5.001 1.00 0.00 18 CYS A C 6
ATOM 8686 O O . CYS A 1 18 ? 4.330 10.905 -5.641 1.00 0.00 18 CYS A O 6
ATOM 8693 N N . LEU A 1 19 ? 2.683 9.428 -5.231 1.00 0.00 19 LEU A N 6
ATOM 8694 C CA . LEU A 1 19 ? 1.798 9.959 -6.262 1.00 0.00 19 LEU A CA 6
ATOM 8695 C C . LEU A 1 19 ? 0.633 10.724 -5.648 1.00 0.00 19 LEU A C 6
ATOM 8696 O O . LEU A 1 19 ? -0.029 11.512 -6.323 1.00 0.00 19 LEU A O 6
ATOM 8712 N N . ASP A 1 20 ? 0.387 10.487 -4.364 1.00 0.00 20 ASP A N 6
ATOM 8713 C CA . ASP A 1 20 ? -0.671 11.186 -3.645 1.00 0.00 20 ASP A CA 6
ATOM 8714 C C . ASP A 1 20 ? -0.357 12.671 -3.512 1.00 0.00 20 ASP A C 6
ATOM 8715 O O . ASP A 1 20 ? 0.800 13.082 -3.600 1.00 0.00 20 ASP A O 6
ATOM 8724 N N . PRO A 1 21 ? -1.395 13.473 -3.299 1.00 0.00 21 PRO A N 6
ATOM 8725 C CA . PRO A 1 21 ? -1.237 14.918 -3.188 1.00 0.00 21 PRO A CA 6
ATOM 8726 C C . PRO A 1 21 ? -0.290 15.282 -2.052 1.00 0.00 21 PRO A C 6
ATOM 8727 O O . PRO A 1 21 ? -0.220 14.583 -1.041 1.00 0.00 21 PRO A O 6
ATOM 8738 N N . GLU A 1 22 ? 0.436 16.381 -2.223 1.00 0.00 22 GLU A N 6
ATOM 8739 C CA . GLU A 1 22 ? 1.422 16.810 -1.238 1.00 0.00 22 GLU A CA 6
ATOM 8740 C C . GLU A 1 22 ? 0.789 16.978 0.137 1.00 0.00 22 GLU A C 6
ATOM 8741 O O . GLU A 1 22 ? -0.265 17.599 0.275 1.00 0.00 22 GLU A O 6
ATOM 8753 N N . GLN A 1 23 ? 1.438 16.420 1.154 1.00 0.00 23 GLN A N 6
ATOM 8754 C CA . GLN A 1 23 ? 1.053 16.669 2.538 1.00 0.00 23 GLN A CA 6
ATOM 8755 C C . GLN A 1 23 ? 1.359 18.105 2.945 1.00 0.00 23 GLN A C 6
ATOM 8756 O O . GLN A 1 23 ? 2.487 18.575 2.799 1.00 0.00 23 GLN A O 6
ATOM 8770 N N . VAL A 1 24 ? 0.347 18.798 3.456 1.00 0.00 24 VAL A N 6
ATOM 8771 C CA . VAL A 1 24 ? 0.500 20.191 3.861 1.00 0.00 24 VAL A CA 6
ATOM 8772 C C . VAL A 1 24 ? 1.218 20.299 5.200 1.00 0.00 24 VAL A C 6
ATOM 8773 O O . VAL A 1 24 ? 0.917 19.561 6.138 1.00 0.00 24 VAL A O 6
ATOM 8786 N N . THR A 1 25 ? 2.169 21.223 5.282 1.00 0.00 25 THR A N 6
ATOM 8787 C CA . THR A 1 25 ? 2.985 21.377 6.481 1.00 0.00 25 THR A CA 6
ATOM 8788 C C . THR A 1 25 ? 2.268 22.214 7.532 1.00 0.00 25 THR A C 6
ATOM 8789 O O . THR A 1 25 ? 1.216 22.794 7.265 1.00 0.00 25 THR A O 6
ATOM 8800 N N . CYS A 1 26 ? 2.844 22.273 8.728 1.00 0.00 26 CYS A N 6
ATOM 8801 C CA . CYS A 1 26 ? 2.218 22.969 9.846 1.00 0.00 26 CYS A CA 6
ATOM 8802 C C . CYS A 1 26 ? 3.012 24.209 10.236 1.00 0.00 26 CYS A C 6
ATOM 8803 O O . CYS A 1 26 ? 4.190 24.335 9.901 1.00 0.00 26 CYS A O 6
ATOM 8810 N N . GLU A 1 27 ? 2.360 25.123 10.947 1.00 0.00 27 GLU A N 6
ATOM 8811 C CA . GLU A 1 27 ? 3.029 26.310 11.467 1.00 0.00 27 GLU A CA 6
ATOM 8812 C C . GLU A 1 27 ? 3.993 25.951 12.590 1.00 0.00 27 GLU A C 6
ATOM 8813 O O . GLU A 1 27 ? 5.050 26.565 12.734 1.00 0.00 27 GLU A O 6
ATOM 8825 N N . SER A 1 28 ? 3.622 24.953 13.386 1.00 0.00 28 SER A N 6
ATOM 8826 C CA . SER A 1 28 ? 4.489 24.456 14.447 1.00 0.00 28 SER A CA 6
ATOM 8827 C C . SER A 1 28 ? 5.707 23.743 13.874 1.00 0.00 28 SER A C 6
ATOM 8828 O O . SER A 1 28 ? 5.609 23.033 12.874 1.00 0.00 28 SER A O 6
ATOM 8836 N N . GLN A 1 29 ? 6.855 23.937 14.514 1.00 0.00 29 GLN A N 6
ATOM 8837 C CA . GLN A 1 29 ? 8.087 23.279 14.095 1.00 0.00 29 GLN A CA 6
ATOM 8838 C C . GLN A 1 29 ? 8.530 22.238 15.115 1.00 0.00 29 GLN A C 6
ATOM 8839 O O . GLN A 1 29 ? 9.686 21.815 15.122 1.00 0.00 29 GLN A O 6
ATOM 8853 N N . GLU A 1 30 ? 7.604 21.828 15.976 1.00 0.00 30 GLU A N 6
ATOM 8854 C CA . GLU A 1 30 ? 7.908 20.864 17.026 1.00 0.00 30 GLU A CA 6
ATOM 8855 C C . GLU A 1 30 ? 8.134 19.473 16.448 1.00 0.00 30 GLU A C 6
ATOM 8856 O O . GLU A 1 30 ? 9.002 18.732 16.909 1.00 0.00 30 GLU A O 6
ATOM 8868 N N . GLY A 1 31 ? 7.349 19.124 15.434 1.00 0.00 31 GLY A N 6
ATOM 8869 C CA . GLY A 1 31 ? 7.467 17.823 14.786 1.00 0.00 31 GLY A CA 6
ATOM 8870 C C . GLY A 1 31 ? 8.063 17.956 13.390 1.00 0.00 31 GLY A C 6
ATOM 8871 O O . GLY A 1 31 ? 8.472 19.042 12.980 1.00 0.00 31 GLY A O 6
ATOM 8875 N N . THR A 1 32 ? 8.109 16.844 12.664 1.00 0.00 32 THR A N 6
ATOM 8876 C CA . THR A 1 32 ? 8.699 16.824 11.331 1.00 0.00 32 THR A CA 6
ATOM 8877 C C . THR A 1 32 ? 8.181 15.645 10.517 1.00 0.00 32 THR A C 6
ATOM 8878 O O . THR A 1 32 ? 7.727 14.646 11.074 1.00 0.00 32 THR A O 6
ATOM 8889 N N . HIS A 1 33 ? 8.252 15.768 9.196 1.00 0.00 33 HIS A N 6
ATOM 8890 C CA . HIS A 1 33 ? 7.837 14.692 8.303 1.00 0.00 33 HIS A CA 6
ATOM 8891 C C . HIS A 1 33 ? 8.448 14.859 6.918 1.00 0.00 33 HIS A C 6
ATOM 8892 O O . HIS A 1 33 ? 8.756 15.973 6.495 1.00 0.00 33 HIS A O 6
ATOM 8906 N N . ALA A 1 34 ? 8.621 13.745 6.215 1.00 0.00 34 ALA A N 6
ATOM 8907 C CA . ALA A 1 34 ? 9.189 13.766 4.873 1.00 0.00 34 ALA A CA 6
ATOM 8908 C C . ALA A 1 34 ? 8.104 13.630 3.813 1.00 0.00 34 ALA A C 6
ATOM 8909 O O . ALA A 1 34 ? 7.002 13.158 4.096 1.00 0.00 34 ALA A O 6
ATOM 8916 N N . SER A 1 35 ? 8.421 14.045 2.591 1.00 0.00 35 SER A N 6
ATOM 8917 C CA . SER A 1 35 ? 7.494 13.914 1.473 1.00 0.00 35 SER A CA 6
ATOM 8918 C C . SER A 1 35 ? 8.233 13.917 0.142 1.00 0.00 35 SER A C 6
ATOM 8919 O O . SER A 1 35 ? 9.363 14.397 0.049 1.00 0.00 35 SER A O 6
ATOM 8927 N N . TYR A 1 36 ? 7.589 13.379 -0.888 1.00 0.00 36 TYR A N 6
ATOM 8928 C CA . TYR A 1 36 ? 8.180 13.330 -2.220 1.00 0.00 36 TYR A CA 6
ATOM 8929 C C . TYR A 1 36 ? 7.775 14.544 -3.047 1.00 0.00 36 TYR A C 6
ATOM 8930 O O . TYR A 1 36 ? 6.606 14.709 -3.394 1.00 0.00 36 TYR A O 6
ATOM 8948 N N . ASN A 1 37 ? 8.749 15.393 -3.358 1.00 0.00 37 ASN A N 6
ATOM 8949 C CA . ASN A 1 37 ? 8.492 16.606 -4.124 1.00 0.00 37 ASN A CA 6
ATOM 8950 C C . ASN A 1 37 ? 8.572 16.340 -5.622 1.00 0.00 37 ASN A C 6
ATOM 8951 O O . ASN A 1 37 ? 9.653 16.371 -6.210 1.00 0.00 37 ASN A O 6
ATOM 8962 N N . ARG A 1 38 ? 7.422 16.080 -6.234 1.00 0.00 38 ARG A N 6
ATOM 8963 C CA . ARG A 1 38 ? 7.375 15.653 -7.627 1.00 0.00 38 ARG A CA 6
ATOM 8964 C C . ARG A 1 38 ? 7.861 16.757 -8.558 1.00 0.00 38 ARG A C 6
ATOM 8965 O O . ARG A 1 38 ? 8.371 16.486 -9.644 1.00 0.00 38 ARG A O 6
ATOM 8986 N N . LYS A 1 39 ? 7.700 18.003 -8.124 1.00 0.00 39 LYS A N 6
ATOM 8987 C CA . LYS A 1 39 ? 8.101 19.151 -8.928 1.00 0.00 39 LYS A CA 6
ATOM 8988 C C . LYS A 1 39 ? 9.615 19.208 -9.089 1.00 0.00 39 LYS A C 6
ATOM 8989 O O . LYS A 1 39 ? 10.126 19.801 -10.040 1.00 0.00 39 LYS A O 6
ATOM 9008 N N . THR A 1 40 ? 10.328 18.589 -8.155 1.00 0.00 40 THR A N 6
ATOM 9009 C CA . THR A 1 40 ? 11.785 18.542 -8.209 1.00 0.00 40 THR A CA 6
ATOM 9010 C C . THR A 1 40 ? 12.278 17.142 -8.551 1.00 0.00 40 THR A C 6
ATOM 9011 O O . THR A 1 40 ? 13.387 16.971 -9.058 1.00 0.00 40 THR A O 6
ATOM 9022 N N . GLY A 1 41 ? 11.449 16.142 -8.269 1.00 0.00 41 GLY A N 6
ATOM 9023 C CA . GLY A 1 41 ? 11.786 14.758 -8.579 1.00 0.00 41 GLY A CA 6
ATOM 9024 C C . GLY A 1 41 ? 12.664 14.149 -7.494 1.00 0.00 41 GLY A C 6
ATOM 9025 O O . GLY A 1 41 ? 13.539 13.330 -7.776 1.00 0.00 41 GLY A O 6
ATOM 9029 N N . GLN A 1 42 ? 12.425 14.552 -6.250 1.00 0.00 42 GLN A N 6
ATOM 9030 C CA . GLN A 1 42 ? 13.187 14.038 -5.118 1.00 0.00 42 GLN A CA 6
ATOM 9031 C C . GLN A 1 42 ? 12.446 14.266 -3.807 1.00 0.00 42 GLN A C 6
ATOM 9032 O O . GLN A 1 42 ? 11.534 1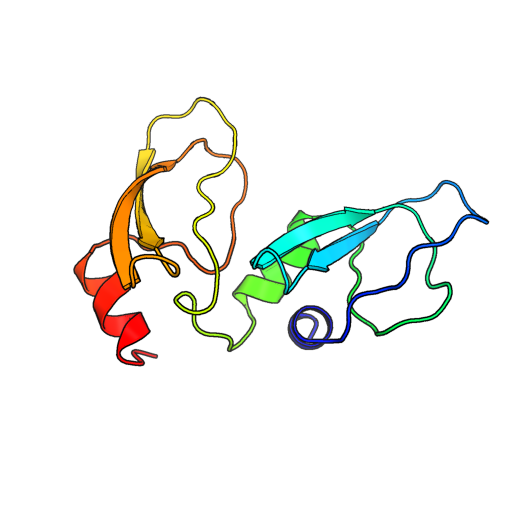5.090 -3.733 1.00 0.00 42 GLN A O 6
ATOM 9046 N N . CYS A 1 43 ? 12.842 13.530 -2.774 1.00 0.00 43 CYS A N 6
ATOM 9047 C CA . CYS A 1 43 ? 12.216 13.650 -1.463 1.00 0.00 43 CYS A CA 6
ATOM 9048 C C . CYS A 1 43 ? 12.868 14.755 -0.641 1.00 0.00 43 CYS A C 6
ATOM 9049 O O . CYS A 1 43 ? 14.023 15.113 -0.870 1.00 0.00 43 CYS A O 6
ATOM 9056 N N . GLU A 1 44 ? 12.121 15.291 0.318 1.00 0.00 44 GLU A N 6
ATOM 9057 C CA . GLU A 1 44 ? 12.649 16.304 1.225 1.00 0.00 44 GLU A CA 6
ATOM 9058 C C . GLU A 1 44 ? 11.935 16.265 2.570 1.00 0.00 44 GLU A C 6
ATOM 9059 O O . GLU A 1 44 ? 10.823 15.747 2.679 1.00 0.00 44 GLU A O 6
ATOM 9071 N N . GLU A 1 45 ? 12.580 16.815 3.593 1.00 0.00 45 GLU A N 6
ATOM 9072 C CA . GLU A 1 45 ? 12.016 16.827 4.937 1.00 0.00 45 GLU A CA 6
ATOM 9073 C C . GLU A 1 45 ? 11.427 18.191 5.275 1.00 0.00 45 GLU A C 6
ATOM 9074 O O . GLU A 1 45 ? 12.106 19.213 5.174 1.00 0.00 45 GLU A O 6
ATOM 9086 N N . GLN A 1 46 ? 10.161 18.200 5.677 1.00 0.00 46 GLN A N 6
ATOM 9087 C CA . GLN A 1 46 ? 9.492 19.433 6.073 1.00 0.00 46 GLN A CA 6
ATOM 9088 C C . GLN A 1 46 ? 9.199 19.445 7.568 1.00 0.00 46 GLN A C 6
ATOM 9089 O O . GLN A 1 46 ? 9.328 18.424 8.244 1.00 0.00 46 GLN A O 6
ATOM 9103 N N . LYS A 1 47 ? 8.803 20.606 8.079 1.00 0.00 47 LYS A N 6
ATOM 9104 C CA . LYS A 1 47 ? 8.503 20.756 9.498 1.00 0.00 47 LYS A CA 6
ATOM 9105 C C . LYS A 1 47 ? 7.001 20.756 9.746 1.00 0.00 47 LYS A C 6
ATOM 9106 O O . LYS A 1 47 ? 6.227 21.258 8.930 1.00 0.00 47 LYS A O 6
ATOM 9125 N N . GLY A 1 48 ? 6.593 20.192 10.878 1.00 0.00 48 GLY A N 6
ATOM 9126 C CA . GLY A 1 48 ? 5.182 20.137 11.242 1.00 0.00 48 GLY A CA 6
ATOM 9127 C C . GLY A 1 48 ? 4.728 18.701 11.470 1.00 0.00 48 GLY A C 6
ATOM 9128 O O . GLY A 1 48 ? 5.470 17.756 11.208 1.00 0.00 48 GLY A O 6
ATOM 9132 N N . THR A 1 49 ? 3.503 18.545 11.961 1.00 0.00 49 THR A N 6
ATOM 9133 C CA . THR A 1 49 ? 2.960 17.225 12.259 1.00 0.00 49 THR A CA 6
ATOM 9134 C C . THR A 1 49 ? 1.816 16.874 11.316 1.00 0.00 49 THR A C 6
ATOM 9135 O O . THR A 1 49 ? 0.854 16.215 11.710 1.00 0.00 49 THR A O 6
ATOM 9146 N N . GLU A 1 50 ? 1.928 17.318 10.068 1.00 0.00 50 GLU A N 6
ATOM 9147 C CA . GLU A 1 50 ? 0.961 16.958 9.038 1.00 0.00 50 GLU A CA 6
ATOM 9148 C C . GLU A 1 50 ? -0.383 17.631 9.285 1.00 0.00 50 GLU A C 6
ATOM 9149 O O . GLU A 1 50 ? -1.199 17.142 10.067 1.00 0.00 50 GLU A O 6
ATOM 9161 N N . CYS A 1 51 ? -0.609 18.755 8.613 1.00 0.00 51 CYS A N 6
ATOM 9162 C CA . CYS A 1 51 ? -1.827 19.531 8.806 1.00 0.00 51 CYS A CA 6
ATOM 9163 C C . CYS A 1 51 ? -2.620 19.644 7.511 1.00 0.00 51 CYS A C 6
ATOM 9164 O O . CYS A 1 51 ? -2.679 20.710 6.898 1.00 0.00 51 CYS A O 6
ATOM 9171 N N . GLY A 1 52 ? -3.230 18.538 7.098 1.00 0.00 52 GLY A N 6
ATOM 9172 C CA . GLY A 1 52 ? -4.094 18.531 5.924 1.00 0.00 52 GLY A CA 6
ATOM 9173 C C . GLY A 1 52 ? -3.306 18.204 4.662 1.00 0.00 52 GLY A C 6
ATOM 9174 O O . GLY A 1 52 ? -2.093 18.001 4.711 1.00 0.00 52 GLY A O 6
ATOM 9178 N N . GLY A 1 53 ? -4.002 18.156 3.531 1.00 0.00 53 GLY A N 6
ATOM 9179 C CA . GLY A 1 53 ? -3.374 17.826 2.258 1.00 0.00 53 GLY A CA 6
ATOM 9180 C C . GLY A 1 53 ? -3.651 16.380 1.865 1.00 0.00 53 GLY A C 6
ATOM 9181 O O . GLY A 1 53 ? -4.671 15.808 2.248 1.00 0.00 53 GLY A O 6
ATOM 9185 N N . GLY A 1 54 ? -2.737 15.795 1.099 1.00 0.00 54 GLY A N 6
ATOM 9186 C CA . GLY A 1 54 ? -2.875 14.411 0.663 1.00 0.00 54 GLY A CA 6
ATOM 9187 C C . GLY A 1 54 ? -2.143 13.461 1.603 1.00 0.00 54 GLY A C 6
ATOM 9188 O O . GLY A 1 54 ? -1.863 13.803 2.752 1.00 0.00 54 GLY A O 6
ATOM 9192 N N . GLU A 1 55 ? -1.836 12.267 1.108 1.00 0.00 55 GLU A N 6
ATOM 9193 C CA . GLU A 1 55 ? -1.169 11.252 1.915 1.00 0.00 55 GLU A CA 6
ATOM 9194 C C . GLU A 1 55 ? 0.317 11.178 1.589 1.00 0.00 55 GLU A C 6
ATOM 9195 O O . GLU A 1 55 ? 1.005 10.238 1.990 1.00 0.00 55 GLU A O 6
ATOM 9207 N N . ASN A 1 56 ? 0.808 12.174 0.859 1.00 0.00 56 ASN A N 6
ATOM 9208 C CA . ASN A 1 56 ? 2.225 12.251 0.521 1.00 0.00 56 ASN A CA 6
ATOM 9209 C C . ASN A 1 56 ? 3.060 12.639 1.734 1.00 0.00 56 ASN A C 6
ATOM 9210 O O . ASN A 1 56 ? 3.468 13.792 1.875 1.00 0.00 56 ASN A O 6
ATOM 9221 N N . HIS A 1 57 ? 3.310 11.671 2.609 1.00 0.00 57 HIS A N 6
ATOM 9222 C CA . HIS A 1 57 ? 4.141 11.897 3.785 1.00 0.00 57 HIS A CA 6
ATOM 9223 C C . HIS A 1 57 ? 4.830 10.613 4.229 1.00 0.00 57 HIS A C 6
ATOM 9224 O O . HIS A 1 57 ? 4.300 9.517 4.045 1.00 0.00 57 HIS A O 6
ATOM 9238 N N . PHE A 1 58 ? 6.015 10.754 4.814 1.00 0.00 58 PHE A N 6
ATOM 9239 C CA . PHE A 1 58 ? 6.807 9.603 5.228 1.00 0.00 58 PHE A CA 6
ATOM 9240 C C . PHE A 1 58 ? 7.458 9.841 6.584 1.00 0.00 58 PHE A C 6
ATOM 9241 O O . PHE A 1 58 ? 7.655 10.984 6.997 1.00 0.00 58 PHE A O 6
ATOM 9258 N N . GLU A 1 59 ? 7.791 8.755 7.274 1.00 0.00 59 GLU A N 6
ATOM 9259 C CA . GLU A 1 59 ? 8.370 8.843 8.609 1.00 0.00 59 GLU A CA 6
ATOM 9260 C C . GLU A 1 59 ? 9.739 9.510 8.572 1.00 0.00 59 GLU A C 6
ATOM 9261 O O . GLU A 1 59 ? 10.108 10.244 9.490 1.00 0.00 59 GLU A O 6
ATOM 9273 N N . THR A 1 60 ? 10.489 9.252 7.506 1.00 0.00 60 THR A N 6
ATOM 9274 C CA . THR A 1 60 ? 11.809 9.847 7.336 1.00 0.00 60 THR A CA 6
ATOM 9275 C C . THR A 1 60 ? 12.196 9.917 5.864 1.00 0.00 60 THR A C 6
ATOM 9276 O O . THR A 1 60 ? 11.462 9.446 4.996 1.00 0.00 60 THR A O 6
ATOM 9287 N N . LEU A 1 61 ? 13.354 10.509 5.590 1.00 0.00 61 LEU A N 6
ATOM 9288 C CA . LEU A 1 61 ? 13.769 10.781 4.219 1.00 0.00 61 LEU A CA 6
ATOM 9289 C C . LEU A 1 61 ? 14.107 9.492 3.480 1.00 0.00 61 LEU A C 6
ATOM 9290 O O . LEU A 1 61 ? 13.756 9.324 2.312 1.00 0.00 61 LEU A O 6
ATOM 9306 N N . LEU A 1 62 ? 14.790 8.583 4.168 1.00 0.00 62 LEU A N 6
ATOM 9307 C CA . LEU A 1 62 ? 15.232 7.335 3.559 1.00 0.00 62 LEU A CA 6
ATOM 9308 C C . LEU A 1 62 ? 14.046 6.488 3.115 1.00 0.00 62 LEU A C 6
ATOM 9309 O O . LEU A 1 62 ? 14.095 5.832 2.075 1.00 0.00 62 LEU A O 6
ATOM 9325 N N . LYS A 1 63 ? 12.982 6.507 3.910 1.00 0.00 63 LYS A N 6
ATOM 9326 C CA . LYS A 1 63 ? 11.794 5.714 3.618 1.00 0.00 63 LYS A CA 6
ATOM 9327 C C . LYS A 1 63 ? 10.988 6.327 2.479 1.00 0.00 63 LYS A C 6
ATOM 9328 O O . LYS A 1 63 ? 10.307 5.619 1.737 1.00 0.00 63 LYS A O 6
ATOM 9347 N N . CYS A 1 64 ? 11.071 7.646 2.346 1.00 0.00 64 CYS A N 6
ATOM 9348 C CA . CYS A 1 64 ? 10.480 8.339 1.208 1.00 0.00 64 CYS A CA 6
ATOM 9349 C C . CYS A 1 64 ? 11.127 7.903 -0.100 1.00 0.00 64 CYS A C 6
ATOM 9350 O O . CYS A 1 64 ? 10.440 7.507 -1.042 1.00 0.00 64 CYS A O 6
ATOM 9357 N N . ASN A 1 65 ? 12.452 7.978 -0.153 1.00 0.00 65 ASN A N 6
ATOM 9358 C CA . ASN A 1 65 ? 13.197 7.571 -1.338 1.00 0.00 65 ASN A CA 6
ATOM 9359 C C . ASN A 1 65 ? 13.005 6.088 -1.626 1.00 0.00 65 ASN A C 6
ATOM 9360 O O . ASN A 1 65 ? 12.833 5.686 -2.777 1.00 0.00 65 ASN A O 6
ATOM 9371 N N . GLU A 1 66 ? 13.035 5.277 -0.574 1.00 0.00 66 GLU A N 6
ATOM 9372 C CA . GLU A 1 66 ? 12.829 3.840 -0.708 1.00 0.00 66 GLU A CA 6
ATOM 9373 C C . GLU A 1 66 ? 11.465 3.532 -1.311 1.00 0.00 66 GLU A C 6
ATOM 9374 O O . GLU A 1 66 ? 11.357 2.772 -2.273 1.00 0.00 66 GLU A O 6
ATOM 9386 N N . SER A 1 67 ? 10.423 4.127 -0.739 1.00 0.00 67 SER A N 6
ATOM 9387 C CA . SER A 1 67 ? 9.057 3.871 -1.180 1.00 0.00 67 SER A CA 6
ATOM 9388 C C . SER A 1 67 ? 8.872 4.245 -2.645 1.00 0.00 67 SER A C 6
ATOM 9389 O O . SER A 1 67 ? 8.251 3.508 -3.410 1.00 0.00 67 SER A O 6
ATOM 9397 N N . CYS A 1 68 ? 9.416 5.395 -3.030 1.00 0.00 68 CYS A N 6
ATOM 9398 C CA . CYS A 1 68 ? 9.297 5.878 -4.401 1.00 0.00 68 CYS A CA 6
ATOM 9399 C C . CYS A 1 68 ? 10.062 4.985 -5.368 1.00 0.00 68 CYS A C 6
ATOM 9400 O O . CYS A 1 68 ? 9.668 4.822 -6.523 1.00 0.00 68 CYS A O 6
ATOM 9407 N N . ASN A 1 69 ? 11.160 4.407 -4.890 1.00 0.00 69 ASN A N 6
ATOM 9408 C CA . ASN A 1 69 ? 11.931 3.455 -5.681 1.00 0.00 69 ASN A CA 6
ATOM 9409 C C . ASN A 1 69 ? 11.217 2.113 -5.777 1.00 0.00 69 ASN A C 6
ATOM 9410 O O . ASN A 1 69 ? 11.392 1.373 -6.745 1.00 0.00 69 ASN A O 6
ATOM 9421 N N . ASP A 1 70 ? 10.411 1.804 -4.766 1.00 0.00 70 ASP A N 6
ATOM 9422 C CA . ASP A 1 70 ? 9.673 0.547 -4.732 1.00 0.00 70 ASP A CA 6
ATOM 9423 C C . ASP A 1 70 ? 8.394 0.637 -5.556 1.00 0.00 70 ASP A C 6
ATOM 9424 O O . ASP A 1 70 ? 7.691 -0.356 -5.739 1.00 0.00 70 ASP A O 6
ATOM 9433 N N . ALA A 1 71 ? 8.099 1.834 -6.051 1.00 0.00 71 ALA A N 6
ATOM 9434 C CA . ALA A 1 71 ? 6.963 2.035 -6.942 1.00 0.00 71 ALA A CA 6
ATOM 9435 C C . ALA A 1 71 ? 7.141 1.266 -8.245 1.00 0.00 71 ALA A C 6
ATOM 9436 O O . ALA A 1 71 ? 8.260 1.094 -8.727 1.00 0.00 71 ALA A O 6
ATOM 9443 N N . PRO A 1 72 ? 6.031 0.805 -8.811 1.00 0.00 72 PRO A N 6
ATOM 9444 C CA . PRO A 1 72 ? 6.066 0.008 -10.031 1.00 0.00 72 PRO A CA 6
ATOM 9445 C C . PRO A 1 72 ? 6.363 0.876 -11.247 1.00 0.00 72 PRO A C 6
ATOM 9446 O O . PRO A 1 72 ? 6.693 0.368 -12.319 1.00 0.00 72 PRO A O 6
ATOM 9457 N N . LYS A 1 73 ? 6.243 2.188 -11.075 1.00 0.00 73 LYS A N 6
ATOM 9458 C CA . LYS A 1 73 ? 6.521 3.130 -12.152 1.00 0.00 73 LYS A CA 6
ATOM 9459 C C . LYS A 1 73 ? 7.915 2.915 -12.727 1.00 0.00 73 LYS A C 6
ATOM 9460 O O . LYS A 1 73 ? 8.911 2.978 -12.006 1.00 0.00 73 LYS A O 6
ATOM 9479 N N . PRO A 1 74 ? 7.979 2.660 -14.029 1.00 0.00 74 PRO A N 6
ATOM 9480 C CA . PRO A 1 74 ? 9.251 2.423 -14.702 1.00 0.00 74 PRO A CA 6
ATOM 9481 C C . PRO A 1 74 ? 10.208 3.590 -14.497 1.00 0.00 74 PRO A C 6
ATOM 9482 O O . PRO A 1 74 ? 9.804 4.752 -14.541 1.00 0.00 74 PRO A O 6
ATOM 9493 N N . PRO A 1 75 ? 11.479 3.274 -14.274 1.00 0.00 75 PRO A N 6
ATOM 9494 C CA . PRO A 1 75 ? 12.506 4.297 -14.114 1.00 0.00 75 PRO A CA 6
ATOM 9495 C C . PRO A 1 75 ? 12.496 5.276 -15.281 1.00 0.00 75 PRO A C 6
ATOM 9496 O O . PRO A 1 75 ? 12.797 6.458 -15.114 1.00 0.00 75 PRO A O 6
ATOM 9507 N N . CYS A 1 76 ? 12.147 4.777 -16.462 1.00 0.00 76 CYS A N 6
ATOM 9508 C CA . CYS A 1 76 ? 12.195 5.581 -17.677 1.00 0.00 76 CYS A CA 6
ATOM 9509 C C . CYS A 1 76 ? 11.059 6.595 -17.713 1.00 0.00 76 CYS A C 6
ATOM 9510 O O . CYS A 1 76 ? 11.032 7.481 -18.567 1.00 0.00 76 CYS A O 6
ATOM 9517 N N . SER A 1 77 ? 10.123 6.459 -16.780 1.00 0.00 77 SER A N 6
ATOM 9518 C CA . SER A 1 77 ? 8.997 7.380 -16.686 1.00 0.00 77 SER A CA 6
ATOM 9519 C C . SER A 1 77 ? 9.290 8.511 -15.708 1.00 0.00 77 SER A C 6
ATOM 9520 O O . SER A 1 77 ? 8.442 9.370 -15.465 1.00 0.00 77 SER A O 6
ATOM 9528 N N . LEU A 1 78 ? 10.496 8.506 -15.150 1.00 0.00 78 LEU A N 6
ATOM 9529 C CA . LEU A 1 78 ? 10.906 9.536 -14.203 1.00 0.00 78 LEU A CA 6
ATOM 9530 C C . LEU A 1 78 ? 12.013 10.407 -14.783 1.00 0.00 78 LEU A C 6
ATOM 9531 O O . LEU A 1 78 ? 12.763 9.974 -15.658 1.00 0.00 78 LEU A O 6
ATOM 9547 N N . GLU A 1 79 ? 12.112 11.636 -14.289 1.00 0.00 79 GLU A N 6
ATOM 9548 C CA . GLU A 1 79 ? 13.010 12.626 -14.872 1.00 0.00 79 GLU A CA 6
ATOM 9549 C C . GLU A 1 79 ? 14.404 12.530 -14.265 1.00 0.00 79 GLU A C 6
ATOM 9550 O O . GLU A 1 79 ? 14.577 12.014 -13.161 1.00 0.00 79 GLU A O 6
ATOM 9562 N N . VAL A 1 80 ? 15.396 13.030 -14.994 1.00 0.00 80 VAL A N 6
ATOM 9563 C CA . VAL A 1 80 ? 16.780 12.987 -14.536 1.00 0.00 80 VAL A CA 6
ATOM 9564 C C . VAL A 1 80 ? 16.968 13.818 -13.274 1.00 0.00 80 VAL A C 6
ATOM 9565 O O . VAL A 1 80 ? 16.548 14.973 -13.211 1.00 0.00 80 VAL A O 6
ATOM 9578 N N . ASP A 1 81 ? 17.602 13.223 -12.269 1.00 0.00 81 ASP A N 6
ATOM 9579 C CA . ASP A 1 81 ? 17.980 13.950 -11.063 1.00 0.00 81 ASP A CA 6
ATOM 9580 C C . ASP A 1 81 ? 19.216 13.339 -10.416 1.00 0.00 81 ASP A C 6
ATOM 9581 O O . ASP A 1 81 ? 19.123 12.349 -9.689 1.00 0.00 81 ASP A O 6
ATOM 9590 N N . TYR A 1 82 ? 20.373 13.933 -10.684 1.00 0.00 82 TYR A N 6
ATOM 9591 C CA . TYR A 1 82 ? 21.638 13.412 -10.178 1.00 0.00 82 TYR A CA 6
ATOM 9592 C C . TYR A 1 82 ? 21.956 13.979 -8.801 1.00 0.00 82 TYR A C 6
ATOM 9593 O O . TYR A 1 82 ? 23.023 13.721 -8.244 1.00 0.00 82 TYR A O 6
ATOM 9611 N N . GLY A 1 83 ? 21.024 14.754 -8.256 1.00 0.00 83 GLY A N 6
ATOM 9612 C CA . GLY A 1 83 ? 21.154 15.269 -6.898 1.00 0.00 83 GLY A CA 6
ATOM 9613 C C . GLY A 1 83 ? 21.865 16.616 -6.885 1.00 0.00 83 GLY A C 6
ATOM 9614 O O . GLY A 1 83 ? 22.270 17.124 -7.930 1.00 0.00 83 GLY A O 6
ATOM 9618 N N . VAL A 1 84 ? 22.014 17.189 -5.696 1.00 0.00 84 VAL A N 6
ATOM 9619 C CA . VAL A 1 84 ? 22.701 18.466 -5.542 1.00 0.00 84 VAL A CA 6
ATOM 9620 C C . VAL A 1 84 ? 23.767 18.391 -4.457 1.00 0.00 84 VAL A C 6
ATOM 9621 O O . VAL A 1 84 ? 23.883 19.290 -3.624 1.00 0.00 84 VAL A O 6
ATOM 9634 N N . GLY A 1 85 ? 24.544 17.314 -4.472 1.00 0.00 85 GLY A N 6
ATOM 9635 C CA . GLY A 1 85 ? 25.547 17.078 -3.440 1.00 0.00 85 GLY A CA 6
ATOM 9636 C C . GLY A 1 85 ? 26.922 17.557 -3.887 1.00 0.00 85 GLY A C 6
ATOM 9637 O O . GLY A 1 85 ? 27.052 18.622 -4.491 1.00 0.00 85 GLY A O 6
ATOM 9641 N N . ARG A 1 86 ? 27.946 16.765 -3.587 1.00 0.00 86 ARG A N 6
ATOM 9642 C CA . ARG A 1 86 ? 29.325 17.176 -3.818 1.00 0.00 86 ARG A CA 6
ATOM 9643 C C . ARG A 1 86 ? 30.167 16.016 -4.334 1.00 0.00 86 ARG A C 6
ATOM 9644 O O . ARG A 1 86 ? 31.329 16.193 -4.699 1.00 0.00 86 ARG A O 6
ATOM 9665 N N . ALA A 1 87 ? 29.573 14.828 -4.362 1.00 0.00 87 ALA A N 6
ATOM 9666 C CA . ALA A 1 87 ? 30.261 13.639 -4.850 1.00 0.00 87 ALA A CA 6
ATOM 9667 C C . ALA A 1 87 ? 30.347 13.637 -6.371 1.00 0.00 87 ALA A C 6
ATOM 9668 O O . ALA A 1 87 ? 29.648 14.396 -7.042 1.00 0.00 87 ALA A O 6
ATOM 9675 N N . ASN A 1 88 ? 31.208 12.781 -6.909 1.00 0.00 88 ASN A N 6
ATOM 9676 C CA . ASN A 1 88 ? 31.386 12.678 -8.353 1.00 0.00 88 ASN A CA 6
ATOM 9677 C C . ASN A 1 88 ? 31.336 11.227 -8.812 1.00 0.00 88 ASN A C 6
ATOM 9678 O O . ASN A 1 88 ? 32.346 10.663 -9.232 1.00 0.00 88 ASN A O 6
ATOM 9689 N N . ILE A 1 89 ? 30.153 10.626 -8.730 1.00 0.00 89 ILE A N 6
ATOM 9690 C CA . ILE A 1 89 ? 29.964 9.246 -9.159 1.00 0.00 89 ILE A CA 6
ATOM 9691 C C . ILE A 1 89 ? 29.302 9.180 -10.529 1.00 0.00 89 ILE A C 6
ATOM 9692 O O . ILE A 1 89 ? 28.269 9.809 -10.761 1.00 0.00 89 ILE A O 6
ATOM 9708 N N . PRO A 1 90 ? 29.902 8.416 -11.435 1.00 0.00 90 PRO A N 6
ATOM 9709 C CA . PRO A 1 90 ? 29.431 8.347 -12.813 1.00 0.00 90 PRO A CA 6
ATOM 9710 C C . PRO A 1 90 ? 28.196 7.462 -12.930 1.00 0.00 90 PRO A C 6
ATOM 9711 O O . PRO A 1 90 ? 28.276 6.328 -13.402 1.00 0.00 90 PRO A O 6
ATOM 9722 N N . ARG A 1 91 ? 27.055 7.987 -12.496 1.00 0.00 91 ARG A N 6
ATOM 9723 C CA . ARG A 1 91 ? 25.787 7.280 -12.630 1.00 0.00 91 ARG A CA 6
ATOM 9724 C C . ARG A 1 91 ? 25.078 7.661 -13.923 1.00 0.00 91 ARG A C 6
ATOM 9725 O O . ARG A 1 91 ? 25.288 8.749 -14.460 1.00 0.00 91 ARG A O 6
ATOM 9746 N N . TRP A 1 92 ? 24.236 6.760 -14.418 1.00 0.00 92 TRP A N 6
ATOM 9747 C CA . TRP A 1 92 ? 23.532 6.979 -15.675 1.00 0.00 92 TRP A CA 6
ATOM 9748 C C . TRP A 1 92 ? 22.074 7.348 -15.433 1.00 0.00 92 TRP A C 6
ATOM 9749 O O . TRP A 1 92 ? 21.420 6.789 -14.553 1.00 0.00 92 TRP A O 6
ATOM 9770 N N . TYR A 1 93 ? 21.569 8.294 -16.219 1.00 0.00 93 TYR A N 6
ATOM 9771 C CA . TYR A 1 93 ? 20.186 8.737 -16.093 1.00 0.00 93 TYR A CA 6
ATOM 9772 C C . TYR A 1 93 ? 19.510 8.827 -17.455 1.00 0.00 93 TYR A C 6
ATOM 9773 O O . TYR A 1 93 ? 20.127 9.235 -18.439 1.00 0.00 93 TYR A O 6
ATOM 9791 N N . TYR A 1 94 ? 18.239 8.443 -17.505 1.00 0.00 94 TYR A N 6
ATOM 9792 C CA . TYR A 1 94 ? 17.473 8.490 -18.745 1.00 0.00 94 TYR A CA 6
ATOM 9793 C C . TYR A 1 94 ? 16.770 9.832 -18.906 1.00 0.00 94 TYR A C 6
ATOM 9794 O O . TYR A 1 94 ? 15.947 10.216 -18.076 1.00 0.00 94 TYR A O 6
ATOM 9812 N N . ASP A 1 95 ? 17.099 10.541 -19.981 1.00 0.00 95 ASP A N 6
ATOM 9813 C CA . ASP A 1 95 ? 16.453 11.811 -20.288 1.00 0.00 95 ASP A CA 6
ATOM 9814 C C . ASP A 1 95 ? 15.147 11.597 -21.043 1.00 0.00 95 ASP A C 6
ATOM 9815 O O . ASP A 1 95 ? 15.150 11.167 -22.197 1.00 0.00 95 ASP A O 6
ATOM 9824 N N . THR A 1 96 ? 14.033 11.898 -20.385 1.00 0.00 96 THR A N 6
ATOM 9825 C CA . THR A 1 96 ? 12.715 11.597 -20.932 1.00 0.00 96 THR A CA 6
ATOM 9826 C C . THR A 1 96 ? 12.321 12.603 -22.006 1.00 0.00 96 THR A C 6
ATOM 9827 O O . THR A 1 96 ? 11.446 12.336 -22.829 1.00 0.00 96 THR A O 6
ATOM 9838 N N . ASN A 1 97 ? 12.972 13.761 -21.992 1.00 0.00 97 ASN A N 6
ATOM 9839 C CA . ASN A 1 97 ? 12.662 14.826 -22.939 1.00 0.00 97 ASN A CA 6
ATOM 9840 C C . ASN A 1 97 ? 13.412 14.632 -24.250 1.00 0.00 97 ASN A C 6
ATOM 9841 O O . ASN A 1 97 ? 12.895 14.942 -25.324 1.00 0.00 97 ASN A O 6
ATOM 9852 N N . ASN A 1 98 ? 14.634 14.119 -24.157 1.00 0.00 98 ASN A N 6
ATOM 9853 C CA . ASN A 1 98 ? 15.447 13.855 -25.339 1.00 0.00 98 ASN A CA 6
ATOM 9854 C C . ASN A 1 98 ? 15.497 12.365 -25.650 1.00 0.00 98 ASN A C 6
ATOM 9855 O O . ASN A 1 98 ? 16.073 11.950 -26.656 1.00 0.00 98 ASN A O 6
ATOM 9866 N N . ALA A 1 99 ? 14.892 11.563 -24.780 1.00 0.00 99 ALA A N 6
ATOM 9867 C CA . ALA A 1 99 ? 14.816 10.122 -24.991 1.00 0.00 99 ALA A CA 6
ATOM 9868 C C . ALA A 1 99 ? 16.202 9.518 -25.172 1.00 0.00 99 ALA A C 6
ATOM 9869 O O . ALA A 1 99 ? 16.456 8.802 -26.141 1.00 0.00 99 ALA A O 6
ATOM 9876 N N . THR A 1 100 ? 17.096 9.810 -24.234 1.00 0.00 100 THR A N 6
ATOM 9877 C CA . THR A 1 100 ? 18.469 9.323 -24.305 1.00 0.00 100 THR A CA 6
ATOM 9878 C C . THR A 1 100 ? 19.069 9.160 -22.915 1.00 0.00 100 THR A C 6
ATOM 9879 O O . THR A 1 100 ? 18.748 9.916 -21.997 1.00 0.00 100 THR A O 6
ATOM 9890 N N . CYS A 1 101 ? 19.941 8.169 -22.765 1.00 0.00 101 CYS A N 6
ATOM 9891 C CA . CYS A 1 101 ? 20.575 7.894 -21.481 1.00 0.00 101 CYS A CA 6
ATOM 9892 C C . CYS A 1 101 ? 21.994 8.445 -21.438 1.00 0.00 101 CYS A C 6
ATOM 9893 O O . CYS A 1 101 ? 22.835 8.087 -22.264 1.00 0.00 101 CYS A O 6
ATOM 9900 N N . GLU A 1 102 ? 22.256 9.319 -20.472 1.00 0.00 102 GLU A N 6
ATOM 9901 C CA . GLU A 1 102 ? 23.543 9.999 -20.382 1.00 0.00 102 GLU A CA 6
ATOM 9902 C C . GLU A 1 102 ? 24.113 9.913 -18.972 1.00 0.00 102 GLU A C 6
ATOM 9903 O O . GLU A 1 102 ? 23.390 9.636 -18.015 1.00 0.00 102 GLU A O 6
ATOM 9915 N N . MET A 1 103 ? 25.415 10.151 -18.850 1.00 0.00 103 MET A N 6
ATOM 9916 C CA . MET A 1 103 ? 26.080 10.126 -17.553 1.00 0.00 103 MET A CA 6
ATOM 9917 C C . MET A 1 103 ? 26.020 11.490 -16.877 1.00 0.00 103 MET A C 6
ATOM 9918 O O . MET A 1 103 ? 26.324 12.512 -17.492 1.00 0.00 103 MET A O 6
ATOM 9932 N N . PHE A 1 104 ? 25.626 11.498 -15.608 1.00 0.00 104 PHE A N 6
ATOM 9933 C CA . PHE A 1 104 ? 25.547 12.734 -14.839 1.00 0.00 104 PHE A CA 6
ATOM 9934 C C . PHE A 1 104 ? 26.304 12.614 -13.523 1.00 0.00 104 PHE A C 6
ATOM 9935 O O . PHE A 1 104 ? 26.555 11.510 -13.039 1.00 0.00 104 PHE A O 6
ATOM 9952 N N . THR A 1 105 ? 26.665 13.755 -12.947 1.00 0.00 105 THR A N 6
ATOM 9953 C CA . THR A 1 105 ? 27.480 13.779 -11.738 1.00 0.00 105 THR A CA 6
ATOM 9954 C C . THR A 1 105 ? 26.632 13.531 -10.497 1.00 0.00 105 THR A C 6
ATOM 9955 O O . THR A 1 105 ? 26.103 14.467 -9.898 1.00 0.00 105 THR A O 6
ATOM 9966 N N . TYR A 1 106 ? 26.507 12.264 -10.116 1.00 0.00 106 TYR A N 6
ATOM 9967 C CA . TYR A 1 106 ? 25.787 11.897 -8.903 1.00 0.00 106 TYR A CA 6
ATOM 9968 C C . TYR A 1 106 ? 26.413 12.543 -7.674 1.00 0.00 106 TYR A C 6
ATOM 9969 O O . TYR A 1 106 ? 27.515 12.180 -7.263 1.00 0.00 106 TYR A O 6
ATOM 9987 N N . GLY A 1 107 ? 25.704 13.504 -7.090 1.00 0.00 107 GLY A N 6
ATOM 9988 C CA . GLY A 1 107 ? 26.262 14.330 -6.027 1.00 0.00 107 GLY A CA 6
ATOM 9989 C C . GLY A 1 107 ? 26.155 13.635 -4.675 1.00 0.00 107 GLY A C 6
ATOM 9990 O O . GLY A 1 107 ? 26.798 14.038 -3.706 1.00 0.00 107 GLY A O 6
ATOM 9994 N N . GLY A 1 108 ? 25.337 12.589 -4.617 1.00 0.00 108 GLY A N 6
ATOM 9995 C CA . GLY A 1 108 ? 25.175 11.811 -3.395 1.00 0.00 108 GLY A CA 6
ATOM 9996 C C . GLY A 1 108 ? 23.721 11.795 -2.940 1.00 0.00 108 GLY A C 6
ATOM 9997 O O . GLY A 1 108 ? 23.350 11.042 -2.040 1.00 0.00 108 GLY A O 6
ATOM 10001 N N . ILE A 1 109 ? 22.901 12.631 -3.569 1.00 0.00 109 ILE A N 6
ATOM 10002 C CA . ILE A 1 109 ? 21.472 12.664 -3.280 1.00 0.00 109 ILE A CA 6
ATOM 10003 C C . ILE A 1 109 ? 20.705 11.707 -4.182 1.00 0.00 109 ILE A C 6
ATOM 10004 O O . ILE A 1 109 ? 20.743 11.827 -5.407 1.00 0.00 109 ILE A O 6
ATOM 10020 N N . THR A 1 110 ? 20.008 10.756 -3.570 1.00 0.00 110 THR A N 6
ATOM 10021 C CA . THR A 1 110 ? 19.385 9.665 -4.311 1.00 0.00 110 THR A CA 6
ATOM 10022 C C . THR A 1 110 ? 18.570 10.192 -5.485 1.00 0.00 110 THR A C 6
ATOM 10023 O O . THR A 1 110 ? 18.677 9.688 -6.603 1.00 0.00 110 THR A O 6
ATOM 10034 N N . GLY A 1 111 ? 17.756 11.209 -5.225 1.00 0.00 111 GLY A N 6
ATOM 10035 C CA . GLY A 1 111 ? 16.861 11.753 -6.239 1.00 0.00 111 GLY A CA 6
ATOM 10036 C C . GLY A 1 111 ? 15.596 10.913 -6.365 1.00 0.00 111 GLY A C 6
ATOM 10037 O O . GLY A 1 111 ? 14.712 10.973 -5.511 1.00 0.00 111 GLY A O 6
ATOM 10041 N N . ASN A 1 112 ? 15.516 10.131 -7.436 1.00 0.00 112 ASN A N 6
ATOM 10042 C CA . ASN A 1 112 ? 14.349 9.294 -7.688 1.00 0.00 112 ASN A CA 6
ATOM 10043 C C . ASN A 1 112 ? 14.744 7.987 -8.362 1.00 0.00 112 ASN A C 6
ATOM 10044 O O . ASN A 1 112 ? 15.929 7.680 -8.497 1.00 0.00 112 ASN A O 6
ATOM 10055 N N . LYS A 1 113 ? 13.746 7.219 -8.785 1.00 0.00 113 LYS A N 6
ATOM 10056 C CA . LYS A 1 113 ? 13.972 5.858 -9.257 1.00 0.00 113 LYS A CA 6
ATOM 10057 C C . LYS A 1 113 ? 14.859 5.844 -10.494 1.00 0.00 113 LYS A C 6
ATOM 10058 O O . LYS A 1 113 ? 15.539 4.856 -10.772 1.00 0.00 113 LYS A O 6
ATOM 10077 N N . ASN A 1 114 ? 14.850 6.947 -11.236 1.00 0.00 114 ASN A N 6
ATOM 10078 C CA . ASN A 1 114 ? 15.643 7.057 -12.454 1.00 0.00 114 ASN A CA 6
ATOM 10079 C C . ASN A 1 114 ? 17.133 7.088 -12.141 1.00 0.00 114 ASN A C 6
ATOM 10080 O O . ASN A 1 114 ? 17.727 8.157 -12.006 1.00 0.00 114 ASN A O 6
ATOM 10091 N N . ASN A 1 115 ? 17.732 5.907 -12.025 1.00 0.00 115 ASN A N 6
ATOM 10092 C CA . ASN A 1 115 ? 19.163 5.796 -11.769 1.00 0.00 115 ASN A CA 6
ATOM 10093 C C . ASN A 1 115 ? 19.705 4.454 -12.243 1.00 0.00 115 ASN A C 6
ATOM 10094 O O . ASN A 1 115 ? 19.381 3.409 -11.679 1.00 0.00 115 ASN A O 6
ATOM 10105 N N . PHE A 1 116 ? 20.532 4.489 -13.282 1.00 0.00 116 PHE A N 6
ATOM 10106 C CA . PHE A 1 116 ? 20.918 3.277 -13.996 1.00 0.00 116 PHE A CA 6
ATOM 10107 C C . PHE A 1 116 ? 22.399 2.977 -13.810 1.00 0.00 116 PHE A C 6
ATOM 10108 O O . PHE A 1 116 ? 23.194 3.873 -13.529 1.00 0.00 116 PHE A O 6
ATOM 10125 N N . GLU A 1 117 ? 22.765 1.709 -13.970 1.00 0.00 117 GLU A N 6
ATOM 10126 C CA . GLU A 1 117 ? 24.162 1.299 -13.892 1.00 0.00 117 GLU A CA 6
ATOM 10127 C C . GLU A 1 117 ? 24.895 1.588 -15.196 1.00 0.00 117 GLU A C 6
ATOM 10128 O O . GLU A 1 117 ? 26.091 1.878 -15.195 1.00 0.00 117 GLU A O 6
ATOM 10140 N N . SER A 1 118 ? 24.170 1.508 -16.306 1.00 0.00 118 SER A N 6
ATOM 10141 C CA . SER A 1 118 ? 24.775 1.636 -17.627 1.00 0.00 118 SER A CA 6
ATOM 10142 C C . SER A 1 118 ? 23.759 2.120 -18.653 1.00 0.00 118 SER A C 6
ATOM 10143 O O . SER A 1 118 ? 22.551 2.053 -18.425 1.00 0.00 118 SER A O 6
ATOM 10151 N N . GLU A 1 119 ? 24.255 2.610 -19.785 1.00 0.00 119 GLU A N 6
ATOM 10152 C CA . GLU A 1 119 ? 23.395 2.979 -20.902 1.00 0.00 119 GLU A CA 6
ATOM 10153 C C . GLU A 1 119 ? 22.580 1.787 -21.387 1.00 0.00 119 GLU A C 6
ATOM 10154 O O . GLU A 1 119 ? 21.417 1.931 -21.764 1.00 0.00 119 GLU A O 6
ATOM 10166 N N . GLU A 1 120 ? 23.197 0.611 -21.375 1.00 0.00 120 GLU A N 6
ATOM 10167 C CA . GLU A 1 120 ? 22.510 -0.618 -21.755 1.00 0.00 120 GLU A CA 6
ATOM 10168 C C . GLU A 1 120 ? 21.257 -0.831 -20.915 1.00 0.00 120 GLU A C 6
ATOM 10169 O O . GLU A 1 120 ? 20.181 -1.105 -21.447 1.00 0.00 120 GLU A O 6
ATOM 10181 N N . GLU A 1 121 ? 21.402 -0.702 -19.601 1.00 0.00 121 GLU A N 6
ATOM 10182 C CA . GLU A 1 121 ? 20.280 -0.869 -18.685 1.00 0.00 121 GLU A CA 6
ATOM 10183 C C . GLU A 1 121 ? 19.172 0.134 -18.982 1.00 0.00 121 GLU A C 6
ATOM 10184 O O . GLU A 1 121 ? 17.991 -0.213 -18.980 1.00 0.00 121 GLU A O 6
ATOM 10196 N N . CYS A 1 122 ? 19.561 1.378 -19.238 1.00 0.00 122 CYS A N 6
ATOM 10197 C CA . CYS A 1 122 ? 18.611 2.413 -19.626 1.00 0.00 122 CYS A CA 6
ATOM 10198 C C . CYS A 1 122 ? 17.711 1.938 -20.760 1.00 0.00 122 CYS A C 6
ATOM 10199 O O . CYS A 1 122 ? 16.485 1.966 -20.646 1.00 0.00 122 CYS A O 6
ATOM 10206 N N . LYS A 1 123 ? 18.326 1.501 -21.853 1.00 0.00 123 LYS A N 6
ATOM 10207 C CA . LYS A 1 123 ? 17.586 1.145 -23.058 1.00 0.00 123 LYS A CA 6
ATOM 10208 C C . LYS A 1 123 ? 16.691 -0.063 -22.819 1.00 0.00 123 LYS A C 6
ATOM 10209 O O . LYS A 1 123 ? 15.528 -0.076 -23.222 1.00 0.00 123 LYS A O 6
ATOM 10228 N N . GLU A 1 124 ? 17.240 -1.078 -22.160 1.00 0.00 124 GLU A N 6
ATOM 10229 C CA . GLU A 1 124 ? 16.523 -2.330 -21.945 1.00 0.00 124 GLU A CA 6
ATOM 10230 C C . GLU A 1 124 ? 15.391 -2.151 -20.941 1.00 0.00 124 GLU A C 6
ATOM 10231 O O . GLU A 1 124 ? 14.339 -2.778 -21.060 1.00 0.00 124 GLU A O 6
ATOM 10243 N N . THR A 1 125 ? 15.614 -1.292 -19.953 1.00 0.00 125 THR A N 6
ATOM 10244 C CA . THR A 1 125 ? 14.577 -0.949 -18.987 1.00 0.00 125 THR A CA 6
ATOM 10245 C C . THR A 1 125 ? 13.414 -0.232 -19.659 1.00 0.00 125 THR A C 6
ATOM 10246 O O . THR A 1 125 ? 12.250 -0.506 -19.365 1.00 0.00 125 THR A O 6
ATOM 10257 N N . CYS A 1 126 ? 13.735 0.688 -20.562 1.00 0.00 126 CYS A N 6
ATOM 10258 C CA . CYS A 1 126 ? 12.717 1.408 -21.318 1.00 0.00 126 CYS A CA 6
ATOM 10259 C C . CYS A 1 126 ? 11.942 0.467 -22.232 1.00 0.00 126 CYS A C 6
ATOM 10260 O O . CYS A 1 126 ? 10.749 0.657 -22.467 1.00 0.00 126 CYS A O 6
ATOM 10267 N N . LYS A 1 127 ? 12.628 -0.548 -22.746 1.00 0.00 127 LYS A N 6
ATOM 10268 C CA . LYS A 1 127 ? 11.974 -1.615 -23.495 1.00 0.00 127 LYS A CA 6
ATOM 10269 C C . LYS A 1 127 ? 11.012 -2.398 -22.611 1.00 0.00 127 LYS A C 6
ATOM 10270 O O . LYS A 1 127 ? 9.921 -2.772 -23.043 1.00 0.00 127 LYS A O 6
ATOM 10289 N N . GLY A 1 128 ? 11.422 -2.643 -21.371 1.00 0.00 128 GLY A N 6
ATOM 10290 C CA . GLY A 1 128 ? 10.582 -3.350 -20.412 1.00 0.00 128 GLY A CA 6
ATOM 10291 C C . GLY A 1 128 ? 11.268 -4.610 -19.902 1.00 0.00 128 GLY A C 6
ATOM 10292 O O . GLY A 1 128 ? 10.618 -5.623 -19.645 1.00 0.00 128 GLY A O 6
ATOM 10296 N N . PHE A 1 129 ? 12.587 -4.542 -19.756 1.00 0.00 129 PHE A N 6
ATOM 10297 C CA . PHE A 1 129 ? 13.363 -5.671 -19.258 1.00 0.00 129 PHE A CA 6
ATOM 10298 C C . PHE A 1 129 ? 14.144 -5.294 -18.006 1.00 0.00 129 PHE A C 6
ATOM 10299 O O . PHE A 1 129 ? 14.592 -4.156 -17.861 1.00 0.00 129 PHE A O 6
ATOM 10316 N N . SER A 1 130 ? 14.303 -6.254 -17.102 1.00 0.00 130 SER A N 6
ATOM 10317 C CA . SER A 1 130 ? 15.040 -6.027 -15.864 1.00 0.00 130 SER A CA 6
ATOM 10318 C C . SER A 1 130 ? 15.384 -7.344 -15.179 1.00 0.00 130 SER A C 6
ATOM 10319 O O . SER A 1 130 ? 16.320 -7.992 -15.559 1.00 0.00 130 SER A O 6
ATOM 10327 N N . GLU A 1 13 ? 2.374 -0.769 1.300 1.00 0.00 13 GLU A N 7
ATOM 10328 C CA . GLU A 1 13 ? 2.554 -0.154 -0.009 1.00 0.00 13 GLU A CA 7
ATOM 10329 C C . GLU A 1 13 ? 2.902 1.324 0.120 1.00 0.00 13 GLU A C 7
ATOM 10330 O O . GLU A 1 13 ? 2.087 2.193 -0.188 1.00 0.00 13 GLU A O 7
ATOM 10342 N N . SER A 1 14 ? 4.118 1.602 0.578 1.00 0.00 14 SER A N 7
ATOM 10343 C CA . SER A 1 14 ? 4.546 2.973 0.832 1.00 0.00 14 SER A CA 7
ATOM 10344 C C . SER A 1 14 ? 4.750 3.737 -0.470 1.00 0.00 14 SER A C 7
ATOM 10345 O O . SER A 1 14 ? 4.768 4.967 -0.482 1.00 0.00 14 SER A O 7
ATOM 10353 N N . TRP A 1 15 ? 4.905 2.999 -1.564 1.00 0.00 15 TRP A N 7
ATOM 10354 C CA . TRP A 1 15 ? 5.044 3.606 -2.883 1.00 0.00 15 TRP A CA 7
ATOM 10355 C C . TRP A 1 15 ? 3.783 4.365 -3.276 1.00 0.00 15 TRP A C 7
ATOM 10356 O O . TRP A 1 15 ? 3.807 5.203 -4.177 1.00 0.00 15 TRP A O 7
ATOM 10377 N N . VAL A 1 16 ? 2.682 4.066 -2.594 1.00 0.00 16 VAL A N 7
ATOM 10378 C CA . VAL A 1 16 ? 1.434 4.790 -2.800 1.00 0.00 16 VAL A CA 7
ATOM 10379 C C . VAL A 1 16 ? 1.557 6.240 -2.349 1.00 0.00 16 VAL A C 7
ATOM 10380 O O . VAL A 1 16 ? 1.145 7.158 -3.058 1.00 0.00 16 VAL A O 7
ATOM 10393 N N . SER A 1 17 ? 2.126 6.439 -1.165 1.00 0.00 17 SER A N 7
ATOM 10394 C CA . SER A 1 17 ? 2.335 7.780 -0.632 1.00 0.00 17 SER A CA 7
ATOM 10395 C C . SER A 1 17 ? 3.174 8.626 -1.581 1.00 0.00 17 SER A C 7
ATOM 10396 O O . SER A 1 17 ? 2.914 9.815 -1.764 1.00 0.00 17 SER A O 7
ATOM 10404 N N . CYS A 1 18 ? 4.183 8.005 -2.184 1.00 0.00 18 CYS A N 7
ATOM 10405 C CA . CYS A 1 18 ? 5.030 8.685 -3.156 1.00 0.00 18 CYS A CA 7
ATOM 10406 C C . CYS A 1 18 ? 4.201 9.292 -4.280 1.00 0.00 18 CYS A C 7
ATOM 10407 O O . CYS A 1 18 ? 4.546 10.342 -4.822 1.00 0.00 18 CYS A O 7
ATOM 10414 N N . LEU A 1 19 ? 3.105 8.625 -4.627 1.00 0.00 19 LEU A N 7
ATOM 10415 C CA . LEU A 1 19 ? 2.300 9.020 -5.776 1.00 0.00 19 LEU A CA 7
ATOM 10416 C C . LEU A 1 19 ? 1.061 9.793 -5.342 1.00 0.00 19 LEU A C 7
ATOM 10417 O O . LEU A 1 19 ? 0.199 10.114 -6.160 1.00 0.00 19 LEU A O 7
ATOM 10433 N N . ASP A 1 20 ? 0.978 10.088 -4.049 1.00 0.00 20 ASP A N 7
ATOM 10434 C CA . ASP A 1 20 ? -0.163 10.812 -3.500 1.00 0.00 20 ASP A CA 7
ATOM 10435 C C . ASP A 1 20 ? 0.100 12.312 -3.468 1.00 0.00 20 ASP A C 7
ATOM 10436 O O . ASP A 1 20 ? 1.246 12.753 -3.546 1.00 0.00 20 ASP A O 7
ATOM 10445 N N . PRO A 1 21 ? -0.970 13.092 -3.351 1.00 0.00 21 PRO A N 7
ATOM 10446 C CA . PRO A 1 21 ? -0.851 14.538 -3.207 1.00 0.00 21 PRO A CA 7
ATOM 10447 C C . PRO A 1 21 ? 0.072 14.902 -2.051 1.00 0.00 21 PRO A C 7
ATOM 10448 O O . PRO A 1 21 ? 0.036 14.273 -0.993 1.00 0.00 21 PRO A O 7
ATOM 10459 N N . GLU A 1 22 ? 0.898 15.922 -2.259 1.00 0.00 22 GLU A N 7
ATOM 10460 C CA . GLU A 1 22 ? 1.902 16.308 -1.274 1.00 0.00 22 GLU A CA 7
ATOM 10461 C C . GLU A 1 22 ? 1.263 16.602 0.077 1.00 0.00 22 GLU A C 7
ATOM 10462 O O . GLU A 1 22 ? 0.188 17.196 0.150 1.00 0.00 22 GLU A O 7
ATOM 10474 N N . GLN A 1 23 ? 1.933 16.182 1.146 1.00 0.00 23 GLN A N 7
ATOM 10475 C CA . GLN A 1 23 ? 1.517 16.537 2.498 1.00 0.00 23 GLN A CA 7
ATOM 10476 C C . GLN A 1 23 ? 1.682 18.030 2.751 1.00 0.00 23 GLN A C 7
ATOM 10477 O O . GLN A 1 23 ? 2.731 18.606 2.462 1.00 0.00 23 GLN A O 7
ATOM 10491 N N . VAL A 1 24 ? 0.640 18.652 3.292 1.00 0.00 24 VAL A N 7
ATOM 10492 C CA . VAL A 1 24 ? 0.671 20.078 3.592 1.00 0.00 24 VAL A CA 7
ATOM 10493 C C . VAL A 1 24 ? 1.391 20.349 4.907 1.00 0.00 24 VAL A C 7
ATOM 10494 O O . VAL A 1 24 ? 1.195 19.637 5.891 1.00 0.00 24 VAL A O 7
ATOM 10507 N N . THR A 1 25 ? 2.225 21.384 4.916 1.00 0.00 25 THR A N 7
ATOM 10508 C CA . THR A 1 25 ? 3.013 21.721 6.095 1.00 0.00 25 THR A CA 7
ATOM 10509 C C . THR A 1 25 ? 2.129 22.256 7.214 1.00 0.00 25 THR A C 7
ATOM 10510 O O . THR A 1 25 ? 0.963 22.584 6.994 1.00 0.00 25 THR A O 7
ATOM 10521 N N . CYS A 1 26 ? 2.691 22.342 8.415 1.00 0.00 26 CYS A N 7
ATOM 10522 C CA . CYS A 1 26 ? 1.927 22.743 9.591 1.00 0.00 26 CYS A CA 7
ATOM 10523 C C . CYS A 1 26 ? 2.771 23.591 10.533 1.00 0.00 26 CYS A C 7
ATOM 10524 O O . CYS A 1 26 ? 3.940 23.291 10.775 1.00 0.00 26 CYS A O 7
ATOM 10531 N N . GLU A 1 27 ? 2.172 24.652 11.063 1.00 0.00 27 GLU A N 7
ATOM 10532 C CA . GLU A 1 27 ? 2.885 25.580 11.933 1.00 0.00 27 GLU A CA 7
ATOM 10533 C C . GLU A 1 27 ? 2.534 25.344 13.396 1.00 0.00 27 GLU A C 7
ATOM 10534 O O . GLU A 1 27 ? 2.836 26.169 14.258 1.00 0.00 27 GLU A O 7
ATOM 10546 N N . SER A 1 28 ? 1.894 24.212 13.671 1.00 0.00 28 SER A N 7
ATOM 10547 C CA . SER A 1 28 ? 1.525 23.853 15.034 1.00 0.00 28 SER A CA 7
ATOM 10548 C C . SER A 1 28 ? 2.697 23.219 15.773 1.00 0.00 28 SER A C 7
ATOM 10549 O O . SER A 1 28 ? 3.073 23.663 16.858 1.00 0.00 28 SER A O 7
ATOM 10557 N N . GLN A 1 29 ? 3.270 22.178 15.180 1.00 0.00 29 GLN A N 7
ATOM 10558 C CA . GLN A 1 29 ? 4.372 21.452 15.801 1.00 0.00 29 GLN A CA 7
ATOM 10559 C C . GLN A 1 29 ? 5.701 21.801 15.144 1.00 0.00 29 GLN A C 7
ATOM 10560 O O . GLN A 1 29 ? 5.735 22.332 14.034 1.00 0.00 29 GLN A O 7
ATOM 10574 N N . GLU A 1 30 ? 6.795 21.498 15.835 1.00 0.00 30 GLU A N 7
ATOM 10575 C CA . GLU A 1 30 ? 8.129 21.775 15.318 1.00 0.00 30 GLU A CA 7
ATOM 10576 C C . GLU A 1 30 ? 8.728 20.544 14.650 1.00 0.00 30 GLU A C 7
ATOM 10577 O O . GLU A 1 30 ? 9.840 20.590 14.124 1.00 0.00 30 GLU A O 7
ATOM 10589 N N . GLY A 1 31 ? 7.983 19.444 14.674 1.00 0.00 31 GLY A N 7
ATOM 10590 C CA . GLY A 1 31 ? 8.444 18.194 14.080 1.00 0.00 31 GLY A CA 7
ATOM 10591 C C . GLY A 1 31 ? 8.443 18.274 12.558 1.00 0.00 31 GLY A C 7
ATOM 10592 O O . GLY A 1 31 ? 7.614 18.964 11.964 1.00 0.00 31 GLY A O 7
ATOM 10596 N N . THR A 1 32 ? 9.376 17.565 11.933 1.00 0.00 32 THR A N 7
ATOM 10597 C CA . THR A 1 32 ? 9.504 17.579 10.481 1.00 0.00 32 THR A CA 7
ATOM 10598 C C . THR A 1 32 ? 9.295 16.188 9.896 1.00 0.00 32 THR A C 7
ATOM 10599 O O . THR A 1 32 ? 9.308 15.191 10.619 1.00 0.00 32 THR A O 7
ATOM 10610 N N . HIS A 1 33 ? 9.101 16.126 8.583 1.00 0.00 33 HIS A N 7
ATOM 10611 C CA . HIS A 1 33 ? 8.892 14.857 7.898 1.00 0.00 33 HIS A CA 7
ATOM 10612 C C . HIS A 1 33 ? 9.352 14.931 6.448 1.00 0.00 33 HIS A C 7
ATOM 10613 O O . HIS A 1 33 ? 9.573 16.016 5.911 1.00 0.00 33 HIS A O 7
ATOM 10627 N N . ALA A 1 34 ? 9.495 13.770 5.817 1.00 0.00 34 ALA A N 7
ATOM 10628 C CA . ALA A 1 34 ? 9.880 13.703 4.413 1.00 0.00 34 ALA A CA 7
ATOM 10629 C C . ALA A 1 34 ? 8.658 13.587 3.511 1.00 0.00 34 ALA A C 7
ATOM 10630 O O . ALA A 1 34 ? 7.642 13.011 3.898 1.00 0.00 34 ALA A O 7
ATOM 10637 N N . SER A 1 35 ? 8.764 14.137 2.306 1.00 0.00 35 SER A N 7
ATOM 10638 C CA . SER A 1 35 ? 7.693 14.038 1.322 1.00 0.00 35 SER A CA 7
ATOM 10639 C C . SER A 1 35 ? 8.234 14.171 -0.096 1.00 0.00 35 SER A C 7
ATOM 10640 O O . SER A 1 35 ? 9.171 14.930 -0.345 1.00 0.00 35 SER A O 7
ATOM 10648 N N . TYR A 1 36 ? 7.639 13.428 -1.023 1.00 0.00 36 TYR A N 7
ATOM 10649 C CA . TYR A 1 36 ? 8.055 13.468 -2.420 1.00 0.00 36 TYR A CA 7
ATOM 10650 C C . TYR A 1 36 ? 7.383 14.615 -3.162 1.00 0.00 36 TYR A C 7
ATOM 10651 O O . TYR A 1 36 ? 6.196 14.550 -3.483 1.00 0.00 36 TYR A O 7
ATOM 10669 N N . ASN A 1 37 ? 8.149 15.667 -3.434 1.00 0.00 37 ASN A N 7
ATOM 10670 C CA . ASN A 1 37 ? 7.620 16.845 -4.111 1.00 0.00 37 ASN A CA 7
ATOM 10671 C C . ASN A 1 37 ? 7.650 16.670 -5.624 1.00 0.00 37 ASN A C 7
ATOM 10672 O O . ASN A 1 37 ? 8.716 16.683 -6.239 1.00 0.00 37 ASN A O 7
ATOM 10683 N N . ARG A 1 38 ? 6.473 16.507 -6.218 1.00 0.00 38 ARG A N 7
ATOM 10684 C CA . ARG A 1 38 ? 6.369 16.164 -7.632 1.00 0.00 38 ARG A CA 7
ATOM 10685 C C . ARG A 1 38 ? 6.731 17.352 -8.514 1.00 0.00 38 ARG A C 7
ATOM 10686 O O . ARG A 1 38 ? 6.998 17.195 -9.706 1.00 0.00 38 ARG A O 7
ATOM 10707 N N . LYS A 1 39 ? 6.739 18.542 -7.922 1.00 0.00 39 LYS A N 7
ATOM 10708 C CA . LYS A 1 39 ? 7.098 19.756 -8.646 1.00 0.00 39 LYS A CA 7
ATOM 10709 C C . LYS A 1 39 ? 8.599 19.828 -8.891 1.00 0.00 39 LYS A C 7
ATOM 10710 O O . LYS A 1 39 ? 9.058 20.530 -9.792 1.00 0.00 39 LYS A O 7
ATOM 10729 N N . THR A 1 40 ? 9.361 19.098 -8.083 1.00 0.00 40 THR A N 7
ATOM 10730 C CA . THR A 1 40 ? 10.813 19.070 -8.216 1.00 0.00 40 THR A CA 7
ATOM 10731 C C . THR A 1 40 ? 11.310 17.666 -8.533 1.00 0.00 40 THR A C 7
ATOM 10732 O O . THR A 1 40 ? 12.424 17.488 -9.027 1.00 0.00 40 THR A O 7
ATOM 10743 N N . GLY A 1 41 ? 10.479 16.670 -8.245 1.00 0.00 41 GLY A N 7
ATOM 10744 C CA . GLY A 1 41 ? 10.788 15.289 -8.595 1.00 0.00 41 GLY A CA 7
ATOM 10745 C C . GLY A 1 41 ? 11.797 14.688 -7.625 1.00 0.00 41 GLY A C 7
ATOM 10746 O O . GLY A 1 41 ? 12.654 13.896 -8.017 1.00 0.00 41 GLY A O 7
ATOM 10750 N N . GLN A 1 42 ? 11.689 15.067 -6.356 1.00 0.00 42 GLN A N 7
ATOM 10751 C CA . GLN A 1 42 ? 12.635 14.622 -5.340 1.00 0.00 42 GLN A CA 7
ATOM 10752 C C . GLN A 1 42 ? 11.992 14.604 -3.959 1.00 0.00 42 GLN A C 7
ATOM 10753 O O . GLN A 1 42 ? 10.947 15.217 -3.742 1.00 0.00 42 GLN A O 7
ATOM 10767 N N . CYS A 1 43 ? 12.623 13.898 -3.027 1.00 0.00 43 CYS A N 7
ATOM 10768 C CA . CYS A 1 43 ? 12.158 13.862 -1.646 1.00 0.00 43 CYS A CA 7
ATOM 10769 C C . CYS A 1 43 ? 12.708 15.038 -0.849 1.00 0.00 43 CYS A C 7
ATOM 10770 O O . CYS A 1 43 ? 13.910 15.302 -0.863 1.00 0.00 43 CYS A O 7
ATOM 10777 N N . GLU A 1 44 ? 11.820 15.742 -0.154 1.00 0.00 44 GLU A N 7
ATOM 10778 C CA . GLU A 1 44 ? 12.199 16.946 0.575 1.00 0.00 44 GLU A CA 7
ATOM 10779 C C . GLU A 1 44 ? 11.687 16.907 2.009 1.00 0.00 44 GLU A C 7
ATOM 10780 O O . GLU A 1 44 ? 10.615 16.366 2.280 1.00 0.00 44 GLU A O 7
ATOM 10792 N N . GLU A 1 45 ? 12.459 17.483 2.924 1.00 0.00 45 GLU A N 7
ATOM 10793 C CA . GLU A 1 45 ? 12.059 17.561 4.324 1.00 0.00 45 GLU A CA 7
ATOM 10794 C C . GLU A 1 45 ? 11.306 18.854 4.610 1.00 0.00 45 GLU A C 7
ATOM 10795 O O . GLU A 1 45 ? 11.708 19.929 4.167 1.00 0.00 45 GLU A O 7
ATOM 10807 N N . GLN A 1 46 ? 10.210 18.742 5.354 1.00 0.00 46 GLN A N 7
ATOM 10808 C CA . GLN A 1 46 ? 9.369 19.893 5.658 1.00 0.00 46 GLN A CA 7
ATOM 10809 C C . GLN A 1 46 ? 8.750 19.773 7.044 1.00 0.00 46 GLN A C 7
ATOM 10810 O O . GLN A 1 46 ? 8.557 18.669 7.555 1.00 0.00 46 GLN A O 7
ATOM 10824 N N . LYS A 1 47 ? 8.440 20.914 7.649 1.00 0.00 47 LYS A N 7
ATOM 10825 C CA . LYS A 1 47 ? 7.901 20.942 9.004 1.00 0.00 47 LYS A CA 7
ATOM 10826 C C . LYS A 1 47 ? 6.383 20.816 8.996 1.00 0.00 47 LYS A C 7
ATOM 10827 O O . LYS A 1 47 ? 5.696 21.526 8.261 1.00 0.00 47 LYS A O 7
ATOM 10846 N N . GLY A 1 48 ? 5.865 19.909 9.817 1.00 0.00 48 GLY A N 7
ATOM 10847 C CA . GLY A 1 48 ? 4.424 19.723 9.942 1.00 0.00 48 GLY A CA 7
ATOM 10848 C C . GLY A 1 48 ? 4.091 18.322 10.437 1.00 0.00 48 GLY A C 7
ATOM 10849 O O . GLY A 1 48 ? 4.924 17.417 10.377 1.00 0.00 48 GLY A O 7
ATOM 10853 N N . THR A 1 49 ? 2.867 18.148 10.925 1.00 0.00 49 THR A N 7
ATOM 10854 C CA . THR A 1 49 ? 2.434 16.866 11.468 1.00 0.00 49 THR A CA 7
ATOM 10855 C C . THR A 1 49 ? 1.055 16.485 10.945 1.00 0.00 49 THR A C 7
ATOM 10856 O O . THR A 1 49 ? 0.096 16.384 11.711 1.00 0.00 49 THR A O 7
ATOM 10867 N N . GLU A 1 50 ? 0.960 16.274 9.637 1.00 0.00 50 GLU A N 7
ATOM 10868 C CA . GLU A 1 50 ? -0.240 15.704 9.037 1.00 0.00 50 GLU A CA 7
ATOM 10869 C C . GLU A 1 50 ? -1.429 16.646 9.182 1.00 0.00 50 GLU A C 7
ATOM 10870 O O . GLU A 1 50 ? -2.563 16.205 9.369 1.00 0.00 50 GLU A O 7
ATOM 10882 N N . CYS A 1 51 ? -1.162 17.944 9.096 1.00 0.00 51 CYS A N 7
ATOM 10883 C CA . CYS A 1 51 ? -2.216 18.949 9.172 1.00 0.00 51 CYS A CA 7
ATOM 10884 C C . CYS A 1 51 ? -2.855 19.182 7.809 1.00 0.00 51 CYS A C 7
ATOM 10885 O O . CYS A 1 51 ? -2.746 20.268 7.239 1.00 0.00 51 CYS A O 7
ATOM 10892 N N . GLY A 1 52 ? -3.522 18.156 7.291 1.00 0.00 52 GLY A N 7
ATOM 10893 C CA . GLY A 1 52 ? -4.223 18.263 6.017 1.00 0.00 52 GLY A CA 7
ATOM 10894 C C . GLY A 1 52 ? -3.305 17.915 4.852 1.00 0.00 52 GLY A C 7
ATOM 10895 O O . GLY A 1 52 ? -2.094 17.773 5.025 1.00 0.00 52 GLY A O 7
ATOM 10899 N N . GLY A 1 53 ? -3.888 17.779 3.666 1.00 0.00 53 GLY A N 7
ATOM 10900 C CA . GLY A 1 53 ? -3.131 17.397 2.480 1.00 0.00 53 GLY A CA 7
ATOM 10901 C C . GLY A 1 53 ? -3.368 15.935 2.123 1.00 0.00 53 GLY A C 7
ATOM 10902 O O . GLY A 1 53 ? -4.374 15.345 2.516 1.00 0.00 53 GLY A O 7
ATOM 10906 N N . GLY A 1 54 ? -2.435 15.355 1.375 1.00 0.00 54 GLY A N 7
ATOM 10907 C CA . GLY A 1 54 ? -2.530 13.954 0.982 1.00 0.00 54 GLY A CA 7
ATOM 10908 C C . GLY A 1 54 ? -1.788 13.055 1.963 1.00 0.00 54 GLY A C 7
ATOM 10909 O O . GLY A 1 54 ? -1.478 13.464 3.082 1.00 0.00 54 GLY A O 7
ATOM 10913 N N . GLU A 1 55 ? -1.506 11.829 1.536 1.00 0.00 55 GLU A N 7
ATOM 10914 C CA . GLU A 1 55 ? -0.773 10.879 2.365 1.00 0.00 55 GLU A CA 7
ATOM 10915 C C . GLU A 1 55 ? 0.702 10.840 1.986 1.00 0.00 55 GLU A C 7
ATOM 10916 O O . GLU A 1 55 ? 1.437 9.947 2.407 1.00 0.00 55 GLU A O 7
ATOM 10928 N N . ASN A 1 56 ? 1.128 11.813 1.188 1.00 0.00 56 ASN A N 7
ATOM 10929 C CA . ASN A 1 56 ? 2.507 11.868 0.716 1.00 0.00 56 ASN A CA 7
ATOM 10930 C C . ASN A 1 56 ? 3.436 12.411 1.793 1.00 0.00 56 ASN A C 7
ATOM 10931 O O . ASN A 1 56 ? 3.822 13.579 1.763 1.00 0.00 56 ASN A O 7
ATOM 10942 N N . HIS A 1 57 ? 3.794 11.555 2.745 1.00 0.00 57 HIS A N 7
ATOM 10943 C CA . HIS A 1 57 ? 4.796 11.898 3.747 1.00 0.00 57 HIS A CA 7
ATOM 10944 C C . HIS A 1 57 ? 5.407 10.648 4.366 1.00 0.00 57 HIS A C 7
ATOM 10945 O O . HIS A 1 57 ? 4.773 9.594 4.415 1.00 0.00 57 HIS A O 7
ATOM 10959 N N . PHE A 1 58 ? 6.644 10.771 4.837 1.00 0.00 58 PHE A N 7
ATOM 10960 C CA . PHE A 1 58 ? 7.418 9.613 5.268 1.00 0.00 58 PHE A CA 7
ATOM 10961 C C . PHE A 1 58 ? 8.156 9.897 6.570 1.00 0.00 58 PHE A C 7
ATOM 10962 O O . PHE A 1 58 ? 8.368 11.054 6.934 1.00 0.00 58 PHE A O 7
ATOM 10979 N N . GLU A 1 59 ? 8.545 8.835 7.267 1.00 0.00 59 GLU A N 7
ATOM 10980 C CA . GLU A 1 59 ? 9.268 8.969 8.526 1.00 0.00 59 GLU A CA 7
ATOM 10981 C C . GLU A 1 59 ? 10.597 9.686 8.325 1.00 0.00 59 GLU A C 7
ATOM 10982 O O . GLU A 1 59 ? 11.020 10.477 9.167 1.00 0.00 59 GLU A O 7
ATOM 10994 N N . THR A 1 60 ? 11.251 9.405 7.203 1.00 0.00 60 THR A N 7
ATOM 10995 C CA . THR A 1 60 ? 12.519 10.045 6.875 1.00 0.00 60 THR A CA 7
ATOM 10996 C C . THR A 1 60 ? 12.779 10.015 5.374 1.00 0.00 60 THR A C 7
ATOM 10997 O O . THR A 1 60 ? 12.002 9.441 4.611 1.00 0.00 60 THR A O 7
ATOM 11008 N N . LEU A 1 61 ? 13.876 10.637 4.956 1.00 0.00 61 LEU A N 7
ATOM 11009 C CA . LEU A 1 61 ? 14.167 10.808 3.538 1.00 0.00 61 LEU A CA 7
ATOM 11010 C C . LEU A 1 61 ? 14.518 9.477 2.884 1.00 0.00 61 LEU A C 7
ATOM 11011 O O . LEU A 1 61 ? 14.227 9.257 1.708 1.00 0.00 61 LEU A O 7
ATOM 11027 N N . LEU A 1 62 ? 15.144 8.593 3.652 1.00 0.00 62 LEU A N 7
ATOM 11028 C CA . LEU A 1 62 ? 15.504 7.269 3.160 1.00 0.00 62 LEU A CA 7
ATOM 11029 C C . LEU A 1 62 ? 14.264 6.451 2.821 1.00 0.00 62 LEU A C 7
ATOM 11030 O O . LEU A 1 62 ? 14.233 5.741 1.816 1.00 0.00 62 LEU A O 7
ATOM 11046 N N . LYS A 1 63 ? 13.244 6.555 3.666 1.00 0.00 63 LYS A N 7
ATOM 11047 C CA . LYS A 1 63 ? 11.978 5.873 3.427 1.00 0.00 63 LYS A CA 7
ATOM 11048 C C . LYS A 1 63 ? 11.289 6.411 2.180 1.00 0.00 63 LYS A C 7
ATOM 11049 O O . LYS A 1 63 ? 10.753 5.648 1.376 1.00 0.00 63 LYS A O 7
ATOM 11068 N N . CYS A 1 64 ? 11.307 7.731 2.023 1.00 0.00 64 CYS A N 7
ATOM 11069 C CA . CYS A 1 64 ? 10.755 8.369 0.834 1.00 0.00 64 CYS A CA 7
ATOM 11070 C C . CYS A 1 64 ? 11.463 7.890 -0.427 1.00 0.00 64 CYS A C 7
ATOM 11071 O O . CYS A 1 64 ? 10.821 7.476 -1.392 1.00 0.00 64 CYS A O 7
ATOM 11078 N N . ASN A 1 65 ? 12.791 7.949 -0.413 1.00 0.00 65 ASN A N 7
ATOM 11079 C CA . ASN A 1 65 ? 13.588 7.560 -1.570 1.00 0.00 65 ASN A CA 7
ATOM 11080 C C . ASN A 1 65 ? 13.284 6.128 -1.992 1.00 0.00 65 ASN A C 7
ATOM 11081 O O . ASN A 1 65 ? 13.020 5.859 -3.164 1.00 0.00 65 ASN A O 7
ATOM 11092 N N . GLU A 1 66 ? 13.322 5.212 -1.030 1.00 0.00 66 GLU A N 7
ATOM 11093 C CA . GLU A 1 66 ? 13.092 3.800 -1.308 1.00 0.00 66 GLU A CA 7
ATOM 11094 C C . GLU A 1 66 ? 11.674 3.561 -1.810 1.00 0.00 66 GLU A C 7
ATOM 11095 O O . GLU A 1 66 ? 11.454 2.768 -2.726 1.00 0.00 66 GLU A O 7
ATOM 11107 N N . SER A 1 67 ? 10.713 4.251 -1.205 1.00 0.00 67 SER A N 7
ATOM 11108 C CA . SER A 1 67 ? 9.312 4.108 -1.583 1.00 0.00 67 SER A CA 7
ATOM 11109 C C . SER A 1 67 ? 9.095 4.479 -3.044 1.00 0.00 67 SER A C 7
ATOM 11110 O O . SER A 1 67 ? 8.357 3.804 -3.763 1.00 0.00 67 SER A O 7
ATOM 11118 N N . CYS A 1 68 ? 9.741 5.556 -3.478 1.00 0.00 68 CYS A N 7
ATOM 11119 C CA . CYS A 1 68 ? 9.610 6.026 -4.852 1.00 0.00 68 CYS A CA 7
ATOM 11120 C C . CYS A 1 68 ? 10.425 5.165 -5.809 1.00 0.00 68 CYS A C 7
ATOM 11121 O O . CYS A 1 68 ? 10.074 5.021 -6.980 1.00 0.00 68 CYS A O 7
ATOM 11128 N N . ASN A 1 69 ? 11.513 4.596 -5.304 1.00 0.00 69 ASN A N 7
ATOM 11129 C CA . ASN A 1 69 ? 12.325 3.669 -6.083 1.00 0.00 69 ASN A CA 7
ATOM 11130 C C . ASN A 1 69 ? 11.576 2.368 -6.346 1.00 0.00 69 ASN A C 7
ATOM 11131 O O . ASN A 1 69 ? 11.844 1.675 -7.328 1.00 0.00 69 ASN A O 7
ATOM 11142 N N . ASP A 1 70 ? 10.638 2.043 -5.464 1.00 0.00 70 ASP A N 7
ATOM 11143 C CA . ASP A 1 70 ? 9.833 0.836 -5.612 1.00 0.00 70 ASP A CA 7
ATOM 11144 C C . ASP A 1 70 ? 8.481 1.148 -6.240 1.00 0.00 70 ASP A C 7
ATOM 11145 O O . ASP A 1 70 ? 7.573 0.317 -6.227 1.00 0.00 70 ASP A O 7
ATOM 11154 N N . ALA A 1 71 ? 8.354 2.351 -6.790 1.00 0.00 71 ALA A N 7
ATOM 11155 C CA . ALA A 1 71 ? 7.113 2.774 -7.428 1.00 0.00 71 ALA A CA 7
ATOM 11156 C C . ALA A 1 71 ? 6.861 1.996 -8.713 1.00 0.00 71 ALA A C 7
ATOM 11157 O O . ALA A 1 71 ? 7.800 1.592 -9.399 1.00 0.00 71 ALA A O 7
ATOM 11164 N N . PRO A 1 72 ? 5.588 1.790 -9.034 1.00 0.00 72 PRO A N 7
ATOM 11165 C CA . PRO A 1 72 ? 5.211 1.038 -10.225 1.00 0.00 72 PRO A CA 7
ATOM 11166 C C . PRO A 1 72 ? 5.395 1.874 -11.486 1.00 0.00 72 PRO A C 7
ATOM 11167 O O . PRO A 1 72 ? 5.370 1.349 -12.599 1.00 0.00 72 PRO A O 7
ATOM 11178 N N . LYS A 1 73 ? 5.580 3.177 -11.304 1.00 0.00 73 LYS A N 7
ATOM 11179 C CA . LYS A 1 73 ? 5.725 4.094 -12.428 1.00 0.00 73 LYS A CA 7
ATOM 11180 C C . LYS A 1 73 ? 7.051 3.881 -13.147 1.00 0.00 73 LYS A C 7
ATOM 11181 O O . LYS A 1 73 ? 8.067 3.586 -12.519 1.00 0.00 73 LYS A O 7
ATOM 11200 N N . PRO A 1 74 ? 7.033 4.032 -14.466 1.00 0.00 74 PRO A N 7
ATOM 11201 C CA . PRO A 1 74 ? 8.239 3.878 -15.271 1.00 0.00 74 PRO A CA 7
ATOM 11202 C C . PRO A 1 74 ? 9.349 4.800 -14.782 1.00 0.00 74 PRO A C 7
ATOM 11203 O O . PRO A 1 74 ? 9.106 5.963 -14.458 1.00 0.00 74 PRO A O 7
ATOM 11214 N N . PRO A 1 75 ? 10.568 4.275 -14.731 1.00 0.00 75 PRO A N 7
ATOM 11215 C CA . PRO A 1 75 ? 11.715 5.044 -14.264 1.00 0.00 75 PRO A CA 7
ATOM 11216 C C . PRO A 1 75 ? 12.149 6.071 -15.301 1.00 0.00 75 PRO A C 7
ATOM 11217 O O . PRO A 1 75 ? 12.910 6.990 -14.998 1.00 0.00 75 PRO A O 7
ATOM 11228 N N . CYS A 1 76 ? 11.661 5.910 -16.526 1.00 0.00 76 CYS A N 7
ATOM 11229 C CA . CYS A 1 76 ? 11.989 6.830 -17.609 1.00 0.00 76 CYS A CA 7
ATOM 11230 C C . CYS A 1 76 ? 10.931 7.917 -17.749 1.00 0.00 76 CYS A C 7
ATOM 11231 O O . CYS A 1 76 ? 10.954 8.701 -18.697 1.00 0.00 76 CYS A O 7
ATOM 11238 N N . SER A 1 77 ? 10.003 7.958 -16.798 1.00 0.00 77 SER A N 7
ATOM 11239 C CA . SER A 1 77 ? 8.951 8.967 -16.797 1.00 0.00 77 SER A CA 7
ATOM 11240 C C . SER A 1 77 ? 9.366 10.194 -15.995 1.00 0.00 77 SER A C 7
ATOM 11241 O O . SER A 1 77 ? 8.849 11.291 -16.208 1.00 0.00 77 SER A O 7
ATOM 11249 N N . LEU A 1 78 ? 10.302 10.002 -15.072 1.00 0.00 78 LEU A N 7
ATOM 11250 C CA . LEU A 1 78 ? 10.765 11.086 -14.213 1.00 0.00 78 LEU A CA 7
ATOM 11251 C C . LEU A 1 78 ? 12.075 11.673 -14.723 1.00 0.00 78 LEU A C 7
ATOM 11252 O O . LEU A 1 78 ? 12.769 11.056 -15.531 1.00 0.00 78 LEU A O 7
ATOM 11268 N N . GLU A 1 79 ? 12.407 12.868 -14.247 1.00 0.00 79 GLU A N 7
ATOM 11269 C CA . GLU A 1 79 ? 13.576 13.589 -14.735 1.00 0.00 79 GLU A CA 7
ATOM 11270 C C . GLU A 1 79 ? 14.833 13.175 -13.981 1.00 0.00 79 GLU A C 7
ATOM 11271 O O . GLU A 1 79 ? 14.757 12.524 -12.938 1.00 0.00 79 GLU A O 7
ATOM 11283 N N . VAL A 1 80 ? 15.989 13.556 -14.513 1.00 0.00 80 VAL A N 7
ATOM 11284 C CA . VAL A 1 80 ? 17.265 13.224 -13.891 1.00 0.00 80 VAL A CA 7
ATOM 11285 C C . VAL A 1 80 ? 17.370 13.823 -12.495 1.00 0.00 80 VAL A C 7
ATOM 11286 O O . VAL A 1 80 ? 17.112 15.011 -12.297 1.00 0.00 80 VAL A O 7
ATOM 11299 N N . ASP A 1 81 ? 17.749 12.995 -11.528 1.00 0.00 81 ASP A N 7
ATOM 11300 C CA . ASP A 1 81 ? 17.941 13.454 -10.157 1.00 0.00 81 ASP A CA 7
ATOM 11301 C C . ASP A 1 81 ? 19.075 12.697 -9.477 1.00 0.00 81 ASP A C 7
ATOM 11302 O O . ASP A 1 81 ? 18.879 11.593 -8.967 1.00 0.00 81 ASP A O 7
ATOM 11311 N N . TYR A 1 82 ? 20.261 13.296 -9.472 1.00 0.00 82 TYR A N 7
ATOM 11312 C CA . TYR A 1 82 ? 21.428 12.679 -8.855 1.00 0.00 82 TYR A CA 7
ATOM 11313 C C . TYR A 1 82 ? 21.755 13.333 -7.519 1.00 0.00 82 TYR A C 7
ATOM 11314 O O . TYR A 1 82 ? 22.873 13.217 -7.017 1.00 0.00 82 TYR A O 7
ATOM 11332 N N . GLY A 1 83 ? 20.773 14.022 -6.947 1.00 0.00 83 GLY A N 7
ATOM 11333 C CA . GLY A 1 83 ? 20.928 14.626 -5.629 1.00 0.00 83 GLY A CA 7
ATOM 11334 C C . GLY A 1 83 ? 21.714 15.928 -5.708 1.00 0.00 83 GLY A C 7
ATOM 11335 O O . GLY A 1 83 ? 22.176 16.321 -6.780 1.00 0.00 83 GLY A O 7
ATOM 11339 N N . VAL A 1 84 ? 21.862 16.594 -4.568 1.00 0.00 84 VAL A N 7
ATOM 11340 C CA . VAL A 1 84 ? 22.649 17.819 -4.494 1.00 0.00 84 VAL A CA 7
ATOM 11341 C C . VAL A 1 84 ? 23.716 17.724 -3.410 1.00 0.00 84 VAL A C 7
ATOM 11342 O O . VAL A 1 84 ? 24.031 18.712 -2.748 1.00 0.00 84 VAL A O 7
ATOM 11355 N N . GLY A 1 85 ? 24.268 16.528 -3.235 1.00 0.00 85 GLY A N 7
ATOM 11356 C CA . GLY A 1 85 ? 25.236 16.280 -2.173 1.00 0.00 85 GLY A CA 7
ATOM 11357 C C . GLY A 1 85 ? 26.663 16.466 -2.674 1.00 0.00 85 GLY A C 7
ATOM 11358 O O . GLY A 1 85 ? 26.898 17.160 -3.663 1.00 0.00 85 GLY A O 7
ATOM 11362 N N . ARG A 1 86 ? 27.612 15.843 -1.985 1.00 0.00 86 ARG A N 7
ATOM 11363 C CA . ARG A 1 86 ? 29.023 15.985 -2.323 1.00 0.00 86 ARG A CA 7
ATOM 11364 C C . ARG A 1 86 ? 29.715 14.629 -2.384 1.00 0.00 86 ARG A C 7
ATOM 11365 O O . ARG A 1 86 ? 30.931 14.534 -2.221 1.00 0.00 86 ARG A O 7
ATOM 11386 N N . ALA A 1 87 ? 28.932 13.582 -2.620 1.00 0.00 87 ALA A N 7
ATOM 11387 C CA . ALA A 1 87 ? 29.483 12.260 -2.891 1.00 0.00 87 ALA A CA 7
ATOM 11388 C C . ALA A 1 87 ? 29.895 12.124 -4.352 1.00 0.00 87 ALA A C 7
ATOM 11389 O O . ALA A 1 87 ? 29.541 12.956 -5.186 1.00 0.00 87 ALA A O 7
ATOM 11396 N N . ASN A 1 88 ? 30.646 11.070 -4.654 1.00 0.00 88 ASN A N 7
ATOM 11397 C CA . ASN A 1 88 ? 31.114 10.827 -6.013 1.00 0.00 88 ASN A CA 7
ATOM 11398 C C . ASN A 1 88 ? 30.821 9.397 -6.449 1.00 0.00 88 ASN A C 7
ATOM 11399 O O . ASN A 1 88 ? 31.729 8.573 -6.556 1.00 0.00 88 ASN A O 7
ATOM 11410 N N . ILE A 1 89 ? 29.549 9.109 -6.700 1.00 0.00 89 ILE A N 7
ATOM 11411 C CA . ILE A 1 89 ? 29.139 7.788 -7.160 1.00 0.00 89 ILE A CA 7
ATOM 11412 C C . ILE A 1 89 ? 28.530 7.854 -8.555 1.00 0.00 89 ILE A C 7
ATOM 11413 O O . ILE A 1 89 ? 27.387 8.278 -8.724 1.00 0.00 89 ILE A O 7
ATOM 11429 N N . PRO A 1 90 ? 29.300 7.432 -9.551 1.00 0.00 90 PRO A N 7
ATOM 11430 C CA . PRO A 1 90 ? 28.825 7.408 -10.930 1.00 0.00 90 PRO A CA 7
ATOM 11431 C C . PRO A 1 90 ? 27.577 6.547 -11.067 1.00 0.00 90 PRO A C 7
ATOM 11432 O O . PRO A 1 90 ? 27.591 5.359 -10.742 1.00 0.00 90 PRO A O 7
ATOM 11443 N N . ARG A 1 91 ? 26.497 7.152 -11.550 1.00 0.00 91 ARG A N 7
ATOM 11444 C CA . ARG A 1 91 ? 25.259 6.424 -11.802 1.00 0.00 91 ARG A CA 7
ATOM 11445 C C . ARG A 1 91 ? 24.571 6.927 -13.064 1.00 0.00 91 ARG A C 7
ATOM 11446 O O . ARG A 1 91 ? 24.842 8.033 -13.532 1.00 0.00 91 ARG A O 7
ATOM 11467 N N . TRP A 1 92 ? 23.680 6.108 -13.612 1.00 0.00 92 TRP A N 7
ATOM 11468 C CA . TRP A 1 92 ? 23.061 6.400 -14.900 1.00 0.00 92 TRP A CA 7
ATOM 11469 C C . TRP A 1 92 ? 21.650 6.946 -14.722 1.00 0.00 92 TRP A C 7
ATOM 11470 O O . TRP A 1 92 ? 20.865 6.419 -13.934 1.00 0.00 92 TRP A O 7
ATOM 11491 N N . TYR A 1 93 ? 21.334 8.006 -15.459 1.00 0.00 93 TYR A N 7
ATOM 11492 C CA . TYR A 1 93 ? 20.010 8.612 -15.400 1.00 0.00 93 TYR A CA 7
ATOM 11493 C C . TYR A 1 93 ? 19.470 8.894 -16.796 1.00 0.00 93 TYR A C 7
ATOM 11494 O O . TYR A 1 93 ? 20.228 9.209 -17.713 1.00 0.00 93 TYR A O 7
ATOM 11512 N N . TYR A 1 94 ? 18.155 8.778 -16.951 1.00 0.00 94 TYR A N 7
ATOM 11513 C CA . TYR A 1 94 ? 17.510 9.027 -18.235 1.00 0.00 94 TYR A CA 7
ATOM 11514 C C . TYR A 1 94 ? 17.134 10.495 -18.386 1.00 0.00 94 TYR A C 7
ATOM 11515 O O . TYR A 1 94 ? 16.394 11.044 -17.570 1.00 0.00 94 TYR A O 7
ATOM 11533 N N . ASP A 1 95 ? 17.649 11.128 -19.436 1.00 0.00 95 ASP A N 7
ATOM 11534 C CA . ASP A 1 95 ? 17.291 12.505 -19.752 1.00 0.00 95 ASP A CA 7
ATOM 11535 C C . ASP A 1 95 ? 16.024 12.565 -20.596 1.00 0.00 95 ASP A C 7
ATOM 11536 O O . ASP A 1 95 ? 16.030 12.187 -21.768 1.00 0.00 95 ASP A O 7
ATOM 11545 N N . THR A 1 96 ? 14.940 13.042 -19.994 1.00 0.00 96 THR A N 7
ATOM 11546 C CA . THR A 1 96 ? 13.632 13.017 -20.639 1.00 0.00 96 THR A CA 7
ATOM 11547 C C . THR A 1 96 ? 13.516 14.112 -21.692 1.00 0.00 96 THR A C 7
ATOM 11548 O O . THR A 1 96 ? 12.670 14.042 -22.582 1.00 0.00 96 THR A O 7
ATOM 11559 N N . ASN A 1 97 ? 14.372 15.123 -21.584 1.00 0.00 97 ASN A N 7
ATOM 11560 C CA . ASN A 1 97 ? 14.336 16.257 -22.499 1.00 0.00 97 ASN A CA 7
ATOM 11561 C C . ASN A 1 97 ? 15.102 15.956 -23.780 1.00 0.00 97 ASN A C 7
ATOM 11562 O O . ASN A 1 97 ? 14.714 16.392 -24.864 1.00 0.00 97 ASN A O 7
ATOM 11573 N N . ASN A 1 98 ? 16.192 15.207 -23.650 1.00 0.00 98 ASN A N 7
ATOM 11574 C CA . ASN A 1 98 ? 16.997 14.819 -24.802 1.00 0.00 98 ASN A CA 7
ATOM 11575 C C . ASN A 1 98 ? 16.767 13.358 -25.168 1.00 0.00 98 ASN A C 7
ATOM 11576 O O . ASN A 1 98 ? 17.292 12.869 -26.168 1.00 0.00 98 ASN A O 7
ATOM 11587 N N . ALA A 1 99 ? 15.981 12.666 -24.351 1.00 0.00 99 ALA A N 7
ATOM 11588 C CA . ALA A 1 99 ? 15.637 11.274 -24.616 1.00 0.00 99 ALA A CA 7
ATOM 11589 C C . ALA A 1 99 ? 16.887 10.415 -24.760 1.00 0.00 99 ALA A C 7
ATOM 11590 O O . ALA A 1 99 ? 17.048 9.697 -25.747 1.00 0.00 99 ALA A O 7
ATOM 11597 N N . THR A 1 100 ? 17.769 10.493 -23.769 1.00 0.00 100 THR A N 7
ATOM 11598 C CA . THR A 1 100 ? 19.035 9.771 -23.813 1.00 0.00 100 THR A CA 7
ATOM 11599 C C . THR A 1 100 ? 19.519 9.425 -22.411 1.00 0.00 100 THR A C 7
ATOM 11600 O O . THR A 1 100 ? 19.188 10.108 -21.442 1.00 0.00 100 THR A O 7
ATOM 11611 N N . CYS A 1 101 ? 20.306 8.359 -22.309 1.00 0.00 101 CYS A N 7
ATOM 11612 C CA . CYS A 1 101 ? 20.844 7.923 -21.026 1.00 0.00 101 CYS A CA 7
ATOM 11613 C C . CYS A 1 101 ? 22.269 8.422 -20.827 1.00 0.00 101 CYS A C 7
ATOM 11614 O O . CYS A 1 101 ? 23.139 8.194 -21.668 1.00 0.00 101 CYS A O 7
ATOM 11621 N N . GLU A 1 102 ? 22.502 9.104 -19.711 1.00 0.00 102 GLU A N 7
ATOM 11622 C CA . GLU A 1 102 ? 23.807 9.691 -19.430 1.00 0.00 102 GLU A CA 7
ATOM 11623 C C . GLU A 1 102 ? 24.247 9.396 -18.001 1.00 0.00 102 GLU A C 7
ATOM 11624 O O . GLU A 1 102 ? 23.418 9.169 -17.121 1.00 0.00 102 GLU A O 7
ATOM 11636 N N . MET A 1 103 ? 25.557 9.402 -17.778 1.00 0.00 103 MET A N 7
ATOM 11637 C CA . MET A 1 103 ? 26.108 9.182 -16.447 1.00 0.00 103 MET A CA 7
ATOM 11638 C C . MET A 1 103 ? 26.227 10.490 -15.676 1.00 0.00 103 MET A C 7
ATOM 11639 O O . MET A 1 103 ? 26.739 11.483 -16.195 1.00 0.00 103 MET A O 7
ATOM 11653 N N . PHE A 1 104 ? 25.750 10.486 -14.436 1.00 0.00 104 PHE A N 7
ATOM 11654 C CA . PHE A 1 104 ? 25.857 11.655 -13.570 1.00 0.00 104 PHE A CA 7
ATOM 11655 C C . PHE A 1 104 ? 26.504 11.296 -12.238 1.00 0.00 104 PHE A C 7
ATOM 11656 O O . PHE A 1 104 ? 26.539 10.128 -11.849 1.00 0.00 104 PHE A O 7
ATOM 11673 N N . THR A 1 105 ? 27.014 12.306 -11.543 1.00 0.00 105 THR A N 7
ATOM 11674 C CA . THR A 1 105 ? 27.657 12.099 -10.251 1.00 0.00 105 THR A CA 7
ATOM 11675 C C . THR A 1 105 ? 26.642 12.143 -9.117 1.00 0.00 105 THR A C 7
ATOM 11676 O O . THR A 1 105 ? 26.161 13.212 -8.742 1.00 0.00 105 THR A O 7
ATOM 11687 N N . TYR A 1 106 ? 26.319 10.974 -8.573 1.00 0.00 106 TYR A N 7
ATOM 11688 C CA . TYR A 1 106 ? 25.354 10.876 -7.484 1.00 0.00 106 TYR A CA 7
ATOM 11689 C C . TYR A 1 106 ? 25.894 11.513 -6.211 1.00 0.00 106 TYR A C 7
ATOM 11690 O O . TYR A 1 106 ? 26.966 11.146 -5.728 1.00 0.00 106 TYR A O 7
ATOM 11708 N N . GLY A 1 107 ? 25.146 12.468 -5.670 1.00 0.00 107 GLY A N 7
ATOM 11709 C CA . GLY A 1 107 ? 25.619 13.268 -4.546 1.00 0.00 107 GLY A CA 7
ATOM 11710 C C . GLY A 1 107 ? 25.275 12.608 -3.217 1.00 0.00 107 GLY A C 7
ATOM 11711 O O . GLY A 1 107 ? 25.837 12.954 -2.177 1.00 0.00 107 GLY A O 7
ATOM 11715 N N . GLY A 1 108 ? 24.349 11.657 -3.257 1.00 0.00 108 GLY A N 7
ATOM 11716 C CA . GLY A 1 108 ? 24.001 10.876 -2.075 1.00 0.00 108 GLY A CA 7
ATOM 11717 C C . GLY A 1 108 ? 22.735 11.409 -1.417 1.00 0.00 108 GLY A C 7
ATOM 11718 O O . GLY A 1 108 ? 22.395 11.023 -0.298 1.00 0.00 108 GLY A O 7
ATOM 11722 N N . ILE A 1 109 ? 22.039 12.299 -2.117 1.00 0.00 109 ILE A N 7
ATOM 11723 C CA . ILE A 1 109 ? 20.843 12.934 -1.576 1.00 0.00 109 ILE A CA 7
ATOM 11724 C C . ILE A 1 109 ? 19.583 12.371 -2.220 1.00 0.00 109 ILE A C 7
ATOM 11725 O O . ILE A 1 109 ? 19.179 12.804 -3.299 1.00 0.00 109 ILE A O 7
ATOM 11741 N N . THR A 1 110 ? 18.964 11.404 -1.552 1.00 0.00 110 THR A N 7
ATOM 11742 C CA . THR A 1 110 ? 17.696 10.846 -2.009 1.00 0.00 110 THR A CA 7
ATOM 11743 C C . THR A 1 110 ? 17.730 10.553 -3.503 1.00 0.00 110 THR A C 7
ATOM 11744 O O . THR A 1 110 ? 18.694 9.980 -4.011 1.00 0.00 110 THR A O 7
ATOM 11755 N N . GLY A 1 111 ? 16.673 10.950 -4.203 1.00 0.00 111 GLY A N 7
ATOM 11756 C CA . GLY A 1 111 ? 16.552 10.678 -5.630 1.00 0.00 111 GLY A CA 7
ATOM 11757 C C . GLY A 1 111 ? 15.114 10.347 -6.008 1.00 0.00 111 GLY A C 7
ATOM 11758 O O . GLY A 1 111 ? 14.176 10.712 -5.300 1.00 0.00 111 GLY A O 7
ATOM 11762 N N . ASN A 1 112 ? 14.947 9.654 -7.130 1.00 0.00 112 ASN A N 7
ATOM 11763 C CA . ASN A 1 112 ? 13.628 9.222 -7.574 1.00 0.00 112 ASN A CA 7
ATOM 11764 C C . ASN A 1 112 ? 13.714 7.940 -8.392 1.00 0.00 112 ASN A C 7
ATOM 11765 O O . ASN A 1 112 ? 14.788 7.355 -8.536 1.00 0.00 112 ASN A O 7
ATOM 11776 N N . LYS A 1 113 ? 12.577 7.506 -8.926 1.00 0.00 113 LYS A N 7
ATOM 11777 C CA . LYS A 1 113 ? 12.505 6.247 -9.656 1.00 0.00 113 LYS A CA 7
ATOM 11778 C C . LYS A 1 113 ? 13.513 6.214 -10.798 1.00 0.00 113 LYS A C 7
ATOM 11779 O O . LYS A 1 113 ? 14.073 5.164 -11.114 1.00 0.00 113 LYS A O 7
ATOM 11798 N N . ASN A 1 114 ? 13.739 7.369 -11.414 1.00 0.00 114 ASN A N 7
ATOM 11799 C CA . ASN A 1 114 ? 14.739 7.492 -12.469 1.00 0.00 114 ASN A CA 7
ATOM 11800 C C . ASN A 1 114 ? 16.149 7.365 -11.908 1.00 0.00 114 ASN A C 7
ATOM 11801 O O . ASN A 1 114 ? 16.804 8.366 -11.617 1.00 0.00 114 ASN A O 7
ATOM 11812 N N . ASN A 1 115 ? 16.612 6.129 -11.757 1.00 0.00 115 ASN A N 7
ATOM 11813 C CA . ASN A 1 115 ? 17.931 5.868 -11.194 1.00 0.00 115 ASN A CA 7
ATOM 11814 C C . ASN A 1 115 ? 18.422 4.474 -11.562 1.00 0.00 115 ASN A C 7
ATOM 11815 O O . ASN A 1 115 ? 17.895 3.472 -11.079 1.00 0.00 115 ASN A O 7
ATOM 11826 N N . PHE A 1 116 ? 19.433 4.416 -12.422 1.00 0.00 116 PHE A N 7
ATOM 11827 C CA . PHE A 1 116 ? 19.828 3.165 -13.058 1.00 0.00 116 PHE A CA 7
ATOM 11828 C C . PHE A 1 116 ? 21.257 2.786 -12.690 1.00 0.00 116 PHE A C 7
ATOM 11829 O O . PHE A 1 116 ? 22.082 3.651 -12.393 1.00 0.00 116 PHE A O 7
ATOM 11846 N N . GLU A 1 117 ? 21.545 1.489 -12.711 1.00 0.00 117 GLU A N 7
ATOM 11847 C CA . GLU A 1 117 ? 22.884 0.997 -12.414 1.00 0.00 117 GLU A CA 7
ATOM 11848 C C . GLU A 1 117 ? 23.760 0.998 -13.661 1.00 0.00 117 GLU A C 7
ATOM 11849 O O . GLU A 1 117 ? 24.981 1.130 -13.574 1.00 0.00 117 GLU A O 7
ATOM 11861 N N . SER A 1 118 ? 23.129 0.852 -14.821 1.00 0.00 118 SER A N 7
ATOM 11862 C CA . SER A 1 118 ? 23.857 0.711 -16.077 1.00 0.00 118 SER A CA 7
ATOM 11863 C C . SER A 1 118 ? 23.115 1.387 -17.222 1.00 0.00 118 SER A C 7
ATOM 11864 O O . SER A 1 118 ? 21.906 1.610 -17.146 1.00 0.00 118 SER A O 7
ATOM 11872 N N . GLU A 1 119 ? 23.845 1.713 -18.283 1.00 0.00 119 GLU A N 7
ATOM 11873 C CA . GLU A 1 119 ? 23.242 2.275 -19.485 1.00 0.00 119 GLU A CA 7
ATOM 11874 C C . GLU A 1 119 ? 22.223 1.318 -20.090 1.00 0.00 119 GLU A C 7
ATOM 11875 O O . GLU A 1 119 ? 21.136 1.728 -20.497 1.00 0.00 119 GLU A O 7
ATOM 11887 N N . GLU A 1 120 ? 22.581 0.039 -20.147 1.00 0.00 120 GLU A N 7
ATOM 11888 C CA . GLU A 1 120 ? 21.680 -0.987 -20.658 1.00 0.00 120 GLU A CA 7
ATOM 11889 C C . GLU A 1 120 ? 20.350 -0.971 -19.916 1.00 0.00 120 GLU A C 7
ATOM 11890 O O . GLU A 1 120 ? 19.285 -0.940 -20.533 1.00 0.00 120 GLU A O 7
ATOM 11902 N N . GLU A 1 121 ? 20.417 -0.992 -18.589 1.00 0.00 121 GLU A N 7
ATOM 11903 C CA . GLU A 1 121 ? 19.220 -0.929 -17.760 1.00 0.00 121 GLU A CA 7
ATOM 11904 C C . GLU A 1 121 ? 18.367 0.283 -18.115 1.00 0.00 121 GLU A C 7
ATOM 11905 O O . GLU A 1 121 ? 17.163 0.162 -18.338 1.00 0.00 121 GLU A O 7
ATOM 11917 N N . CYS A 1 122 ? 19.000 1.450 -18.165 1.00 0.00 122 CYS A N 7
ATOM 11918 C CA . CYS A 1 122 ? 18.305 2.683 -18.517 1.00 0.00 122 CYS A CA 7
ATOM 11919 C C . CYS A 1 122 ? 17.502 2.515 -19.801 1.00 0.00 122 CYS A C 7
ATOM 11920 O O . CYS A 1 122 ? 16.293 2.745 -19.822 1.00 0.00 122 CYS A O 7
ATOM 11927 N N . LYS A 1 123 ? 18.181 2.114 -20.870 1.00 0.00 123 LYS A N 7
ATOM 11928 C CA . LYS A 1 123 ? 17.569 2.062 -22.192 1.00 0.00 123 LYS A CA 7
ATOM 11929 C C . LYS A 1 123 ? 16.466 1.013 -22.247 1.00 0.00 123 LYS A C 7
ATOM 11930 O O . LYS A 1 123 ? 15.417 1.232 -22.854 1.00 0.00 123 LYS A O 7
ATOM 11949 N N . GLU A 1 124 ? 16.708 -0.128 -21.611 1.00 0.00 124 GLU A N 7
ATOM 11950 C CA . GLU A 1 124 ? 15.790 -1.257 -21.685 1.00 0.00 124 GLU A CA 7
ATOM 11951 C C . GLU A 1 124 ? 14.507 -0.976 -20.914 1.00 0.00 124 GLU A C 7
ATOM 11952 O O . GLU A 1 124 ? 13.421 -1.383 -21.327 1.00 0.00 124 GLU A O 7
ATOM 11964 N N . THR A 1 125 ? 14.638 -0.277 -19.792 1.00 0.00 125 THR A N 7
ATOM 11965 C CA . THR A 1 125 ? 13.484 0.103 -18.986 1.00 0.00 125 THR A CA 7
ATOM 11966 C C . THR A 1 125 ? 12.675 1.201 -19.666 1.00 0.00 125 THR A C 7
ATOM 11967 O O . THR A 1 125 ? 11.473 1.333 -19.436 1.00 0.00 125 THR A O 7
ATOM 11978 N N . CYS A 1 126 ? 13.342 1.987 -20.504 1.00 0.00 126 CYS A N 7
ATOM 11979 C CA . CYS A 1 126 ? 12.658 2.949 -21.361 1.00 0.00 126 CYS A CA 7
ATOM 11980 C C . CYS A 1 126 ? 11.893 2.247 -22.475 1.00 0.00 126 CYS A C 7
ATOM 11981 O O . CYS A 1 126 ? 10.820 2.693 -22.881 1.00 0.00 126 CYS A O 7
ATOM 11988 N N . LYS A 1 127 ? 12.452 1.146 -22.967 1.00 0.00 127 LYS A N 7
ATOM 11989 C CA . LYS A 1 127 ? 11.745 0.281 -23.904 1.00 0.00 127 LYS A CA 7
ATOM 11990 C C . LYS A 1 127 ? 10.518 -0.347 -23.255 1.00 0.00 127 LYS A C 7
ATOM 11991 O O . LYS A 1 127 ? 9.505 -0.579 -23.915 1.00 0.00 127 LYS A O 7
ATOM 12010 N N . GLY A 1 128 ? 10.616 -0.622 -21.959 1.00 0.00 128 GLY A N 7
ATOM 12011 C CA . GLY A 1 128 ? 9.499 -1.181 -21.208 1.00 0.00 128 GLY A CA 7
ATOM 12012 C C . GLY A 1 128 ? 9.877 -2.508 -20.563 1.00 0.00 128 GLY A C 7
ATOM 12013 O O . GLY A 1 128 ? 9.044 -3.405 -20.431 1.00 0.00 128 GLY A O 7
ATOM 12017 N N . PHE A 1 129 ? 11.139 -2.628 -20.164 1.00 0.00 129 PHE A N 7
ATOM 12018 C CA . PHE A 1 129 ? 11.609 -3.810 -19.452 1.00 0.00 129 PHE A CA 7
ATOM 12019 C C . PHE A 1 129 ? 11.017 -3.881 -18.051 1.00 0.00 129 PHE A C 7
ATOM 12020 O O . PHE A 1 129 ? 11.096 -2.921 -17.284 1.00 0.00 129 PHE A O 7
ATOM 12037 N N . SER A 1 130 ? 10.423 -5.023 -17.721 1.00 0.00 130 SER A N 7
ATOM 12038 C CA . SER A 1 130 ? 9.817 -5.221 -16.410 1.00 0.00 130 SER A CA 7
ATOM 12039 C C . SER A 1 130 ? 9.604 -6.701 -16.120 1.00 0.00 130 SER A C 7
ATOM 12040 O O . SER A 1 130 ? 10.521 -7.378 -15.744 1.00 0.00 130 SER A O 7
ATOM 12048 N N . GLU A 1 13 ? -0.154 -0.217 1.114 1.00 0.00 13 GLU A N 8
ATOM 12049 C CA . GLU A 1 13 ? 1.303 -0.243 1.072 1.00 0.00 13 GLU A CA 8
ATOM 12050 C C . GLU A 1 13 ? 1.875 1.160 0.919 1.00 0.00 13 GLU A C 8
ATOM 12051 O O . GLU A 1 13 ? 1.238 2.041 0.341 1.00 0.00 13 GLU A O 8
ATOM 12063 N N . SER A 1 14 ? 3.080 1.363 1.442 1.00 0.00 14 SER A N 8
ATOM 12064 C CA . SER A 1 14 ? 3.609 2.706 1.650 1.00 0.00 14 SER A CA 8
ATOM 12065 C C . SER A 1 14 ? 3.913 3.389 0.323 1.00 0.00 14 SER A C 8
ATOM 12066 O O . SER A 1 14 ? 3.869 4.615 0.220 1.00 0.00 14 SER A O 8
ATOM 12074 N N . TRP A 1 15 ? 4.223 2.589 -0.692 1.00 0.00 15 TRP A N 8
ATOM 12075 C CA . TRP A 1 15 ? 4.606 3.117 -1.995 1.00 0.00 15 TRP A CA 8
ATOM 12076 C C . TRP A 1 15 ? 3.460 3.892 -2.634 1.00 0.00 15 TRP A C 8
ATOM 12077 O O . TRP A 1 15 ? 3.675 4.718 -3.521 1.00 0.00 15 TRP A O 8
ATOM 12098 N N . VAL A 1 16 ? 2.243 3.622 -2.177 1.00 0.00 16 VAL A N 8
ATOM 12099 C CA . VAL A 1 16 ? 1.061 4.302 -2.694 1.00 0.00 16 VAL A CA 8
ATOM 12100 C C . VAL A 1 16 ? 1.106 5.793 -2.386 1.00 0.00 16 VAL A C 8
ATOM 12101 O O . VAL A 1 16 ? 0.583 6.610 -3.144 1.00 0.00 16 VAL A O 8
ATOM 12114 N N . SER A 1 17 ? 1.733 6.143 -1.268 1.00 0.00 17 SER A N 8
ATOM 12115 C CA . SER A 1 17 ? 1.790 7.530 -0.823 1.00 0.00 17 SER A CA 8
ATOM 12116 C C . SER A 1 17 ? 2.647 8.374 -1.758 1.00 0.00 17 SER A C 8
ATOM 12117 O O . SER A 1 17 ? 2.607 9.603 -1.712 1.00 0.00 17 SER A O 8
ATOM 12125 N N . CYS A 1 18 ? 3.421 7.706 -2.607 1.00 0.00 18 CYS A N 8
ATOM 12126 C CA . CYS A 1 18 ? 4.249 8.392 -3.591 1.00 0.00 18 CYS A CA 8
ATOM 12127 C C . CYS A 1 18 ? 3.416 8.871 -4.774 1.00 0.00 18 CYS A C 8
ATOM 12128 O O . CYS A 1 18 ? 3.878 9.672 -5.587 1.00 0.00 18 CYS A O 8
ATOM 12135 N N . LEU A 1 19 ? 2.187 8.375 -4.865 1.00 0.00 19 LEU A N 8
ATOM 12136 C CA . LEU A 1 19 ? 1.253 8.824 -5.891 1.00 0.00 19 LEU A CA 8
ATOM 12137 C C . LEU A 1 19 ? 0.181 9.731 -5.300 1.00 0.00 19 LEU A C 8
ATOM 12138 O O . LEU A 1 19 ? -0.437 10.523 -6.012 1.00 0.00 19 LEU A O 8
ATOM 12154 N N . ASP A 1 20 ? -0.036 9.609 -3.995 1.00 0.00 20 ASP A N 8
ATOM 12155 C CA . ASP A 1 20 ? -1.017 10.436 -3.302 1.00 0.00 20 ASP A CA 8
ATOM 12156 C C . ASP A 1 20 ? -0.607 11.903 -3.312 1.00 0.00 20 ASP A C 8
ATOM 12157 O O . ASP A 1 20 ? 0.573 12.227 -3.448 1.00 0.00 20 ASP A O 8
ATOM 12166 N N . PRO A 1 21 ? -1.588 12.787 -3.168 1.00 0.00 21 PRO A N 8
ATOM 12167 C CA . PRO A 1 21 ? -1.329 14.222 -3.147 1.00 0.00 21 PRO A CA 8
ATOM 12168 C C . PRO A 1 21 ? -0.310 14.582 -2.073 1.00 0.00 21 PRO A C 8
ATOM 12169 O O . PRO A 1 21 ? -0.328 14.027 -0.975 1.00 0.00 21 PRO A O 8
ATOM 12180 N N . GLU A 1 22 ? 0.580 15.515 -2.398 1.00 0.00 22 GLU A N 8
ATOM 12181 C CA . GLU A 1 22 ? 1.648 15.905 -1.486 1.00 0.00 22 GLU A CA 8
ATOM 12182 C C . GLU A 1 22 ? 1.089 16.366 -0.147 1.00 0.00 22 GLU A C 8
ATOM 12183 O O . GLU A 1 22 ? 0.043 17.012 -0.090 1.00 0.00 22 GLU A O 8
ATOM 12195 N N . GLN A 1 23 ? 1.791 16.030 0.930 1.00 0.00 23 GLN A N 8
ATOM 12196 C CA . GLN A 1 23 ? 1.466 16.554 2.251 1.00 0.00 23 GLN A CA 8
ATOM 12197 C C . GLN A 1 23 ? 1.773 18.043 2.344 1.00 0.00 23 GLN A C 8
ATOM 12198 O O . GLN A 1 23 ? 2.863 18.486 1.983 1.00 0.00 23 GLN A O 8
ATOM 12212 N N . VAL A 1 24 ? 0.805 18.812 2.832 1.00 0.00 24 VAL A N 8
ATOM 12213 C CA . VAL A 1 24 ? 0.960 20.257 2.947 1.00 0.00 24 VAL A CA 8
ATOM 12214 C C . VAL A 1 24 ? 1.815 20.625 4.152 1.00 0.00 24 VAL A C 8
ATOM 12215 O O . VAL A 1 24 ? 1.581 20.146 5.262 1.00 0.00 24 VAL A O 8
ATOM 12228 N N . THR A 1 25 ? 2.808 21.479 3.927 1.00 0.00 25 THR A N 8
ATOM 12229 C CA . THR A 1 25 ? 3.654 21.972 5.008 1.00 0.00 25 THR A CA 8
ATOM 12230 C C . THR A 1 25 ? 2.864 22.850 5.969 1.00 0.00 25 THR A C 8
ATOM 12231 O O . THR A 1 25 ? 1.959 23.576 5.560 1.00 0.00 25 THR A O 8
ATOM 12242 N N . CYS A 1 26 ? 3.212 22.778 7.250 1.00 0.00 26 CYS A N 8
ATOM 12243 C CA . CYS A 1 26 ? 2.472 23.489 8.286 1.00 0.00 26 CYS A CA 8
ATOM 12244 C C . CYS A 1 26 ? 3.359 24.498 9.002 1.00 0.00 26 CYS A C 8
ATOM 12245 O O . CYS A 1 26 ? 4.564 24.288 9.147 1.00 0.00 26 CYS A O 8
ATOM 12252 N N . GLU A 1 27 ? 2.757 25.595 9.450 1.00 0.00 27 GLU A N 8
ATOM 12253 C CA . GLU A 1 27 ? 3.492 26.639 10.153 1.00 0.00 27 GLU A CA 8
ATOM 12254 C C . GLU A 1 27 ? 3.801 26.226 11.587 1.00 0.00 27 GLU A C 8
ATOM 12255 O O . GLU A 1 27 ? 3.188 26.723 12.532 1.00 0.00 27 GLU A O 8
ATOM 12267 N N . SER A 1 28 ? 4.754 25.314 11.742 1.00 0.00 28 SER A N 8
ATOM 12268 C CA . SER A 1 28 ? 5.123 24.807 13.058 1.00 0.00 28 SER A CA 8
ATOM 12269 C C . SER A 1 28 ? 6.608 24.473 13.124 1.00 0.00 28 SER A C 8
ATOM 12270 O O . SER A 1 28 ? 7.192 24.005 12.147 1.00 0.00 28 SER A O 8
ATOM 12278 N N . GLN A 1 29 ? 7.213 24.717 14.281 1.00 0.00 29 GLN A N 8
ATOM 12279 C CA . GLN A 1 29 ? 8.627 24.425 14.483 1.00 0.00 29 GLN A CA 8
ATOM 12280 C C . GLN A 1 29 ? 8.817 23.221 15.396 1.00 0.00 29 GLN A C 8
ATOM 12281 O O . GLN A 1 29 ? 9.913 22.980 15.902 1.00 0.00 29 GLN A O 8
ATOM 12295 N N . GLU A 1 30 ? 7.742 22.467 15.604 1.00 0.00 30 GLU A N 8
ATOM 12296 C CA . GLU A 1 30 ? 7.769 21.330 16.515 1.00 0.00 30 GLU A CA 8
ATOM 12297 C C . GLU A 1 30 ? 8.626 20.199 15.960 1.00 0.00 30 GLU A C 8
ATOM 12298 O O . GLU A 1 30 ? 9.250 19.453 16.715 1.00 0.00 30 GLU A O 8
ATOM 12310 N N . GLY A 1 31 ? 8.652 20.078 14.638 1.00 0.00 31 GLY A N 8
ATOM 12311 C CA . GLY A 1 31 ? 9.440 19.043 13.978 1.00 0.00 31 GLY A CA 8
ATOM 12312 C C . GLY A 1 31 ? 9.240 19.076 12.469 1.00 0.00 31 GLY A C 8
ATOM 12313 O O . GLY A 1 31 ? 8.596 19.981 11.938 1.00 0.00 31 GLY A O 8
ATOM 12317 N N . THR A 1 32 ? 9.795 18.084 11.782 1.00 0.00 32 THR A N 8
ATOM 12318 C CA . THR A 1 32 ? 9.718 18.022 10.327 1.00 0.00 32 THR A CA 8
ATOM 12319 C C . THR A 1 32 ? 9.207 16.665 9.859 1.00 0.00 32 THR A C 8
ATOM 12320 O O . THR A 1 32 ? 9.032 15.747 10.660 1.00 0.00 32 THR A O 8
ATOM 12331 N N . HIS A 1 33 ? 8.970 16.545 8.557 1.00 0.00 33 HIS A N 8
ATOM 12332 C CA . HIS A 1 33 ? 8.582 15.271 7.964 1.00 0.00 33 HIS A CA 8
ATOM 12333 C C . HIS A 1 33 ? 8.954 15.215 6.488 1.00 0.00 33 HIS A C 8
ATOM 12334 O O . HIS A 1 33 ? 9.200 16.245 5.860 1.00 0.00 33 HIS A O 8
ATOM 12348 N N . ALA A 1 34 ? 8.995 14.006 5.939 1.00 0.00 34 ALA A N 8
ATOM 12349 C CA . ALA A 1 34 ? 9.354 13.812 4.539 1.00 0.00 34 ALA A CA 8
ATOM 12350 C C . ALA A 1 34 ? 8.113 13.721 3.659 1.00 0.00 34 ALA A C 8
ATOM 12351 O O . ALA A 1 34 ? 7.052 13.289 4.109 1.00 0.00 34 ALA A O 8
ATOM 12358 N N . SER A 1 35 ? 8.254 14.130 2.403 1.00 0.00 35 SER A N 8
ATOM 12359 C CA . SER A 1 35 ? 7.181 13.987 1.426 1.00 0.00 35 SER A CA 8
ATOM 12360 C C . SER A 1 35 ? 7.736 13.867 0.012 1.00 0.00 35 SER A C 8
ATOM 12361 O O . SER A 1 35 ? 8.739 14.495 -0.326 1.00 0.00 35 SER A O 8
ATOM 12369 N N . TYR A 1 36 ? 7.078 13.057 -0.809 1.00 0.00 36 TYR A N 8
ATOM 12370 C CA . TYR A 1 36 ? 7.540 12.803 -2.169 1.00 0.00 36 TYR A CA 8
ATOM 12371 C C . TYR A 1 36 ? 6.968 13.823 -3.144 1.00 0.00 36 TYR A C 8
ATOM 12372 O O . TYR A 1 36 ? 5.755 13.897 -3.340 1.00 0.00 36 TYR A O 8
ATOM 12390 N N . ASN A 1 37 ? 7.849 14.609 -3.755 1.00 0.00 37 ASN A N 8
ATOM 12391 C CA . ASN A 1 37 ? 7.432 15.629 -4.711 1.00 0.00 37 ASN A CA 8
ATOM 12392 C C . ASN A 1 37 ? 7.269 15.041 -6.106 1.00 0.00 37 ASN A C 8
ATOM 12393 O O . ASN A 1 37 ? 8.253 14.748 -6.786 1.00 0.00 37 ASN A O 8
ATOM 12404 N N . ARG A 1 38 ? 6.021 14.872 -6.529 1.00 0.00 38 ARG A N 8
ATOM 12405 C CA . ARG A 1 38 ? 5.719 14.124 -7.744 1.00 0.00 38 ARG A CA 8
ATOM 12406 C C . ARG A 1 38 ? 6.117 14.909 -8.987 1.00 0.00 38 ARG A C 8
ATOM 12407 O O . ARG A 1 38 ? 6.245 14.346 -10.074 1.00 0.00 38 ARG A O 8
ATOM 12428 N N . LYS A 1 39 ? 6.311 16.213 -8.821 1.00 0.00 39 LYS A N 8
ATOM 12429 C CA . LYS A 1 39 ? 6.620 17.091 -9.943 1.00 0.00 39 LYS A CA 8
ATOM 12430 C C . LYS A 1 39 ? 8.086 16.979 -10.342 1.00 0.00 39 LYS A C 8
ATOM 12431 O O . LYS A 1 39 ? 8.458 17.297 -11.471 1.00 0.00 39 LYS A O 8
ATOM 12450 N N . THR A 1 40 ? 8.915 16.526 -9.408 1.00 0.00 40 THR A N 8
ATOM 12451 C CA . THR A 1 40 ? 10.350 16.418 -9.643 1.00 0.00 40 THR A CA 8
ATOM 12452 C C . THR A 1 40 ? 10.809 14.967 -9.593 1.00 0.00 40 THR A C 8
ATOM 12453 O O . THR A 1 40 ? 11.825 14.606 -10.188 1.00 0.00 40 THR A O 8
ATOM 12464 N N . GLY A 1 41 ? 10.055 14.137 -8.880 1.00 0.00 41 GLY A N 8
ATOM 12465 C CA . GLY A 1 41 ? 10.418 12.737 -8.698 1.00 0.00 41 GLY A CA 8
ATOM 12466 C C . GLY A 1 41 ? 11.429 12.572 -7.571 1.00 0.00 41 GLY A C 8
ATOM 12467 O O . GLY A 1 41 ? 12.247 11.652 -7.588 1.00 0.00 41 GLY A O 8
ATOM 12471 N N . GLN A 1 42 ? 11.367 13.468 -6.592 1.00 0.00 42 GLN A N 8
ATOM 12472 C CA . GLN A 1 42 ? 12.340 13.483 -5.505 1.00 0.00 42 GLN A CA 8
ATOM 12473 C C . GLN A 1 42 ? 11.656 13.664 -4.156 1.00 0.00 42 GLN A C 8
ATOM 12474 O O . GLN A 1 42 ? 10.605 14.298 -4.062 1.00 0.00 42 GLN A O 8
ATOM 12488 N N . CYS A 1 43 ? 12.259 13.104 -3.113 1.00 0.00 43 CYS A N 8
ATOM 12489 C CA . CYS A 1 43 ? 11.744 13.256 -1.758 1.00 0.00 43 CYS A CA 8
ATOM 12490 C C . CYS A 1 43 ? 12.329 14.489 -1.081 1.00 0.00 43 CYS A C 8
ATOM 12491 O O . CYS A 1 43 ? 13.535 14.728 -1.142 1.00 0.00 43 CYS A O 8
ATOM 12498 N N . GLU A 1 44 ? 11.468 15.269 -0.437 1.00 0.00 44 GLU A N 8
ATOM 12499 C CA . GLU A 1 44 ? 11.887 16.514 0.195 1.00 0.00 44 GLU A CA 8
ATOM 12500 C C . GLU A 1 44 ? 11.454 16.565 1.654 1.00 0.00 44 GLU A C 8
ATOM 12501 O O . GLU A 1 44 ? 10.410 16.027 2.021 1.00 0.00 44 GLU A O 8
ATOM 12513 N N . GLU A 1 45 ? 12.264 17.214 2.484 1.00 0.00 45 GLU A N 8
ATOM 12514 C CA . GLU A 1 45 ? 11.933 17.395 3.892 1.00 0.00 45 GLU A CA 8
ATOM 12515 C C . GLU A 1 45 ? 11.355 18.780 4.150 1.00 0.00 45 GLU A C 8
ATOM 12516 O O . GLU A 1 45 ? 11.858 19.779 3.635 1.00 0.00 45 GLU A O 8
ATOM 12528 N N . GLN A 1 46 ? 10.295 18.835 4.949 1.00 0.00 46 GLN A N 8
ATOM 12529 C CA . GLN A 1 46 ? 9.598 20.088 5.213 1.00 0.00 46 GLN A CA 8
ATOM 12530 C C . GLN A 1 46 ? 9.115 20.156 6.656 1.00 0.00 46 GLN A C 8
ATOM 12531 O O . GLN A 1 46 ? 8.915 19.128 7.303 1.00 0.00 46 GLN A O 8
ATOM 12545 N N . LYS A 1 47 ? 8.929 21.373 7.155 1.00 0.00 47 LYS A N 8
ATOM 12546 C CA . LYS A 1 47 ? 8.457 21.578 8.520 1.00 0.00 47 LYS A CA 8
ATOM 12547 C C . LYS A 1 47 ? 6.942 21.443 8.605 1.00 0.00 47 LYS A C 8
ATOM 12548 O O . LYS A 1 47 ? 6.229 21.728 7.643 1.00 0.00 47 LYS A O 8
ATOM 12567 N N . GLY A 1 48 ? 6.456 21.007 9.762 1.00 0.00 48 GLY A N 8
ATOM 12568 C CA . GLY A 1 48 ? 5.023 20.970 10.026 1.00 0.00 48 GLY A CA 8
ATOM 12569 C C . GLY A 1 48 ? 4.642 19.732 10.827 1.00 0.00 48 GLY A C 8
ATOM 12570 O O . GLY A 1 48 ? 5.502 18.938 11.208 1.00 0.00 48 GLY A O 8
ATOM 12574 N N . THR A 1 49 ? 3.347 19.572 11.080 1.00 0.00 49 THR A N 8
ATOM 12575 C CA . THR A 1 49 ? 2.854 18.452 11.872 1.00 0.00 49 THR A CA 8
ATOM 12576 C C . THR A 1 49 ? 1.846 17.623 11.086 1.00 0.00 49 THR A C 8
ATOM 12577 O O . THR A 1 49 ? 0.970 16.981 11.665 1.00 0.00 49 THR A O 8
ATOM 12588 N N . GLU A 1 50 ? 1.976 17.641 9.764 1.00 0.00 50 GLU A N 8
ATOM 12589 C CA . GLU A 1 50 ? 1.057 16.917 8.894 1.00 0.00 50 GLU A CA 8
ATOM 12590 C C . GLU A 1 50 ? -0.384 17.345 9.136 1.00 0.00 50 GLU A C 8
ATOM 12591 O O . GLU A 1 50 ? -1.173 16.601 9.720 1.00 0.00 50 GLU A O 8
ATOM 12603 N N . CYS A 1 51 ? -0.723 18.547 8.683 1.00 0.00 51 CYS A N 8
ATOM 12604 C CA . CYS A 1 51 ? -2.023 19.139 8.979 1.00 0.00 51 CYS A CA 8
ATOM 12605 C C . CYS A 1 51 ? -2.752 19.532 7.700 1.00 0.00 51 CYS A C 8
ATOM 12606 O O . CYS A 1 51 ? -2.985 20.714 7.446 1.00 0.00 51 CYS A O 8
ATOM 12613 N N . GLY A 1 52 ? -3.110 18.535 6.899 1.00 0.00 52 GLY A N 8
ATOM 12614 C CA . GLY A 1 52 ? -3.869 18.770 5.676 1.00 0.00 52 GLY A CA 8
ATOM 12615 C C . GLY A 1 52 ? -3.079 18.341 4.446 1.00 0.00 52 GLY A C 8
ATOM 12616 O O . GLY A 1 52 ? -1.848 18.307 4.468 1.00 0.00 52 GLY A O 8
ATOM 12620 N N . GLY A 1 53 ? -3.793 18.014 3.375 1.00 0.00 53 GLY A N 8
ATOM 12621 C CA . GLY A 1 53 ? -3.165 17.504 2.162 1.00 0.00 53 GLY A CA 8
ATOM 12622 C C . GLY A 1 53 ? -3.545 16.049 1.915 1.00 0.00 53 GLY A C 8
ATOM 12623 O O . GLY A 1 53 ? -4.608 15.595 2.338 1.00 0.00 53 GLY A O 8
ATOM 12627 N N . GLY A 1 54 ? -2.670 15.323 1.228 1.00 0.00 54 GLY A N 8
ATOM 12628 C CA . GLY A 1 54 ? -2.891 13.906 0.963 1.00 0.00 54 GLY A CA 8
ATOM 12629 C C . GLY A 1 54 ? -2.201 13.036 2.006 1.00 0.00 54 GLY A C 8
ATOM 12630 O O . GLY A 1 54 ? -1.853 13.507 3.089 1.00 0.00 54 GLY A O 8
ATOM 12634 N N . GLU A 1 55 ? -2.005 11.765 1.673 1.00 0.00 55 GLU A N 8
ATOM 12635 C CA . GLU A 1 55 ? -1.294 10.844 2.551 1.00 0.00 55 GLU A CA 8
ATOM 12636 C C . GLU A 1 55 ? 0.183 10.764 2.186 1.00 0.00 55 GLU A C 8
ATOM 12637 O O . GLU A 1 55 ? 0.908 9.899 2.677 1.00 0.00 55 GLU A O 8
ATOM 12649 N N . ASN A 1 56 ? 0.623 11.673 1.322 1.00 0.00 56 ASN A N 8
ATOM 12650 C CA . ASN A 1 56 ? 2.005 11.681 0.857 1.00 0.00 56 ASN A CA 8
ATOM 12651 C C . ASN A 1 56 ? 2.940 12.251 1.917 1.00 0.00 56 ASN A C 8
ATOM 12652 O O . ASN A 1 56 ? 3.354 13.407 1.836 1.00 0.00 56 ASN A O 8
ATOM 12663 N N . HIS A 1 57 ? 3.268 11.432 2.910 1.00 0.00 57 HIS A N 8
ATOM 12664 C CA . HIS A 1 57 ? 4.212 11.828 3.949 1.00 0.00 57 HIS A CA 8
ATOM 12665 C C . HIS A 1 57 ? 4.918 10.616 4.542 1.00 0.00 57 HIS A C 8
ATOM 12666 O O . HIS A 1 57 ? 4.348 9.528 4.618 1.00 0.00 57 HIS A O 8
ATOM 12680 N N . PHE A 1 58 ? 6.164 10.811 4.962 1.00 0.00 58 PHE A N 8
ATOM 12681 C CA . PHE A 1 58 ? 6.983 9.714 5.464 1.00 0.00 58 PHE A CA 8
ATOM 12682 C C . PHE A 1 58 ? 7.762 10.131 6.705 1.00 0.00 58 PHE A C 8
ATOM 12683 O O . PHE A 1 58 ? 8.046 11.312 6.903 1.00 0.00 58 PHE A O 8
ATOM 12700 N N . GLU A 1 59 ? 8.105 9.155 7.538 1.00 0.00 59 GLU A N 8
ATOM 12701 C CA . GLU A 1 59 ? 8.849 9.419 8.763 1.00 0.00 59 GLU A CA 8
ATOM 12702 C C . GLU A 1 59 ? 10.250 9.933 8.457 1.00 0.00 59 GLU A C 8
ATOM 12703 O O . GLU A 1 59 ? 10.734 10.864 9.100 1.00 0.00 59 GLU A O 8
ATOM 12715 N N . THR A 1 60 ? 10.897 9.320 7.472 1.00 0.00 60 THR A N 8
ATOM 12716 C CA . THR A 1 60 ? 12.240 9.722 7.070 1.00 0.00 60 THR A CA 8
ATOM 12717 C C . THR A 1 60 ? 12.347 9.850 5.556 1.00 0.00 60 THR A C 8
ATOM 12718 O O . THR A 1 60 ? 11.492 9.358 4.820 1.00 0.00 60 THR A O 8
ATOM 12729 N N . LEU A 1 61 ? 13.402 10.515 5.097 1.00 0.00 61 LEU A N 8
ATOM 12730 C CA . LEU A 1 61 ? 13.659 10.650 3.668 1.00 0.00 61 LEU A CA 8
ATOM 12731 C C . LEU A 1 61 ? 14.037 9.311 3.048 1.00 0.00 61 LEU A C 8
ATOM 12732 O O . LEU A 1 61 ? 13.735 9.048 1.883 1.00 0.00 61 LEU A O 8
ATOM 12748 N N . LEU A 1 62 ? 14.699 8.467 3.832 1.00 0.00 62 LEU A N 8
ATOM 12749 C CA . LEU A 1 62 ? 15.046 7.122 3.389 1.00 0.00 62 LEU A CA 8
ATOM 12750 C C . LEU A 1 62 ? 13.802 6.259 3.219 1.00 0.00 62 LEU A C 8
ATOM 12751 O O . LEU A 1 62 ? 13.698 5.482 2.270 1.00 0.00 62 LEU A O 8
ATOM 12767 N N . LYS A 1 63 ? 12.859 6.401 4.145 1.00 0.00 63 LYS A N 8
ATOM 12768 C CA . LYS A 1 63 ? 11.575 5.718 4.042 1.00 0.00 63 LYS A CA 8
ATOM 12769 C C . LYS A 1 63 ? 10.813 6.163 2.800 1.00 0.00 63 LYS A C 8
ATOM 12770 O O . LYS A 1 63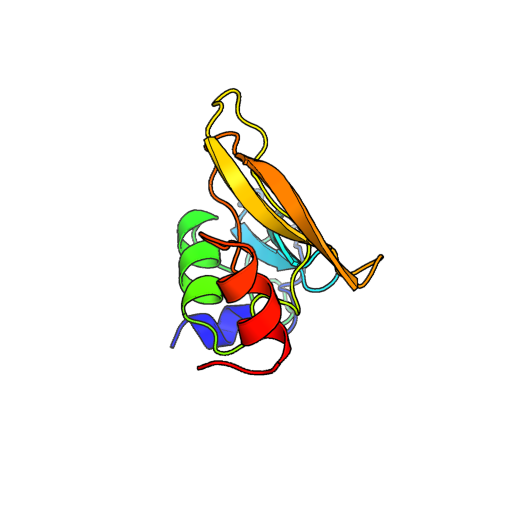 ? 10.191 5.349 2.117 1.00 0.00 63 LYS A O 8
ATOM 12789 N N . CYS A 1 64 ? 10.865 7.459 2.513 1.00 0.00 64 CYS A N 8
ATOM 12790 C CA . CYS A 1 64 ? 10.276 7.997 1.292 1.00 0.00 64 CYS A CA 8
ATOM 12791 C C . CYS A 1 64 ? 10.924 7.390 0.054 1.00 0.00 64 CYS A C 8
ATOM 12792 O O . CYS A 1 64 ? 10.236 6.905 -0.843 1.00 0.00 64 CYS A O 8
ATOM 12799 N N . ASN A 1 65 ? 12.252 7.420 0.013 1.00 0.00 65 ASN A N 8
ATOM 12800 C CA . ASN A 1 65 ? 12.994 6.909 -1.133 1.00 0.00 65 ASN A CA 8
ATOM 12801 C C . ASN A 1 65 ? 12.674 5.441 -1.386 1.00 0.00 65 ASN A C 8
ATOM 12802 O O . ASN A 1 65 ? 12.385 5.044 -2.515 1.00 0.00 65 ASN A O 8
ATOM 12813 N N . GLU A 1 66 ? 12.728 4.638 -0.329 1.00 0.00 66 GLU A N 8
ATOM 12814 C CA . GLU A 1 66 ? 12.504 3.202 -0.445 1.00 0.00 66 GLU A CA 8
ATOM 12815 C C . GLU A 1 66 ? 11.084 2.902 -0.908 1.00 0.00 66 GLU A C 8
ATOM 12816 O O . GLU A 1 66 ? 10.867 2.028 -1.747 1.00 0.00 66 GLU A O 8
ATOM 12828 N N . SER A 1 67 ? 10.120 3.631 -0.356 1.00 0.00 67 SER A N 8
ATOM 12829 C CA . SER A 1 67 ? 8.720 3.455 -0.723 1.00 0.00 67 SER A CA 8
ATOM 12830 C C . SER A 1 67 ? 8.491 3.779 -2.194 1.00 0.00 67 SER A C 8
ATOM 12831 O O . SER A 1 67 ? 7.768 3.067 -2.891 1.00 0.00 67 SER A O 8
ATOM 12839 N N . CYS A 1 68 ? 9.112 4.857 -2.661 1.00 0.00 68 CYS A N 8
ATOM 12840 C CA . CYS A 1 68 ? 8.931 5.310 -4.035 1.00 0.00 68 CYS A CA 8
ATOM 12841 C C . CYS A 1 68 ? 9.762 4.479 -5.003 1.00 0.00 68 CYS A C 8
ATOM 12842 O O . CYS A 1 68 ? 9.515 4.482 -6.209 1.00 0.00 68 CYS A O 8
ATOM 12849 N N . ASN A 1 69 ? 10.749 3.767 -4.468 1.00 0.00 69 ASN A N 8
ATOM 12850 C CA . ASN A 1 69 ? 11.482 2.773 -5.241 1.00 0.00 69 ASN A CA 8
ATOM 12851 C C . ASN A 1 69 ? 10.667 1.498 -5.414 1.00 0.00 69 ASN A C 8
ATOM 12852 O O . ASN A 1 69 ? 10.779 0.810 -6.428 1.00 0.00 69 ASN A O 8
ATOM 12863 N N . ASP A 1 70 ? 9.845 1.188 -4.416 1.00 0.00 70 ASP A N 8
ATOM 12864 C CA . ASP A 1 70 ? 8.897 0.085 -4.520 1.00 0.00 70 ASP A CA 8
ATOM 12865 C C . ASP A 1 70 ? 7.763 0.422 -5.480 1.00 0.00 70 ASP A C 8
ATOM 12866 O O . ASP A 1 70 ? 7.187 -0.464 -6.111 1.00 0.00 70 ASP A O 8
ATOM 12875 N N . ALA A 1 71 ? 7.447 1.708 -5.586 1.00 0.00 71 ALA A N 8
ATOM 12876 C CA . ALA A 1 71 ? 6.439 2.174 -6.531 1.00 0.00 71 ALA A CA 8
ATOM 12877 C C . ALA A 1 71 ? 6.837 1.849 -7.965 1.00 0.00 71 ALA A C 8
ATOM 12878 O O . ALA A 1 71 ? 8.022 1.808 -8.296 1.00 0.00 71 ALA A O 8
ATOM 12885 N N . PRO A 1 72 ? 5.840 1.620 -8.813 1.00 0.00 72 PRO A N 8
ATOM 12886 C CA . PRO A 1 72 ? 6.082 1.150 -10.172 1.00 0.00 72 PRO A CA 8
ATOM 12887 C C . PRO A 1 72 ? 6.336 2.315 -11.120 1.00 0.00 72 PRO A C 8
ATOM 12888 O O . PRO A 1 72 ? 6.463 2.127 -12.330 1.00 0.00 72 PRO A O 8
ATOM 12899 N N . LYS A 1 73 ? 6.411 3.519 -10.563 1.00 0.00 73 LYS A N 8
ATOM 12900 C CA . LYS A 1 73 ? 6.585 4.725 -11.364 1.00 0.00 73 LYS A CA 8
ATOM 12901 C C . LYS A 1 73 ? 7.839 4.638 -12.224 1.00 0.00 73 LYS A C 8
ATOM 12902 O O . LYS A 1 73 ? 8.929 4.360 -11.723 1.00 0.00 73 LYS A O 8
ATOM 12921 N N . PRO A 1 74 ? 7.679 4.878 -13.521 1.00 0.00 74 PRO A N 8
ATOM 12922 C CA . PRO A 1 74 ? 8.789 4.778 -14.461 1.00 0.00 74 PRO A CA 8
ATOM 12923 C C . PRO A 1 74 ? 9.943 5.684 -14.049 1.00 0.00 74 PRO A C 8
ATOM 12924 O O . PRO A 1 74 ? 9.754 6.877 -13.813 1.00 0.00 74 PRO A O 8
ATOM 12935 N N . PRO A 1 75 ? 11.138 5.110 -13.966 1.00 0.00 75 PRO A N 8
ATOM 12936 C CA . PRO A 1 75 ? 12.341 5.882 -13.679 1.00 0.00 75 PRO A CA 8
ATOM 12937 C C . PRO A 1 75 ? 12.505 7.031 -14.666 1.00 0.00 75 PRO A C 8
ATOM 12938 O O . PRO A 1 75 ? 13.057 8.079 -14.328 1.00 0.00 75 PRO A O 8
ATOM 12949 N N . CYS A 1 76 ? 12.024 6.829 -15.887 1.00 0.00 76 CYS A N 8
ATOM 12950 C CA . CYS A 1 76 ? 12.139 7.838 -16.933 1.00 0.00 76 CYS A CA 8
ATOM 12951 C C . CYS A 1 76 ? 11.500 9.152 -16.504 1.00 0.00 76 CYS A C 8
ATOM 12952 O O . CYS A 1 76 ? 11.937 10.229 -16.910 1.00 0.00 76 CYS A O 8
ATOM 12959 N N . SER A 1 77 ? 10.461 9.058 -15.680 1.00 0.00 77 SER A N 8
ATOM 12960 C CA . SER A 1 77 ? 9.684 10.228 -15.290 1.00 0.00 77 SER A CA 8
ATOM 12961 C C . SER A 1 77 ? 10.294 10.914 -14.074 1.00 0.00 77 SER A C 8
ATOM 12962 O O . SER A 1 77 ? 9.750 11.894 -13.564 1.00 0.00 77 SER A O 8
ATOM 12970 N N . LEU A 1 78 ? 11.426 10.394 -13.613 1.00 0.00 78 LEU A N 8
ATOM 12971 C CA . LEU A 1 78 ? 12.073 10.909 -12.412 1.00 0.00 78 LEU A CA 8
ATOM 12972 C C . LEU A 1 78 ? 13.299 11.742 -12.761 1.00 0.00 78 LEU A C 8
ATOM 12973 O O . LEU A 1 78 ? 14.031 11.425 -13.699 1.00 0.00 78 LEU A O 8
ATOM 12989 N N . GLU A 1 79 ? 13.520 12.809 -12.000 1.00 0.00 79 GLU A N 8
ATOM 12990 C CA . GLU A 1 79 ? 14.645 13.704 -12.243 1.00 0.00 79 GLU A CA 8
ATOM 12991 C C . GLU A 1 79 ? 15.964 13.046 -11.860 1.00 0.00 79 GLU A C 8
ATOM 12992 O O . GLU A 1 79 ? 16.021 12.240 -10.932 1.00 0.00 79 GLU A O 8
ATOM 13004 N N . VAL A 1 80 ? 17.024 13.394 -12.582 1.00 0.00 80 VAL A N 8
ATOM 13005 C CA . VAL A 1 80 ? 18.366 12.937 -12.242 1.00 0.00 80 VAL A CA 8
ATOM 13006 C C . VAL A 1 80 ? 18.589 12.953 -10.735 1.00 0.00 80 VAL A C 8
ATOM 13007 O O . VAL A 1 80 ? 18.299 13.945 -10.066 1.00 0.00 80 VAL A O 8
ATOM 13020 N N . ASP A 1 81 ? 19.106 11.850 -10.206 1.00 0.00 81 ASP A N 8
ATOM 13021 C CA . ASP A 1 81 ? 19.374 11.738 -8.777 1.00 0.00 81 ASP A CA 8
ATOM 13022 C C . ASP A 1 81 ? 20.623 10.906 -8.515 1.00 0.00 81 ASP A C 8
ATOM 13023 O O . ASP A 1 81 ? 20.556 9.680 -8.424 1.00 0.00 81 ASP A O 8
ATOM 13032 N N . TYR A 1 82 ? 21.762 11.579 -8.394 1.00 0.00 82 TYR A N 8
ATOM 13033 C CA . TYR A 1 82 ? 23.024 10.906 -8.115 1.00 0.00 82 TYR A CA 8
ATOM 13034 C C . TYR A 1 82 ? 23.391 11.011 -6.641 1.00 0.00 82 TYR A C 8
ATOM 13035 O O . TYR A 1 82 ? 24.545 10.808 -6.262 1.00 0.00 82 TYR A O 8
ATOM 13053 N N . GLY A 1 83 ? 22.403 11.331 -5.812 1.00 0.00 83 GLY A N 8
ATOM 13054 C CA . GLY A 1 83 ? 22.596 11.363 -4.367 1.00 0.00 83 GLY A CA 8
ATOM 13055 C C . GLY A 1 83 ? 23.309 12.638 -3.935 1.00 0.00 83 GLY A C 8
ATOM 13056 O O . GLY A 1 83 ? 23.559 13.527 -4.748 1.00 0.00 83 GLY A O 8
ATOM 13060 N N . VAL A 1 84 ? 23.635 12.721 -2.649 1.00 0.00 84 VAL A N 8
ATOM 13061 C CA . VAL A 1 84 ? 24.382 13.856 -2.120 1.00 0.00 84 VAL A CA 8
ATOM 13062 C C . VAL A 1 84 ? 25.588 13.394 -1.312 1.00 0.00 84 VAL A C 8
ATOM 13063 O O . VAL A 1 84 ? 25.863 13.919 -0.234 1.00 0.00 84 VAL A O 8
ATOM 13076 N N . GLY A 1 85 ? 26.305 12.407 -1.841 1.00 0.00 85 GLY A N 8
ATOM 13077 C CA . GLY A 1 85 ? 27.454 11.839 -1.147 1.00 0.00 85 GLY A CA 8
ATOM 13078 C C . GLY A 1 85 ? 28.741 12.556 -1.533 1.00 0.00 85 GLY A C 8
ATOM 13079 O O . GLY A 1 85 ? 28.719 13.724 -1.922 1.00 0.00 85 GLY A O 8
ATOM 13083 N N . ARG A 1 86 ? 29.862 11.851 -1.423 1.00 0.00 86 ARG A N 8
ATOM 13084 C CA . ARG A 1 86 ? 31.169 12.447 -1.669 1.00 0.00 86 ARG A CA 8
ATOM 13085 C C . ARG A 1 86 ? 31.947 11.657 -2.715 1.00 0.00 86 ARG A C 8
ATOM 13086 O O . ARG A 1 86 ? 33.059 12.030 -3.087 1.00 0.00 86 ARG A O 8
ATOM 13107 N N . ALA A 1 87 ? 31.354 10.565 -3.185 1.00 0.00 87 ALA A N 8
ATOM 13108 C CA . ALA A 1 87 ? 31.968 9.748 -4.225 1.00 0.00 87 ALA A CA 8
ATOM 13109 C C . ALA A 1 87 ? 31.754 10.359 -5.604 1.00 0.00 87 ALA A C 8
ATOM 13110 O O . ALA A 1 87 ? 30.895 11.221 -5.784 1.00 0.00 87 ALA A O 8
ATOM 13117 N N . ASN A 1 88 ? 32.541 9.907 -6.574 1.00 0.00 88 ASN A N 8
ATOM 13118 C CA . ASN A 1 88 ? 32.413 10.380 -7.947 1.00 0.00 88 ASN A CA 8
ATOM 13119 C C . ASN A 1 88 ? 32.442 9.220 -8.934 1.00 0.00 88 ASN A C 8
ATOM 13120 O O . ASN A 1 88 ? 33.401 9.059 -9.689 1.00 0.00 88 ASN A O 8
ATOM 13131 N N . ILE A 1 89 ? 31.386 8.413 -8.923 1.00 0.00 89 ILE A N 8
ATOM 13132 C CA . ILE A 1 89 ? 31.286 7.269 -9.821 1.00 0.00 89 ILE A CA 8
ATOM 13133 C C . ILE A 1 89 ? 30.368 7.571 -10.998 1.00 0.00 89 ILE A C 8
ATOM 13134 O O . ILE A 1 89 ? 29.173 7.807 -10.821 1.00 0.00 89 ILE A O 8
ATOM 13150 N N . PRO A 1 90 ? 30.933 7.564 -12.201 1.00 0.00 90 PRO A N 8
ATOM 13151 C CA . PRO A 1 90 ? 30.164 7.825 -13.411 1.00 0.00 90 PRO A CA 8
ATOM 13152 C C . PRO A 1 90 ? 28.982 6.871 -13.529 1.00 0.00 90 PRO A C 8
ATOM 13153 O O . PRO A 1 90 ? 29.158 5.675 -13.760 1.00 0.00 90 PRO A O 8
ATOM 13164 N N . ARG A 1 91 ? 27.777 7.407 -13.370 1.00 0.00 91 ARG A N 8
ATOM 13165 C CA . ARG A 1 91 ? 26.560 6.630 -13.570 1.00 0.00 91 ARG A CA 8
ATOM 13166 C C . ARG A 1 91 ? 25.578 7.365 -14.473 1.00 0.00 91 ARG A C 8
ATOM 13167 O O . ARG A 1 91 ? 25.522 8.594 -14.474 1.00 0.00 91 ARG A O 8
ATOM 13188 N N . TRP A 1 92 ? 24.805 6.604 -15.241 1.00 0.00 92 TRP A N 8
ATOM 13189 C CA . TRP A 1 92 ? 23.912 7.181 -16.238 1.00 0.00 92 TRP A CA 8
ATOM 13190 C C . TRP A 1 92 ? 22.587 7.601 -15.614 1.00 0.00 92 TRP A C 8
ATOM 13191 O O . TRP A 1 92 ? 21.942 6.817 -14.919 1.00 0.00 92 TRP A O 8
ATOM 13212 N N . TYR A 1 93 ? 22.188 8.843 -15.866 1.00 0.00 93 TYR A N 8
ATOM 13213 C CA . TYR A 1 93 ? 20.911 9.351 -15.378 1.00 0.00 93 TYR A CA 8
ATOM 13214 C C . TYR A 1 93 ? 20.137 10.052 -16.487 1.00 0.00 93 TYR A C 8
ATOM 13215 O O . TYR A 1 93 ? 20.724 10.707 -17.349 1.00 0.00 93 TYR A O 8
ATOM 13233 N N . TYR A 1 94 ? 18.816 9.910 -16.460 1.00 0.00 94 TYR A N 8
ATOM 13234 C CA . TYR A 1 94 ? 17.959 10.527 -17.466 1.00 0.00 94 TYR A CA 8
ATOM 13235 C C . TYR A 1 94 ? 17.523 11.922 -17.037 1.00 0.00 94 TYR A C 8
ATOM 13236 O O . TYR A 1 94 ? 16.905 12.094 -15.986 1.00 0.00 94 TYR A O 8
ATOM 13254 N N . ASP A 1 95 ? 17.847 12.916 -17.857 1.00 0.00 95 ASP A N 8
ATOM 13255 C CA . ASP A 1 95 ? 17.422 14.287 -17.604 1.00 0.00 95 ASP A CA 8
ATOM 13256 C C . ASP A 1 95 ? 16.065 14.569 -18.237 1.00 0.00 95 ASP A C 8
ATOM 13257 O O . ASP A 1 95 ? 15.937 14.610 -19.460 1.00 0.00 95 ASP A O 8
ATOM 13266 N N . THR A 1 96 ? 15.054 14.762 -17.396 1.00 0.00 96 THR A N 8
ATOM 13267 C CA . THR A 1 96 ? 13.681 14.896 -17.867 1.00 0.00 96 THR A CA 8
ATOM 13268 C C . THR A 1 96 ? 13.439 16.272 -18.474 1.00 0.00 96 THR A C 8
ATOM 13269 O O . THR A 1 96 ? 12.503 16.463 -19.250 1.00 0.00 96 THR A O 8
ATOM 13280 N N . ASN A 1 97 ? 14.288 17.229 -18.115 1.00 0.00 97 ASN A N 8
ATOM 13281 C CA . ASN A 1 97 ? 14.139 18.602 -18.584 1.00 0.00 97 ASN A CA 8
ATOM 13282 C C . ASN A 1 97 ? 14.774 18.786 -19.956 1.00 0.00 97 ASN A C 8
ATOM 13283 O O . ASN A 1 97 ? 14.274 19.548 -20.784 1.00 0.00 97 ASN A O 8
ATOM 13294 N N . ASN A 1 98 ? 15.877 18.085 -20.192 1.00 0.00 98 ASN A N 8
ATOM 13295 C CA . ASN A 1 98 ? 16.569 18.152 -21.474 1.00 0.00 98 ASN A CA 8
ATOM 13296 C C . ASN A 1 98 ? 16.327 16.893 -22.296 1.00 0.00 98 ASN A C 8
ATOM 13297 O O . ASN A 1 98 ? 16.753 16.800 -23.447 1.00 0.00 98 ASN A O 8
ATOM 13308 N N . ALA A 1 99 ? 15.639 15.925 -21.699 1.00 0.00 99 ALA A N 8
ATOM 13309 C CA . ALA A 1 99 ? 15.297 14.689 -22.391 1.00 0.00 99 ALA A CA 8
ATOM 13310 C C . ALA A 1 99 ? 16.542 13.998 -22.932 1.00 0.00 99 ALA A C 8
ATOM 13311 O O . ALA A 1 99 ? 16.614 13.664 -24.115 1.00 0.00 99 ALA A O 8
ATOM 13318 N N . THR A 1 100 ? 17.521 13.786 -22.059 1.00 0.00 100 THR A N 8
ATOM 13319 C CA . THR A 1 100 ? 18.783 13.173 -22.457 1.00 0.00 100 THR A CA 8
ATOM 13320 C C . THR A 1 100 ? 19.412 12.405 -21.302 1.00 0.00 100 THR A C 8
ATOM 13321 O O . THR A 1 100 ? 19.256 12.778 -20.139 1.00 0.00 100 THR A O 8
ATOM 13332 N N . CYS A 1 101 ? 20.122 11.331 -21.628 1.00 0.00 101 CYS A N 8
ATOM 13333 C CA . CYS A 1 101 ? 20.753 10.493 -20.616 1.00 0.00 101 CYS A CA 8
ATOM 13334 C C . CYS A 1 101 ? 22.256 10.736 -20.557 1.00 0.00 101 CYS A C 8
ATOM 13335 O O . CYS A 1 101 ? 22.968 10.521 -21.538 1.00 0.00 101 CYS A O 8
ATOM 13342 N N . GLU A 1 102 ? 22.732 11.187 -19.402 1.00 0.00 102 GLU A N 8
ATOM 13343 C CA . GLU A 1 102 ? 24.127 11.583 -19.250 1.00 0.00 102 GLU A CA 8
ATOM 13344 C C . GLU A 1 102 ? 24.731 10.999 -17.979 1.00 0.00 102 GLU A C 8
ATOM 13345 O O . GLU A 1 102 ? 24.009 10.566 -17.080 1.00 0.00 102 GLU A O 8
ATOM 13357 N N . MET A 1 103 ? 26.057 10.991 -17.910 1.00 0.00 103 MET A N 8
ATOM 13358 C CA . MET A 1 103 ? 26.760 10.481 -16.739 1.00 0.00 103 MET A CA 8
ATOM 13359 C C . MET A 1 103 ? 26.924 11.563 -15.680 1.00 0.00 103 MET A C 8
ATOM 13360 O O . MET A 1 103 ? 27.334 12.684 -15.982 1.00 0.00 103 MET A O 8
ATOM 13374 N N . PHE A 1 104 ? 26.602 11.222 -14.437 1.00 0.00 104 PHE A N 8
ATOM 13375 C CA . PHE A 1 104 ? 26.777 12.142 -13.319 1.00 0.00 104 PHE A CA 8
ATOM 13376 C C . PHE A 1 104 ? 27.593 11.503 -12.203 1.00 0.00 104 PHE A C 8
ATOM 13377 O O . PHE A 1 104 ? 27.744 10.282 -12.152 1.00 0.00 104 PHE A O 8
ATOM 13394 N N . THR A 1 105 ? 28.117 12.335 -11.309 1.00 0.00 105 THR A N 8
ATOM 13395 C CA . THR A 1 105 ? 28.975 11.860 -10.230 1.00 0.00 105 THR A CA 8
ATOM 13396 C C . THR A 1 105 ? 28.157 11.211 -9.121 1.00 0.00 105 THR A C 8
ATOM 13397 O O . THR A 1 105 ? 27.719 11.882 -8.186 1.00 0.00 105 THR A O 8
ATOM 13408 N N . TYR A 1 106 ? 27.954 9.903 -9.230 1.00 0.00 106 TYR A N 8
ATOM 13409 C CA . TYR A 1 106 ? 27.250 9.148 -8.200 1.00 0.00 106 TYR A CA 8
ATOM 13410 C C . TYR A 1 106 ? 27.920 9.314 -6.841 1.00 0.00 106 TYR A C 8
ATOM 13411 O O . TYR A 1 106 ? 29.034 8.837 -6.625 1.00 0.00 106 TYR A O 8
ATOM 13429 N N . GLY A 1 107 ? 27.234 9.994 -5.929 1.00 0.00 107 GLY A N 8
ATOM 13430 C CA . GLY A 1 107 ? 27.815 10.348 -4.640 1.00 0.00 107 GLY A CA 8
ATOM 13431 C C . GLY A 1 107 ? 27.838 9.151 -3.698 1.00 0.00 107 GLY A C 8
ATOM 13432 O O . GLY A 1 107 ? 28.611 9.116 -2.741 1.00 0.00 107 GLY A O 8
ATOM 13436 N N . GLY A 1 108 ? 26.985 8.171 -3.976 1.00 0.00 108 GLY A N 8
ATOM 13437 C CA . GLY A 1 108 ? 26.916 6.962 -3.163 1.00 0.00 108 GLY A CA 8
ATOM 13438 C C . GLY A 1 108 ? 25.505 6.732 -2.636 1.00 0.00 108 GLY A C 8
ATOM 13439 O O . GLY A 1 108 ? 25.221 5.704 -2.022 1.00 0.00 108 GLY A O 8
ATOM 13443 N N . ILE A 1 109 ? 24.623 7.696 -2.881 1.00 0.00 109 ILE A N 8
ATOM 13444 C CA . ILE A 1 109 ? 23.226 7.574 -2.485 1.00 0.00 109 ILE A CA 8
ATOM 13445 C C . ILE A 1 109 ? 22.320 7.422 -3.700 1.00 0.00 109 ILE A C 8
ATOM 13446 O O . ILE A 1 109 ? 22.227 8.323 -4.534 1.00 0.00 109 ILE A O 8
ATOM 13462 N N . THR A 1 110 ? 21.653 6.276 -3.795 1.00 0.00 110 THR A N 8
ATOM 13463 C CA . THR A 1 110 ? 20.845 5.956 -4.965 1.00 0.00 110 THR A CA 8
ATOM 13464 C C . THR A 1 110 ? 19.644 6.886 -5.077 1.00 0.00 110 THR A C 8
ATOM 13465 O O . THR A 1 110 ? 19.367 7.433 -6.145 1.00 0.00 110 THR A O 8
ATOM 13476 N N . GLY A 1 111 ? 18.933 7.063 -3.968 1.00 0.00 111 GLY A N 8
ATOM 13477 C CA . GLY A 1 111 ? 17.759 7.926 -3.940 1.00 0.00 111 GLY A CA 8
ATOM 13478 C C . GLY A 1 111 ? 16.589 7.289 -4.677 1.00 0.00 111 GLY A C 8
ATOM 13479 O O . GLY A 1 111 ? 16.103 6.226 -4.290 1.00 0.00 111 GLY A O 8
ATOM 13483 N N . ASN A 1 112 ? 16.140 7.944 -5.743 1.00 0.00 112 ASN A N 8
ATOM 13484 C CA . ASN A 1 112 ? 15.000 7.462 -6.514 1.00 0.00 112 ASN A CA 8
ATOM 13485 C C . ASN A 1 112 ? 15.430 6.427 -7.545 1.00 0.00 112 ASN A C 8
ATOM 13486 O O . ASN A 1 112 ? 16.581 5.989 -7.556 1.00 0.00 112 ASN A O 8
ATOM 13497 N N . LYS A 1 113 ? 14.500 6.040 -8.412 1.00 0.00 113 LYS A N 8
ATOM 13498 C CA . LYS A 1 113 ? 14.700 4.893 -9.289 1.00 0.00 113 LYS A CA 8
ATOM 13499 C C . LYS A 1 113 ? 15.555 5.262 -10.494 1.00 0.00 113 LYS A C 8
ATOM 13500 O O . LYS A 1 113 ? 15.968 4.395 -11.264 1.00 0.00 113 LYS A O 8
ATOM 13519 N N . ASN A 1 114 ? 15.817 6.555 -10.653 1.00 0.00 114 ASN A N 8
ATOM 13520 C CA . ASN A 1 114 ? 16.589 7.046 -11.788 1.00 0.00 114 ASN A CA 8
ATOM 13521 C C . ASN A 1 114 ? 18.070 6.726 -11.627 1.00 0.00 114 ASN A C 8
ATOM 13522 O O . ASN A 1 114 ? 18.818 7.492 -11.021 1.00 0.00 114 ASN A O 8
ATOM 13533 N N . ASN A 1 115 ? 18.487 5.589 -12.175 1.00 0.00 115 ASN A N 8
ATOM 13534 C CA . ASN A 1 115 ? 19.885 5.181 -12.122 1.00 0.00 115 ASN A CA 8
ATOM 13535 C C . ASN A 1 115 ? 20.153 4.011 -13.060 1.00 0.00 115 ASN A C 8
ATOM 13536 O O . ASN A 1 115 ? 19.828 2.866 -12.747 1.00 0.00 115 ASN A O 8
ATOM 13547 N N . PHE A 1 116 ? 20.749 4.305 -14.210 1.00 0.00 116 PHE A N 8
ATOM 13548 C CA . PHE A 1 116 ? 20.778 3.362 -15.321 1.00 0.00 116 PHE A CA 8
ATOM 13549 C C . PHE A 1 116 ? 22.188 2.839 -15.564 1.00 0.00 116 PHE A C 8
ATOM 13550 O O . PHE A 1 116 ? 23.171 3.483 -15.196 1.00 0.00 116 PHE A O 8
ATOM 13567 N N . GLU A 1 117 ? 22.281 1.669 -16.186 1.00 0.00 117 GLU A N 8
ATOM 13568 C CA . GLU A 1 117 ? 23.572 1.072 -16.506 1.00 0.00 117 GLU A CA 8
ATOM 13569 C C . GLU A 1 117 ? 24.142 1.650 -17.795 1.00 0.00 117 GLU A C 8
ATOM 13570 O O . GLU A 1 117 ? 25.357 1.683 -17.987 1.00 0.00 117 GLU A O 8
ATOM 13582 N N . SER A 1 118 ? 23.257 2.106 -18.675 1.00 0.00 118 SER A N 8
ATOM 13583 C CA . SER A 1 118 ? 23.668 2.637 -19.970 1.00 0.00 118 SER A CA 8
ATOM 13584 C C . SER A 1 118 ? 22.668 3.661 -20.488 1.00 0.00 118 SER A C 8
ATOM 13585 O O . SER A 1 118 ? 21.533 3.730 -20.015 1.00 0.00 118 SER A O 8
ATOM 13593 N N . GLU A 1 119 ? 23.094 4.457 -21.463 1.00 0.00 119 GLU A N 8
ATOM 13594 C CA . GLU A 1 119 ? 22.211 5.424 -22.104 1.00 0.00 119 GLU A CA 8
ATOM 13595 C C . GLU A 1 119 ? 21.170 4.728 -22.972 1.00 0.00 119 GLU A C 8
ATOM 13596 O O . GLU A 1 119 ? 20.141 5.312 -23.311 1.00 0.00 119 GLU A O 8
ATOM 13608 N N . GLU A 1 120 ? 21.444 3.478 -23.328 1.00 0.00 120 GLU A N 8
ATOM 13609 C CA . GLU A 1 120 ? 20.475 2.654 -24.041 1.00 0.00 120 GLU A CA 8
ATOM 13610 C C . GLU A 1 120 ? 19.341 2.219 -23.122 1.00 0.00 120 GLU A C 8
ATOM 13611 O O . GLU A 1 120 ? 18.176 2.203 -23.522 1.00 0.00 120 GLU A O 8
ATOM 13623 N N . GLU A 1 121 ? 19.687 1.868 -21.888 1.00 0.00 121 GLU A N 8
ATOM 13624 C CA . GLU A 1 121 ? 18.690 1.529 -20.880 1.00 0.00 121 GLU A CA 8
ATOM 13625 C C . GLU A 1 121 ? 17.787 2.717 -20.577 1.00 0.00 121 GLU A C 8
ATOM 13626 O O . GLU A 1 121 ? 16.575 2.564 -20.419 1.00 0.00 121 GLU A O 8
ATOM 13638 N N . CYS A 1 122 ? 18.383 3.902 -20.497 1.00 0.00 122 CYS A N 8
ATOM 13639 C CA . CYS A 1 122 ? 17.619 5.137 -20.368 1.00 0.00 122 CYS A CA 8
ATOM 13640 C C . CYS A 1 122 ? 16.523 5.219 -21.423 1.00 0.00 122 CYS A C 8
ATOM 13641 O O . CYS A 1 122 ? 15.350 5.409 -21.100 1.00 0.00 122 CYS A O 8
ATOM 13648 N N . LYS A 1 123 ? 16.911 5.075 -22.685 1.00 0.00 123 LYS A N 8
ATOM 13649 C CA . LYS A 1 123 ? 15.977 5.218 -23.795 1.00 0.00 123 LYS A CA 8
ATOM 13650 C C . LYS A 1 123 ? 14.893 4.148 -23.745 1.00 0.00 123 LYS A C 8
ATOM 13651 O O . LYS A 1 123 ? 13.711 4.439 -23.927 1.00 0.00 123 LYS A O 8
ATOM 13670 N N . GLU A 1 124 ? 15.303 2.910 -23.495 1.00 0.00 124 GLU A N 8
ATOM 13671 C CA . GLU A 1 124 ? 14.381 1.781 -23.505 1.00 0.00 124 GLU A CA 8
ATOM 13672 C C . GLU A 1 124 ? 13.393 1.867 -22.349 1.00 0.00 124 GLU A C 8
ATOM 13673 O O . GLU A 1 124 ? 12.235 1.468 -22.478 1.00 0.00 124 GLU A O 8
ATOM 13685 N N . THR A 1 125 ? 13.857 2.389 -21.218 1.00 0.00 125 THR A N 8
ATOM 13686 C CA . THR A 1 125 ? 12.989 2.627 -20.072 1.00 0.00 125 THR A CA 8
ATOM 13687 C C . THR A 1 125 ? 11.901 3.641 -20.405 1.00 0.00 125 THR A C 8
ATOM 13688 O O . THR A 1 125 ? 10.746 3.479 -20.011 1.00 0.00 125 THR A O 8
ATOM 13699 N N . CYS A 1 126 ? 12.277 4.687 -21.133 1.00 0.00 126 CYS A N 8
ATOM 13700 C CA . CYS A 1 126 ? 11.329 5.715 -21.544 1.00 0.00 126 CYS A CA 8
ATOM 13701 C C . CYS A 1 126 ? 10.360 5.184 -22.592 1.00 0.00 126 CYS A C 8
ATOM 13702 O O . CYS A 1 126 ? 9.209 5.615 -22.663 1.00 0.00 126 CYS A O 8
ATOM 13709 N N . LYS A 1 127 ? 10.832 4.244 -23.405 1.00 0.00 127 LYS A N 8
ATOM 13710 C CA . LYS A 1 127 ? 9.969 3.543 -24.348 1.00 0.00 127 LYS A CA 8
ATOM 13711 C C . LYS A 1 127 ? 8.927 2.702 -23.621 1.00 0.00 127 LYS A C 8
ATOM 13712 O O . LYS A 1 127 ? 7.795 2.563 -24.084 1.00 0.00 127 LYS A O 8
ATOM 13731 N N . GLY A 1 128 ? 9.316 2.143 -22.481 1.00 0.00 128 GLY A N 8
ATOM 13732 C CA . GLY A 1 128 ? 8.392 1.389 -21.643 1.00 0.00 128 GLY A CA 8
ATOM 13733 C C . GLY A 1 128 ? 8.787 -0.081 -21.571 1.00 0.00 128 GLY A C 8
ATOM 13734 O O . GLY A 1 128 ? 7.930 -0.961 -21.490 1.00 0.00 128 GLY A O 8
ATOM 13738 N N . PHE A 1 129 ? 10.089 -0.340 -21.602 1.00 0.00 129 PHE A N 8
ATOM 13739 C CA . PHE A 1 129 ? 10.601 -1.703 -21.518 1.00 0.00 129 PHE A CA 8
ATOM 13740 C C . PHE A 1 129 ? 11.330 -1.937 -20.201 1.00 0.00 129 PHE A C 8
ATOM 13741 O O . PHE A 1 129 ? 12.300 -2.693 -20.142 1.00 0.00 129 PHE A O 8
ATOM 13758 N N . SER A 1 130 ? 10.858 -1.284 -19.145 1.00 0.00 130 SER A N 8
ATOM 13759 C CA . SER A 1 130 ? 11.474 -1.406 -17.829 1.00 0.00 130 SER A CA 8
ATOM 13760 C C . SER A 1 130 ? 10.547 -0.891 -16.736 1.00 0.00 130 SER A C 8
ATOM 13761 O O . SER A 1 130 ? 9.656 -1.584 -16.329 1.00 0.00 130 SER A O 8
ATOM 13769 N N . GLU A 1 13 ? -0.109 0.486 0.318 1.00 0.00 13 GLU A N 9
ATOM 13770 C CA . GLU A 1 13 ? 1.337 0.431 0.136 1.00 0.00 13 GLU A CA 9
ATOM 13771 C C . GLU A 1 13 ? 1.932 1.829 0.027 1.00 0.00 13 GLU A C 9
ATOM 13772 O O . GLU A 1 13 ? 1.311 2.737 -0.526 1.00 0.00 13 GLU A O 9
ATOM 13784 N N . SER A 1 14 ? 3.138 1.996 0.558 1.00 0.00 14 SER A N 9
ATOM 13785 C CA . SER A 1 14 ? 3.664 3.321 0.863 1.00 0.00 14 SER A CA 9
ATOM 13786 C C . SER A 1 14 ? 4.040 4.071 -0.409 1.00 0.00 14 SER A C 9
ATOM 13787 O O . SER A 1 14 ? 4.107 5.300 -0.420 1.00 0.00 14 SER A O 9
ATOM 13795 N N . TRP A 1 15 ? 4.283 3.324 -1.481 1.00 0.00 15 TRP A N 9
ATOM 13796 C CA . TRP A 1 15 ? 4.776 3.904 -2.724 1.00 0.00 15 TRP A CA 9
ATOM 13797 C C . TRP A 1 15 ? 3.776 4.898 -3.302 1.00 0.00 15 TRP A C 9
ATOM 13798 O O . TRP A 1 15 ? 4.140 5.774 -4.086 1.00 0.00 15 TRP A O 9
ATOM 13819 N N . VAL A 1 16 ? 2.515 4.757 -2.909 1.00 0.00 16 VAL A N 9
ATOM 13820 C CA . VAL A 1 16 ? 1.456 5.627 -3.406 1.00 0.00 16 VAL A CA 9
ATOM 13821 C C . VAL A 1 16 ? 1.673 7.068 -2.961 1.00 0.00 16 VAL A C 9
ATOM 13822 O O . VAL A 1 16 ? 1.193 8.004 -3.600 1.00 0.00 16 VAL A O 9
ATOM 13835 N N . SER A 1 17 ? 2.400 7.239 -1.862 1.00 0.00 17 SER A N 9
ATOM 13836 C CA . SER A 1 17 ? 2.615 8.561 -1.284 1.00 0.00 17 SER A CA 9
ATOM 13837 C C . SER A 1 17 ? 3.473 9.428 -2.197 1.00 0.00 17 SER A C 9
ATOM 13838 O O . SER A 1 17 ? 3.476 10.653 -2.082 1.00 0.00 17 SER A O 9
ATOM 13846 N N . CYS A 1 18 ? 4.200 8.784 -3.104 1.00 0.00 18 CYS A N 9
ATOM 13847 C CA . CYS A 1 18 ? 5.063 9.496 -4.039 1.00 0.00 18 CYS A CA 9
ATOM 13848 C C . CYS A 1 18 ? 4.255 10.111 -5.175 1.00 0.00 18 CYS A C 9
ATOM 13849 O O . CYS A 1 18 ? 4.757 10.949 -5.924 1.00 0.00 18 CYS A O 9
ATOM 13856 N N . LEU A 1 19 ? 3.001 9.690 -5.297 1.00 0.00 19 LEU A N 9
ATOM 13857 C CA . LEU A 1 19 ? 2.099 10.250 -6.297 1.00 0.00 19 LEU A CA 9
ATOM 13858 C C . LEU A 1 19 ? 1.033 11.124 -5.650 1.00 0.00 19 LEU A C 9
ATOM 13859 O O . LEU A 1 19 ? 0.471 12.013 -6.291 1.00 0.00 19 LEU A O 9
ATOM 13875 N N . ASP A 1 20 ? 0.758 10.868 -4.375 1.00 0.00 20 ASP A N 9
ATOM 13876 C CA . ASP A 1 20 ? -0.248 11.625 -3.641 1.00 0.00 20 ASP A CA 9
ATOM 13877 C C . ASP A 1 20 ? 0.180 13.075 -3.456 1.00 0.00 20 ASP A C 9
ATOM 13878 O O . ASP A 1 20 ? 1.370 13.388 -3.476 1.00 0.00 20 ASP A O 9
ATOM 13887 N N . PRO A 1 21 ? -0.798 13.957 -3.277 1.00 0.00 21 PRO A N 9
ATOM 13888 C CA . PRO A 1 21 ? -0.523 15.375 -3.076 1.00 0.00 21 PRO A CA 9
ATOM 13889 C C . PRO A 1 21 ? 0.428 15.591 -1.906 1.00 0.00 21 PRO A C 9
ATOM 13890 O O . PRO A 1 21 ? 0.324 14.923 -0.877 1.00 0.00 21 PRO A O 9
ATOM 13901 N N . GLU A 1 22 ? 1.356 16.528 -2.069 1.00 0.00 22 GLU A N 9
ATOM 13902 C CA . GLU A 1 22 ? 2.348 16.812 -1.039 1.00 0.00 22 GLU A CA 9
ATOM 13903 C C . GLU A 1 22 ? 1.682 17.177 0.281 1.00 0.00 22 GLU A C 9
ATOM 13904 O O . GLU A 1 22 ? 0.728 17.954 0.312 1.00 0.00 22 GLU A O 9
ATOM 13916 N N . GLN A 1 23 ? 2.191 16.611 1.371 1.00 0.00 23 GLN A N 9
ATOM 13917 C CA . GLN A 1 23 ? 1.681 16.917 2.702 1.00 0.00 23 GLN A CA 9
ATOM 13918 C C . GLN A 1 23 ? 1.791 18.406 3.005 1.00 0.00 23 GLN A C 9
ATOM 13919 O O . GLN A 1 23 ? 2.842 19.014 2.805 1.00 0.00 23 GLN A O 9
ATOM 13933 N N . VAL A 1 24 ? 0.699 18.988 3.490 1.00 0.00 24 VAL A N 9
ATOM 13934 C CA . VAL A 1 24 ? 0.658 20.415 3.784 1.00 0.00 24 VAL A CA 9
ATOM 13935 C C . VAL A 1 24 ? 1.552 20.759 4.968 1.00 0.00 24 VAL A C 9
ATOM 13936 O O . VAL A 1 24 ? 1.495 20.108 6.011 1.00 0.00 24 VAL A O 9
ATOM 13949 N N . THR A 1 25 ? 2.377 21.787 4.801 1.00 0.00 25 THR A N 9
ATOM 13950 C CA . THR A 1 25 ? 3.238 22.261 5.878 1.00 0.00 25 THR A CA 9
ATOM 13951 C C . THR A 1 25 ? 2.419 22.718 7.078 1.00 0.00 25 THR A C 9
ATOM 13952 O O . THR A 1 25 ? 1.440 23.449 6.931 1.00 0.00 25 THR A O 9
ATOM 13963 N N . CYS A 1 26 ? 2.826 22.283 8.266 1.00 0.00 26 CYS A N 9
ATOM 13964 C CA . CYS A 1 26 ? 2.037 22.502 9.473 1.00 0.00 26 CYS A CA 9
ATOM 13965 C C . CYS A 1 26 ? 2.923 22.913 10.642 1.00 0.00 26 CYS A C 9
ATOM 13966 O O . CYS A 1 26 ? 3.975 22.318 10.875 1.00 0.00 26 CYS A O 9
ATOM 13973 N N . GLU A 1 27 ? 2.491 23.934 11.375 1.00 0.00 27 GLU A N 9
ATOM 13974 C CA . GLU A 1 27 ? 3.221 24.397 12.549 1.00 0.00 27 GLU A CA 9
ATOM 13975 C C . GLU A 1 27 ? 2.985 23.478 13.741 1.00 0.00 27 GLU A C 9
ATOM 13976 O O . GLU A 1 27 ? 2.359 23.871 14.726 1.00 0.00 27 GLU A O 9
ATOM 13988 N N . SER A 1 28 ? 3.489 22.252 13.646 1.00 0.00 28 SER A N 9
ATOM 13989 C CA . SER A 1 28 ? 3.324 21.271 14.712 1.00 0.00 28 SER A CA 9
ATOM 13990 C C . SER A 1 28 ? 4.470 21.346 15.713 1.00 0.00 28 SER A C 9
ATOM 13991 O O . SER A 1 28 ? 5.623 21.557 15.336 1.00 0.00 28 SER A O 9
ATOM 13999 N N . GLN A 1 29 ? 4.146 21.173 16.990 1.00 0.00 29 GLN A N 9
ATOM 14000 C CA . GLN A 1 29 ? 5.134 21.296 18.054 1.00 0.00 29 GLN A CA 9
ATOM 14001 C C . GLN A 1 29 ? 6.196 20.210 17.948 1.00 0.00 29 GLN A C 9
ATOM 14002 O O . GLN A 1 29 ? 5.927 19.037 18.209 1.00 0.00 29 GLN A O 9
ATOM 14016 N N . GLU A 1 30 ? 7.405 20.606 17.564 1.00 0.00 30 GLU A N 9
ATOM 14017 C CA . GLU A 1 30 ? 8.491 19.657 17.351 1.00 0.00 30 GLU A CA 9
ATOM 14018 C C . GLU A 1 30 ? 8.090 18.575 16.356 1.00 0.00 30 GLU A C 9
ATOM 14019 O O . GLU A 1 30 ? 8.450 17.409 16.515 1.00 0.00 30 GLU A O 9
ATOM 14031 N N . GLY A 1 31 ? 7.343 18.969 15.331 1.00 0.00 31 GLY A N 9
ATOM 14032 C CA . GLY A 1 31 ? 6.917 18.039 14.292 1.00 0.00 31 GLY A CA 9
ATOM 14033 C C . GLY A 1 31 ? 7.765 18.191 13.036 1.00 0.00 31 GLY A C 9
ATOM 14034 O O . GLY A 1 31 ? 8.243 19.282 12.726 1.00 0.00 31 GLY A O 9
ATOM 14038 N N . THR A 1 32 ? 7.948 17.090 12.315 1.00 0.00 32 THR A N 9
ATOM 14039 C CA . THR A 1 32 ? 8.730 17.100 11.084 1.00 0.00 32 THR A CA 9
ATOM 14040 C C . THR A 1 32 ? 8.599 15.780 10.337 1.00 0.00 32 THR A C 9
ATOM 14041 O O . THR A 1 32 ? 8.424 14.725 10.947 1.00 0.00 32 THR A O 9
ATOM 14052 N N . HIS A 1 33 ? 8.686 15.844 9.013 1.00 0.00 33 HIS A N 9
ATOM 14053 C CA . HIS A 1 33 ? 8.554 14.656 8.178 1.00 0.00 33 HIS A CA 9
ATOM 14054 C C . HIS A 1 33 ? 9.232 14.853 6.828 1.00 0.00 33 HIS A C 9
ATOM 14055 O O . HIS A 1 33 ? 9.531 15.979 6.432 1.00 0.00 33 HIS A O 9
ATOM 14069 N N . ALA A 1 34 ? 9.471 13.751 6.125 1.00 0.00 34 ALA A N 9
ATOM 14070 C CA . ALA A 1 34 ? 9.956 13.809 4.751 1.00 0.00 34 ALA A CA 9
ATOM 14071 C C . ALA A 1 34 ? 8.803 13.740 3.758 1.00 0.00 34 ALA A C 9
ATOM 14072 O O . ALA A 1 34 ? 7.748 13.180 4.054 1.00 0.00 34 ALA A O 9
ATOM 14079 N N . SER A 1 35 ? 9.012 14.312 2.577 1.00 0.00 35 SER A N 9
ATOM 14080 C CA . SER A 1 35 ? 7.978 14.348 1.550 1.00 0.00 35 SER A CA 9
ATOM 14081 C C . SER A 1 35 ? 8.587 14.320 0.154 1.00 0.00 35 SER A C 9
ATOM 14082 O O . SER A 1 35 ? 9.680 14.841 -0.068 1.00 0.00 35 SER A O 9
ATOM 14090 N N . TYR A 1 36 ? 7.873 13.708 -0.785 1.00 0.00 36 TYR A N 9
ATOM 14091 C CA . TYR A 1 36 ? 8.327 13.639 -2.169 1.00 0.00 36 TYR A CA 9
ATOM 14092 C C . TYR A 1 36 ? 7.786 14.806 -2.985 1.00 0.00 36 TYR A C 9
ATOM 14093 O O . TYR A 1 36 ? 6.591 14.873 -3.274 1.00 0.00 36 TYR A O 9
ATOM 14111 N N . ASN A 1 37 ? 8.672 15.724 -3.356 1.00 0.00 37 ASN A N 9
ATOM 14112 C CA . ASN A 1 37 ? 8.281 16.901 -4.122 1.00 0.00 37 ASN A CA 9
ATOM 14113 C C . ASN A 1 37 ? 8.203 16.588 -5.611 1.00 0.00 37 ASN A C 9
ATOM 14114 O O . ASN A 1 37 ? 9.227 16.473 -6.285 1.00 0.00 37 ASN A O 9
ATOM 14125 N N . ARG A 1 38 ? 6.983 16.452 -6.118 1.00 0.00 38 ARG A N 9
ATOM 14126 C CA . ARG A 1 38 ? 6.766 15.919 -7.458 1.00 0.00 38 ARG A CA 9
ATOM 14127 C C . ARG A 1 38 ? 7.197 16.917 -8.525 1.00 0.00 38 ARG A C 9
ATOM 14128 O O . ARG A 1 38 ? 7.404 16.552 -9.682 1.00 0.00 38 ARG A O 9
ATOM 14149 N N . LYS A 1 39 ? 7.329 18.178 -8.128 1.00 0.00 39 LYS A N 9
ATOM 14150 C CA . LYS A 1 39 ? 7.724 19.234 -9.053 1.00 0.00 39 LYS A CA 9
ATOM 14151 C C . LYS A 1 39 ? 9.216 19.173 -9.354 1.00 0.00 39 LYS A C 9
ATOM 14152 O O . LYS A 1 39 ? 9.680 19.719 -10.355 1.00 0.00 39 LYS A O 9
ATOM 14171 N N . THR A 1 40 ? 9.964 18.505 -8.482 1.00 0.00 40 THR A N 9
ATOM 14172 C CA . THR A 1 40 ? 11.406 18.376 -8.651 1.00 0.00 40 THR A CA 9
ATOM 14173 C C . THR A 1 40 ? 11.810 16.920 -8.845 1.00 0.00 40 THR A C 9
ATOM 14174 O O . THR A 1 40 ? 12.854 16.628 -9.428 1.00 0.00 40 THR A O 9
ATOM 14185 N N . GLY A 1 41 ? 10.976 16.009 -8.354 1.00 0.00 41 GLY A N 9
ATOM 14186 C CA . GLY A 1 41 ? 11.282 14.585 -8.404 1.00 0.00 41 GLY A CA 9
ATOM 14187 C C . GLY A 1 41 ? 12.226 14.185 -7.277 1.00 0.00 41 GLY A C 9
ATOM 14188 O O . GLY A 1 41 ? 12.951 13.195 -7.384 1.00 0.00 41 GLY A O 9
ATOM 14192 N N . GLN A 1 42 ? 12.214 14.960 -6.198 1.00 0.00 42 GLN A N 9
ATOM 14193 C CA . GLN A 1 42 ? 13.163 14.770 -5.108 1.00 0.00 42 GLN A CA 9
ATOM 14194 C C . GLN A 1 42 ? 12.446 14.651 -3.769 1.00 0.00 42 GLN A C 9
ATOM 14195 O O . GLN A 1 42 ? 11.257 14.950 -3.662 1.00 0.00 42 GLN A O 9
ATOM 14209 N N . CYS A 1 43 ? 13.177 14.213 -2.749 1.00 0.00 43 CYS A N 9
ATOM 14210 C CA . CYS A 1 43 ? 12.638 14.141 -1.396 1.00 0.00 43 CYS A CA 9
ATOM 14211 C C . CYS A 1 43 ? 13.241 15.221 -0.505 1.00 0.00 43 CYS A C 9
ATOM 14212 O O . CYS A 1 43 ? 14.407 15.585 -0.657 1.00 0.00 43 CYS A O 9
ATOM 14219 N N . GLU A 1 44 ? 12.439 15.729 0.424 1.00 0.00 44 GLU A N 9
ATOM 14220 C CA . GLU A 1 44 ? 12.877 16.800 1.311 1.00 0.00 44 GLU A CA 9
ATOM 14221 C C . GLU A 1 44 ? 12.140 16.747 2.644 1.00 0.00 44 GLU A C 9
ATOM 14222 O O . GLU A 1 44 ? 11.058 16.168 2.743 1.00 0.00 44 GLU A O 9
ATOM 14234 N N . GLU A 1 45 ? 12.733 17.354 3.666 1.00 0.00 45 GLU A N 9
ATOM 14235 C CA . GLU A 1 45 ? 12.142 17.364 4.999 1.00 0.00 45 GLU A CA 9
ATOM 14236 C C . GLU A 1 45 ? 11.463 18.696 5.291 1.00 0.00 45 GLU A C 9
ATOM 14237 O O . GLU A 1 45 ? 11.989 19.758 4.956 1.00 0.00 45 GLU A O 9
ATOM 14249 N N . GLN A 1 46 ? 10.293 18.633 5.917 1.00 0.00 46 GLN A N 9
ATOM 14250 C CA . GLN A 1 46 ? 9.516 19.832 6.210 1.00 0.00 46 GLN A CA 9
ATOM 14251 C C . GLN A 1 46 ? 8.775 19.698 7.535 1.00 0.00 46 GLN A C 9
ATOM 14252 O O . GLN A 1 46 ? 8.533 18.589 8.012 1.00 0.00 46 GLN A O 9
ATOM 14266 N N . LYS A 1 47 ? 8.417 20.833 8.124 1.00 0.00 47 LYS A N 9
ATOM 14267 C CA . LYS A 1 47 ? 7.725 20.845 9.407 1.00 0.00 47 LYS A CA 9
ATOM 14268 C C . LYS A 1 47 ? 6.242 20.539 9.236 1.00 0.00 47 LYS A C 9
ATOM 14269 O O . LYS A 1 47 ? 5.587 21.077 8.343 1.00 0.00 47 LYS A O 9
ATOM 14288 N N . GLY A 1 48 ? 5.719 19.673 10.096 1.00 0.00 48 GLY A N 9
ATOM 14289 C CA . GLY A 1 48 ? 4.287 19.399 10.132 1.00 0.00 48 GLY A CA 9
ATOM 14290 C C . GLY A 1 48 ? 4.013 17.950 10.515 1.00 0.00 48 GLY A C 9
ATOM 14291 O O . GLY A 1 48 ? 4.864 17.079 10.335 1.00 0.00 48 GLY A O 9
ATOM 14295 N N . THR A 1 49 ? 2.820 17.698 11.043 1.00 0.00 49 THR A N 9
ATOM 14296 C CA . THR A 1 49 ? 2.404 16.343 11.384 1.00 0.00 49 THR A CA 9
ATOM 14297 C C . THR A 1 49 ? 0.986 16.065 10.902 1.00 0.00 49 THR A C 9
ATOM 14298 O O . THR A 1 49 ? 0.045 16.031 11.696 1.00 0.00 49 THR A O 9
ATOM 14309 N N . GLU A 1 50 ? 0.838 15.868 9.597 1.00 0.00 50 GLU A N 9
ATOM 14310 C CA . GLU A 1 50 ? -0.416 15.382 9.032 1.00 0.00 50 GLU A CA 9
ATOM 14311 C C . GLU A 1 50 ? -1.552 16.364 9.285 1.00 0.00 50 GLU A C 9
ATOM 14312 O O . GLU A 1 50 ? -2.588 16.000 9.841 1.00 0.00 50 GLU A O 9
ATOM 14324 N N . CYS A 1 51 ? -1.351 17.612 8.875 1.00 0.00 51 CYS A N 9
ATOM 14325 C CA . CYS A 1 51 ? -2.393 18.627 8.971 1.00 0.00 51 CYS A CA 9
ATOM 14326 C C . CYS A 1 51 ? -3.002 18.921 7.606 1.00 0.00 51 CYS A C 9
ATOM 14327 O O . CYS A 1 51 ? -2.875 20.028 7.084 1.00 0.00 51 CYS A O 9
ATOM 14334 N N . GLY A 1 52 ? -3.665 17.922 7.032 1.00 0.00 52 GLY A N 9
ATOM 14335 C CA . GLY A 1 52 ? -4.341 18.087 5.751 1.00 0.00 52 GLY A CA 9
ATOM 14336 C C . GLY A 1 52 ? -3.405 17.775 4.590 1.00 0.00 52 GLY A C 9
ATOM 14337 O O . GLY A 1 52 ? -2.202 17.595 4.781 1.00 0.00 52 GLY A O 9
ATOM 14341 N N . GLY A 1 53 ? -3.964 17.712 3.387 1.00 0.00 53 GLY A N 9
ATOM 14342 C CA . GLY A 1 53 ? -3.193 17.356 2.201 1.00 0.00 53 GLY A CA 9
ATOM 14343 C C . GLY A 1 53 ? -3.401 15.895 1.826 1.00 0.00 53 GLY A C 9
ATOM 14344 O O . GLY A 1 53 ? -4.420 15.295 2.171 1.00 0.00 53 GLY A O 9
ATOM 14348 N N . GLY A 1 54 ? -2.431 15.326 1.119 1.00 0.00 54 GLY A N 9
ATOM 14349 C CA . GLY A 1 54 ? -2.484 13.920 0.737 1.00 0.00 54 GLY A CA 9
ATOM 14350 C C . GLY A 1 54 ? -1.754 13.047 1.749 1.00 0.00 54 GLY A C 9
ATOM 14351 O O . GLY A 1 54 ? -1.557 13.443 2.898 1.00 0.00 54 GLY A O 9
ATOM 14355 N N . GLU A 1 55 ? -1.355 11.856 1.317 1.00 0.00 55 GLU A N 9
ATOM 14356 C CA . GLU A 1 55 ? -0.590 10.949 2.165 1.00 0.00 55 GLU A CA 9
ATOM 14357 C C . GLU A 1 55 ? 0.899 11.032 1.858 1.00 0.00 55 GLU A C 9
ATOM 14358 O O . GLU A 1 55 ? 1.668 10.140 2.216 1.00 0.00 55 GLU A O 9
ATOM 14370 N N . ASN A 1 56 ? 1.302 12.110 1.192 1.00 0.00 56 ASN A N 9
ATOM 14371 C CA . ASN A 1 56 ? 2.690 12.282 0.779 1.00 0.00 56 ASN A CA 9
ATOM 14372 C C . ASN A 1 56 ? 3.557 12.744 1.943 1.00 0.00 56 ASN A C 9
ATOM 14373 O O . ASN A 1 56 ? 3.920 13.917 2.031 1.00 0.00 56 ASN A O 9
ATOM 14384 N N . HIS A 1 57 ? 3.887 11.816 2.834 1.00 0.00 57 HIS A N 9
ATOM 14385 C CA . HIS A 1 57 ? 4.826 12.091 3.915 1.00 0.00 57 HIS A CA 9
ATOM 14386 C C . HIS A 1 57 ? 5.457 10.807 4.437 1.00 0.00 57 HIS A C 9
ATOM 14387 O O . HIS A 1 57 ? 4.834 9.745 4.418 1.00 0.00 57 HIS A O 9
ATOM 14401 N N . PHE A 1 58 ? 6.698 10.910 4.901 1.00 0.00 58 PHE A N 9
ATOM 14402 C CA . PHE A 1 58 ? 7.489 9.733 5.240 1.00 0.00 58 PHE A CA 9
ATOM 14403 C C . PHE A 1 58 ? 8.228 9.928 6.558 1.00 0.00 58 PHE A C 9
ATOM 14404 O O . PHE A 1 58 ? 8.451 11.057 6.996 1.00 0.00 58 PHE A O 9
ATOM 14421 N N . GLU A 1 59 ? 8.607 8.820 7.187 1.00 0.00 59 GLU A N 9
ATOM 14422 C CA . GLU A 1 59 ? 9.410 8.866 8.403 1.00 0.00 59 GLU A CA 9
ATOM 14423 C C . GLU A 1 59 ? 10.699 9.647 8.183 1.00 0.00 59 GLU A C 9
ATOM 14424 O O . GLU A 1 59 ? 11.055 10.514 8.982 1.00 0.00 59 GLU A O 9
ATOM 14436 N N . THR A 1 60 ? 11.395 9.336 7.095 1.00 0.00 60 THR A N 9
ATOM 14437 C CA . THR A 1 60 ? 12.625 10.037 6.745 1.00 0.00 60 THR A CA 9
ATOM 14438 C C . THR A 1 60 ? 12.885 9.977 5.246 1.00 0.00 60 THR A C 9
ATOM 14439 O O . THR A 1 60 ? 12.049 9.499 4.479 1.00 0.00 60 THR A O 9
ATOM 14450 N N . LEU A 1 61 ? 14.050 10.465 4.833 1.00 0.00 61 LEU A N 9
ATOM 14451 C CA . LEU A 1 61 ? 14.368 10.592 3.416 1.00 0.00 61 LEU A CA 9
ATOM 14452 C C . LEU A 1 61 ? 14.639 9.231 2.788 1.00 0.00 61 LEU A C 9
ATOM 14453 O O . LEU A 1 61 ? 14.351 9.011 1.611 1.00 0.00 61 LEU A O 9
ATOM 14469 N N . LEU A 1 62 ? 15.194 8.320 3.579 1.00 0.00 62 LEU A N 9
ATOM 14470 C CA . LEU A 1 62 ? 15.427 6.953 3.128 1.00 0.00 62 LEU A CA 9
ATOM 14471 C C . LEU A 1 62 ? 14.115 6.249 2.806 1.00 0.00 62 LEU A C 9
ATOM 14472 O O . LEU A 1 62 ? 14.034 5.473 1.854 1.00 0.00 62 LEU A O 9
ATOM 14488 N N . LYS A 1 63 ? 13.090 6.524 3.605 1.00 0.00 63 LYS A N 9
ATOM 14489 C CA . LYS A 1 63 ? 11.783 5.905 3.415 1.00 0.00 63 LYS A CA 9
ATOM 14490 C C . LYS A 1 63 ? 11.037 6.540 2.249 1.00 0.00 63 LYS A C 9
ATOM 14491 O O . LYS A 1 63 ? 10.245 5.883 1.574 1.00 0.00 63 LYS A O 9
ATOM 14510 N N . CYS A 1 64 ? 11.295 7.823 2.017 1.00 0.00 64 CYS A N 9
ATOM 14511 C CA . CYS A 1 64 ? 10.809 8.497 0.819 1.00 0.00 64 CYS A CA 9
ATOM 14512 C C . CYS A 1 64 ? 11.402 7.879 -0.440 1.00 0.00 64 CYS A C 9
ATOM 14513 O O . CYS A 1 64 ? 10.682 7.574 -1.392 1.00 0.00 64 CYS A O 9
ATOM 14520 N N . ASN A 1 65 ? 12.718 7.696 -0.441 1.00 0.00 65 ASN A N 9
ATOM 14521 C CA . ASN A 1 65 ? 13.411 7.121 -1.587 1.00 0.00 65 ASN A CA 9
ATOM 14522 C C . ASN A 1 65 ? 12.953 5.691 -1.847 1.00 0.00 65 ASN A C 9
ATOM 14523 O O . ASN A 1 65 ? 12.665 5.319 -2.985 1.00 0.00 65 ASN A O 9
ATOM 14534 N N . GLU A 1 66 ? 12.889 4.894 -0.787 1.00 0.00 66 GLU A N 9
ATOM 14535 C CA . GLU A 1 66 ? 12.509 3.491 -0.905 1.00 0.00 66 GLU A CA 9
ATOM 14536 C C . GLU A 1 66 ? 11.092 3.349 -1.446 1.00 0.00 66 GLU A C 9
ATOM 14537 O O . GLU A 1 66 ? 10.838 2.545 -2.343 1.00 0.00 66 GLU A O 9
ATOM 14549 N N . SER A 1 67 ? 10.172 4.133 -0.896 1.00 0.00 67 SER A N 9
ATOM 14550 C CA . SER A 1 67 ? 8.774 4.079 -1.305 1.00 0.00 67 SER A CA 9
ATOM 14551 C C . SER A 1 67 ? 8.622 4.394 -2.788 1.00 0.00 67 SER A C 9
ATOM 14552 O O . SER A 1 67 ? 7.874 3.725 -3.501 1.00 0.00 67 SER A O 9
ATOM 14560 N N . CYS A 1 68 ? 9.335 5.417 -3.247 1.00 0.00 68 CYS A N 9
ATOM 14561 C CA . CYS A 1 68 ? 9.297 5.809 -4.650 1.00 0.00 68 CYS A CA 9
ATOM 14562 C C . CYS A 1 68 ? 9.930 4.745 -5.537 1.00 0.00 68 CYS A C 9
ATOM 14563 O O . CYS A 1 68 ? 9.467 4.496 -6.651 1.00 0.00 68 CYS A O 9
ATOM 14570 N N . ASN A 1 69 ? 10.989 4.119 -5.037 1.00 0.00 69 ASN A N 9
ATOM 14571 C CA . ASN A 1 69 ? 11.659 3.046 -5.764 1.00 0.00 69 ASN A CA 9
ATOM 14572 C C . ASN A 1 69 ? 10.765 1.818 -5.880 1.00 0.00 69 ASN A C 9
ATOM 14573 O O . ASN A 1 69 ? 10.885 1.038 -6.825 1.00 0.00 69 ASN A O 9
ATOM 14584 N N . ASP A 1 70 ? 9.869 1.651 -4.913 1.00 0.00 70 ASP A N 9
ATOM 14585 C CA . ASP A 1 70 ? 8.987 0.491 -4.878 1.00 0.00 70 ASP A CA 9
ATOM 14586 C C . ASP A 1 70 ? 7.721 0.737 -5.689 1.00 0.00 70 ASP A C 9
ATOM 14587 O O . ASP A 1 70 ? 6.858 -0.135 -5.791 1.00 0.00 70 ASP A O 9
ATOM 14596 N N . ALA A 1 71 ? 7.615 1.930 -6.264 1.00 0.00 71 ALA A N 9
ATOM 14597 C CA . ALA A 1 71 ? 6.478 2.276 -7.108 1.00 0.00 71 ALA A CA 9
ATOM 14598 C C . ALA A 1 71 ? 6.521 1.516 -8.428 1.00 0.00 71 ALA A C 9
ATOM 14599 O O . ALA A 1 71 ? 7.594 1.273 -8.980 1.00 0.00 71 ALA A O 9
ATOM 14606 N N . PRO A 1 72 ? 5.348 1.144 -8.929 1.00 0.00 72 PRO A N 9
ATOM 14607 C CA . PRO A 1 72 ? 5.252 0.374 -10.164 1.00 0.00 72 PRO A CA 9
ATOM 14608 C C . PRO A 1 72 ? 5.505 1.253 -11.382 1.00 0.00 72 PRO A C 9
ATOM 14609 O O . PRO A 1 72 ? 5.776 0.754 -12.474 1.00 0.00 72 PRO A O 9
ATOM 14620 N N . LYS A 1 73 ? 5.414 2.565 -11.188 1.00 0.00 73 LYS A N 9
ATOM 14621 C CA . LYS A 1 73 ? 5.646 3.517 -12.268 1.00 0.00 73 LYS A CA 9
ATOM 14622 C C . LYS A 1 73 ? 7.042 3.355 -12.855 1.00 0.00 73 LYS A C 9
ATOM 14623 O O . LYS A 1 73 ? 8.041 3.474 -12.146 1.00 0.00 73 LYS A O 9
ATOM 14642 N N . PRO A 1 74 ? 7.104 3.082 -14.154 1.00 0.00 74 PRO A N 9
ATOM 14643 C CA . PRO A 1 74 ? 8.378 2.906 -14.840 1.00 0.00 74 PRO A CA 9
ATOM 14644 C C . PRO A 1 74 ? 9.276 4.123 -14.656 1.00 0.00 74 PRO A C 9
ATOM 14645 O O . PRO A 1 74 ? 8.822 5.262 -14.759 1.00 0.00 74 PRO A O 9
ATOM 14656 N N . PRO A 1 75 ? 10.552 3.874 -14.383 1.00 0.00 75 PRO A N 9
ATOM 14657 C CA . PRO A 1 75 ? 11.524 4.949 -14.219 1.00 0.00 75 PRO A CA 9
ATOM 14658 C C . PRO A 1 75 ? 11.837 5.616 -15.552 1.00 0.00 75 PRO A C 9
ATOM 14659 O O . PRO A 1 75 ? 12.375 6.722 -15.592 1.00 0.00 75 PRO A O 9
ATOM 14670 N N . CYS A 1 76 ? 11.496 4.937 -16.642 1.00 0.00 76 CYS A N 9
ATOM 14671 C CA . CYS A 1 76 ? 11.744 5.461 -17.980 1.00 0.00 76 CYS A CA 9
ATOM 14672 C C . CYS A 1 76 ? 10.612 6.373 -18.434 1.00 0.00 76 CYS A C 9
ATOM 14673 O O . CYS A 1 76 ? 10.568 6.798 -19.588 1.00 0.00 76 CYS A O 9
ATOM 14680 N N . SER A 1 77 ? 9.695 6.670 -17.519 1.00 0.00 77 SER A N 9
ATOM 14681 C CA . SER A 1 77 ? 8.711 7.724 -17.733 1.00 0.00 77 SER A CA 9
ATOM 14682 C C . SER A 1 77 ? 9.114 9.007 -17.019 1.00 0.00 77 SER A C 9
ATOM 14683 O O . SER A 1 77 ? 8.417 10.019 -17.100 1.00 0.00 77 SER A O 9
ATOM 14691 N N . LEU A 1 78 ? 10.242 8.959 -16.318 1.00 0.00 78 LEU A N 9
ATOM 14692 C CA . LEU A 1 78 ? 10.693 10.089 -15.514 1.00 0.00 78 LEU A CA 9
ATOM 14693 C C . LEU A 1 78 ? 11.844 10.822 -16.190 1.00 0.00 78 LEU A C 9
ATOM 14694 O O . LEU A 1 78 ? 12.535 10.262 -17.041 1.00 0.00 78 LEU A O 9
ATOM 14710 N N . GLU A 1 79 ? 12.046 12.078 -15.805 1.00 0.00 79 GLU A N 9
ATOM 14711 C CA . GLU A 1 79 ? 13.133 12.881 -16.353 1.00 0.00 79 GLU A CA 9
ATOM 14712 C C . GLU A 1 79 ? 14.410 12.707 -15.540 1.00 0.00 79 GLU A C 9
ATOM 14713 O O . GLU A 1 79 ? 14.384 12.166 -14.434 1.00 0.00 79 GLU A O 9
ATOM 14725 N N . VAL A 1 80 ? 15.525 13.170 -16.093 1.00 0.00 80 VAL A N 9
ATOM 14726 C CA . VAL A 1 80 ? 16.813 13.076 -15.416 1.00 0.00 80 VAL A CA 9
ATOM 14727 C C . VAL A 1 80 ? 16.821 13.896 -14.132 1.00 0.00 80 VAL A C 9
ATOM 14728 O O . VAL A 1 80 ? 16.382 15.046 -14.116 1.00 0.00 80 VAL A O 9
ATOM 14741 N N . ASP A 1 81 ? 17.322 13.298 -13.057 1.00 0.00 81 ASP A N 9
ATOM 14742 C CA . ASP A 1 81 ? 17.426 13.986 -11.776 1.00 0.00 81 ASP A CA 9
ATOM 14743 C C . ASP A 1 81 ? 18.628 13.492 -10.981 1.00 0.00 81 ASP A C 9
ATOM 14744 O O . ASP A 1 81 ? 18.553 12.477 -10.289 1.00 0.00 81 ASP A O 9
ATOM 14753 N N . TYR A 1 82 ? 19.737 14.217 -11.085 1.00 0.00 82 TYR A N 9
ATOM 14754 C CA . TYR A 1 82 ? 20.972 13.828 -10.414 1.00 0.00 82 TYR A CA 9
ATOM 14755 C C . TYR A 1 82 ? 21.207 14.667 -9.164 1.00 0.00 82 TYR A C 9
ATOM 14756 O O . TYR A 1 82 ? 22.321 14.725 -8.644 1.00 0.00 82 TYR A O 9
ATOM 14774 N N . GLY A 1 83 ? 20.151 15.316 -8.686 1.00 0.00 83 GLY A N 9
ATOM 14775 C CA . GLY A 1 83 ? 20.223 16.097 -7.457 1.00 0.00 83 GLY A CA 9
ATOM 14776 C C . GLY A 1 83 ? 20.833 17.470 -7.712 1.00 0.00 83 GLY A C 9
ATOM 14777 O O . GLY A 1 83 ? 21.248 17.778 -8.829 1.00 0.00 83 GLY A O 9
ATOM 14781 N N . VAL A 1 84 ? 20.884 18.292 -6.669 1.00 0.00 84 VAL A N 9
ATOM 14782 C CA . VAL A 1 84 ? 21.515 19.603 -6.757 1.00 0.00 84 VAL A CA 9
ATOM 14783 C C . VAL A 1 84 ? 22.499 19.819 -5.615 1.00 0.00 84 VAL A C 9
ATOM 14784 O O . VAL A 1 84 ? 22.524 20.883 -4.997 1.00 0.00 84 VAL A O 9
ATOM 14797 N N . GLY A 1 85 ? 23.308 18.802 -5.338 1.00 0.00 85 GLY A N 9
ATOM 14798 C CA . GLY A 1 85 ? 24.170 18.807 -4.161 1.00 0.00 85 GLY A CA 9
ATOM 14799 C C . GLY A 1 85 ? 25.591 19.221 -4.521 1.00 0.00 85 GLY A C 9
ATOM 14800 O O . GLY A 1 85 ? 25.798 20.160 -5.290 1.00 0.00 85 GLY A O 9
ATOM 14804 N N . ARG A 1 86 ? 26.567 18.515 -3.961 1.00 0.00 86 ARG A N 9
ATOM 14805 C CA . ARG A 1 86 ? 27.965 18.914 -4.077 1.00 0.00 86 ARG A CA 9
ATOM 14806 C C . ARG A 1 86 ? 28.868 17.705 -4.278 1.00 0.00 86 ARG A C 9
ATOM 14807 O O . ARG A 1 86 ? 30.068 17.846 -4.515 1.00 0.00 86 ARG A O 9
ATOM 14828 N N . ALA A 1 87 ? 28.285 16.514 -4.182 1.00 0.00 87 ALA A N 9
ATOM 14829 C CA . ALA A 1 87 ? 29.027 15.278 -4.398 1.00 0.00 87 ALA A CA 9
ATOM 14830 C C . ALA A 1 87 ? 29.331 15.069 -5.875 1.00 0.00 87 ALA A C 9
ATOM 14831 O O . ALA A 1 87 ? 28.732 15.709 -6.739 1.00 0.00 87 ALA A O 9
ATOM 14838 N N . ASN A 1 88 ? 30.266 14.169 -6.160 1.00 0.00 88 ASN A N 9
ATOM 14839 C CA . ASN A 1 88 ? 30.657 13.878 -7.534 1.00 0.00 88 ASN A CA 9
ATOM 14840 C C . ASN A 1 88 ? 30.642 12.380 -7.806 1.00 0.00 88 ASN A C 9
ATOM 14841 O O . ASN A 1 88 ? 31.693 11.756 -7.957 1.00 0.00 88 ASN A O 9
ATOM 14852 N N . ILE A 1 89 ? 29.445 11.806 -7.868 1.00 0.00 89 ILE A N 9
ATOM 14853 C CA . ILE A 1 89 ? 29.291 10.382 -8.140 1.00 0.00 89 ILE A CA 9
ATOM 14854 C C . ILE A 1 89 ? 28.680 10.147 -9.516 1.00 0.00 89 ILE A C 9
ATOM 14855 O O . ILE A 1 89 ? 27.571 10.600 -9.799 1.00 0.00 89 ILE A O 9
ATOM 14871 N N . PRO A 1 90 ? 29.411 9.436 -10.368 1.00 0.00 90 PRO A N 9
ATOM 14872 C CA . PRO A 1 90 ? 28.945 9.146 -11.719 1.00 0.00 90 PRO A CA 9
ATOM 14873 C C . PRO A 1 90 ? 27.813 8.127 -11.704 1.00 0.00 90 PRO A C 9
ATOM 14874 O O . PRO A 1 90 ? 28.012 6.969 -11.338 1.00 0.00 90 PRO A O 9
ATOM 14885 N N . ARG A 1 91 ? 26.624 8.565 -12.104 1.00 0.00 91 ARG A N 9
ATOM 14886 C CA . ARG A 1 91 ? 25.460 7.688 -12.149 1.00 0.00 91 ARG A CA 9
ATOM 14887 C C . ARG A 1 91 ? 24.653 7.910 -13.422 1.00 0.00 91 ARG A C 9
ATOM 14888 O O . ARG A 1 91 ? 24.691 8.989 -14.013 1.00 0.00 91 ARG A O 9
ATOM 14909 N N . TRP A 1 92 ? 23.922 6.881 -13.839 1.00 0.00 92 TRP A N 9
ATOM 14910 C CA . TRP A 1 92 ? 23.228 6.905 -15.121 1.00 0.00 92 TRP A CA 9
ATOM 14911 C C . TRP A 1 92 ? 21.757 7.258 -14.945 1.00 0.00 92 TRP A C 9
ATOM 14912 O O . TRP A 1 92 ? 21.086 6.737 -14.054 1.00 0.00 92 TRP A O 9
ATOM 14933 N N . TYR A 1 93 ? 21.261 8.147 -15.799 1.00 0.00 93 TYR A N 9
ATOM 14934 C CA . TYR A 1 93 ? 19.862 8.557 -15.752 1.00 0.00 93 TYR A CA 9
ATOM 14935 C C . TYR A 1 93 ? 19.239 8.545 -17.142 1.00 0.00 93 TYR A C 9
ATOM 14936 O O . TYR A 1 93 ? 19.888 8.894 -18.127 1.00 0.00 93 TYR A O 9
ATOM 14954 N N . TYR A 1 94 ? 17.975 8.142 -17.214 1.00 0.00 94 TYR A N 9
ATOM 14955 C CA . TYR A 1 94 ? 17.254 8.103 -18.481 1.00 0.00 94 TYR A CA 9
ATOM 14956 C C . TYR A 1 94 ? 16.616 9.451 -18.793 1.00 0.00 94 TYR A C 9
ATOM 14957 O O . TYR A 1 94 ? 15.847 9.984 -17.993 1.00 0.00 94 TYR A O 9
ATOM 14975 N N . ASP A 1 95 ? 16.940 9.997 -19.960 1.00 0.00 95 ASP A N 9
ATOM 14976 C CA . ASP A 1 95 ? 16.285 11.205 -20.449 1.00 0.00 95 ASP A CA 9
ATOM 14977 C C . ASP A 1 95 ? 15.079 10.865 -21.316 1.00 0.00 95 ASP A C 9
ATOM 14978 O O . ASP A 1 95 ? 15.223 10.534 -22.493 1.00 0.00 95 ASP A O 9
ATOM 14987 N N . THR A 1 96 ? 13.891 10.948 -20.727 1.00 0.00 96 THR A N 9
ATOM 14988 C CA . THR A 1 96 ? 12.665 10.572 -21.420 1.00 0.00 96 THR A CA 9
ATOM 14989 C C . THR A 1 96 ? 12.389 11.503 -22.595 1.00 0.00 96 THR A C 9
ATOM 14990 O O . THR A 1 96 ? 11.926 11.067 -23.649 1.00 0.00 96 THR A O 9
ATOM 15001 N N . ASN A 1 97 ? 12.677 12.786 -22.406 1.00 0.00 97 ASN A N 9
ATOM 15002 C CA . ASN A 1 97 ? 12.373 13.795 -23.414 1.00 0.00 97 ASN A CA 9
ATOM 15003 C C . ASN A 1 97 ? 13.173 13.559 -24.689 1.00 0.00 97 ASN A C 9
ATOM 15004 O O . ASN A 1 97 ? 12.670 13.758 -25.795 1.00 0.00 97 ASN A O 9
ATOM 15015 N N . ASN A 1 98 ? 14.421 13.132 -24.528 1.00 0.00 98 ASN A N 9
ATOM 15016 C CA . ASN A 1 98 ? 15.281 12.834 -25.666 1.00 0.00 98 ASN A CA 9
ATOM 15017 C C . ASN A 1 98 ? 15.402 11.332 -25.887 1.00 0.00 98 ASN A C 9
ATOM 15018 O O . ASN A 1 98 ? 16.006 10.885 -26.862 1.00 0.00 98 ASN A O 9
ATOM 15029 N N . ALA A 1 99 ? 14.824 10.557 -24.976 1.00 0.00 99 ALA A N 9
ATOM 15030 C CA . ALA A 1 99 ? 14.797 9.105 -25.111 1.00 0.00 99 ALA A CA 9
ATOM 15031 C C . ALA A 1 99 ? 16.205 8.537 -25.236 1.00 0.00 99 ALA A C 9
ATOM 15032 O O . ALA A 1 99 ? 16.511 7.813 -26.183 1.00 0.00 99 ALA A O 9
ATOM 15039 N N . THR A 1 100 ? 17.059 8.870 -24.274 1.00 0.00 100 THR A N 9
ATOM 15040 C CA . THR A 1 100 ? 18.448 8.426 -24.295 1.00 0.00 100 THR A CA 9
ATOM 15041 C C . THR A 1 100 ? 18.991 8.249 -22.883 1.00 0.00 100 THR A C 9
ATOM 15042 O O . THR A 1 100 ? 18.550 8.919 -21.949 1.00 0.00 100 THR A O 9
ATOM 15053 N N . CYS A 1 101 ? 19.952 7.344 -22.733 1.00 0.00 101 CYS A N 9
ATOM 15054 C CA . CYS A 1 101 ? 20.606 7.126 -21.449 1.00 0.00 101 CYS A CA 9
ATOM 15055 C C . CYS A 1 101 ? 21.953 7.835 -21.389 1.00 0.00 101 CYS A C 9
ATOM 15056 O O . CYS A 1 101 ? 22.808 7.637 -22.251 1.00 0.00 101 CYS A O 9
ATOM 15063 N N . GLU A 1 102 ? 22.135 8.662 -20.365 1.00 0.00 102 GLU A N 9
ATOM 15064 C CA . GLU A 1 102 ? 23.374 9.413 -20.198 1.00 0.00 102 GLU A CA 9
ATOM 15065 C C . GLU A 1 102 ? 23.847 9.380 -18.750 1.00 0.00 102 GLU A C 9
ATOM 15066 O O . GLU A 1 102 ? 23.061 9.131 -17.836 1.00 0.00 102 GLU A O 9
ATOM 15078 N N . MET A 1 103 ? 25.136 9.631 -18.548 1.00 0.00 103 MET A N 9
ATOM 15079 C CA . MET A 1 103 ? 25.719 9.618 -17.212 1.00 0.00 103 MET A CA 9
ATOM 15080 C C . MET A 1 103 ? 25.887 11.032 -16.670 1.00 0.00 103 MET A C 9
ATOM 15081 O O . MET A 1 103 ? 26.443 11.902 -17.341 1.00 0.00 103 MET A O 9
ATOM 15095 N N . PHE A 1 104 ? 25.403 11.256 -15.453 1.00 0.00 104 PHE A N 9
ATOM 15096 C CA . PHE A 1 104 ? 25.406 12.588 -14.860 1.00 0.00 104 PHE A CA 9
ATOM 15097 C C . PHE A 1 104 ? 26.113 12.588 -13.511 1.00 0.00 104 PHE A C 9
ATOM 15098 O O . PHE A 1 104 ? 26.349 11.533 -12.922 1.00 0.00 104 PHE A O 9
ATOM 15115 N N . THR A 1 105 ? 26.449 13.779 -13.025 1.00 0.00 105 THR A N 9
ATOM 15116 C CA . THR A 1 105 ? 27.112 13.920 -11.734 1.00 0.00 105 THR A CA 9
ATOM 15117 C C . THR A 1 105 ? 26.098 13.979 -10.598 1.00 0.00 105 THR A C 9
ATOM 15118 O O . THR A 1 105 ? 25.313 14.923 -10.503 1.00 0.00 105 THR A O 9
ATOM 15129 N N . TYR A 1 106 ? 26.120 12.966 -9.739 1.00 0.00 106 TYR A N 9
ATOM 15130 C CA . TYR A 1 106 ? 25.155 12.863 -8.651 1.00 0.00 106 TYR A CA 9
ATOM 15131 C C . TYR A 1 106 ? 25.593 13.686 -7.446 1.00 0.00 106 TYR A C 9
ATOM 15132 O O . TYR A 1 106 ? 26.673 13.471 -6.896 1.00 0.00 106 TYR A O 9
ATOM 15150 N N . GLY A 1 107 ? 24.748 14.628 -7.041 1.00 0.00 107 GLY A N 9
ATOM 15151 C CA . GLY A 1 107 ? 25.126 15.614 -6.036 1.00 0.00 107 GLY A CA 9
ATOM 15152 C C . GLY A 1 107 ? 24.853 15.099 -4.629 1.00 0.00 107 GLY A C 9
ATOM 15153 O O . GLY A 1 107 ? 25.374 15.633 -3.650 1.00 0.00 107 GLY A O 9
ATOM 15157 N N . GLY A 1 108 ? 24.031 14.059 -4.534 1.00 0.00 108 GLY A N 9
ATOM 15158 C CA . GLY A 1 108 ? 23.771 13.402 -3.259 1.00 0.00 108 GLY A CA 9
ATOM 15159 C C . GLY A 1 108 ? 22.476 13.905 -2.634 1.00 0.00 108 GLY A C 9
ATOM 15160 O O . GLY A 1 108 ? 22.286 13.818 -1.421 1.00 0.00 108 GLY A O 9
ATOM 15164 N N . ILE A 1 109 ? 21.587 14.432 -3.470 1.00 0.00 109 ILE A N 9
ATOM 15165 C CA . ILE A 1 109 ? 20.315 14.966 -2.999 1.00 0.00 109 ILE A CA 9
ATOM 15166 C C . ILE A 1 109 ? 19.165 14.027 -3.336 1.00 0.00 109 ILE A C 9
ATOM 15167 O O . ILE A 1 109 ? 18.423 14.256 -4.292 1.00 0.00 109 ILE A O 9
ATOM 15183 N N . THR A 1 110 ? 19.020 12.969 -2.546 1.00 0.00 110 THR A N 9
ATOM 15184 C CA . THR A 1 110 ? 17.932 12.016 -2.732 1.00 0.00 110 THR A CA 9
ATOM 15185 C C . THR A 1 110 ? 17.773 11.641 -4.200 1.00 0.00 110 THR A C 9
ATOM 15186 O O . THR A 1 110 ? 18.753 11.357 -4.888 1.00 0.00 110 THR A O 9
ATOM 15197 N N . GLY A 1 111 ? 16.531 11.642 -4.674 1.00 0.00 111 GLY A N 9
ATOM 15198 C CA . GLY A 1 111 ? 16.244 11.326 -6.068 1.00 0.00 111 GLY A CA 9
ATOM 15199 C C . GLY A 1 111 ? 14.968 10.504 -6.195 1.00 0.00 111 GLY A C 9
ATOM 15200 O O . GLY A 1 111 ? 14.087 10.571 -5.337 1.00 0.00 111 GLY A O 9
ATOM 15204 N N . ASN A 1 112 ? 14.874 9.727 -7.269 1.00 0.00 112 ASN A N 9
ATOM 15205 C CA . ASN A 1 112 ? 13.692 8.913 -7.525 1.00 0.00 112 ASN A CA 9
ATOM 15206 C C . ASN A 1 112 ? 14.059 7.620 -8.243 1.00 0.00 112 ASN A C 9
ATOM 15207 O O . ASN A 1 112 ? 15.237 7.303 -8.408 1.00 0.00 112 ASN A O 9
ATOM 15218 N N . LYS A 1 113 ? 13.043 6.877 -8.668 1.00 0.00 113 LYS A N 9
ATOM 15219 C CA . LYS A 1 113 ? 13.247 5.538 -9.209 1.00 0.00 113 LYS A CA 9
ATOM 15220 C C . LYS A 1 113 ? 14.187 5.566 -10.407 1.00 0.00 113 LYS A C 9
ATOM 15221 O O . LYS A 1 113 ? 14.931 4.615 -10.647 1.00 0.00 113 LYS A O 9
ATOM 15240 N N . ASN A 1 114 ? 14.148 6.662 -11.158 1.00 0.00 114 ASN A N 9
ATOM 15241 C CA . ASN A 1 114 ? 15.040 6.843 -12.297 1.00 0.00 114 ASN A CA 9
ATOM 15242 C C . ASN A 1 114 ? 16.475 7.077 -11.840 1.00 0.00 114 ASN A C 9
ATOM 15243 O O . ASN A 1 114 ? 16.933 8.216 -11.761 1.00 0.00 114 ASN A O 9
ATOM 15254 N N . ASN A 1 115 ? 17.179 5.991 -11.540 1.00 0.00 115 ASN A N 9
ATOM 15255 C CA . ASN A 1 115 ? 18.522 6.079 -10.979 1.00 0.00 115 ASN A CA 9
ATOM 15256 C C . ASN A 1 115 ? 19.300 4.789 -11.203 1.00 0.00 115 ASN A C 9
ATOM 15257 O O . ASN A 1 115 ? 19.116 3.809 -10.482 1.00 0.00 115 ASN A O 9
ATOM 15268 N N . PHE A 1 116 ? 20.169 4.795 -12.208 1.00 0.00 116 PHE A N 9
ATOM 15269 C CA . PHE A 1 116 ? 20.868 3.586 -12.624 1.00 0.00 116 PHE A CA 9
ATOM 15270 C C . PHE A 1 116 ? 22.367 3.705 -12.382 1.00 0.00 116 PHE A C 9
ATOM 15271 O O . PHE A 1 116 ? 22.893 4.806 -12.216 1.00 0.00 116 PHE A O 9
ATOM 15288 N N . GLU A 1 117 ? 23.051 2.566 -12.363 1.00 0.00 117 GLU A N 9
ATOM 15289 C CA . GLU A 1 117 ? 24.496 2.543 -12.169 1.00 0.00 117 GLU A CA 9
ATOM 15290 C C . GLU A 1 117 ? 25.200 1.890 -13.351 1.00 0.00 117 GLU A C 9
ATOM 15291 O O . GLU A 1 117 ? 26.334 1.426 -13.232 1.00 0.00 117 GLU A O 9
ATOM 15303 N N . SER A 1 118 ? 24.522 1.859 -14.493 1.00 0.00 118 SER A N 9
ATOM 15304 C CA . SER A 1 118 ? 25.097 1.299 -15.711 1.00 0.00 118 SER A CA 9
ATOM 15305 C C . SER A 1 118 ? 24.247 1.638 -16.928 1.00 0.00 118 SER A C 9
ATOM 15306 O O . SER A 1 118 ? 23.022 1.725 -16.837 1.00 0.00 118 SER A O 9
ATOM 15314 N N . GLU A 1 119 ? 24.903 1.828 -18.068 1.00 0.00 119 GLU A N 9
ATOM 15315 C CA . GLU A 1 119 ? 24.203 2.048 -19.328 1.00 0.00 119 GLU A CA 9
ATOM 15316 C C . GLU A 1 119 ? 23.231 0.913 -19.623 1.00 0.00 119 GLU A C 9
ATOM 15317 O O . GLU A 1 119 ? 22.094 1.147 -20.031 1.00 0.00 119 GLU A O 9
ATOM 15329 N N . GLU A 1 120 ? 23.685 -0.318 -19.413 1.00 0.00 120 GLU A N 9
ATOM 15330 C CA . GLU A 1 120 ? 22.847 -1.491 -19.631 1.00 0.00 120 GLU A CA 9
ATOM 15331 C C . GLU A 1 120 ? 21.580 -1.428 -18.788 1.00 0.00 120 GLU A C 9
ATOM 15332 O O . GLU A 1 120 ? 20.478 -1.645 -19.291 1.00 0.00 120 GLU A O 9
ATOM 15344 N N . GLU A 1 121 ? 21.744 -1.129 -17.504 1.00 0.00 121 GLU A N 9
ATOM 15345 C CA . GLU A 1 121 ? 20.615 -1.053 -16.585 1.00 0.00 121 GLU A CA 9
ATOM 15346 C C . GLU A 1 121 ? 19.567 -0.065 -17.081 1.00 0.00 121 GLU A C 9
ATOM 15347 O O . GLU A 1 121 ? 18.372 -0.360 -17.078 1.00 0.00 121 GLU A O 9
ATOM 15359 N N . CYS A 1 122 ? 20.022 1.108 -17.507 1.00 0.00 122 CYS A N 9
ATOM 15360 C CA . CYS A 1 122 ? 19.123 2.143 -18.004 1.00 0.00 122 CYS A CA 9
ATOM 15361 C C . CYS A 1 122 ? 18.337 1.656 -19.214 1.00 0.00 122 CYS A C 9
ATOM 15362 O O . CYS A 1 122 ? 17.107 1.715 -19.233 1.00 0.00 122 CYS A O 9
ATOM 15369 N N . LYS A 1 123 ? 19.053 1.174 -20.224 1.00 0.00 123 LYS A N 9
ATOM 15370 C CA . LYS A 1 123 ? 18.443 0.842 -21.506 1.00 0.00 123 LYS A CA 9
ATOM 15371 C C . LYS A 1 123 ? 17.573 -0.404 -21.397 1.00 0.00 123 LYS A C 9
ATOM 15372 O O . LYS A 1 123 ? 16.474 -0.456 -21.949 1.00 0.00 123 LYS A O 9
ATOM 15391 N N . GLU A 1 124 ? 18.071 -1.406 -20.681 1.00 0.00 124 GLU A N 9
ATOM 15392 C CA . GLU A 1 124 ? 17.379 -2.684 -20.566 1.00 0.00 124 GLU A CA 9
ATOM 15393 C C . GLU A 1 124 ? 16.110 -2.551 -19.733 1.00 0.00 124 GLU A C 9
ATOM 15394 O O . GLU A 1 124 ? 15.113 -3.224 -19.992 1.00 0.00 124 GLU A O 9
ATOM 15406 N N . THR A 1 125 ? 16.155 -1.678 -18.732 1.00 0.00 125 THR A N 9
ATOM 15407 C CA . THR A 1 125 ? 14.975 -1.367 -17.934 1.00 0.00 125 THR A CA 9
ATOM 15408 C C . THR A 1 125 ? 13.874 -0.759 -18.792 1.00 0.00 125 THR A C 9
ATOM 15409 O O . THR A 1 125 ? 12.700 -1.097 -18.644 1.00 0.00 125 THR A O 9
ATOM 15420 N N . CYS A 1 126 ? 14.260 0.141 -19.691 1.00 0.00 126 CYS A N 9
ATOM 15421 C CA . CYS A 1 126 ? 13.312 0.766 -20.606 1.00 0.00 126 CYS A CA 9
ATOM 15422 C C . CYS A 1 126 ? 12.734 -0.253 -21.579 1.00 0.00 126 CYS A C 9
ATOM 15423 O O . CYS A 1 126 ? 11.571 -0.160 -21.972 1.00 0.00 126 CYS A O 9
ATOM 15430 N N . LYS A 1 127 ? 13.553 -1.225 -21.967 1.00 0.00 127 LYS A N 9
ATOM 15431 C CA . LYS A 1 127 ? 13.088 -2.337 -22.787 1.00 0.00 127 LYS A CA 9
ATOM 15432 C C . LYS A 1 127 ? 12.046 -3.168 -22.050 1.00 0.00 127 LYS A C 9
ATOM 15433 O O . LYS A 1 127 ? 11.065 -3.618 -22.642 1.00 0.00 127 LYS A O 9
ATOM 15452 N N . GLY A 1 128 ? 12.265 -3.368 -20.755 1.00 0.00 128 GLY A N 9
ATOM 15453 C CA . GLY A 1 128 ? 11.329 -4.120 -19.927 1.00 0.00 128 GLY A CA 9
ATOM 15454 C C . GLY A 1 128 ? 12.004 -5.328 -19.291 1.00 0.00 128 GLY A C 9
ATOM 15455 O O . GLY A 1 128 ? 11.380 -6.373 -19.105 1.00 0.00 128 GLY A O 9
ATOM 15459 N N . PHE A 1 129 ? 13.282 -5.180 -18.960 1.00 0.00 129 PHE A N 9
ATOM 15460 C CA . PHE A 1 129 ? 14.041 -6.256 -18.335 1.00 0.00 129 PHE A CA 9
ATOM 15461 C C . PHE A 1 129 ? 13.541 -6.536 -16.924 1.00 0.00 129 PHE A C 9
ATOM 15462 O O . PHE A 1 129 ? 13.432 -5.626 -16.102 1.00 0.00 129 PHE A O 9
ATOM 15479 N N . SER A 1 130 ? 13.239 -7.800 -16.648 1.00 0.00 130 SER A N 9
ATOM 15480 C CA . SER A 1 130 ? 12.754 -8.203 -15.334 1.00 0.00 130 SER A CA 9
ATOM 15481 C C . SER A 1 130 ? 12.932 -9.700 -15.116 1.00 0.00 130 SER A C 9
ATOM 15482 O O . SER A 1 130 ? 14.004 -10.138 -14.800 1.00 0.00 130 SER A O 9
ATOM 15490 N N . GLU A 1 13 ? 2.274 -1.369 1.252 1.00 0.00 13 GLU A N 10
ATOM 15491 C CA . GLU A 1 13 ? 2.521 -0.674 -0.006 1.00 0.00 13 GLU A CA 10
ATOM 15492 C C . GLU A 1 13 ? 2.780 0.809 0.225 1.00 0.00 13 GLU A C 10
ATOM 15493 O O . GLU A 1 13 ? 1.946 1.653 -0.103 1.00 0.00 13 GLU A O 10
ATOM 15505 N N . SER A 1 14 ? 3.940 1.120 0.793 1.00 0.00 14 SER A N 10
ATOM 15506 C CA . SER A 1 14 ? 4.278 2.495 1.141 1.00 0.00 14 SER A CA 10
ATOM 15507 C C . SER A 1 14 ? 4.516 3.337 -0.106 1.00 0.00 14 SER A C 10
ATOM 15508 O O . SER A 1 14 ? 4.437 4.565 -0.062 1.00 0.00 14 SER A O 10
ATOM 15516 N N . TRP A 1 15 ? 4.809 2.670 -1.217 1.00 0.00 15 TRP A N 10
ATOM 15517 C CA . TRP A 1 15 ? 5.040 3.354 -2.483 1.00 0.00 15 TRP A CA 10
ATOM 15518 C C . TRP A 1 15 ? 3.792 4.099 -2.943 1.00 0.00 15 TRP A C 10
ATOM 15519 O O . TRP A 1 15 ? 3.867 4.993 -3.785 1.00 0.00 15 TRP A O 10
ATOM 15540 N N . VAL A 1 16 ? 2.647 3.724 -2.384 1.00 0.00 16 VAL A N 10
ATOM 15541 C CA . VAL A 1 16 ? 1.390 4.397 -2.689 1.00 0.00 16 VAL A CA 10
ATOM 15542 C C . VAL A 1 16 ? 1.423 5.854 -2.246 1.00 0.00 16 VAL A C 10
ATOM 15543 O O . VAL A 1 16 ? 0.909 6.734 -2.937 1.00 0.00 16 VAL A O 10
ATOM 15556 N N . SER A 1 17 ? 2.030 6.102 -1.091 1.00 0.00 17 SER A N 10
ATOM 15557 C CA . SER A 1 17 ? 2.089 7.447 -0.530 1.00 0.00 17 SER A CA 10
ATOM 15558 C C . SER A 1 17 ? 2.804 8.406 -1.473 1.00 0.00 17 SER A C 10
ATOM 15559 O O . SER A 1 17 ? 2.448 9.581 -1.566 1.00 0.00 17 SER A O 10
ATOM 15567 N N . CYS A 1 18 ? 3.814 7.899 -2.171 1.00 0.00 18 CYS A N 10
ATOM 15568 C CA . CYS A 1 18 ? 4.578 8.709 -3.112 1.00 0.00 18 CYS A CA 10
ATOM 15569 C C . CYS A 1 18 ? 3.688 9.250 -4.223 1.00 0.00 18 CYS A C 10
ATOM 15570 O O . CYS A 1 18 ? 3.974 10.295 -4.807 1.00 0.00 18 CYS A O 10
ATOM 15577 N N . LEU A 1 19 ? 2.607 8.533 -4.510 1.00 0.00 19 LEU A N 10
ATOM 15578 C CA . LEU A 1 19 ? 1.714 8.898 -5.603 1.00 0.00 19 LEU A CA 10
ATOM 15579 C C . LEU A 1 19 ? 0.461 9.590 -5.083 1.00 0.00 19 LEU A C 10
ATOM 15580 O O . LEU A 1 19 ? -0.463 9.878 -5.845 1.00 0.00 19 LEU A O 10
ATOM 15596 N N . ASP A 1 20 ? 0.434 9.855 -3.782 1.00 0.00 20 ASP A N 10
ATOM 15597 C CA . ASP A 1 20 ? -0.702 10.523 -3.159 1.00 0.00 20 ASP A CA 10
ATOM 15598 C C . ASP A 1 20 ? -0.497 12.032 -3.114 1.00 0.00 20 ASP A C 10
ATOM 15599 O O . ASP A 1 20 ? 0.623 12.520 -3.263 1.00 0.00 20 ASP A O 10
ATOM 15608 N N . PRO A 1 21 ? -1.585 12.766 -2.909 1.00 0.00 21 PRO A N 10
ATOM 15609 C CA . PRO A 1 21 ? -1.515 14.215 -2.760 1.00 0.00 21 PRO A CA 10
ATOM 15610 C C . PRO A 1 21 ? -0.491 14.611 -1.705 1.00 0.00 21 PRO A C 10
ATOM 15611 O O . PRO A 1 21 ? -0.449 14.033 -0.619 1.00 0.00 21 PRO A O 10
ATOM 15622 N N . GLU A 1 22 ? 0.333 15.601 -2.030 1.00 0.00 22 GLU A N 10
ATOM 15623 C CA . GLU A 1 22 ? 1.424 16.010 -1.153 1.00 0.00 22 GLU A CA 10
ATOM 15624 C C . GLU A 1 22 ? 0.905 16.407 0.223 1.00 0.00 22 GLU A C 10
ATOM 15625 O O . GLU A 1 22 ? -0.161 17.011 0.344 1.00 0.00 22 GLU A O 10
ATOM 15637 N N . GLN A 1 23 ? 1.664 16.065 1.258 1.00 0.00 23 GLN A N 10
ATOM 15638 C CA . GLN A 1 23 ? 1.399 16.565 2.602 1.00 0.00 23 GLN A CA 10
ATOM 15639 C C . GLN A 1 23 ? 1.630 18.068 2.686 1.00 0.00 23 GLN A C 10
ATOM 15640 O O . GLN A 1 23 ? 2.684 18.567 2.290 1.00 0.00 23 GLN A O 10
ATOM 15654 N N . VAL A 1 24 ? 0.640 18.786 3.205 1.00 0.00 24 VAL A N 10
ATOM 15655 C CA . VAL A 1 24 ? 0.702 20.241 3.272 1.00 0.00 24 VAL A CA 10
ATOM 15656 C C . VAL A 1 24 ? 1.682 20.701 4.344 1.00 0.00 24 VAL A C 10
ATOM 15657 O O . VAL A 1 24 ? 1.645 20.224 5.478 1.00 0.00 24 VAL A O 10
ATOM 15670 N N . THR A 1 25 ? 2.557 21.631 3.979 1.00 0.00 25 THR A N 10
ATOM 15671 C CA . THR A 1 25 ? 3.486 22.226 4.932 1.00 0.00 25 THR A CA 10
ATOM 15672 C C . THR A 1 25 ? 2.743 22.921 6.066 1.00 0.00 25 THR A C 10
ATOM 15673 O O . THR A 1 25 ? 1.816 23.695 5.830 1.00 0.00 25 THR A O 10
ATOM 15684 N N . CYS A 1 26 ? 3.155 22.639 7.297 1.00 0.00 26 CYS A N 10
ATOM 15685 C CA . CYS A 1 26 ? 2.452 23.137 8.473 1.00 0.00 26 CYS A CA 10
ATOM 15686 C C . CYS A 1 26 ? 3.306 24.135 9.244 1.00 0.00 26 CYS A C 10
ATOM 15687 O O . CYS A 1 26 ? 4.513 23.947 9.397 1.00 0.00 26 CYS A O 10
ATOM 15694 N N . GLU A 1 27 ? 2.672 25.198 9.729 1.00 0.00 27 GLU A N 10
ATOM 15695 C CA . GLU A 1 27 ? 3.379 26.245 10.457 1.00 0.00 27 GLU A CA 10
ATOM 15696 C C . GLU A 1 27 ? 3.709 25.802 11.876 1.00 0.00 27 GLU A C 10
ATOM 15697 O O . GLU A 1 27 ? 3.102 26.270 12.840 1.00 0.00 27 GLU A O 10
ATOM 15709 N N . SER A 1 28 ? 4.674 24.897 11.999 1.00 0.00 28 SER A N 10
ATOM 15710 C CA . SER A 1 28 ? 5.068 24.369 13.299 1.00 0.00 28 SER A CA 10
ATOM 15711 C C . SER A 1 28 ? 6.522 23.913 13.291 1.00 0.00 28 SER A C 10
ATOM 15712 O O . SER A 1 28 ? 7.026 23.434 12.275 1.00 0.00 28 SER A O 10
ATOM 15720 N N . GLN A 1 29 ? 7.191 24.065 14.429 1.00 0.00 29 GLN A N 10
ATOM 15721 C CA . GLN A 1 29 ? 8.574 23.625 14.569 1.00 0.00 29 GLN A CA 10
ATOM 15722 C C . GLN A 1 29 ? 8.665 22.349 15.395 1.00 0.00 29 GLN A C 10
ATOM 15723 O O . GLN A 1 29 ? 9.732 21.998 15.898 1.00 0.00 29 GLN A O 10
ATOM 15737 N N . GLU A 1 30 ? 7.539 21.657 15.532 1.00 0.00 30 GLU A N 10
ATOM 15738 C CA . GLU A 1 30 ? 7.481 20.438 16.329 1.00 0.00 30 GLU A CA 10
ATOM 15739 C C . GLU A 1 30 ? 8.312 19.327 15.700 1.00 0.00 30 GLU A C 10
ATOM 15740 O O . GLU A 1 30 ? 8.948 18.541 16.401 1.00 0.00 30 GLU A O 10
ATOM 15752 N N . GLY A 1 31 ? 8.303 19.269 14.372 1.00 0.00 31 GLY A N 10
ATOM 15753 C CA . GLY A 1 31 ? 9.062 18.258 13.645 1.00 0.00 31 GLY A CA 10
ATOM 15754 C C . GLY A 1 31 ? 8.902 18.427 12.140 1.00 0.00 31 GLY A C 10
ATOM 15755 O O . GLY A 1 31 ? 8.200 19.327 11.677 1.00 0.00 31 GLY A O 10
ATOM 15759 N N . THR A 1 32 ? 9.555 17.556 11.379 1.00 0.00 32 THR A N 10
ATOM 15760 C CA . THR A 1 32 ? 9.528 17.637 9.923 1.00 0.00 32 THR A CA 10
ATOM 15761 C C . THR A 1 32 ? 9.098 16.313 9.306 1.00 0.00 32 THR A C 10
ATOM 15762 O O . THR A 1 32 ? 8.858 15.335 10.014 1.00 0.00 32 THR A O 10
ATOM 15773 N N . HIS A 1 33 ? 9.002 16.287 7.981 1.00 0.00 33 HIS A N 10
ATOM 15774 C CA . HIS A 1 33 ? 8.644 15.070 7.262 1.00 0.00 33 HIS A CA 10
ATOM 15775 C C . HIS A 1 33 ? 9.203 15.083 5.845 1.00 0.00 33 HIS A C 10
ATOM 15776 O O . HIS A 1 33 ? 9.551 16.138 5.314 1.00 0.00 33 HIS A O 10
ATOM 15790 N N . ALA A 1 34 ? 9.286 13.905 5.236 1.00 0.00 34 ALA A N 10
ATOM 15791 C CA . ALA A 1 34 ? 9.689 13.791 3.840 1.00 0.00 34 ALA A CA 10
ATOM 15792 C C . ALA A 1 34 ? 8.500 13.455 2.948 1.00 0.00 34 ALA A C 10
ATOM 15793 O O . ALA A 1 34 ? 7.646 12.648 3.315 1.00 0.00 34 ALA A O 10
ATOM 15800 N N . SER A 1 35 ? 8.450 14.080 1.777 1.00 0.00 35 SER A N 10
ATOM 15801 C CA . SER A 1 35 ? 7.309 13.938 0.881 1.00 0.00 35 SER A CA 10
ATOM 15802 C C . SER A 1 35 ? 7.743 14.000 -0.578 1.00 0.00 35 SER A C 10
ATOM 15803 O O . SER A 1 35 ? 8.622 14.782 -0.941 1.00 0.00 35 SER A O 10
ATOM 15811 N N . TYR A 1 36 ? 7.122 13.172 -1.411 1.00 0.00 36 TYR A N 10
ATOM 15812 C CA . TYR A 1 36 ? 7.429 13.145 -2.836 1.00 0.00 36 TYR A CA 10
ATOM 15813 C C . TYR A 1 36 ? 6.694 14.253 -3.579 1.00 0.00 36 TYR A C 10
ATOM 15814 O O . TYR A 1 36 ? 5.480 14.185 -3.772 1.00 0.00 36 TYR A O 10
ATOM 15832 N N . ASN A 1 37 ? 7.436 15.274 -3.993 1.00 0.00 37 ASN A N 10
ATOM 15833 C CA . ASN A 1 37 ? 6.850 16.418 -4.682 1.00 0.00 37 ASN A CA 10
ATOM 15834 C C . ASN A 1 37 ? 6.713 16.151 -6.175 1.00 0.00 37 ASN A C 10
ATOM 15835 O O . ASN A 1 37 ? 7.703 16.141 -6.907 1.00 0.00 37 ASN A O 10
ATOM 15846 N N . ARG A 1 38 ? 5.481 15.936 -6.622 1.00 0.00 38 ARG A N 10
ATOM 15847 C CA . ARG A 1 38 ? 5.229 15.458 -7.976 1.00 0.00 38 ARG A CA 10
ATOM 15848 C C . ARG A 1 38 ? 5.503 16.547 -9.005 1.00 0.00 38 ARG A C 10
ATOM 15849 O O . ARG A 1 38 ? 5.662 16.267 -10.193 1.00 0.00 38 ARG A O 10
ATOM 15870 N N . LYS A 1 39 ? 5.558 17.791 -8.541 1.00 0.00 39 LYS A N 10
ATOM 15871 C CA . LYS A 1 39 ? 5.837 18.923 -9.417 1.00 0.00 39 LYS A CA 10
ATOM 15872 C C . LYS A 1 39 ? 7.319 19.002 -9.760 1.00 0.00 39 LYS A C 10
ATOM 15873 O O . LYS A 1 39 ? 7.708 19.662 -10.723 1.00 0.00 39 LYS A O 10
ATOM 15892 N N . THR A 1 40 ? 8.141 18.325 -8.966 1.00 0.00 40 THR A N 10
ATOM 15893 C CA . THR A 1 40 ? 9.582 18.311 -9.189 1.00 0.00 40 THR A CA 10
ATOM 15894 C C . THR A 1 40 ? 10.065 16.922 -9.587 1.00 0.00 40 THR A C 10
ATOM 15895 O O . THR A 1 40 ? 11.105 16.776 -10.228 1.00 0.00 40 THR A O 10
ATOM 15906 N N . GLY A 1 41 ? 9.303 15.904 -9.203 1.00 0.00 41 GLY A N 10
ATOM 15907 C CA . GLY A 1 41 ? 9.635 14.526 -9.545 1.00 0.00 41 GLY A CA 10
ATOM 15908 C C . GLY A 1 41 ? 10.660 13.950 -8.576 1.00 0.00 41 GLY A C 10
ATOM 15909 O O . GLY A 1 41 ? 11.427 13.055 -8.929 1.00 0.00 41 GLY A O 10
ATOM 15913 N N . GLN A 1 42 ? 10.667 14.470 -7.353 1.00 0.00 42 GLN A N 10
ATOM 15914 C CA . GLN A 1 42 ? 11.643 14.057 -6.351 1.00 0.00 42 GLN A CA 10
ATOM 15915 C C . GLN A 1 42 ? 11.124 14.304 -4.941 1.00 0.00 42 GLN A C 10
ATOM 15916 O O . GLN A 1 42 ? 10.181 15.070 -4.742 1.00 0.00 42 GLN A O 10
ATOM 15930 N N . CYS A 1 43 ? 11.744 13.651 -3.964 1.00 0.00 43 CYS A N 10
ATOM 15931 C CA . CYS A 1 43 ? 11.303 13.747 -2.578 1.00 0.00 43 CYS A CA 10
ATOM 15932 C C . CYS A 1 43 ? 12.084 14.816 -1.824 1.00 0.00 43 CYS A C 10
ATOM 15933 O O . CYS A 1 43 ? 13.299 14.936 -1.980 1.00 0.00 43 CYS A O 10
ATOM 15940 N N . GLU A 1 44 ? 11.379 15.590 -1.006 1.00 0.00 44 GLU A N 10
ATOM 15941 C CA . GLU A 1 44 ? 11.997 16.680 -0.260 1.00 0.00 44 GLU A CA 10
ATOM 15942 C C . GLU A 1 44 ? 11.502 16.712 1.180 1.00 0.00 44 GLU A C 10
ATOM 15943 O O . GLU A 1 44 ? 10.462 16.138 1.502 1.00 0.00 44 GLU A O 10
ATOM 15955 N N . GLU A 1 45 ? 12.254 17.386 2.044 1.00 0.00 45 GLU A N 10
ATOM 15956 C CA . GLU A 1 45 ? 11.885 17.507 3.449 1.00 0.00 45 GLU A CA 10
ATOM 15957 C C . GLU A 1 45 ? 11.142 18.811 3.714 1.00 0.00 45 GLU A C 10
ATOM 15958 O O . GLU A 1 45 ? 11.606 19.888 3.338 1.00 0.00 45 GLU A O 10
ATOM 15970 N N . GLN A 1 46 ? 9.987 18.707 4.362 1.00 0.00 46 GLN A N 10
ATOM 15971 C CA . GLN A 1 46 ? 9.202 19.882 4.722 1.00 0.00 46 GLN A CA 10
ATOM 15972 C C . GLN A 1 46 ? 8.917 19.916 6.218 1.00 0.00 46 GLN A C 10
ATOM 15973 O O . GLN A 1 46 ? 8.832 18.874 6.867 1.00 0.00 46 GLN A O 10
ATOM 15987 N N . LYS A 1 47 ? 8.770 21.121 6.759 1.00 0.00 47 LYS A N 10
ATOM 15988 C CA . LYS A 1 47 ? 8.388 21.291 8.156 1.00 0.00 47 LYS A CA 10
ATOM 15989 C C . LYS A 1 47 ? 6.885 21.127 8.340 1.00 0.00 47 LYS A C 10
ATOM 15990 O O . LYS A 1 47 ? 6.094 21.604 7.527 1.00 0.00 47 LYS A O 10
ATOM 16009 N N . GLY A 1 48 ? 6.496 20.448 9.414 1.00 0.00 48 GLY A N 10
ATOM 16010 C CA . GLY A 1 48 ? 5.087 20.290 9.752 1.00 0.00 48 GLY A CA 10
ATOM 16011 C C . GLY A 1 48 ? 4.789 18.873 10.225 1.00 0.00 48 GLY A C 10
ATOM 16012 O O . GLY A 1 48 ? 5.529 17.938 9.920 1.00 0.00 48 GLY A O 10
ATOM 16016 N N . THR A 1 49 ? 3.701 18.720 10.973 1.00 0.00 49 THR A N 10
ATOM 16017 C CA . THR A 1 49 ? 3.309 17.418 11.498 1.00 0.00 49 THR A CA 10
ATOM 16018 C C . THR A 1 49 ? 1.861 17.097 11.150 1.00 0.00 49 THR A C 10
ATOM 16019 O O . THR A 1 49 ? 0.976 17.171 12.003 1.00 0.00 49 THR A O 10
ATOM 16030 N N . GLU A 1 50 ? 1.624 16.741 9.892 1.00 0.00 50 GLU A N 10
ATOM 16031 C CA . GLU A 1 50 ? 0.302 16.312 9.453 1.00 0.00 50 GLU A CA 10
ATOM 16032 C C . GLU A 1 50 ? -0.752 17.364 9.772 1.00 0.00 50 GLU A C 10
ATOM 16033 O O . GLU A 1 50 ? -1.574 17.181 10.670 1.00 0.00 50 GLU A O 10
ATOM 16045 N N . CYS A 1 51 ? -0.724 18.467 9.032 1.00 0.00 51 CYS A N 10
ATOM 16046 C CA . CYS A 1 51 ? -1.748 19.497 9.152 1.00 0.00 51 CYS A CA 10
ATOM 16047 C C . CYS A 1 51 ? -2.536 19.644 7.856 1.00 0.00 51 CYS A C 10
ATOM 16048 O O . CYS A 1 51 ? -2.591 20.726 7.272 1.00 0.00 51 CYS A O 10
ATOM 16055 N N . GLY A 1 52 ? -3.145 18.550 7.413 1.00 0.00 52 GLY A N 10
ATOM 16056 C CA . GLY A 1 52 ? -3.936 18.556 6.188 1.00 0.00 52 GLY A CA 10
ATOM 16057 C C . GLY A 1 52 ? -3.111 18.084 4.997 1.00 0.00 52 GLY A C 10
ATOM 16058 O O . GLY A 1 52 ? -1.881 18.076 5.046 1.00 0.00 52 GLY A O 10
ATOM 16062 N N . GLY A 1 53 ? -3.795 17.691 3.928 1.00 0.00 53 GLY A N 10
ATOM 16063 C CA . GLY A 1 53 ? -3.129 17.165 2.743 1.00 0.00 53 GLY A CA 10
ATOM 16064 C C . GLY A 1 53 ? -3.435 15.685 2.550 1.00 0.00 53 GLY A C 10
ATOM 16065 O O . GLY A 1 53 ? -4.389 15.159 3.123 1.00 0.00 53 GLY A O 10
ATOM 16069 N N . GLY A 1 54 ? -2.619 15.018 1.741 1.00 0.00 54 GLY A N 10
ATOM 16070 C CA . GLY A 1 54 ? -2.797 13.595 1.477 1.00 0.00 54 GLY A CA 10
ATOM 16071 C C . GLY A 1 54 ? -1.951 12.749 2.419 1.00 0.00 54 GLY A C 10
ATOM 16072 O O . GLY A 1 54 ? -1.525 13.217 3.475 1.00 0.00 54 GLY A O 10
ATOM 16076 N N . GLU A 1 55 ? -1.709 11.502 2.030 1.00 0.00 55 GLU A N 10
ATOM 16077 C CA . GLU A 1 55 ? -0.887 10.597 2.824 1.00 0.00 55 GLU A CA 10
ATOM 16078 C C . GLU A 1 55 ? 0.562 10.615 2.356 1.00 0.00 55 GLU A C 10
ATOM 16079 O O . GLU A 1 55 ? 1.372 9.789 2.779 1.00 0.00 55 GLU A O 10
ATOM 16091 N N . ASN A 1 56 ? 0.884 11.562 1.481 1.00 0.00 56 ASN A N 10
ATOM 16092 C CA . ASN A 1 56 ? 2.221 11.649 0.904 1.00 0.00 56 ASN A CA 10
ATOM 16093 C C . ASN A 1 56 ? 3.202 12.285 1.880 1.00 0.00 56 ASN A C 10
ATOM 16094 O O . ASN A 1 56 ? 3.551 13.458 1.748 1.00 0.00 56 ASN A O 10
ATOM 16105 N N . HIS A 1 57 ? 3.643 11.504 2.861 1.00 0.00 57 HIS A N 10
ATOM 16106 C CA . HIS A 1 57 ? 4.707 11.933 3.761 1.00 0.00 57 HIS A CA 10
ATOM 16107 C C . HIS A 1 57 ? 5.331 10.744 4.482 1.00 0.00 57 HIS A C 10
ATOM 16108 O O . HIS A 1 57 ? 4.679 9.721 4.689 1.00 0.00 57 HIS A O 10
ATOM 16122 N N . PHE A 1 58 ? 6.596 10.887 4.861 1.00 0.00 58 PHE A N 10
ATOM 16123 C CA . PHE A 1 58 ? 7.359 9.775 5.416 1.00 0.00 58 PHE A CA 10
ATOM 16124 C C . PHE A 1 58 ? 8.148 10.207 6.645 1.00 0.00 58 PHE A C 10
ATOM 16125 O O . PHE A 1 58 ? 8.376 11.398 6.861 1.00 0.00 58 PHE A O 10
ATOM 16142 N N . GLU A 1 59 ? 8.562 9.234 7.449 1.00 0.00 59 GLU A N 10
ATOM 16143 C CA . GLU A 1 59 ? 9.289 9.515 8.681 1.00 0.00 59 GLU A CA 10
ATOM 16144 C C . GLU A 1 59 ? 10.602 10.231 8.395 1.00 0.00 59 GLU A C 10
ATOM 16145 O O . GLU A 1 59 ? 11.003 11.132 9.133 1.00 0.00 59 GLU A O 10
ATOM 16157 N N . THR A 1 60 ? 11.270 9.826 7.320 1.00 0.00 60 THR A N 10
ATOM 16158 C CA . THR A 1 60 ? 12.524 10.450 6.917 1.00 0.00 60 THR A CA 10
ATOM 16159 C C . THR A 1 60 ? 12.747 10.319 5.416 1.00 0.00 60 THR A C 10
ATOM 16160 O O . THR A 1 60 ? 11.942 9.711 4.710 1.00 0.00 60 THR A O 10
ATOM 16171 N N . LEU A 1 61 ? 13.844 10.892 4.933 1.00 0.00 61 LEU A N 10
ATOM 16172 C CA . LEU A 1 61 ? 14.115 10.944 3.501 1.00 0.00 61 LEU A CA 10
ATOM 16173 C C . LEU A 1 61 ? 14.411 9.556 2.947 1.00 0.00 61 LEU A C 10
ATOM 16174 O O . LEU A 1 61 ? 13.927 9.189 1.876 1.00 0.00 61 LEU A O 10
ATOM 16190 N N . LEU A 1 62 ? 15.210 8.789 3.681 1.00 0.00 62 LEU A N 10
ATOM 16191 C CA . LEU A 1 62 ? 15.533 7.423 3.288 1.00 0.00 62 LEU A CA 10
ATOM 16192 C C . LEU A 1 62 ? 14.271 6.607 3.040 1.00 0.00 62 LEU A C 10
ATOM 16193 O O . LEU A 1 62 ? 14.125 5.975 1.994 1.00 0.00 62 LEU A O 10
ATOM 16209 N N . LYS A 1 63 ? 13.361 6.626 4.007 1.00 0.00 63 LYS A N 10
ATOM 16210 C CA . LYS A 1 63 ? 12.096 5.911 3.884 1.00 0.00 63 LYS A CA 10
ATOM 16211 C C . LYS A 1 63 ? 11.312 6.386 2.667 1.00 0.00 63 LYS A C 10
ATOM 16212 O O . LYS A 1 63 ? 10.710 5.583 1.953 1.00 0.00 63 LYS A O 10
ATOM 16231 N N . CYS A 1 64 ? 11.323 7.694 2.435 1.00 0.00 64 CYS A N 10
ATOM 16232 C CA . CYS A 1 64 ? 10.635 8.275 1.288 1.00 0.00 64 CYS A CA 10
ATOM 16233 C C . CYS A 1 64 ? 11.207 7.749 -0.022 1.00 0.00 64 CYS A C 10
ATOM 16234 O O . CYS A 1 64 ? 10.471 7.268 -0.883 1.00 0.00 64 CYS A O 10
ATOM 16241 N N . ASN A 1 65 ? 12.525 7.842 -0.166 1.00 0.00 65 ASN A N 10
ATOM 16242 C CA . ASN A 1 65 ? 13.190 7.447 -1.402 1.00 0.00 65 ASN A CA 10
ATOM 16243 C C . ASN A 1 65 ? 13.036 5.953 -1.657 1.00 0.00 65 ASN A C 10
ATOM 16244 O O . ASN A 1 65 ? 12.794 5.528 -2.786 1.00 0.00 65 ASN A O 10
ATOM 16255 N N . GLU A 1 66 ? 13.178 5.160 -0.600 1.00 0.00 66 GLU A N 10
ATOM 16256 C CA . GLU A 1 66 ? 13.079 3.710 -0.712 1.00 0.00 66 GLU A CA 10
ATOM 16257 C C . GLU A 1 66 ? 11.660 3.279 -1.059 1.00 0.00 66 GLU A C 10
ATOM 16258 O O . GLU A 1 66 ? 11.457 2.312 -1.793 1.00 0.00 66 GLU A O 10
ATOM 16270 N N . SER A 1 67 ? 10.681 4.003 -0.528 1.00 0.00 67 SER A N 10
ATOM 16271 C CA . SER A 1 67 ? 9.280 3.743 -0.840 1.00 0.00 67 SER A CA 10
ATOM 16272 C C . SER A 1 67 ? 8.968 4.078 -2.292 1.00 0.00 67 SER A C 10
ATOM 16273 O O . SER A 1 67 ? 8.328 3.297 -2.996 1.00 0.00 67 SER A O 10
ATOM 16281 N N . CYS A 1 68 ? 9.423 5.245 -2.736 1.00 0.00 68 CYS A N 10
ATOM 16282 C CA . CYS A 1 68 ? 9.168 5.699 -4.098 1.00 0.00 68 CYS A CA 10
ATOM 16283 C C . CYS A 1 68 ? 9.855 4.798 -5.117 1.00 0.00 68 CYS A C 10
ATOM 16284 O O . CYS A 1 68 ? 9.405 4.678 -6.256 1.00 0.00 68 CYS A O 10
ATOM 16291 N N . ASN A 1 69 ? 10.947 4.167 -4.699 1.00 0.00 69 ASN A N 10
ATOM 16292 C CA . ASN A 1 69 ? 11.683 3.254 -5.566 1.00 0.00 69 ASN A CA 10
ATOM 16293 C C . ASN A 1 69 ? 10.826 2.058 -5.960 1.00 0.00 69 ASN A C 10
ATOM 16294 O O . ASN A 1 69 ? 11.062 1.426 -6.990 1.00 0.00 69 ASN A O 10
ATOM 16305 N N . ASP A 1 70 ? 9.831 1.751 -5.135 1.00 0.00 70 ASP A N 10
ATOM 16306 C CA . ASP A 1 70 ? 9.001 0.571 -5.341 1.00 0.00 70 ASP A CA 10
ATOM 16307 C C . ASP A 1 70 ? 7.703 0.928 -6.054 1.00 0.00 70 ASP A C 10
ATOM 16308 O O . ASP A 1 70 ? 6.817 0.087 -6.210 1.00 0.00 70 ASP A O 10
ATOM 16317 N N . ALA A 1 71 ? 7.596 2.180 -6.486 1.00 0.00 71 ALA A N 10
ATOM 16318 C CA . ALA A 1 71 ? 6.414 2.645 -7.202 1.00 0.00 71 ALA A CA 10
ATOM 16319 C C . ALA A 1 71 ? 6.408 2.142 -8.640 1.00 0.00 71 ALA A C 10
ATOM 16320 O O . ALA A 1 71 ? 7.462 1.894 -9.225 1.00 0.00 71 ALA A O 10
ATOM 16327 N N . PRO A 1 72 ? 5.214 1.995 -9.204 1.00 0.00 72 PRO A N 10
ATOM 16328 C CA . PRO A 1 72 ? 5.069 1.532 -10.579 1.00 0.00 72 PRO A CA 10
ATOM 16329 C C . PRO A 1 72 ? 5.424 2.633 -11.571 1.00 0.00 72 PRO A C 10
ATOM 16330 O O . PRO A 1 72 ? 5.594 2.376 -12.763 1.00 0.00 72 PRO A O 10
ATOM 16341 N N . LYS A 1 73 ? 5.533 3.859 -11.072 1.00 0.00 73 LYS A N 10
ATOM 16342 C CA . LYS A 1 73 ? 5.867 5.002 -11.914 1.00 0.00 73 LYS A CA 10
ATOM 16343 C C . LYS A 1 73 ? 7.158 4.760 -12.684 1.00 0.00 73 LYS A C 10
ATOM 16344 O O . LYS A 1 73 ? 8.181 4.396 -12.102 1.00 0.00 73 LYS A O 10
ATOM 16363 N N . PRO A 1 74 ? 7.106 4.964 -13.996 1.00 0.00 74 PRO A N 10
ATOM 16364 C CA . PRO A 1 74 ? 8.267 4.749 -14.852 1.00 0.00 74 PRO A CA 10
ATOM 16365 C C . PRO A 1 74 ? 9.482 5.507 -14.333 1.00 0.00 74 PRO A C 10
ATOM 16366 O O . PRO A 1 74 ? 9.385 6.678 -13.968 1.00 0.00 74 PRO A O 10
ATOM 16377 N N . PRO A 1 75 ? 10.626 4.832 -14.304 1.00 0.00 75 PRO A N 10
ATOM 16378 C CA . PRO A 1 75 ? 11.861 5.438 -13.821 1.00 0.00 75 PRO A CA 10
ATOM 16379 C C . PRO A 1 75 ? 12.146 6.752 -14.537 1.00 0.00 75 PRO A C 10
ATOM 16380 O O . PRO A 1 75 ? 12.664 7.696 -13.940 1.00 0.00 75 PRO A O 10
ATOM 16391 N N . CYS A 1 76 ? 11.805 6.807 -15.820 1.00 0.00 76 CYS A N 10
ATOM 16392 C CA . CYS A 1 76 ? 12.131 7.961 -16.650 1.00 0.00 76 CYS A CA 10
ATOM 16393 C C . CYS A 1 76 ? 11.211 9.136 -16.345 1.00 0.00 76 CYS A C 10
ATOM 16394 O O . CYS A 1 76 ? 11.423 10.246 -16.834 1.00 0.00 76 CYS A O 10
ATOM 16401 N N . SER A 1 77 ? 10.189 8.886 -15.534 1.00 0.00 77 SER A N 10
ATOM 16402 C CA . SER A 1 77 ? 9.270 9.937 -15.113 1.00 0.00 77 SER A CA 10
ATOM 16403 C C . SER A 1 77 ? 9.699 10.545 -13.784 1.00 0.00 77 SER A C 10
ATOM 16404 O O . SER A 1 77 ? 9.052 11.458 -13.270 1.00 0.00 77 SER A O 10
ATOM 16412 N N . LEU A 1 78 ? 10.795 10.035 -13.232 1.00 0.00 78 LEU A N 10
ATOM 16413 C CA . LEU A 1 78 ? 11.337 10.555 -11.983 1.00 0.00 78 LEU A CA 10
ATOM 16414 C C . LEU A 1 78 ? 12.581 11.399 -12.231 1.00 0.00 78 LEU A C 10
ATOM 16415 O O . LEU A 1 78 ? 13.298 11.192 -13.210 1.00 0.00 78 LEU A O 10
ATOM 16431 N N . GLU A 1 79 ? 12.832 12.350 -11.338 1.00 0.00 79 GLU A N 10
ATOM 16432 C CA . GLU A 1 79 ? 13.913 13.311 -11.526 1.00 0.00 79 GLU A CA 10
ATOM 16433 C C . GLU A 1 79 ? 15.255 12.715 -11.122 1.00 0.00 79 GLU A C 10
ATOM 16434 O O . GLU A 1 79 ? 15.319 11.814 -10.285 1.00 0.00 79 GLU A O 10
ATOM 16446 N N . VAL A 1 80 ? 16.327 13.222 -11.722 1.00 0.00 80 VAL A N 10
ATOM 16447 C CA . VAL A 1 80 ? 17.672 12.752 -11.415 1.00 0.00 80 VAL A CA 10
ATOM 16448 C C . VAL A 1 80 ? 17.987 12.913 -9.933 1.00 0.00 80 VAL A C 10
ATOM 16449 O O . VAL A 1 80 ? 17.789 13.985 -9.360 1.00 0.00 80 VAL A O 10
ATOM 16462 N N . ASP A 1 81 ? 18.478 11.843 -9.318 1.00 0.00 81 ASP A N 10
ATOM 16463 C CA . ASP A 1 81 ? 18.869 11.879 -7.913 1.00 0.00 81 ASP A CA 10
ATOM 16464 C C . ASP A 1 81 ? 20.039 10.941 -7.643 1.00 0.00 81 ASP A C 10
ATOM 16465 O O . ASP A 1 81 ? 19.853 9.738 -7.462 1.00 0.00 81 ASP A O 10
ATOM 16474 N N . TYR A 1 82 ? 21.244 11.499 -7.617 1.00 0.00 82 TYR A N 10
ATOM 16475 C CA . TYR A 1 82 ? 22.449 10.710 -7.389 1.00 0.00 82 TYR A CA 10
ATOM 16476 C C . TYR A 1 82 ? 22.944 10.862 -5.956 1.00 0.00 82 TYR A C 10
ATOM 16477 O O . TYR A 1 82 ? 24.098 10.562 -5.653 1.00 0.00 82 TYR A O 10
ATOM 16495 N N . GLY A 1 83 ? 22.063 11.331 -5.078 1.00 0.00 83 GLY A N 10
ATOM 16496 C CA . GLY A 1 83 ? 22.377 11.429 -3.658 1.00 0.00 83 GLY A CA 10
ATOM 16497 C C . GLY A 1 83 ? 23.201 12.675 -3.361 1.00 0.00 83 GLY A C 10
ATOM 16498 O O . GLY A 1 83 ? 23.568 13.420 -4.270 1.00 0.00 83 GLY A O 10
ATOM 16502 N N . VAL A 1 84 ? 23.490 12.897 -2.083 1.00 0.00 84 VAL A N 10
ATOM 16503 C CA . VAL A 1 84 ? 24.332 14.014 -1.670 1.00 0.00 84 VAL A CA 10
ATOM 16504 C C . VAL A 1 84 ? 25.434 13.553 -0.726 1.00 0.00 84 VAL A C 10
ATOM 16505 O O . VAL A 1 84 ? 25.693 14.186 0.298 1.00 0.00 84 VAL A O 10
ATOM 16518 N N . GLY A 1 85 ? 26.082 12.446 -1.076 1.00 0.00 85 GLY A N 10
ATOM 16519 C CA . GLY A 1 85 ? 27.043 11.807 -0.185 1.00 0.00 85 GLY A CA 10
ATOM 16520 C C . GLY A 1 85 ? 28.470 12.209 -0.533 1.00 0.00 85 GLY A C 10
ATOM 16521 O O . GLY A 1 85 ? 28.747 13.378 -0.800 1.00 0.00 85 GLY A O 10
ATOM 16525 N N . ARG A 1 86 ? 29.372 11.234 -0.530 1.00 0.00 86 ARG A N 10
ATOM 16526 C CA . ARG A 1 86 ? 30.797 11.508 -0.670 1.00 0.00 86 ARG A CA 10
ATOM 16527 C C . ARG A 1 86 ? 31.475 10.462 -1.545 1.00 0.00 86 ARG A C 10
ATOM 16528 O O . ARG A 1 86 ? 32.658 10.579 -1.865 1.00 0.00 86 ARG A O 10
ATOM 16549 N N . ALA A 1 87 ? 30.719 9.439 -1.931 1.00 0.00 87 ALA A N 10
ATOM 16550 C CA . ALA A 1 87 ? 31.238 8.385 -2.794 1.00 0.00 87 ALA A CA 10
ATOM 16551 C C . ALA A 1 87 ? 31.400 8.877 -4.227 1.00 0.00 87 ALA A C 10
ATOM 16552 O O . ALA A 1 87 ? 30.856 9.915 -4.602 1.00 0.00 87 ALA A O 10
ATOM 16559 N N . ASN A 1 88 ? 32.151 8.124 -5.024 1.00 0.00 88 ASN A N 10
ATOM 16560 C CA . ASN A 1 88 ? 32.388 8.484 -6.417 1.00 0.00 88 ASN A CA 10
ATOM 16561 C C . ASN A 1 88 ? 32.104 7.309 -7.344 1.00 0.00 88 ASN A C 10
ATOM 16562 O O . ASN A 1 88 ? 33.025 6.696 -7.885 1.00 0.00 88 ASN A O 10
ATOM 16573 N N . ILE A 1 89 ? 30.825 7.000 -7.525 1.00 0.00 89 ILE A N 10
ATOM 16574 C CA . ILE A 1 89 ? 30.417 5.895 -8.385 1.00 0.00 89 ILE A CA 10
ATOM 16575 C C . ILE A 1 89 ? 29.659 6.400 -9.607 1.00 0.00 89 ILE A C 10
ATOM 16576 O O . ILE A 1 89 ? 28.506 6.818 -9.505 1.00 0.00 89 ILE A O 10
ATOM 16592 N N . PRO A 1 90 ? 30.314 6.357 -10.762 1.00 0.00 90 PRO A N 10
ATOM 16593 C CA . PRO A 1 90 ? 29.687 6.765 -12.013 1.00 0.00 90 PRO A CA 10
ATOM 16594 C C . PRO A 1 90 ? 28.434 5.946 -12.294 1.00 0.00 90 PRO A C 10
ATOM 16595 O O . PRO A 1 90 ? 28.491 4.719 -12.387 1.00 0.00 90 PRO A O 10
ATOM 16606 N N . ARG A 1 91 ? 27.304 6.630 -12.430 1.00 0.00 91 ARG A N 10
ATOM 16607 C CA . ARG A 1 91 ? 26.046 5.974 -12.764 1.00 0.00 91 ARG A CA 10
ATOM 16608 C C . ARG A 1 91 ? 25.212 6.829 -13.710 1.00 0.00 91 ARG A C 10
ATOM 16609 O O . ARG A 1 91 ? 25.419 8.038 -13.814 1.00 0.00 91 ARG A O 10
ATOM 16630 N N . TRP A 1 92 ? 24.269 6.195 -14.397 1.00 0.00 92 TRP A N 10
ATOM 16631 C CA . TRP A 1 92 ? 23.520 6.855 -15.460 1.00 0.00 92 TRP A CA 10
ATOM 16632 C C . TRP A 1 92 ? 22.147 7.298 -14.973 1.00 0.00 92 TRP A C 10
ATOM 16633 O O . TRP A 1 92 ? 21.430 6.534 -14.327 1.00 0.00 92 TRP A O 10
ATOM 16654 N N . TYR A 1 93 ? 21.785 8.538 -15.287 1.00 0.00 93 TYR A N 10
ATOM 16655 C CA . TYR A 1 93 ? 20.486 9.077 -14.901 1.00 0.00 93 TYR A CA 10
ATOM 16656 C C . TYR A 1 93 ? 19.800 9.756 -16.080 1.00 0.00 93 TYR A C 10
ATOM 16657 O O . TYR A 1 93 ? 20.458 10.339 -16.942 1.00 0.00 93 TYR A O 10
ATOM 16675 N N . TYR A 1 94 ? 18.474 9.676 -16.112 1.00 0.00 94 TYR A N 10
ATOM 16676 C CA . TYR A 1 94 ? 17.697 10.277 -17.190 1.00 0.00 94 TYR A CA 10
ATOM 16677 C C . TYR A 1 94 ? 17.324 11.717 -16.864 1.00 0.00 94 TYR A C 10
ATOM 16678 O O . TYR A 1 94 ? 16.674 11.987 -15.853 1.00 0.00 94 TYR A O 10
ATOM 16696 N N . ASP A 1 95 ? 17.739 12.640 -17.725 1.00 0.00 95 ASP A N 10
ATOM 16697 C CA . ASP A 1 95 ? 17.371 14.043 -17.580 1.00 0.00 95 ASP A CA 10
ATOM 16698 C C . ASP A 1 95 ? 16.007 14.321 -18.198 1.00 0.00 95 ASP A C 10
ATOM 16699 O O . ASP A 1 95 ? 15.845 14.273 -19.417 1.00 0.00 95 ASP A O 10
ATOM 16708 N N . THR A 1 96 ? 15.027 14.612 -17.348 1.00 0.00 96 THR A N 10
ATOM 16709 C CA . THR A 1 96 ? 13.643 14.734 -17.789 1.00 0.00 96 THR A CA 10
ATOM 16710 C C . THR A 1 96 ? 13.404 16.063 -18.495 1.00 0.00 96 THR A C 10
ATOM 16711 O O . THR A 1 96 ? 12.452 16.206 -19.263 1.00 0.00 96 THR A O 10
ATOM 16722 N N . ASN A 1 97 ? 14.273 17.032 -18.230 1.00 0.00 97 ASN A N 10
ATOM 16723 C CA . ASN A 1 97 ? 14.119 18.372 -18.785 1.00 0.00 97 ASN A CA 10
ATOM 16724 C C . ASN A 1 97 ? 14.736 18.467 -20.174 1.00 0.00 97 ASN A C 10
ATOM 16725 O O . ASN A 1 97 ? 14.223 19.170 -21.045 1.00 0.00 97 ASN A O 10
ATOM 16736 N N . ASN A 1 98 ? 15.840 17.755 -20.376 1.00 0.00 98 ASN A N 10
ATOM 16737 C CA . ASN A 1 98 ? 16.518 17.742 -21.666 1.00 0.00 98 ASN A CA 10
ATOM 16738 C C . ASN A 1 98 ? 16.251 16.444 -22.416 1.00 0.00 98 ASN A C 10
ATOM 16739 O O . ASN A 1 98 ? 16.663 16.283 -23.565 1.00 0.00 98 ASN A O 10
ATOM 16750 N N . ALA A 1 99 ? 15.559 15.519 -21.760 1.00 0.00 99 ALA A N 10
ATOM 16751 C CA . ALA A 1 99 ? 15.191 14.252 -22.381 1.00 0.00 99 ALA A CA 10
ATOM 16752 C C . ALA A 1 99 ? 16.419 13.516 -22.900 1.00 0.00 99 ALA A C 10
ATOM 16753 O O . ALA A 1 99 ? 16.472 13.119 -24.064 1.00 0.00 99 ALA A O 10
ATOM 16760 N N . THR A 1 100 ? 17.407 13.336 -22.029 1.00 0.00 100 THR A N 10
ATOM 16761 C CA . THR A 1 100 ? 18.662 12.702 -22.414 1.00 0.00 100 THR A CA 10
ATOM 16762 C C . THR A 1 100 ? 19.300 11.981 -21.233 1.00 0.00 100 THR A C 10
ATOM 16763 O O . THR A 1 100 ? 19.073 12.341 -20.078 1.00 0.00 100 THR A O 10
ATOM 16774 N N . CYS A 1 101 ? 20.099 10.963 -21.531 1.00 0.00 101 CYS A N 10
ATOM 16775 C CA . CYS A 1 101 ? 20.763 10.181 -20.493 1.00 0.00 101 CYS A CA 10
ATOM 16776 C C . CYS A 1 101 ? 22.187 10.669 -20.263 1.00 0.00 101 CYS A C 10
ATOM 16777 O O . CYS A 1 101 ? 22.975 10.782 -21.202 1.00 0.00 101 CYS A O 10
ATOM 16784 N N . GLU A 1 102 ? 22.513 10.957 -19.007 1.00 0.00 102 GLU A N 10
ATOM 16785 C CA . GLU A 1 102 ? 23.828 11.479 -18.657 1.00 0.00 102 GLU A CA 10
ATOM 16786 C C . GLU A 1 102 ? 24.421 10.728 -17.472 1.00 0.00 102 GLU A C 10
ATOM 16787 O O . GLU A 1 102 ? 23.703 10.069 -16.719 1.00 0.00 102 GLU A O 10
ATOM 16799 N N . MET A 1 103 ? 25.736 10.830 -17.311 1.00 0.00 103 MET A N 10
ATOM 16800 C CA . MET A 1 103 ? 26.426 10.172 -16.208 1.00 0.00 103 MET A CA 10
ATOM 16801 C C . MET A 1 103 ? 26.659 11.136 -15.051 1.00 0.00 103 MET A C 10
ATOM 16802 O O . MET A 1 103 ? 27.165 12.241 -15.243 1.00 0.00 103 MET A O 10
ATOM 16816 N N . PHE A 1 104 ? 26.287 10.709 -13.849 1.00 0.00 104 PHE A N 10
ATOM 16817 C CA . PHE A 1 104 ? 26.469 11.527 -12.656 1.00 0.00 104 PHE A CA 10
ATOM 16818 C C . PHE A 1 104 ? 27.263 10.780 -11.592 1.00 0.00 104 PHE A C 10
ATOM 16819 O O . PHE A 1 104 ? 27.389 9.557 -11.642 1.00 0.00 104 PHE A O 10
ATOM 16836 N N . THR A 1 105 ? 27.797 11.523 -10.628 1.00 0.00 105 THR A N 10
ATOM 16837 C CA . THR A 1 105 ? 28.584 10.933 -9.552 1.00 0.00 105 THR A CA 10
ATOM 16838 C C . THR A 1 105 ? 27.699 10.530 -8.380 1.00 0.00 105 THR A C 10
ATOM 16839 O O . THR A 1 105 ? 27.236 11.379 -7.618 1.00 0.00 105 THR A O 10
ATOM 16850 N N . TYR A 1 106 ? 27.467 9.229 -8.240 1.00 0.00 106 TYR A N 10
ATOM 16851 C CA . TYR A 1 106 ? 26.635 8.711 -7.160 1.00 0.00 106 TYR A CA 10
ATOM 16852 C C . TYR A 1 106 ? 27.329 8.856 -5.812 1.00 0.00 106 TYR A C 10
ATOM 16853 O O . TYR A 1 106 ? 28.444 8.370 -5.621 1.00 0.00 106 TYR A O 10
ATOM 16871 N N . GLY A 1 107 ? 26.663 9.528 -4.879 1.00 0.00 107 GLY A N 10
ATOM 16872 C CA . GLY A 1 107 ? 27.277 9.883 -3.605 1.00 0.00 107 GLY A CA 10
ATOM 16873 C C . GLY A 1 107 ? 27.072 8.784 -2.570 1.00 0.00 107 GLY A C 10
ATOM 16874 O O . GLY A 1 107 ? 27.730 8.768 -1.529 1.00 0.00 107 GLY A O 10
ATOM 16878 N N . GLY A 1 108 ? 26.156 7.867 -2.862 1.00 0.00 108 GLY A N 10
ATOM 16879 C CA . GLY A 1 108 ? 25.924 6.715 -1.999 1.00 0.00 108 GLY A CA 10
ATOM 16880 C C . GLY A 1 108 ? 24.770 6.970 -1.038 1.00 0.00 108 GLY A C 10
ATOM 16881 O O . GLY A 1 108 ? 24.680 6.344 0.019 1.00 0.00 108 GLY A O 10
ATOM 16885 N N . ILE A 1 109 ? 23.889 7.892 -1.411 1.00 0.00 109 ILE A N 10
ATOM 16886 C CA . ILE A 1 109 ? 22.765 8.265 -0.561 1.00 0.00 109 ILE A CA 10
ATOM 16887 C C . ILE A 1 109 ? 21.437 7.900 -1.212 1.00 0.00 109 ILE A C 10
ATOM 16888 O O . ILE A 1 109 ? 20.850 8.701 -1.938 1.00 0.00 109 ILE A O 10
ATOM 16904 N N . THR A 1 110 ? 20.968 6.685 -0.946 1.00 0.00 110 THR A N 10
ATOM 16905 C CA . THR A 1 110 ? 19.667 6.244 -1.433 1.00 0.00 110 THR A CA 10
ATOM 16906 C C . THR A 1 110 ? 19.477 6.600 -2.901 1.00 0.00 110 THR A C 10
ATOM 16907 O O . THR A 1 110 ? 20.367 6.380 -3.723 1.00 0.00 110 THR A O 10
ATOM 16918 N N . GLY A 1 111 ? 18.313 7.153 -3.226 1.00 0.00 111 GLY A N 10
ATOM 16919 C CA . GLY A 1 111 ? 17.975 7.471 -4.607 1.00 0.00 111 GLY A CA 10
ATOM 16920 C C . GLY A 1 111 ? 16.593 6.943 -4.972 1.00 0.00 111 GLY A C 10
ATOM 16921 O O . GLY A 1 111 ? 15.918 6.323 -4.150 1.00 0.00 111 GLY A O 10
ATOM 16925 N N . ASN A 1 112 ? 16.178 7.192 -6.209 1.00 0.00 112 ASN A N 10
ATOM 16926 C CA . ASN A 1 112 ? 14.863 6.768 -6.676 1.00 0.00 112 ASN A CA 10
ATOM 16927 C C . ASN A 1 112 ? 14.975 5.895 -7.919 1.00 0.00 112 ASN A C 10
ATOM 16928 O O . ASN A 1 112 ? 16.066 5.456 -8.285 1.00 0.00 112 ASN A O 10
ATOM 16939 N N . LYS A 1 113 ? 13.841 5.646 -8.566 1.00 0.00 113 LYS A N 10
ATOM 16940 C CA . LYS A 1 113 ? 13.782 4.697 -9.671 1.00 0.00 113 LYS A CA 10
ATOM 16941 C C . LYS A 1 113 ? 14.678 5.135 -10.822 1.00 0.00 113 LYS A C 10
ATOM 16942 O O . LYS A 1 113 ? 15.220 4.304 -11.550 1.00 0.00 113 LYS A O 10
ATOM 16961 N N . ASN A 1 114 ? 14.831 6.446 -10.981 1.00 0.00 114 ASN A N 10
ATOM 16962 C CA . ASN A 1 114 ? 15.712 6.996 -12.004 1.00 0.00 114 ASN A CA 10
ATOM 16963 C C . ASN A 1 114 ? 17.176 6.772 -11.650 1.00 0.00 114 ASN A C 10
ATOM 16964 O O . ASN A 1 114 ? 17.831 7.651 -11.090 1.00 0.00 114 ASN A O 10
ATOM 16975 N N . ASN A 1 115 ? 17.685 5.590 -11.979 1.00 0.00 115 ASN A N 10
ATOM 16976 C CA . ASN A 1 115 ? 19.041 5.208 -11.602 1.00 0.00 115 ASN A CA 10
ATOM 16977 C C . ASN A 1 115 ? 19.478 3.941 -12.327 1.00 0.00 115 ASN A C 10
ATOM 16978 O O . ASN A 1 115 ? 19.075 2.836 -11.963 1.00 0.00 115 ASN A O 10
ATOM 16989 N N . PHE A 1 116 ? 20.304 4.108 -13.354 1.00 0.00 116 PHE A N 10
ATOM 16990 C CA . PHE A 1 116 ? 20.571 3.035 -14.305 1.00 0.00 116 PHE A CA 10
ATOM 16991 C C . PHE A 1 116 ? 22.038 2.625 -14.275 1.00 0.00 116 PHE A C 10
ATOM 16992 O O . PHE A 1 116 ? 22.909 3.426 -13.936 1.00 0.00 116 PHE A O 10
ATOM 17009 N N . GLU A 1 117 ? 22.304 1.373 -14.632 1.00 0.00 117 GLU A N 10
ATOM 17010 C CA . GLU A 1 117 ? 23.669 0.860 -14.664 1.00 0.00 117 GLU A CA 10
ATOM 17011 C C . GLU A 1 117 ? 24.385 1.279 -15.941 1.00 0.00 117 GLU A C 10
ATOM 17012 O O . GLU A 1 117 ? 25.608 1.421 -15.960 1.00 0.00 117 GLU A O 10
ATOM 17024 N N . SER A 1 118 ? 23.617 1.476 -17.007 1.00 0.00 118 SER A N 10
ATOM 17025 C CA . SER A 1 118 ? 24.185 1.774 -18.316 1.00 0.00 118 SER A CA 10
ATOM 17026 C C . SER A 1 118 ? 23.291 2.726 -19.101 1.00 0.00 118 SER A C 10
ATOM 17027 O O . SER A 1 118 ? 22.099 2.846 -18.820 1.00 0.00 118 SER A O 10
ATOM 17035 N N . GLU A 1 119 ? 23.874 3.401 -20.086 1.00 0.00 119 GLU A N 10
ATOM 17036 C CA . GLU A 1 119 ? 23.109 4.249 -20.992 1.00 0.00 119 GLU A CA 10
ATOM 17037 C C . GLU A 1 119 ? 22.011 3.458 -21.691 1.00 0.00 119 GLU A C 10
ATOM 17038 O O . GLU A 1 119 ? 20.909 3.964 -21.906 1.00 0.00 119 GLU A O 10
ATOM 17050 N N . GLU A 1 120 ? 22.317 2.214 -22.043 1.00 0.00 120 GLU A N 10
ATOM 17051 C CA . GLU A 1 120 ? 21.339 1.332 -22.670 1.00 0.00 120 GLU A CA 10
ATOM 17052 C C . GLU A 1 120 ? 20.090 1.195 -21.809 1.00 0.00 120 GLU A C 10
ATOM 17053 O O . GLU A 1 120 ? 18.971 1.387 -22.287 1.00 0.00 120 GLU A O 10
ATOM 17065 N N . GLU A 1 121 ? 20.286 0.863 -20.538 1.00 0.00 121 GLU A N 10
ATOM 17066 C CA . GLU A 1 121 ? 19.176 0.709 -19.606 1.00 0.00 121 GLU A CA 10
ATOM 17067 C C . GLU A 1 121 ? 18.352 1.986 -19.514 1.00 0.00 121 GLU A C 10
ATOM 17068 O O . GLU A 1 121 ? 17.121 1.944 -19.520 1.00 0.00 121 GLU A O 10
ATOM 17080 N N . CYS A 1 122 ? 19.037 3.122 -19.430 1.00 0.00 122 CYS A N 10
ATOM 17081 C CA . CYS A 1 122 ? 18.369 4.416 -19.367 1.00 0.00 122 CYS A CA 10
ATOM 17082 C C . CYS A 1 122 ? 17.428 4.610 -20.549 1.00 0.00 122 CYS A C 10
ATOM 17083 O O . CYS A 1 122 ? 16.232 4.841 -20.371 1.00 0.00 122 CYS A O 10
ATOM 17090 N N . LYS A 1 123 ? 17.975 4.514 -21.756 1.00 0.00 123 LYS A N 10
ATOM 17091 C CA . LYS A 1 123 ? 17.223 4.828 -22.965 1.00 0.00 123 LYS A CA 10
ATOM 17092 C C . LYS A 1 123 ? 16.127 3.801 -23.215 1.00 0.00 123 LYS A C 10
ATOM 17093 O O . LYS A 1 123 ? 15.005 4.152 -23.579 1.00 0.00 123 LYS A O 10
ATOM 17112 N N . GLU A 1 124 ? 16.459 2.529 -23.017 1.00 0.00 124 GLU A N 10
ATOM 17113 C CA . GLU A 1 124 ? 15.535 1.441 -23.313 1.00 0.00 124 GLU A CA 10
ATOM 17114 C C . GLU A 1 124 ? 14.368 1.428 -22.334 1.00 0.00 124 GLU A C 10
ATOM 17115 O O . GLU A 1 124 ? 13.243 1.086 -22.698 1.00 0.00 124 GLU A O 10
ATOM 17127 N N . THR A 1 125 ? 14.644 1.802 -21.089 1.00 0.00 125 THR A N 10
ATOM 17128 C CA . THR A 1 125 ? 13.595 1.968 -20.089 1.00 0.00 125 THR A CA 10
ATOM 17129 C C . THR A 1 125 ? 12.617 3.064 -20.493 1.00 0.00 125 THR A C 10
ATOM 17130 O O . THR A 1 125 ? 11.405 2.912 -20.347 1.00 0.00 125 THR A O 10
ATOM 17141 N N . CYS A 1 126 ? 13.152 4.169 -21.001 1.00 0.00 126 CYS A N 10
ATOM 17142 C CA . CYS A 1 126 ? 12.325 5.274 -21.472 1.00 0.00 126 CYS A CA 10
ATOM 17143 C C . CYS A 1 126 ? 11.497 4.864 -22.683 1.00 0.00 126 CYS A C 10
ATOM 17144 O O . CYS A 1 126 ? 10.369 5.324 -22.859 1.00 0.00 126 CYS A O 10
ATOM 17151 N N . LYS A 1 127 ? 12.064 3.998 -23.515 1.00 0.00 127 LYS A N 10
ATOM 17152 C CA . LYS A 1 127 ? 11.328 3.413 -24.630 1.00 0.00 127 LYS A CA 10
ATOM 17153 C C . LYS A 1 127 ? 10.180 2.542 -24.136 1.00 0.00 127 LYS A C 10
ATOM 17154 O O . LYS A 1 127 ? 9.095 2.539 -24.718 1.00 0.00 127 LYS A O 10
ATOM 17173 N N . GLY A 1 128 ? 10.426 1.803 -23.059 1.00 0.00 128 GLY A N 10
ATOM 17174 C CA . GLY A 1 128 ? 9.399 0.961 -22.457 1.00 0.00 128 GLY A CA 10
ATOM 17175 C C . GLY A 1 128 ? 9.833 -0.499 -22.424 1.00 0.00 128 GLY A C 10
ATOM 17176 O O . GLY A 1 128 ? 9.014 -1.404 -22.578 1.00 0.00 128 GLY A O 10
ATOM 17180 N N . PHE A 1 129 ? 11.127 -0.721 -22.221 1.00 0.00 129 PHE A N 10
ATOM 17181 C CA . PHE A 1 129 ? 11.670 -2.072 -22.147 1.00 0.00 129 PHE A CA 10
ATOM 17182 C C . PHE A 1 129 ? 12.358 -2.317 -20.810 1.00 0.00 129 PHE A C 10
ATOM 17183 O O . PHE A 1 129 ? 12.937 -1.404 -20.222 1.00 0.00 129 PHE A O 10
ATOM 17200 N N . SER A 1 130 ? 12.291 -3.556 -20.334 1.00 0.00 130 SER A N 10
ATOM 17201 C CA . SER A 1 130 ? 12.910 -3.924 -19.067 1.00 0.00 130 SER A CA 10
ATOM 17202 C C . SER A 1 130 ? 13.038 -5.436 -18.935 1.00 0.00 130 SER A C 10
ATOM 17203 O O . SER A 1 130 ? 13.936 -6.012 -19.485 1.00 0.00 130 SER A O 10
#

Solvent-accessible surface area: 7103 Å² total; per-residue (Å²): 162,52,77,58,24,1,60,31,78,50,7,81,76,16,175,79,94,131,37,69,18,2,4,2,34,123,184,46,4,63,20,56,113,44,91,3,63,116,53,47,57,16,112,0,42,9,144,70,66,110,83,0,16,111,3,6,61,103,5,94,44,67,20,17,60,2,74,45,28,87,11,126,19,212,38,124,86,92,43,49,0,35,22,52,135,107,70,52,14,76,106,50,74,37,8,40,81,66,10,13,62,0,43,2,121,46,65,127,62,0,102,56,18,51,158,58,141,146

Secondary structure (DSSP, 8-state):
-THHHHTSPBBPP-SS---EEEEEETTTTEEEEEE-SS-SB-SB-BSSHHHHHHHHHSS-S-GGGS-----SSS--EEEEEEETTTTEEEEEEE-SS---S--BSSHHHHHHHHHT--

Nearest PDB structures (foldseek):
  6nan-assembly1_A  TM=9.405E-01  e=9.873E-22  Ixodes scapularis
  6bx8-assembly1_B  TM=8.881E-01  e=1.166E-04  Homo sapiens
  6bx8-assembly2_D  TM=8.803E-01  e=1.311E-04  Homo sapiens
  1zr0-assembly2_D  TM=7.961E-01  e=2.989E-04  Homo sapiens
  6q61-assembly1_A  TM=8.007E-01  e=1.227E-03  Conus striatus

Sequence (118 aa):
ESWVSCLDPEQVTCESQEGTHASYNRKTGQCEEQKGTECGGGENHFETLLKCNESCNDAPKPPCSLEVDYGVGRANIPRWYYDTNNATCEMFTYGGITGNKNNFESEEECKETCKGFSESWVSCLDPEQVTCESQEGTHASYNRKTGQCEEQKGTECGGGENHFETLLKCNESCNDAPKPPCSLEVDYGVGRANIPRWYYDTNNATCEMFTYGGITGNKNNFESEEECKETCKGFSESWVSCLDPEQVTCESQEGTHASYNRKTGQCEEQKGTECGGGENHFETLLKCNESCNDAPKPPCSLEVDYGVGRANIPRWYYDTNNATCEMFTYGGITGNKNNFESEEECKETCKGFSESWVSCLDPEQVTCESQEGTHASYNRKTGQCEEQKGTECGGGENHFETLLKCNESCNDAPKPPCSLEVDYGVGRANIPRWYYDTNNATCEMFTYGGITGNKNNFESEEECKETCKGFSESWVSCLDPEQVTCESQEGTHASYNRKTGQCEEQKGTECGGGENHFETLLKCNESCNDAPKPPCSLEVDYGVGRANIPRWYYDTNNATCEMFTYGGITGNKNNFESEEECKETCKGFSESWVSCLDPEQVTCESQEGTHASYNRKTGQCEEQKGTECGGGENHFETLLKCNESCNDAPKPPCSLEVDYGVGRANIPRWYYDTNNATCEMFTYGGITGNKNNFESEEECKETCKGFSESWVSCLDPEQVTCESQEGTHASYNRKTGQCEEQKGTECGGGENHFETLLKCNESCNDAPKPPCSLEVDYGVGRANIPRWYYDTNNATCEMFTYGGITGNKNNFESEEECKETCKGFSESWVSCLDPEQVTCESQEGTHASYNRKTGQCEEQKGTECGGGENHFETLLKCNESCNDAPKPPCSLEVDYGVGRANIPRWYYDTNNATCEMFTYGGITGNKNNFESEEECKETCKGFSESWVSCLDPEQVTCESQEGTHASYNRKTGQCEEQKGTECGGGENHFETLLKCNESCNDAPKPPCSLEVDYGVGRANIPRWYYDTNNATCEMFTYGGITGNKNNFESEEECKETCKGFSESWVSCLDPEQVTCESQEGTHASYNRKTGQCEEQKGTECGGGENHFETLLKCNESCNDAPKPPCSLEVDYGVGRANIPRWYYDTNNATCEMFTYGGITGNKNNFESEEECKETCKGFS